Protein 9DAK (pdb70)

B-factor: mean 16.4, std 16.54, range [2.1, 114.96]

Foldseek 3Di:
DFLQVVLVVLQVVLLVVLLVLLLQLLVLVVCCQQFPDDVSVVSNVVSVVVNVVSLLVSLVVLVPRDLVRHDDLLSSVLSVVSPQCFLVLDDPVLSVVLVVLLVVLLVLLQAFWFAQLVHRVRIDGPVRLFVCLQADLDPFVLQSSLVRLQVRRQLVCLVSVVSNLVSQQVRCVSRVALWNLRVVLCLQADDDDDPLGDHSVVVLVFLVVLLVVLVLLLLLLQLLLQVQVCVSPPPQGDLFAFAAQSNQNGNGNQFNLSCLVRRQPDPVDDADWLLVVLVVVPHDQVNLLVVLQQQLVLQPFDHQDPQQVVVEARARDPPPGDHDAPWAWDDSGPSHTYIRHHADSTPVSSLVSNLRVQLVRLQVLQSVPRPSLSAAQGPLRSNLSSVLSSLQCPAPVNCVVVVSDPVPDDDDVSNVLSVLSSVCRGQSLNQLVLSLLSVLVSCVRSVVAPLQCSVVVSQVSCCVRNRYHYQADDGSSTRNSSSDPCNSNVHRRCSSNQNSQLSLLQQVQLQVQCVDDDASSNGHNGSHNRSSVLLSVLSNCRNSGNVLVSSCSRSVGSGGDCVSVCSNSVVNSVVSCVVSPPSGHHDSPDHSPPVQKWKKAADQCVQQPVPGDACDPVVLLVLLQLLQVLLQVLCCVPVVDGANRGSVQKGWDPQDNHGMTIIWGAGPSGPSRTPGNVSSVVSCVVCVVVSCVVNVHDPVRIDIPPD/DLAEEFAALQGKDKDQDAPVVVVPQWDFPDKDWDPDDVVVVRVSKMKIKGFDAPVVVVQVDPPHPAQSQWAGAAADPPDTKMKTKTKHQSVVVHHHADFWHKDWNFKAWWDDDPPPIGTDSVGTQTADHPDHGDPQSSVQRVCQSVVPDQKGKDKDFDPDADPVGDTTIMITIMGIGGYPDPNMTIMMMMMD

Secondary structure (DSSP, 8-state):
--HHHHHHHHHHHHHHHHHHHHHHHHHHHHHHHTS-SHHHHHHHHHHHHHHHHHHHHHHHHGGGS-GGG---HHHHHHHHHHT--GGGGS-HHHHHHHHHHHHHHHHHHHT-EEE-TT-TT-EEEHHHHHHHHTT---HHHHHHHHHHHHHHTHHHHHHHHHHHHHHHHHHHHHTT-SSHHHHHGGGG-B--STT--B-HHHHHHHHHHHHHHHHHHHHHHHHHHHHHHHHHSTTTS-TTSPEEGGGSSSSSS---GGGHHHH-S-TT------HHHHHHTT--HHHHHHHHHHHHHTTT-PPPPTTHHHH-B-S--SSS-----S-EEEEEETTEEEEE----SSHHHHHHHHHHHHHHHHHHHTTTS-GGG-S-SSTTHHHHHHHHHHHHHTSHHHHHHHTSS-TTPPP-HHHHHHHHHHHHHHHTTTHHHHHHHHHHHHHHHHTSS-GGGHHHHHHHHIIIII-EE-SS---TT--GGGGSHHHHTT---THHHHHHHHHHHHHHHHHHHTT--S-GGG---TT-HHHHHHHHHHHTTTTSS-HHHHHHHHHS-SS--SHHHHHHTHHHHHHHHHHHTT-----SS--TTTTT-EEEEE-SHHHHGGG-----HHHHHHHHHHHHHHHHHHIIIII-------GGGEEEES--SSSEEEEEEEETTEEEEEPPHHHHHHHHHHTHHHHHHHHT--TTTEEETT-/--SBSPPPGGG-EEE---HHHHTTSSEEEEEEEESS-HHHHH----EEEEE--GGGGGGGSTT--STIIIII-----SS-EEEEEEEE--GGGTB---SSEEEEEEEEEEES-TTS-EEEEEEE-PPPTTSPPPHHHHHHHHHHHTTT-SEEEEEE--S-B-TTSPBPPEEEEEEEE--SSTT-EEEEEEE-

Nearest PDB structures (foldseek):
  7wpo-assembly1_A  TM=9.918E-01  e=1.173E-88  Pipistrellus pipistrellus
  7wpz-assembly1_A  TM=9.953E-01  e=1.613E-77  Pipistrellus pipistrellus
  7wsh-assembly1_A  TM=9.882E-01  e=5.619E-73  Mammalia
  8wlr-assembly1_A  TM=9.919E-01  e=1.272E-69  Hippopotamus amphibius
  7wse-assembly1_A  TM=9.713E-01  e=5.576E-70  Mammalia

Structure (mmCIF, N/CA/C/O backbone):
data_9DAK
#
_entry.id   9DAK
#
_cell.length_a   1.00
_cell.length_b   1.00
_cell.length_c   1.00
_cell.angle_alpha   90.00
_cell.angle_beta   90.00
_cell.angle_gamma   90.00
#
_symmetry.space_group_name_H-M   'P 1'
#
loop_
_entity.id
_entity.type
_entity.pdbx_description
1 polymer ACE2
2 polymer 'Spike glycoprotein receptor binding domain'
3 branched 2-acetamido-2-deoxy-beta-D-glucopyranose-(1-4)-[alpha-L-fucopyranose-(1-6)]2-acetamido-2-deoxy-beta-D-glucopyranose
4 branched 2-acetamido-2-deoxy-beta-D-glucopyranose-(1-4)-2-acetamido-2-deoxy-beta-D-glucopyranose
5 branched beta-D-mannopyranose-(1-4)-2-acetamido-2-deoxy-beta-D-glucopyranose-(1-4)-2-acetamido-2-deoxy-beta-D-glucopyranose
6 non-polymer 2-acetamido-2-deoxy-beta-D-glucopyranose
7 non-polymer 'ZINC ION'
8 water water
#
loop_
_atom_site.group_PDB
_atom_site.id
_atom_site.type_symbol
_atom_site.label_atom_id
_atom_site.label_alt_id
_atom_site.label_comp_id
_atom_site.label_asym_id
_atom_site.label_entity_id
_atom_site.label_seq_id
_atom_site.pdbx_PDB_ins_code
_atom_site.Cartn_x
_atom_site.Cartn_y
_atom_site.Cartn_z
_atom_site.occupancy
_atom_site.B_iso_or_equiv
_atom_site.auth_seq_id
_atom_site.auth_comp_id
_atom_site.auth_asym_id
_atom_site.auth_atom_id
_atom_site.pdbx_PDB_model_num
ATOM 1 N N . LEU A 1 110 ? 163.195 226.801 167.186 1.00 13.86 20 LEU A N 1
ATOM 2 C CA . LEU A 1 110 ? 164.268 225.858 166.888 1.00 13.70 20 LEU A CA 1
ATOM 3 C C . LEU A 1 110 ? 164.397 225.635 165.385 1.00 13.57 20 LEU A C 1
ATOM 4 O O . LEU A 1 110 ? 163.425 225.790 164.638 1.00 13.74 20 LEU A O 1
ATOM 9 N N . THR A 1 111 ? 165.597 225.233 164.954 1.00 13.61 21 THR A N 1
ATOM 10 C CA . THR A 1 111 ? 165.877 224.879 163.563 1.00 13.28 21 THR A CA 1
ATOM 11 C C . THR A 1 111 ? 165.620 223.396 163.347 1.00 13.39 21 THR A C 1
ATOM 12 O O . THR A 1 111 ? 165.406 222.653 164.304 1.00 12.80 21 THR A O 1
ATOM 16 N N . THR A 1 112 ? 165.646 222.962 162.094 1.00 13.07 22 THR A N 1
ATOM 17 C CA . THR A 1 112 ? 165.390 221.562 161.782 1.00 12.75 22 THR A CA 1
ATOM 18 C C . THR A 1 112 ? 166.381 220.636 162.469 1.00 12.58 22 THR A C 1
ATOM 19 O O . THR A 1 112 ? 166.002 219.588 162.990 1.00 12.35 22 THR A O 1
ATOM 23 N N . GLU A 1 113 ? 167.653 221.013 162.460 1.00 12.72 23 GLU A N 1
ATOM 24 C CA . GLU A 1 113 ? 168.684 220.186 163.067 1.00 12.62 23 GLU A CA 1
ATOM 25 C C . GLU A 1 113 ? 168.464 220.021 164.565 1.00 12.65 23 GLU A C 1
ATOM 26 O O . GLU A 1 113 ? 168.640 218.930 165.109 1.00 12.28 23 GLU A O 1
ATOM 32 N N . GLU A 1 114 ? 168.072 221.102 165.229 1.00 12.55 24 GLU A N 1
ATOM 33 C CA . GLU A 1 114 ? 167.818 221.068 166.662 1.00 12.77 24 GLU A CA 1
ATOM 34 C C . GLU A 1 114 ? 166.617 220.189 166.990 1.00 12.34 24 GLU A C 1
ATOM 35 O O . GLU A 1 114 ? 166.643 219.426 167.956 1.00 12.19 24 GLU A O 1
ATOM 41 N N . LYS A 1 115 ? 165.580 220.270 166.163 1.00 12.37 25 LYS A N 1
ATOM 42 C CA . LYS A 1 115 ? 164.399 219.440 166.356 1.00 12.10 25 LYS A CA 1
ATOM 43 C C . LYS A 1 115 ? 164.730 217.973 166.118 1.00 11.95 25 LYS A C 1
ATOM 44 O O . LYS A 1 115 ? 164.255 217.095 166.840 1.00 11.60 25 LYS A O 1
ATOM 50 N N . ALA A 1 116 ? 165.558 217.710 165.110 1.00 11.81 26 ALA A N 1
ATOM 51 C CA . ALA A 1 116 ? 165.985 216.351 164.804 1.00 11.55 26 ALA A CA 1
ATOM 52 C C . ALA A 1 116 ? 166.794 215.824 165.976 1.00 11.55 26 ALA A C 1
ATOM 53 O O . ALA A 1 116 ? 166.720 214.642 166.310 1.00 11.19 26 ALA A O 1
ATOM 55 N N . ARG A 1 117 ? 167.555 216.710 166.609 1.00 11.75 27 ARG A N 1
ATOM 56 C CA . ARG A 1 117 ? 168.365 216.339 167.759 1.00 11.74 27 ARG A CA 1
ATOM 57 C C . ARG A 1 117 ? 167.486 215.818 168.888 1.00 11.53 27 ARG A C 1
ATOM 58 O O . ARG A 1 117 ? 167.719 214.729 169.411 1.00 11.29 27 ARG A O 1
ATOM 66 N N . GLU A 1 118 ? 166.442 216.574 169.228 1.00 11.58 28 GLU A N 1
ATOM 67 C CA . GLU A 1 118 ? 165.516 216.150 170.273 1.00 11.52 28 GLU A CA 1
ATOM 68 C C . GLU A 1 118 ? 164.782 214.858 169.937 1.00 11.17 28 GLU A C 1
ATOM 69 O O . GLU A 1 118 ? 164.589 213.999 170.799 1.00 11.05 28 GLU A O 1
ATOM 75 N N . PHE A 1 119 ? 164.403 214.716 168.673 1.00 11.08 29 PHE A N 1
ATOM 76 C CA . PHE A 1 119 ? 163.721 213.521 168.199 1.00 10.88 29 PHE A CA 1
ATOM 77 C C . PHE A 1 119 ? 164.565 212.277 168.425 1.00 10.88 29 PHE A C 1
ATOM 78 O O . PHE A 1 119 ? 164.086 211.284 168.974 1.00 10.52 29 PHE A O 1
ATOM 86 N N . LEU A 1 120 ? 165.826 212.330 168.006 1.00 10.76 30 LEU A N 1
ATOM 87 C CA . LEU A 1 120 ? 166.709 211.183 168.140 1.00 10.65 30 LEU A CA 1
ATOM 88 C C . LEU A 1 120 ? 167.013 210.854 169.595 1.00 10.62 30 LEU A C 1
ATOM 89 O O . LEU A 1 120 ? 167.091 209.684 169.959 1.00 10.21 30 LEU A O 1
ATOM 94 N N . ASP A 1 121 ? 167.171 211.873 170.436 1.00 10.67 31 ASP A N 1
ATOM 95 C CA . ASP A 1 121 ? 167.462 211.617 171.841 1.00 10.60 31 ASP A CA 1
ATOM 96 C C . ASP A 1 121 ? 166.333 210.839 172.504 1.00 10.61 31 ASP A C 1
ATOM 97 O O . ASP A 1 121 ? 166.577 209.885 173.246 1.00 10.36 31 ASP A O 1
ATOM 102 N N . LYS A 1 122 ? 165.095 211.224 172.211 1.00 10.64 32 LYS A N 1
ATOM 103 C CA . LYS A 1 122 ? 163.942 210.530 172.768 1.00 10.26 32 LYS A CA 1
ATOM 104 C C . LYS A 1 122 ? 163.829 209.119 172.206 1.00 10.57 32 LYS A C 1
ATOM 105 O O . LYS A 1 122 ? 163.582 208.166 172.946 1.00 10.32 32 LYS A O 1
ATOM 111 N N . PHE A 1 123 ? 164.030 208.983 170.898 1.00 10.20 33 PHE A N 1
ATOM 112 C CA . PHE A 1 123 ? 163.956 207.682 170.253 1.00 10.26 33 PHE A CA 1
ATOM 113 C C . PHE A 1 123 ? 164.962 206.707 170.839 1.00 10.17 33 PHE A C 1
ATOM 114 O O . PHE A 1 123 ? 164.615 205.573 171.155 1.00 9.46 33 PHE A O 1
ATOM 122 N N . ASN A 1 124 ? 166.213 207.138 170.958 1.00 9.63 34 ASN A N 1
ATOM 123 C CA . ASN A 1 124 ? 167.277 206.257 171.414 1.00 9.84 34 ASN A CA 1
ATOM 124 C C . ASN A 1 124 ? 167.032 205.759 172.832 1.00 9.83 34 ASN A C 1
ATOM 125 O O . ASN A 1 124 ? 167.328 204.607 173.149 1.00 9.65 34 ASN A O 1
ATOM 130 N N . SER A 1 125 ? 166.469 206.612 173.681 1.00 9.94 35 SER A N 1
ATOM 131 C CA . SER A 1 125 ? 166.176 206.206 175.049 1.00 9.94 35 SER A CA 1
ATOM 132 C C . SER A 1 125 ? 165.124 205.104 175.081 1.00 10.15 35 SER A C 1
ATOM 133 O O . SER A 1 125 ? 165.305 204.076 175.738 1.00 9.98 35 SER A O 1
ATOM 136 N N . GLU A 1 126 ? 164.032 205.310 174.352 1.00 9.86 36 GLU A N 1
ATOM 137 C CA . GLU A 1 126 ? 162.955 204.330 174.309 1.00 10.18 36 GLU A CA 1
ATOM 138 C C . GLU A 1 126 ? 163.378 203.066 173.574 1.00 10.26 36 GLU A C 1
ATOM 139 O O . GLU A 1 126 ? 163.003 201.959 173.960 1.00 9.59 36 GLU A O 1
ATOM 145 N N . ALA A 1 127 ? 164.164 203.230 172.517 1.00 9.79 37 ALA A N 1
ATOM 146 C CA . ALA A 1 127 ? 164.597 202.101 171.709 1.00 9.88 37 ALA A CA 1
ATOM 147 C C . ALA A 1 127 ? 165.411 201.121 172.536 1.00 9.79 37 ALA A C 1
ATOM 148 O O . ALA A 1 127 ? 165.287 199.909 172.368 1.00 9.63 37 ALA A O 1
ATOM 150 N N . GLU A 1 128 ? 166.222 201.641 173.454 1.00 9.71 38 GLU A N 1
ATOM 151 C CA . GLU A 1 128 ? 167.024 200.789 174.325 1.00 9.79 38 GLU A CA 1
ATOM 152 C C . GLU A 1 128 ? 166.128 199.958 175.233 1.00 9.94 38 GLU A C 1
ATOM 153 O O . GLU A 1 128 ? 166.351 198.762 175.421 1.00 9.83 38 GLU A O 1
ATOM 159 N N . ASN A 1 129 ? 165.092 200.588 175.784 1.00 9.67 39 ASN A N 1
ATOM 160 C CA . ASN A 1 129 ? 164.174 199.892 176.674 1.00 9.70 39 ASN A CA 1
ATOM 161 C C . ASN A 1 129 ? 163.445 198.757 175.963 1.00 10.04 39 ASN A C 1
ATOM 162 O O . ASN A 1 129 ? 163.358 197.641 176.482 1.00 10.01 39 ASN A O 1
ATOM 167 N N . TRP A 1 130 ? 162.909 199.047 174.783 1.00 9.80 40 TRP A N 1
ATOM 168 C CA . TRP A 1 130 ? 162.132 198.063 174.040 1.00 10.21 40 TRP A CA 1
ATOM 169 C C . TRP A 1 130 ? 163.005 196.937 173.507 1.00 10.30 40 TRP A C 1
ATOM 170 O O . TRP A 1 130 ? 162.617 195.769 173.540 1.00 10.13 40 TRP A O 1
ATOM 181 N N . SER A 1 131 ? 164.191 197.289 173.026 1.00 9.77 41 SER A N 1
ATOM 182 C CA . SER A 1 131 ? 165.119 196.308 172.486 1.00 10.00 41 SER A CA 1
ATOM 183 C C . SER A 1 131 ? 165.541 195.320 173.565 1.00 10.03 41 SER A C 1
ATOM 184 O O . SER A 1 131 ? 165.673 194.125 173.308 1.00 10.14 41 SER A O 1
ATOM 187 N N . HIS A 1 132 ? 165.745 195.824 174.778 1.00 9.86 42 HIS A N 1
ATOM 188 C CA . HIS A 1 132 ? 166.135 194.985 175.902 1.00 9.82 42 HIS A CA 1
ATOM 189 C C . HIS A 1 132 ? 165.088 193.915 176.191 1.00 10.29 42 HIS A C 1
ATOM 190 O O . HIS A 1 132 ? 165.423 192.745 176.373 1.00 10.04 42 HIS A O 1
ATOM 197 N N . GLU A 1 133 ? 163.814 194.309 176.223 1.00 10.03 43 GLU A N 1
ATOM 198 C CA . GLU A 1 133 ? 162.746 193.361 176.524 1.00 10.24 43 GLU A CA 1
ATOM 199 C C . GLU A 1 133 ? 162.651 192.271 175.463 1.00 10.52 43 GLU A C 1
ATOM 200 O O . GLU A 1 133 ? 162.447 191.097 175.782 1.00 10.76 43 GLU A O 1
ATOM 206 N N . SER A 1 134 ? 162.848 192.651 174.206 1.00 10.36 44 SER A N 1
ATOM 207 C CA . SER A 1 134 ? 162.872 191.685 173.115 1.00 10.81 44 SER A CA 1
ATOM 208 C C . SER A 1 134 ? 164.022 190.704 173.278 1.00 10.92 44 SER A C 1
ATOM 209 O O . SER A 1 134 ? 163.839 189.491 173.151 1.00 11.14 44 SER A O 1
ATOM 212 N N . ALA A 1 135 ? 165.207 191.228 173.582 1.00 10.81 45 ALA A N 1
ATOM 213 C CA . ALA A 1 135 ? 166.391 190.394 173.735 1.00 10.61 45 ALA A CA 1
ATOM 214 C C . ALA A 1 135 ? 166.229 189.394 174.870 1.00 10.76 45 ALA A C 1
ATOM 215 O O . ALA A 1 135 ? 166.638 188.238 174.742 1.00 10.80 45 ALA A O 1
ATOM 217 N N . LEU A 1 136 ? 165.618 189.820 175.973 1.00 10.60 46 LEU A N 1
ATOM 218 C CA . LEU A 1 136 ? 165.417 188.919 177.101 1.00 10.68 46 LEU A CA 1
ATOM 219 C C . LEU A 1 136 ? 164.484 187.779 176.741 1.00 11.21 46 LEU A C 1
ATOM 220 O O . LEU A 1 136 ? 164.756 186.624 177.068 1.00 11.15 46 LEU A O 1
ATOM 225 N N . ALA A 1 137 ? 163.391 188.093 176.055 1.00 11.10 47 ALA A N 1
ATOM 226 C CA . ALA A 1 137 ? 162.431 187.065 175.685 1.00 11.28 47 ALA A CA 1
ATOM 227 C C . ALA A 1 137 ? 163.059 186.052 174.742 1.00 11.47 47 ALA A C 1
ATOM 228 O O . ALA A 1 137 ? 162.844 184.846 174.881 1.00 11.79 47 ALA A O 1
ATOM 230 N N . SER A 1 138 ? 163.867 186.537 173.806 1.00 11.35 48 SER A N 1
ATOM 231 C CA . SER A 1 138 ? 164.538 185.662 172.859 1.00 11.38 48 SER A CA 1
ATOM 232 C C . SER A 1 138 ? 165.528 184.753 173.576 1.00 11.48 48 SER A C 1
ATOM 233 O O . SER A 1 138 ? 165.593 183.554 173.303 1.00 11.59 48 SER A O 1
ATOM 236 N N . TRP A 1 139 ? 166.287 185.320 174.509 1.00 11.06 49 TRP A N 1
ATOM 237 C CA . TRP A 1 139 ? 167.236 184.540 175.292 1.00 11.18 49 TRP A CA 1
ATOM 238 C C . TRP A 1 139 ? 166.540 183.401 176.017 1.00 12.86 49 TRP A C 1
ATOM 239 O O . TRP A 1 139 ? 166.966 182.249 175.928 1.00 11.36 49 TRP A O 1
ATOM 250 N N . ASP A 1 140 ? 165.463 183.721 176.734 1.00 11.45 50 ASP A N 1
ATOM 251 C CA . ASP A 1 140 ? 164.758 182.719 177.522 1.00 11.95 50 ASP A CA 1
ATOM 252 C C . ASP A 1 140 ? 164.293 181.560 176.658 1.00 12.46 50 ASP A C 1
ATOM 253 O O . ASP A 1 140 ? 164.376 180.405 177.069 1.00 12.46 50 ASP A O 1
ATOM 258 N N . TYR A 1 141 ? 163.827 181.861 175.453 1.00 12.16 51 TYR A N 1
ATOM 259 C CA . TYR A 1 141 ? 163.408 180.819 174.530 1.00 12.74 51 TYR A CA 1
ATOM 260 C C . TYR A 1 141 ? 164.569 179.926 174.109 1.00 12.87 51 TYR A C 1
ATOM 261 O O . TYR A 1 141 ? 164.471 178.702 174.161 1.00 12.74 51 TYR A O 1
ATOM 270 N N . ASN A 1 142 ? 165.674 180.534 173.694 1.00 12.21 52 ASN A N 1
ATOM 271 C CA . ASN A 1 142 ? 166.809 179.783 173.162 1.00 12.35 52 ASN A CA 1
ATOM 272 C C . ASN A 1 142 ? 167.478 178.889 174.202 1.00 12.39 52 ASN A C 1
ATOM 273 O O . ASN A 1 142 ? 168.080 177.869 173.856 1.00 12.69 52 ASN A O 1
ATOM 278 N N . THR A 1 143 ? 167.367 179.258 175.475 1.00 12.36 53 THR A N 1
ATOM 279 C CA . THR A 1 143 ? 167.955 178.466 176.548 1.00 12.68 53 THR A CA 1
ATOM 280 C C . THR A 1 143 ? 166.917 177.610 177.273 1.00 13.07 53 THR A C 1
ATOM 281 O O . THR A 1 143 ? 167.226 176.979 178.285 1.00 13.37 53 THR A O 1
ATOM 285 N N . ASN A 1 144 ? 165.685 177.610 176.772 1.00 12.96 54 ASN A N 1
ATOM 286 C CA . ASN A 1 144 ? 164.600 176.817 177.345 1.00 13.43 54 ASN A CA 1
ATOM 287 C C . ASN A 1 144 ? 163.438 176.736 176.359 1.00 13.34 54 ASN A C 1
ATOM 288 O O . ASN A 1 144 ? 162.485 177.512 176.441 1.00 13.49 54 ASN A O 1
ATOM 293 N N . ILE A 1 145 ? 163.534 175.826 175.398 1.00 13.61 55 ILE A N 1
ATOM 294 C CA . ILE A 1 145 ? 162.588 175.817 174.292 1.00 13.61 55 ILE A CA 1
ATOM 295 C C . ILE A 1 145 ? 161.268 175.139 174.638 1.00 13.91 55 ILE A C 1
ATOM 296 O O . ILE A 1 145 ? 161.219 173.938 174.905 1.00 13.94 55 ILE A O 1
ATOM 301 N N . ASN A 1 146 ? 160.192 175.920 174.590 1.00 14.01 56 ASN A N 1
ATOM 302 C CA . ASN A 1 146 ? 158.839 175.432 174.825 1.00 14.15 56 ASN A CA 1
ATOM 303 C C . ASN A 1 146 ? 157.821 176.410 174.236 1.00 14.34 56 ASN A C 1
ATOM 304 O O . ASN A 1 146 ? 158.195 177.449 173.689 1.00 14.10 56 ASN A O 1
ATOM 309 N N . ASP A 1 147 ? 156.537 176.081 174.352 1.00 14.51 57 ASP A N 1
ATOM 310 C CA . ASP A 1 147 ? 155.486 176.900 173.753 1.00 14.44 57 ASP A CA 1
ATOM 311 C C . ASP A 1 147 ? 155.276 178.222 174.477 1.00 14.29 57 ASP A C 1
ATOM 312 O O . ASP A 1 147 ? 154.957 179.235 173.852 1.00 14.27 57 ASP A O 1
ATOM 314 N N . LYS A 1 148 ? 155.428 178.216 175.795 1.00 14.29 58 LYS A N 1
ATOM 315 C CA . LYS A 1 148 ? 155.193 179.427 176.569 1.00 14.33 58 LYS A CA 1
ATOM 316 C C . LYS A 1 148 ? 156.222 180.496 176.238 1.00 14.03 58 LYS A C 1
ATOM 317 O O . LYS A 1 148 ? 155.884 181.671 176.084 1.00 14.39 58 LYS A O 1
ATOM 319 N N . ASN A 1 149 ? 157.477 180.085 176.108 1.00 14.25 59 ASN A N 1
ATOM 320 C CA . ASN A 1 149 ? 158.543 181.021 175.803 1.00 13.93 59 ASN A CA 1
ATOM 321 C C . ASN A 1 149 ? 158.466 181.496 174.362 1.00 13.90 59 ASN A C 1
ATOM 322 O O . ASN A 1 149 ? 158.781 182.650 174.071 1.00 13.21 59 ASN A O 1
ATOM 327 N N . ALA A 1 150 ? 158.022 180.624 173.462 1.00 14.60 60 ALA A N 1
ATOM 328 C CA . ALA A 1 150 ? 157.870 181.017 172.068 1.00 13.58 60 ALA A CA 1
ATOM 329 C C . ALA A 1 150 ? 156.838 182.128 171.948 1.00 13.75 60 ALA A C 1
ATOM 330 O O . ALA A 1 150 ? 157.015 183.075 171.180 1.00 13.68 60 ALA A O 1
ATOM 332 N N . GLN A 1 151 ? 155.771 182.028 172.737 1.00 13.98 61 GLN A N 1
ATOM 333 C CA . GLN A 1 151 ? 154.716 183.030 172.715 1.00 13.90 61 GLN A CA 1
ATOM 334 C C . GLN A 1 151 ? 155.208 184.370 173.241 1.00 14.72 61 GLN A C 1
ATOM 335 O O . GLN A 1 151 ? 154.941 185.411 172.641 1.00 13.43 61 GLN A O 1
ATOM 337 N N . LYS A 1 152 ? 155.957 184.346 174.340 1.00 13.57 62 LYS A N 1
ATOM 338 C CA . LYS A 1 152 ? 156.474 185.582 174.916 1.00 13.64 62 LYS A CA 1
ATOM 339 C C . LYS A 1 152 ? 157.430 186.271 173.956 1.00 13.45 62 LYS A C 1
ATOM 340 O O . LYS A 1 152 ? 157.415 187.496 173.819 1.00 13.16 62 LYS A O 1
ATOM 346 N N . MET A 1 153 ? 158.250 185.476 173.279 1.00 13.27 63 MET A N 1
ATOM 347 C CA . MET A 1 153 ? 159.200 185.993 172.307 1.00 12.99 63 MET A CA 1
ATOM 348 C C . MET A 1 153 ? 158.488 186.704 171.168 1.00 14.87 63 MET A C 1
ATOM 349 O O . MET A 1 153 ? 158.850 187.824 170.807 1.00 12.88 63 MET A O 1
ATOM 354 N N . ASN A 1 154 ? 157.458 186.068 170.620 1.00 13.00 64 ASN A N 1
ATOM 355 C CA . ASN A 1 154 ? 156.730 186.644 169.499 1.00 13.36 64 ASN A CA 1
ATOM 356 C C . ASN A 1 154 ? 156.031 187.944 169.884 1.00 13.14 64 ASN A C 1
ATOM 357 O O . ASN A 1 154 ? 155.991 188.891 169.097 1.00 13.10 64 ASN A O 1
ATOM 362 N N . GLU A 1 155 ? 155.500 188.001 171.102 1.00 13.19 65 GLU A N 1
ATOM 363 C CA . GLU A 1 155 ? 154.819 189.203 171.565 1.00 13.10 65 GLU A CA 1
ATOM 364 C C . GLU A 1 155 ? 155.789 190.362 171.747 1.00 12.81 65 GLU A C 1
ATOM 365 O O . GLU A 1 155 ? 155.490 191.498 171.374 1.00 12.82 65 GLU A O 1
ATOM 367 N N . ALA A 1 156 ? 156.959 190.076 172.312 1.00 12.91 66 ALA A N 1
ATOM 368 C CA . ALA A 1 156 ? 157.958 191.110 172.544 1.00 12.50 66 ALA A CA 1
ATOM 369 C C . ALA A 1 156 ? 158.458 191.693 171.228 1.00 12.36 66 ALA A C 1
ATOM 370 O O . ALA A 1 156 ? 158.678 192.901 171.120 1.00 12.14 66 ALA A O 1
ATOM 372 N N . ASP A 1 157 ? 158.607 190.839 170.220 1.00 12.62 67 ASP A N 1
ATOM 373 C CA . ASP A 1 157 ? 159.070 191.285 168.912 1.00 12.49 67 ASP A CA 1
ATOM 374 C C . ASP A 1 157 ? 158.024 192.137 168.215 1.00 12.40 67 ASP A C 1
ATOM 375 O O . ASP A 1 157 ? 158.358 193.095 167.517 1.00 12.16 67 ASP A O 1
ATOM 377 N N . SER A 1 158 ? 156.754 191.799 168.414 1.00 12.51 68 SER A N 1
ATOM 378 C CA . SER A 1 158 ? 155.673 192.569 167.817 1.00 12.39 68 SER A CA 1
ATOM 379 C C . SER A 1 158 ? 155.680 194.000 168.339 1.00 12.04 68 SER A C 1
ATOM 380 O O . SER A 1 158 ? 155.547 194.951 167.566 1.00 11.97 68 SER A O 1
ATOM 382 N N . LYS A 1 159 ? 155.864 194.152 169.649 1.00 12.07 69 LYS A N 1
ATOM 383 C CA . LYS A 1 159 ? 155.910 195.474 170.262 1.00 11.93 69 LYS A CA 1
ATOM 384 C C . LYS A 1 159 ? 157.080 196.294 169.728 1.00 11.72 69 LYS A C 1
ATOM 385 O O . LYS A 1 159 ? 156.929 197.476 169.420 1.00 11.66 69 LYS A O 1
ATOM 391 N N . TRP A 1 160 ? 158.238 195.653 169.585 1.00 11.58 70 TRP A N 1
ATOM 392 C CA . TRP A 1 160 ? 159.410 196.321 169.035 1.00 11.39 70 TRP A CA 1
ATOM 393 C C . TRP A 1 160 ? 159.160 196.824 167.622 1.00 11.49 70 TRP A C 1
ATOM 394 O O . TRP A 1 160 ? 159.488 197.963 167.290 1.00 10.80 70 TRP A O 1
ATOM 405 N N . SER A 1 161 ? 158.581 195.972 166.784 1.00 11.58 71 SER A N 1
ATOM 406 C CA . SER A 1 161 ? 158.332 196.329 165.398 1.00 11.46 71 SER A CA 1
ATOM 407 C C . SER A 1 161 ? 157.361 197.499 165.284 1.00 11.38 71 SER A C 1
ATOM 408 O O . SER A 1 161 ? 157.563 198.402 164.475 1.00 11.31 71 SER A O 1
ATOM 411 N N . ALA A 1 162 ? 156.315 197.490 166.107 1.00 11.35 72 ALA A N 1
ATOM 412 C CA . ALA A 1 162 ? 155.335 198.573 166.078 1.00 11.19 72 ALA A CA 1
ATOM 413 C C . ALA A 1 162 ? 155.986 199.894 166.464 1.00 11.13 72 ALA A C 1
ATOM 414 O O . ALA A 1 162 ? 155.739 200.924 165.830 1.00 11.29 72 ALA A O 1
ATOM 416 N N . PHE A 1 163 ? 156.841 199.858 167.480 1.00 11.04 73 PHE A N 1
ATOM 417 C CA . PHE A 1 163 ? 157.570 201.035 167.929 1.00 10.83 73 PHE A CA 1
ATOM 418 C C . PHE A 1 163 ? 158.448 201.600 166.827 1.00 10.76 73 PHE A C 1
ATOM 419 O O . PHE A 1 163 ? 158.395 202.788 166.513 1.00 10.63 73 PHE A O 1
ATOM 427 N N . TYR A 1 164 ? 159.277 200.740 166.248 1.00 10.78 74 TYR A N 1
ATOM 428 C CA . TYR A 1 164 ? 160.236 201.175 165.254 1.00 10.74 74 TYR A CA 1
ATOM 429 C C . TYR A 1 164 ? 159.539 201.800 164.052 1.00 10.81 74 TYR A C 1
ATOM 430 O O . TYR A 1 164 ? 159.969 202.838 163.550 1.00 10.46 74 TYR A O 1
ATOM 439 N N . LYS A 1 165 ? 158.466 201.167 163.583 1.00 10.77 75 LYS A N 1
ATOM 440 C CA . LYS A 1 165 ? 157.745 201.654 162.415 1.00 10.79 75 LYS A CA 1
ATOM 441 C C . LYS A 1 165 ? 157.135 203.035 162.639 1.00 10.64 75 LYS A C 1
ATOM 442 O O . LYS A 1 165 ? 157.157 203.878 161.740 1.00 10.61 75 LYS A O 1
ATOM 444 N N . GLU A 1 166 ? 156.599 203.281 163.830 1.00 10.58 76 GLU A N 1
ATOM 445 C CA . GLU A 1 166 ? 156.011 204.584 164.114 1.00 10.71 76 GLU A CA 1
ATOM 446 C C . GLU A 1 166 ? 157.049 205.688 163.997 1.00 10.69 76 GLU A C 1
ATOM 447 O O . GLU A 1 166 ? 156.805 206.718 163.363 1.00 10.50 76 GLU A O 1
ATOM 453 N N . HIS A 1 167 ? 158.216 205.465 164.591 1.00 10.40 77 HIS A N 1
ATOM 454 C CA . HIS A 1 167 ? 159.274 206.465 164.582 1.00 10.50 77 HIS A CA 1
ATOM 455 C C . HIS A 1 167 ? 159.944 206.584 163.224 1.00 10.48 77 HIS A C 1
ATOM 456 O O . HIS A 1 167 ? 160.416 207.657 162.856 1.00 10.22 77 HIS A O 1
ATOM 463 N N . SER A 1 168 ? 159.949 205.500 162.460 1.00 10.39 78 SER A N 1
ATOM 464 C CA . SER A 1 168 ? 160.469 205.553 161.103 1.00 10.30 78 SER A CA 1
ATOM 465 C C . SER A 1 168 ? 159.663 206.550 160.277 1.00 10.47 78 SER A C 1
ATOM 466 O O . SER A 1 168 ? 160.225 207.386 159.570 1.00 10.26 78 SER A O 1
ATOM 468 N N . LYS A 1 169 ? 158.341 206.493 160.409 1.00 10.42 79 LYS A N 1
ATOM 469 C CA . LYS A 1 169 ? 157.468 207.432 159.717 1.00 10.37 79 LYS A CA 1
ATOM 470 C C . LYS A 1 169 ? 157.701 208.870 160.179 1.00 10.32 79 LYS A C 1
ATOM 471 O O . LYS A 1 169 ? 157.745 209.790 159.365 1.00 10.41 79 LYS A O 1
ATOM 473 N N . LEU A 1 170 ? 157.871 209.063 161.482 1.00 10.23 80 LEU A N 1
ATOM 474 C CA . LEU A 1 170 ? 158.099 210.400 162.024 1.00 10.21 80 LEU A CA 1
ATOM 475 C C . LEU A 1 170 ? 159.406 210.997 161.511 1.00 10.31 80 LEU A C 1
ATOM 476 O O . LEU A 1 170 ? 159.499 212.203 161.277 1.00 10.25 80 LEU A O 1
ATOM 481 N N . ALA A 1 171 ? 160.406 210.144 161.311 1.00 10.14 81 ALA A N 1
ATOM 482 C CA . ALA A 1 171 ? 161.729 210.568 160.867 1.00 10.20 81 ALA A CA 1
ATOM 483 C C . ALA A 1 171 ? 161.685 211.217 159.487 1.00 10.32 81 ALA A C 1
ATOM 484 O O . ALA A 1 171 ? 162.629 211.895 159.081 1.00 10.40 81 ALA A O 1
ATOM 486 N N . GLN A 1 172 ? 160.593 211.011 158.758 1.00 10.15 82 GLN A N 1
ATOM 487 C CA . GLN A 1 172 ? 160.463 211.538 157.404 1.00 10.21 82 GLN A CA 1
ATOM 488 C C . GLN A 1 172 ? 160.257 213.047 157.426 1.00 10.32 82 GLN A C 1
ATOM 489 O O . GLN A 1 172 ? 160.311 213.705 156.388 1.00 10.71 82 GLN A O 1
ATOM 495 N N . GLY A 1 173 ? 160.011 213.592 158.613 1.00 10.47 83 GLY A N 1
ATOM 496 C CA . GLY A 1 173 ? 159.745 215.014 158.775 1.00 10.56 83 GLY A CA 1
ATOM 497 C C . GLY A 1 173 ? 161.019 215.829 158.967 1.00 10.79 83 GLY A C 1
ATOM 498 O O . GLY A 1 173 ? 160.955 217.028 159.242 1.00 11.13 83 GLY A O 1
ATOM 499 N N . PHE A 1 174 ? 162.175 215.184 158.820 1.00 10.81 84 PHE A N 1
ATOM 500 C CA . PHE A 1 174 ? 163.459 215.858 158.990 1.00 11.05 84 PHE A CA 1
ATOM 501 C C . PHE A 1 174 ? 164.355 215.694 157.761 1.00 11.20 84 PHE A C 1
ATOM 502 O O . PHE A 1 174 ? 165.144 214.751 157.699 1.00 11.08 84 PHE A O 1
ATOM 510 N N . PRO A 1 175 ? 164.235 216.581 156.766 1.00 11.41 85 PRO A N 1
ATOM 511 C CA . PRO A 1 175 ? 164.974 216.580 155.517 1.00 11.61 85 PRO A CA 1
ATOM 512 C C . PRO A 1 175 ? 166.467 216.542 155.786 1.00 11.89 85 PRO A C 1
ATOM 513 O O . PRO A 1 175 ? 166.972 217.288 156.621 1.00 11.80 85 PRO A O 1
ATOM 517 N N . LEU A 1 176 ? 167.176 215.688 155.062 1.00 11.85 86 LEU A N 1
ATOM 518 C CA . LEU A 1 176 ? 168.603 215.501 155.285 1.00 11.82 86 LEU A CA 1
ATOM 519 C C . LEU A 1 176 ? 169.404 216.656 154.715 1.00 12.10 86 LEU A C 1
ATOM 520 O O . LEU A 1 176 ? 170.550 216.883 155.100 1.00 12.01 86 LEU A O 1
ATOM 525 N N . GLN A 1 177 ? 168.783 217.401 153.815 1.00 12.32 87 GLN A N 1
ATOM 526 C CA . GLN A 1 177 ? 169.428 218.526 153.157 1.00 12.51 87 GLN A CA 1
ATOM 527 C C . GLN A 1 177 ? 169.635 219.681 154.124 1.00 12.49 87 GLN A C 1
ATOM 528 O O . GLN A 1 177 ? 170.413 220.595 153.856 1.00 12.46 87 GLN A O 1
ATOM 530 N N . GLU A 1 178 ? 168.906 219.655 155.234 1.00 12.36 88 GLU A N 1
ATOM 531 C CA . GLU A 1 178 ? 168.969 220.726 156.215 1.00 12.46 88 GLU A CA 1
ATOM 532 C C . GLU A 1 178 ? 169.791 220.329 157.437 1.00 12.19 88 GLU A C 1
ATOM 533 O O . GLU A 1 178 ? 169.843 221.067 158.420 1.00 12.45 88 GLU A O 1
ATOM 539 N N . ILE A 1 179 ? 170.433 219.165 157.373 1.00 12.23 89 ILE A N 1
ATOM 540 C CA . ILE A 1 179 ? 171.249 218.693 158.485 1.00 12.29 89 ILE A CA 1
ATOM 541 C C . ILE A 1 179 ? 172.731 218.823 158.149 1.00 12.42 89 ILE A C 1
ATOM 542 O O . ILE A 1 179 ? 173.184 218.364 157.102 1.00 12.27 89 ILE A O 1
ATOM 547 N N . GLN A 1 180 ? 173.484 219.468 159.034 1.00 12.40 90 GLN A N 1
ATOM 548 C CA . GLN A 1 180 ? 174.925 219.641 158.835 1.00 12.37 90 GLN A CA 1
ATOM 549 C C . GLN A 1 180 ? 175.754 218.714 159.729 1.00 12.14 90 GLN A C 1
ATOM 550 O O . GLN A 1 180 ? 176.887 218.361 159.393 1.00 12.37 90 GLN A O 1
ATOM 556 N N . ASN A 1 181 ? 175.179 218.319 160.868 1.00 12.31 91 ASN A N 1
ATOM 557 C CA . ASN A 1 181 ? 175.778 217.408 161.825 1.00 12.00 91 ASN A CA 1
ATOM 558 C C . ASN A 1 181 ? 175.728 215.978 161.311 1.00 11.65 91 ASN A C 1
ATOM 559 O O . ASN A 1 181 ? 174.641 215.407 161.139 1.00 11.18 91 ASN A O 1
ATOM 564 N N . SER A 1 182 ? 176.900 215.382 161.039 1.00 11.56 92 SER A N 1
ATOM 565 C CA . SER A 1 182 ? 176.996 214.066 160.410 1.00 11.26 92 SER A CA 1
ATOM 566 C C . SER A 1 182 ? 176.483 212.937 161.301 1.00 10.93 92 SER A C 1
ATOM 567 O O . SER A 1 182 ? 175.976 211.936 160.799 1.00 10.65 92 SER A O 1
ATOM 569 N N . THR A 1 183 ? 176.576 213.111 162.617 1.00 11.13 93 THR A N 1
ATOM 570 C CA . THR A 1 183 ? 176.058 212.098 163.532 1.00 11.01 93 THR A CA 1
ATOM 571 C C . THR A 1 183 ? 174.539 212.015 163.413 1.00 10.69 93 THR A C 1
ATOM 572 O O . THR A 1 183 ? 173.971 210.923 163.341 1.00 10.12 93 THR A O 1
ATOM 576 N N . ILE A 1 184 ? 173.889 213.176 163.387 1.00 10.77 94 ILE A N 1
ATOM 577 C CA . ILE A 1 184 ? 172.437 213.237 163.258 1.00 10.65 94 ILE A CA 1
ATOM 578 C C . ILE A 1 184 ? 171.980 212.769 161.888 1.00 10.58 94 ILE A C 1
ATOM 579 O O . ILE A 1 184 ? 171.020 212.007 161.773 1.00 10.08 94 ILE A O 1
ATOM 584 N N . LYS A 1 185 ? 172.660 213.236 160.850 1.00 10.47 95 LYS A N 1
ATOM 585 C CA . LYS A 1 185 ? 172.308 212.873 159.487 1.00 10.43 95 LYS A CA 1
ATOM 586 C C . LYS A 1 185 ? 172.353 211.369 159.296 1.00 10.29 95 LYS A C 1
ATOM 587 O O . LYS A 1 185 ? 171.448 210.782 158.707 1.00 9.83 95 LYS A O 1
ATOM 593 N N . LEU A 1 186 ? 173.391 210.733 159.826 1.00 9.97 96 LEU A N 1
ATOM 594 C CA . LEU A 1 186 ? 173.562 209.296 159.681 1.00 9.75 96 LEU A CA 1
ATOM 595 C C . LEU A 1 186 ? 172.436 208.515 160.356 1.00 9.75 96 LEU A C 1
ATOM 596 O O . LEU A 1 186 ? 171.906 207.566 159.783 1.00 9.49 96 LEU A O 1
ATOM 601 N N . GLN A 1 187 ? 172.045 208.930 161.561 1.00 9.51 97 GLN A N 1
ATOM 602 C CA . GLN A 1 187 ? 170.963 208.245 162.260 1.00 9.55 97 GLN A CA 1
ATOM 603 C C . GLN A 1 187 ? 169.625 208.405 161.541 1.00 9.71 97 GLN A C 1
ATOM 604 O O . GLN A 1 187 ? 168.839 207.458 161.466 1.00 9.46 97 GLN A O 1
ATOM 610 N N . LEU A 1 188 ? 169.377 209.587 160.986 1.00 9.68 98 LEU A N 1
ATOM 611 C CA . LEU A 1 188 ? 168.141 209.819 160.247 1.00 9.75 98 LEU A CA 1
ATOM 612 C C . LEU A 1 188 ? 168.089 208.983 158.978 1.00 9.82 98 LEU A C 1
ATOM 613 O O . LEU A 1 188 ? 167.031 208.467 158.614 1.00 9.50 98 LEU A O 1
ATOM 618 N N . GLN A 1 189 ? 169.229 208.820 158.317 1.00 9.62 99 GLN A N 1
ATOM 619 C CA . GLN A 1 189 ? 169.281 208.019 157.099 1.00 9.67 99 GLN A CA 1
ATOM 620 C C . GLN A 1 189 ? 168.887 206.578 157.383 1.00 9.50 99 GLN A C 1
ATOM 621 O O . GLN A 1 189 ? 168.239 205.930 156.565 1.00 9.48 99 GLN A O 1
ATOM 627 N N . ILE A 1 190 ? 169.269 206.088 158.555 1.00 9.49 100 ILE A N 1
ATOM 628 C CA . ILE A 1 190 ? 168.940 204.730 158.963 1.00 9.44 100 ILE A CA 1
ATOM 629 C C . ILE A 1 190 ? 167.436 204.563 159.166 1.00 9.51 100 ILE A C 1
ATOM 630 O O . ILE A 1 190 ? 166.850 203.579 158.713 1.00 9.50 100 ILE A O 1
ATOM 635 N N . LEU A 1 191 ? 166.823 205.523 159.854 1.00 9.48 101 LEU A N 1
ATOM 636 C CA . LEU A 1 191 ? 165.397 205.466 160.160 1.00 9.54 101 LEU A CA 1
ATOM 637 C C . LEU A 1 191 ? 164.493 205.739 158.961 1.00 9.76 101 LEU A C 1
ATOM 638 O O . LEU A 1 191 ? 163.376 205.231 158.904 1.00 9.82 101 LEU A O 1
ATOM 643 N N . GLN A 1 192 ? 164.953 206.549 158.016 1.00 9.50 102 GLN A N 1
ATOM 644 C CA . GLN A 1 192 ? 164.095 206.984 156.915 1.00 9.67 102 GLN A CA 1
ATOM 645 C C . GLN A 1 192 ? 163.942 205.967 155.784 1.00 9.42 102 GLN A C 1
ATOM 646 O O . GLN A 1 192 ? 163.163 206.195 154.860 1.00 9.84 102 GLN A O 1
ATOM 652 N N . GLN A 1 193 ? 164.648 204.847 155.853 1.00 9.27 103 GLN A N 1
ATOM 653 C CA . GLN A 1 193 ? 164.555 203.841 154.792 1.00 9.01 103 GLN A CA 1
ATOM 654 C C . GLN A 1 193 ? 163.130 203.294 154.670 1.00 8.76 103 GLN A C 1
ATOM 655 O O . GLN A 1 193 ? 162.527 202.919 155.680 1.00 8.95 103 GLN A O 1
ATOM 661 N N . ASN A 1 194 ? 162.597 203.218 153.443 1.00 8.39 104 ASN A N 1
ATOM 662 C CA . ASN A 1 194 ? 161.243 202.724 153.187 1.00 8.17 104 ASN A CA 1
ATOM 663 C C . ASN A 1 194 ? 161.205 201.214 152.974 1.00 7.53 104 ASN A C 1
ATOM 664 O O . ASN A 1 194 ? 160.372 200.516 153.561 1.00 7.36 104 ASN A O 1
ATOM 669 N N . GLY A 1 195 ? 162.116 200.696 152.141 1.00 7.22 105 GLY A N 1
ATOM 670 C CA . GLY A 1 195 ? 162.182 199.267 151.845 1.00 6.53 105 GLY A CA 1
ATOM 671 C C . GLY A 1 195 ? 160.961 198.761 151.083 1.00 6.43 105 GLY A C 1
ATOM 672 O O . GLY A 1 195 ? 160.555 199.346 150.081 1.00 6.32 105 GLY A O 1
ATOM 673 N N . SER A 1 196 ? 160.372 197.675 151.568 1.00 6.38 106 SER A N 1
ATOM 674 C CA . SER A 1 196 ? 159.263 197.011 150.892 1.00 6.22 106 SER A CA 1
ATOM 675 C C . SER A 1 196 ? 157.995 197.855 150.831 1.00 6.28 106 SER A C 1
ATOM 676 O O . SER A 1 196 ? 157.101 197.583 150.032 1.00 6.24 106 SER A O 1
ATOM 679 N N . SER A 1 197 ? 157.907 198.876 151.678 1.00 6.50 107 SER A N 1
ATOM 680 C CA . SER A 1 197 ? 156.697 199.688 151.766 1.00 6.60 107 SER A CA 1
ATOM 681 C C . SER A 1 197 ? 156.437 200.506 150.505 1.00 6.54 107 SER A C 1
ATOM 682 O O . SER A 1 197 ? 155.375 201.107 150.359 1.00 6.84 107 SER A O 1
ATOM 684 N N . VAL A 1 198 ? 157.407 200.532 149.595 1.00 6.40 108 VAL A N 1
ATOM 685 C CA . VAL A 1 198 ? 157.249 201.253 148.336 1.00 6.24 108 VAL A CA 1
ATOM 686 C C . VAL A 1 198 ? 156.354 200.486 147.364 1.00 6.08 108 VAL A C 1
ATOM 687 O O . VAL A 1 198 ? 155.903 201.036 146.360 1.00 6.10 108 VAL A O 1
ATOM 691 N N . LEU A 1 199 ? 156.131 199.206 147.647 1.00 6.02 109 LEU A N 1
ATOM 692 C CA . LEU A 1 199 ? 155.310 198.354 146.796 1.00 5.93 109 LEU A CA 1
ATOM 693 C C . LEU A 1 199 ? 153.845 198.452 147.188 1.00 5.94 109 LEU A C 1
ATOM 694 O O . LEU A 1 199 ? 153.519 198.788 148.326 1.00 6.04 109 LEU A O 1
ATOM 699 N N . THR A 1 200 ? 152.962 198.120 146.255 1.00 5.88 110 THR A N 1
ATOM 700 C CA . THR A 1 200 ? 151.539 198.076 146.553 1.00 5.84 110 THR A CA 1
ATOM 701 C C . THR A 1 200 ? 151.243 196.866 147.420 1.00 5.73 110 THR A C 1
ATOM 702 O O . THR A 1 200 ? 152.079 195.971 147.551 1.00 5.45 110 THR A O 1
ATOM 706 N N . ALA A 1 201 ? 150.064 196.835 148.025 1.00 5.74 111 ALA A N 1
ATOM 707 C CA . ALA A 1 201 ? 149.728 195.765 148.957 1.00 5.66 111 ALA A CA 1
ATOM 708 C C . ALA A 1 201 ? 149.818 194.392 148.307 1.00 5.51 111 ALA A C 1
ATOM 709 O O . ALA A 1 201 ? 150.267 193.431 148.933 1.00 5.39 111 ALA A O 1
ATOM 711 N N . GLU A 1 202 ? 149.406 194.298 147.050 1.00 5.55 112 GLU A N 1
ATOM 712 C CA . GLU A 1 202 ? 149.399 193.023 146.351 1.00 5.42 112 GLU A CA 1
ATOM 713 C C . GLU A 1 202 ? 150.809 192.516 146.085 1.00 5.29 112 GLU A C 1
ATOM 714 O O . GLU A 1 202 ? 151.090 191.329 146.258 1.00 5.11 112 GLU A O 1
ATOM 716 N N . LYS A 1 203 ? 151.691 193.411 145.663 1.00 5.25 113 LYS A N 1
ATOM 717 C CA . LYS A 1 203 ? 153.067 193.047 145.357 1.00 5.04 113 LYS A CA 1
ATOM 718 C C . LYS A 1 203 ? 153.874 192.775 146.613 1.00 5.25 113 LYS A C 1
ATOM 719 O O . LYS A 1 203 ? 154.743 191.907 146.627 1.00 4.61 113 LYS A O 1
ATOM 725 N N . SER A 1 204 ? 153.590 193.520 147.677 1.00 5.11 114 SER A N 1
ATOM 726 C CA . SER A 1 204 ? 154.288 193.317 148.934 1.00 5.12 114 SER A CA 1
ATOM 727 C C . SER A 1 204 ? 153.935 191.947 149.506 1.00 4.88 114 SER A C 1
ATOM 728 O O . SER A 1 204 ? 154.808 191.192 149.937 1.00 4.61 114 SER A O 1
ATOM 731 N N . LYS A 1 205 ? 152.644 191.614 149.465 1.00 4.93 115 LYS A N 1
ATOM 732 C CA . LYS A 1 205 ? 152.166 190.325 149.942 1.00 4.80 115 LYS A CA 1
ATOM 733 C C . LYS A 1 205 ? 152.711 189.182 149.099 1.00 4.52 115 LYS A C 1
ATOM 734 O O . LYS A 1 205 ? 153.086 188.132 149.629 1.00 4.37 115 LYS A O 1
ATOM 740 N N . ARG A 1 206 ? 152.761 189.382 147.786 1.00 4.55 116 ARG A N 1
ATOM 741 C CA . ARG A 1 206 ? 153.235 188.342 146.885 1.00 4.32 116 ARG A CA 1
ATOM 742 C C . ARG A 1 206 ? 154.716 188.065 147.091 1.00 4.26 116 ARG A C 1
ATOM 743 O O . ARG A 1 206 ? 155.135 186.907 147.092 1.00 3.92 116 ARG A O 1
ATOM 751 N N . LEU A 1 207 ? 155.506 189.111 147.292 1.00 4.04 117 LEU A N 1
ATOM 752 C CA . LEU A 1 207 ? 156.933 188.924 147.507 1.00 4.02 117 LEU A CA 1
ATOM 753 C C . LEU A 1 207 ? 157.192 188.138 148.783 1.00 4.13 117 LEU A C 1
ATOM 754 O O . LEU A 1 207 ? 158.036 187.241 148.806 1.00 3.66 117 LEU A O 1
ATOM 759 N N . SER A 1 208 ? 156.451 188.455 149.840 1.00 3.95 118 SER A N 1
ATOM 760 C CA . SER A 1 208 ? 156.595 187.748 151.105 1.00 3.88 118 SER A CA 1
ATOM 761 C C . SER A 1 208 ? 156.287 186.266 150.930 1.00 3.89 118 SER A C 1
ATOM 762 O O . SER A 1 208 ? 157.002 185.404 151.449 1.00 3.66 118 SER A O 1
ATOM 764 N N . THR A 1 209 ? 155.234 185.975 150.171 1.00 3.87 119 THR A N 1
ATOM 765 C CA . THR A 1 209 ? 154.825 184.603 149.904 1.00 3.81 119 THR A CA 1
ATOM 766 C C . THR A 1 209 ? 155.913 183.826 149.168 1.00 3.68 119 THR A C 1
ATOM 767 O O . THR A 1 209 ? 156.217 182.685 149.520 1.00 3.60 119 THR A O 1
ATOM 771 N N . ILE A 1 210 ? 156.508 184.451 148.157 1.00 3.62 120 ILE A N 1
ATOM 772 C CA . ILE A 1 210 ? 157.553 183.809 147.368 1.00 3.60 120 ILE A CA 1
ATOM 773 C C . ILE A 1 210 ? 158.767 183.476 148.218 1.00 3.55 120 ILE A C 1
ATOM 774 O O . ILE A 1 210 ? 159.331 182.388 148.102 1.00 3.35 120 ILE A O 1
ATOM 779 N N . LEU A 1 211 ? 159.177 184.411 149.064 1.00 3.56 121 LEU A N 1
ATOM 780 C CA . LEU A 1 211 ? 160.342 184.197 149.908 1.00 3.48 121 LEU A CA 1
ATOM 781 C C . LEU A 1 211 ? 160.121 183.036 150.868 1.00 3.48 121 LEU A C 1
ATOM 782 O O . LEU A 1 211 ? 161.010 182.206 151.066 1.00 3.29 121 LEU A O 1
ATOM 787 N N . THR A 1 212 ? 158.919 182.951 151.429 1.00 3.45 122 THR A N 1
ATOM 788 C CA . THR A 1 212 ? 158.578 181.852 152.321 1.00 3.44 122 THR A CA 1
ATOM 789 C C . THR A 1 212 ? 158.613 180.528 151.572 1.00 3.43 122 THR A C 1
ATOM 790 O O . THR A 1 212 ? 159.129 179.527 152.077 1.00 3.29 122 THR A O 1
ATOM 794 N N . THR A 1 213 ? 158.066 180.529 150.363 1.00 3.36 123 THR A N 1
ATOM 795 C CA . THR A 1 213 ? 157.991 179.325 149.554 1.00 3.35 123 THR A CA 1
ATOM 796 C C . THR A 1 213 ? 159.373 178.790 149.194 1.00 3.28 123 THR A C 1
ATOM 797 O O . THR A 1 213 ? 159.621 177.589 149.302 1.00 3.11 123 THR A O 1
ATOM 801 N N . MET A 1 214 ? 160.276 179.672 148.765 1.00 3.12 124 MET A N 1
ATOM 802 C CA . MET A 1 214 ? 161.607 179.228 148.374 1.00 3.13 124 MET A CA 1
ATOM 803 C C . MET A 1 214 ? 162.351 178.616 149.551 1.00 3.15 124 MET A C 1
ATOM 804 O O . MET A 1 214 ? 163.014 177.587 149.408 1.00 3.01 124 MET A O 1
ATOM 809 N N . SER A 1 215 ? 162.213 179.229 150.723 1.00 3.08 125 SER A N 1
ATOM 810 C CA . SER A 1 215 ? 162.860 178.722 151.925 1.00 3.11 125 SER A CA 1
ATOM 811 C C . SER A 1 215 ? 162.356 177.333 152.275 1.00 3.20 125 SER A C 1
ATOM 812 O O . SER A 1 215 ? 163.143 176.441 152.600 1.00 3.09 125 SER A O 1
ATOM 815 N N . THR A 1 216 ? 161.043 177.145 152.192 1.00 3.11 126 THR A N 1
ATOM 816 C CA . THR A 1 216 ? 160.433 175.862 152.509 1.00 3.18 126 THR A CA 1
ATOM 817 C C . THR A 1 216 ? 160.891 174.766 151.553 1.00 3.32 126 THR A C 1
ATOM 818 O O . THR A 1 216 ? 161.207 173.658 151.983 1.00 3.12 126 THR A O 1
ATOM 822 N N . ILE A 1 217 ? 160.936 175.071 150.258 1.00 3.08 127 ILE A N 1
ATOM 823 C CA . ILE A 1 217 ? 161.346 174.077 149.273 1.00 3.10 127 ILE A CA 1
ATOM 824 C C . ILE A 1 217 ? 162.769 173.613 149.536 1.00 3.19 127 ILE A C 1
ATOM 825 O O . ILE A 1 217 ? 163.061 172.420 149.475 1.00 3.16 127 ILE A O 1
ATOM 830 N N . TYR A 1 218 ? 163.654 174.559 149.822 1.00 3.10 128 TYR A N 1
ATOM 831 C CA . TYR A 1 218 ? 165.044 174.240 150.107 1.00 3.13 128 TYR A CA 1
ATOM 832 C C . TYR A 1 218 ? 165.169 173.295 151.301 1.00 3.18 128 TYR A C 1
ATOM 833 O O . TYR A 1 218 ? 165.830 172.259 151.218 1.00 3.15 128 TYR A O 1
ATOM 842 N N . SER A 1 219 ? 164.537 173.654 152.417 1.00 3.13 129 SER A N 1
ATOM 843 C CA . SER A 1 219 ? 164.729 172.926 153.669 1.00 3.18 129 SER A CA 1
ATOM 844 C C . SER A 1 219 ? 164.053 171.556 153.708 1.00 3.24 129 SER A C 1
ATOM 845 O O . SER A 1 219 ? 164.445 170.699 154.500 1.00 3.23 129 SER A O 1
ATOM 848 N N . THR A 1 220 ? 163.051 171.332 152.863 1.00 3.25 130 THR A N 1
ATOM 849 C CA . THR A 1 220 ? 162.337 170.061 152.881 1.00 3.33 130 THR A CA 1
ATOM 850 C C . THR A 1 220 ? 162.636 169.205 151.655 1.00 3.41 130 THR A C 1
ATOM 851 O O . THR A 1 220 ? 161.910 168.252 151.371 1.00 3.57 130 THR A O 1
ATOM 855 N N . GLY A 1 221 ? 163.676 169.558 150.909 1.00 3.38 131 GLY A N 1
ATOM 856 C CA . GLY A 1 221 ? 164.012 168.819 149.697 1.00 3.51 131 GLY A CA 1
ATOM 857 C C . GLY A 1 221 ? 164.619 167.455 149.992 1.00 3.73 131 GLY A C 1
ATOM 858 O O . GLY A 1 221 ? 165.411 167.307 150.926 1.00 3.82 131 GLY A O 1
ATOM 859 N N . LYS A 1 222 ? 164.284 166.470 149.164 1.00 3.83 132 LYS A N 1
ATOM 860 C CA . LYS A 1 222 ? 164.872 165.143 149.266 1.00 3.95 132 LYS A CA 1
ATOM 861 C C . LYS A 1 222 ? 165.394 164.650 147.933 1.00 3.95 132 LYS A C 1
ATOM 862 O O . LYS A 1 222 ? 164.873 165.003 146.875 1.00 3.86 132 LYS A O 1
ATOM 868 N N . VAL A 1 223 ? 166.401 163.797 148.005 1.00 4.03 133 VAL A N 1
ATOM 869 C CA . VAL A 1 223 ? 166.935 163.110 146.837 1.00 4.13 133 VAL A CA 1
ATOM 870 C C . VAL A 1 223 ? 166.938 161.606 147.105 1.00 4.38 133 VAL A C 1
ATOM 871 O O . VAL A 1 223 ? 167.424 161.164 148.154 1.00 4.37 133 VAL A O 1
ATOM 875 N N . CYS A 1 224 ? 166.365 160.830 146.188 1.00 4.45 134 CYS A N 1
ATOM 876 C CA . CYS A 1 224 ? 166.227 159.378 146.348 1.00 4.62 134 CYS A CA 1
ATOM 877 C C . CYS A 1 224 ? 167.200 158.633 145.479 1.00 4.70 134 CYS A C 1
ATOM 878 O O . CYS A 1 224 ? 167.323 158.933 144.267 1.00 4.72 134 CYS A O 1
ATOM 881 N N . ASN A 1 225 ? 167.870 157.639 146.035 1.00 4.71 135 ASN A N 1
ATOM 882 C CA . ASN A 1 225 ? 168.825 156.815 145.322 1.00 4.83 135 ASN A CA 1
ATOM 883 C C . ASN A 1 225 ? 168.159 156.195 144.096 1.00 5.10 135 ASN A C 1
ATOM 884 O O . ASN A 1 225 ? 167.177 155.467 144.234 1.00 5.02 135 ASN A O 1
ATOM 889 N N . PRO A 1 226 ? 168.664 156.470 142.885 1.00 5.00 136 PRO A N 1
ATOM 890 C CA . PRO A 1 226 ? 168.084 156.077 141.615 1.00 5.27 136 PRO A CA 1
ATOM 891 C C . PRO A 1 226 ? 168.029 154.565 141.443 1.00 5.53 136 PRO A C 1
ATOM 892 O O . PRO A 1 226 ? 167.310 154.062 140.582 1.00 5.70 136 PRO A O 1
ATOM 896 N N . ASN A 1 227 ? 168.794 153.840 142.251 1.00 5.47 137 ASN A N 1
ATOM 897 C CA . ASN A 1 227 ? 168.791 152.386 142.182 1.00 5.62 137 ASN A CA 1
ATOM 898 C C . ASN A 1 227 ? 168.264 151.755 143.466 1.00 5.56 137 ASN A C 1
ATOM 899 O O . ASN A 1 227 ? 168.427 150.556 143.694 1.00 5.61 137 ASN A O 1
ATOM 904 N N . ASN A 1 228 ? 167.613 152.569 144.288 1.00 5.27 138 ASN A N 1
ATOM 905 C CA . ASN A 1 228 ? 167.016 152.127 145.541 1.00 5.21 138 ASN A CA 1
ATOM 906 C C . ASN A 1 228 ? 165.986 153.149 146.010 1.00 6.06 138 ASN A C 1
ATOM 907 O O . ASN A 1 228 ? 166.287 153.976 146.868 1.00 4.83 138 ASN A O 1
ATOM 912 N N . PRO A 1 229 ? 164.771 153.107 145.455 1.00 5.10 139 PRO A N 1
ATOM 913 C CA . PRO A 1 229 ? 163.696 154.075 145.603 1.00 5.14 139 PRO A CA 1
ATOM 914 C C . PRO A 1 229 ? 163.269 154.281 147.053 1.00 5.16 139 PRO A C 1
ATOM 915 O O . PRO A 1 229 ? 162.608 155.266 147.374 1.00 5.21 139 PRO A O 1
ATOM 919 N N . GLN A 1 230 ? 163.616 153.339 147.923 1.00 5.16 140 GLN A N 1
ATOM 920 C CA . GLN A 1 230 ? 163.237 153.428 149.326 1.00 5.19 140 GLN A CA 1
ATOM 921 C C . GLN A 1 230 ? 164.313 154.089 150.181 1.00 5.13 140 GLN A C 1
ATOM 922 O O . GLN A 1 230 ? 164.146 154.231 151.393 1.00 5.30 140 GLN A O 1
ATOM 928 N N . GLN A 1 231 ? 165.416 154.488 149.558 1.00 5.09 141 GLN A N 1
ATOM 929 C CA . GLN A 1 231 ? 166.504 155.139 150.277 1.00 4.98 141 GLN A CA 1
ATOM 930 C C . GLN A 1 231 ? 166.596 156.617 149.903 1.00 4.95 141 GLN A C 1
ATOM 931 O O . GLN A 1 231 ? 167.230 156.971 148.906 1.00 4.76 141 GLN A O 1
ATOM 937 N N . CYS A 1 232 ? 165.956 157.472 150.706 1.00 4.68 142 CYS A N 1
ATOM 938 C CA . CYS A 1 232 ? 165.865 158.907 150.444 1.00 4.57 142 CYS A CA 1
ATOM 939 C C . CYS A 1 232 ? 166.537 159.683 151.561 1.00 4.47 142 CYS A C 1
ATOM 940 O O . CYS A 1 232 ? 166.422 159.326 152.736 1.00 4.47 142 CYS A O 1
ATOM 943 N N . PHE A 1 233 ? 167.229 160.754 151.198 1.00 4.43 143 PHE A N 1
ATOM 944 C CA . PHE A 1 233 ? 167.914 161.568 152.188 1.00 4.37 143 PHE A CA 1
ATOM 945 C C . PHE A 1 233 ? 167.469 163.017 152.131 1.00 4.35 143 PHE A C 1
ATOM 946 O O . PHE A 1 233 ? 167.211 163.563 151.057 1.00 4.19 143 PHE A O 1
ATOM 954 N N . THR A 1 234 ? 167.453 163.652 153.292 1.00 4.29 144 THR A N 1
ATOM 955 C CA . THR A 1 234 ? 167.233 165.085 153.403 1.00 4.26 144 THR A CA 1
ATOM 956 C C . THR A 1 234 ? 168.547 165.804 153.177 1.00 4.29 144 THR A C 1
ATOM 957 O O . THR A 1 234 ? 169.600 165.168 153.139 1.00 4.18 144 THR A O 1
ATOM 961 N N . LEU A 1 235 ? 168.510 167.122 153.047 1.00 4.12 145 LEU A N 1
ATOM 962 C CA . LEU A 1 235 ? 169.741 167.851 152.770 1.00 4.05 145 LEU A CA 1
ATOM 963 C C . LEU A 1 235 ? 170.830 167.559 153.793 1.00 4.44 145 LEU A C 1
ATOM 964 O O . LEU A 1 235 ? 171.998 167.432 153.434 1.00 3.86 145 LEU A O 1
ATOM 969 N N . SER A 1 236 ? 170.459 167.435 155.062 1.00 4.24 146 SER A N 1
ATOM 970 C CA . SER A 1 236 ? 171.447 167.167 156.102 1.00 4.24 146 SER A CA 1
ATOM 971 C C . SER A 1 236 ? 172.149 165.832 155.864 1.00 4.22 146 SER A C 1
ATOM 972 O O . SER A 1 236 ? 173.351 165.701 156.101 1.00 4.28 146 SER A O 1
ATOM 974 N N . GLY A 1 237 ? 171.391 164.841 155.402 1.00 4.29 147 GLY A N 1
ATOM 975 C CA . GLY A 1 237 ? 171.940 163.524 155.111 1.00 4.23 147 GLY A CA 1
ATOM 976 C C . GLY A 1 237 ? 172.836 163.579 153.883 1.00 4.36 147 GLY A C 1
ATOM 977 O O . GLY A 1 237 ? 173.905 162.969 153.849 1.00 4.31 147 GLY A O 1
ATOM 978 N N . LEU A 1 238 ? 172.392 164.316 152.872 1.00 4.16 148 LEU A N 1
ATOM 979 C CA . LEU A 1 238 ? 173.132 164.418 151.624 1.00 4.21 148 LEU A CA 1
ATOM 980 C C . LEU A 1 238 ? 174.454 165.137 151.845 1.00 4.25 148 LEU A C 1
ATOM 981 O O . LEU A 1 238 ? 175.481 164.744 151.290 1.00 4.06 148 LEU A O 1
ATOM 986 N N . GLU A 1 239 ? 174.439 166.170 152.683 1.00 4.16 149 GLU A N 1
ATOM 987 C CA . GLU A 1 239 ? 175.657 166.903 153.005 1.00 4.15 149 GLU A CA 1
ATOM 988 C C . GLU A 1 239 ? 176.641 166.009 153.739 1.00 4.68 149 GLU A C 1
ATOM 989 O O . GLU A 1 239 ? 177.835 166.019 153.447 1.00 4.23 149 GLU A O 1
ATOM 995 N N . ASP A 1 240 ? 176.132 165.202 154.665 1.00 4.23 150 ASP A N 1
ATOM 996 C CA . ASP A 1 240 ? 176.983 164.308 155.432 1.00 4.42 150 ASP A CA 1
ATOM 997 C C . ASP A 1 240 ? 177.716 163.330 154.522 1.00 4.43 150 ASP A C 1
ATOM 998 O O . ASP A 1 240 ? 178.889 163.029 154.741 1.00 4.42 150 ASP A O 1
ATOM 1000 N N . ILE A 1 241 ? 177.032 162.864 153.479 1.00 4.27 151 ILE A N 1
ATOM 1001 C CA . ILE A 1 241 ? 177.640 161.947 152.522 1.00 4.24 151 ILE A CA 1
ATOM 1002 C C . ILE A 1 241 ? 178.671 162.660 151.652 1.00 4.27 151 ILE A C 1
ATOM 1003 O O . ILE A 1 241 ? 179.768 162.150 151.438 1.00 4.16 151 ILE A O 1
ATOM 1008 N N . MET A 1 242 ? 178.320 163.837 151.141 1.00 4.14 152 MET A N 1
ATOM 1009 C CA . MET A 1 242 ? 179.215 164.573 150.250 1.00 4.01 152 MET A CA 1
ATOM 1010 C C . MET A 1 242 ? 180.524 164.944 150.937 1.00 4.11 152 MET A C 1
ATOM 1011 O O . MET A 1 242 ? 181.576 164.991 150.303 1.00 3.95 152 MET A O 1
ATOM 1016 N N . GLU A 1 243 ? 180.472 165.182 152.236 1.00 4.04 153 GLU A N 1
ATOM 1017 C CA . GLU A 1 243 ? 181.665 165.554 152.982 1.00 4.41 153 GLU A CA 1
ATOM 1018 C C . GLU A 1 243 ? 182.654 164.402 153.179 1.00 4.38 153 GLU A C 1
ATOM 1019 O O . GLU A 1 243 ? 183.811 164.644 153.524 1.00 4.56 153 GLU A O 1
ATOM 1025 N N . LYS A 1 244 ? 182.204 163.157 153.019 1.00 4.44 154 LYS A N 1
ATOM 1026 C CA . LYS A 1 244 ? 183.061 162.010 153.315 1.00 4.57 154 LYS A CA 1
ATOM 1027 C C . LYS A 1 244 ? 183.256 161.025 152.158 1.00 4.32 154 LYS A C 1
ATOM 1028 O O . LYS A 1 244 ? 184.283 160.352 152.084 1.00 4.53 154 LYS A O 1
ATOM 1034 N N . SER A 1 245 ? 182.257 160.888 151.292 1.00 4.24 155 SER A N 1
ATOM 1035 C CA . SER A 1 245 ? 182.288 159.863 150.250 1.00 4.12 155 SER A CA 1
ATOM 1036 C C . SER A 1 245 ? 183.423 160.070 149.260 1.00 4.02 155 SER A C 1
ATOM 1037 O O . SER A 1 245 ? 183.679 161.189 148.817 1.00 3.93 155 SER A O 1
ATOM 1040 N N . LYS A 1 246 ? 184.069 158.974 148.877 1.00 4.01 156 LYS A N 1
ATOM 1041 C CA . LYS A 1 246 ? 185.107 158.995 147.853 1.00 3.94 156 LYS A CA 1
ATOM 1042 C C . LYS A 1 246 ? 184.684 158.193 146.627 1.00 3.87 156 LYS A C 1
ATOM 1043 O O . LYS A 1 246 ? 185.515 157.824 145.799 1.00 3.75 156 LYS A O 1
ATOM 1049 N N . ASP A 1 247 ? 183.392 157.888 146.539 1.00 3.90 157 ASP A N 1
ATOM 1050 C CA . ASP A 1 247 ? 182.854 157.110 145.431 1.00 4.05 157 ASP A CA 1
ATOM 1051 C C . ASP A 1 247 ? 182.344 158.022 144.319 1.00 4.10 157 ASP A C 1
ATOM 1052 O O . ASP A 1 247 ? 181.420 158.807 144.528 1.00 3.92 157 ASP A O 1
ATOM 1057 N N . TYR A 1 248 ? 182.958 157.931 143.147 1.00 4.09 158 TYR A N 1
ATOM 1058 C CA . TYR A 1 248 ? 182.628 158.819 142.037 1.00 4.09 158 TYR A CA 1
ATOM 1059 C C . TYR A 1 248 ? 181.139 158.777 141.698 1.00 4.28 158 TYR A C 1
ATOM 1060 O O . TYR A 1 248 ? 180.505 159.815 141.509 1.00 4.10 158 TYR A O 1
ATOM 1069 N N . HIS A 1 249 ? 180.588 157.570 141.596 1.00 4.57 159 HIS A N 1
ATOM 1070 C CA . HIS A 1 249 ? 179.191 157.402 141.214 1.00 5.12 159 HIS A CA 1
ATOM 1071 C C . HIS A 1 249 ? 178.242 157.964 142.261 1.00 4.79 159 HIS A C 1
ATOM 1072 O O . HIS A 1 249 ? 177.305 158.692 141.927 1.00 4.54 159 HIS A O 1
ATOM 1079 N N . GLN A 1 250 ? 178.464 157.611 143.524 1.00 4.44 160 GLN A N 1
ATOM 1080 C CA . GLN A 1 250 ? 177.569 158.056 144.582 1.00 4.23 160 GLN A CA 1
ATOM 1081 C C . GLN A 1 250 ? 177.521 159.568 144.649 1.00 4.06 160 GLN A C 1
ATOM 1082 O O . GLN A 1 250 ? 176.453 160.163 144.788 1.00 3.90 160 GLN A O 1
ATOM 1088 N N . ARG A 1 251 ? 178.682 160.192 144.533 1.00 3.88 161 ARG A N 1
ATOM 1089 C CA . ARG A 1 251 ? 178.767 161.635 144.607 1.00 3.78 161 ARG A CA 1
ATOM 1090 C C . ARG A 1 251 ? 178.024 162.284 143.448 1.00 3.75 161 ARG A C 1
ATOM 1091 O O . ARG A 1 251 ? 177.446 163.361 143.597 1.00 3.56 161 ARG A O 1
ATOM 1099 N N . LEU A 1 252 ? 178.050 161.636 142.285 1.00 3.76 162 LEU A N 1
ATOM 1100 C CA . LEU A 1 252 ? 177.429 162.208 141.104 1.00 3.79 162 LEU A CA 1
ATOM 1101 C C . LEU A 1 252 ? 175.905 162.196 141.158 1.00 3.86 162 LEU A C 1
ATOM 1102 O O . LEU A 1 252 ? 175.278 163.194 140.806 1.00 3.55 162 LEU A O 1
ATOM 1107 N N . TRP A 1 253 ? 175.287 161.088 141.589 1.00 3.88 163 TRP A N 1
ATOM 1108 C CA . TRP A 1 253 ? 173.824 161.095 141.602 1.00 3.90 163 TRP A CA 1
ATOM 1109 C C . TRP A 1 253 ? 173.279 161.989 142.705 1.00 3.75 163 TRP A C 1
ATOM 1110 O O . TRP A 1 253 ? 172.185 162.535 142.576 1.00 3.47 163 TRP A O 1
ATOM 1121 N N . ILE A 1 254 ? 174.064 162.207 143.753 1.00 3.72 164 ILE A N 1
ATOM 1122 C CA . ILE A 1 254 ? 173.677 163.163 144.779 1.00 3.60 164 ILE A CA 1
ATOM 1123 C C . ILE A 1 254 ? 173.771 164.594 144.265 1.00 3.40 164 ILE A C 1
ATOM 1124 O O . ILE A 1 254 ? 172.856 165.394 144.465 1.00 3.30 164 ILE A O 1
ATOM 1129 N N . TRP A 1 255 ? 174.872 164.912 143.591 1.00 3.25 165 TRP A N 1
ATOM 1130 C CA . TRP A 1 255 ? 175.081 166.248 143.051 1.00 3.25 165 TRP A CA 1
ATOM 1131 C C . TRP A 1 255 ? 173.992 166.606 142.043 1.00 3.17 165 TRP A C 1
ATOM 1132 O O . TRP A 1 255 ? 173.367 167.664 142.140 1.00 3.03 165 TRP A O 1
ATOM 1143 N N . GLU A 1 256 ? 173.758 165.708 141.088 1.00 3.25 166 GLU A N 1
ATOM 1144 C CA . GLU A 1 256 ? 172.759 165.920 140.047 1.00 3.28 166 GLU A CA 1
ATOM 1145 C C . GLU A 1 256 ? 171.349 165.881 140.613 1.00 3.22 166 GLU A C 1
ATOM 1146 O O . GLU A 1 256 ? 170.493 166.668 140.212 1.00 3.07 166 GLU A O 1
ATOM 1152 N N . GLY A 1 257 ? 171.111 164.972 141.551 1.00 3.18 167 GLY A N 1
ATOM 1153 C CA . GLY A 1 257 ? 169.794 164.815 142.143 1.00 3.21 167 GLY A CA 1
ATOM 1154 C C . GLY A 1 257 ? 169.331 166.099 142.806 1.00 3.21 167 GLY A C 1
ATOM 1155 O O . GLY A 1 257 ? 168.210 166.547 142.587 1.00 3.04 167 GLY A O 1
ATOM 1156 N N . TRP A 1 258 ? 170.190 166.702 143.617 1.00 3.04 168 TRP A N 1
ATOM 1157 C CA . TRP A 1 258 ? 169.822 167.931 144.305 1.00 3.05 168 TRP A CA 1
ATOM 1158 C C . TRP A 1 258 ? 169.457 169.032 143.306 1.00 3.05 168 TRP A C 1
ATOM 1159 O O . TRP A 1 258 ? 168.447 169.721 143.469 1.00 2.90 168 TRP A O 1
ATOM 1170 N N . ARG A 1 259 ? 170.265 169.177 142.256 1.00 2.88 169 ARG A N 1
ATOM 1171 C CA . ARG A 1 259 ? 170.028 170.209 141.252 1.00 2.97 169 ARG A CA 1
ATOM 1172 C C . ARG A 1 259 ? 168.725 169.997 140.487 1.00 3.01 169 ARG A C 1
ATOM 1173 O O . ARG A 1 259 ? 168.059 170.966 140.121 1.00 2.85 169 ARG A O 1
ATOM 1181 N N . SER A 1 260 ? 168.367 168.742 140.235 1.00 2.93 170 SER A N 1
ATOM 1182 C CA . SER A 1 260 ? 167.150 168.438 139.490 1.00 2.97 170 SER A CA 1
ATOM 1183 C C . SER A 1 260 ? 165.896 168.466 140.357 1.00 2.99 170 SER A C 1
ATOM 1184 O O . SER A 1 260 ? 164.844 168.931 139.920 1.00 2.89 170 SER A O 1
ATOM 1186 N N . GLU A 1 261 ? 165.996 167.943 141.574 1.00 2.97 171 GLU A N 1
ATOM 1187 C CA . GLU A 1 261 ? 164.832 167.812 142.440 1.00 3.01 171 GLU A CA 1
ATOM 1188 C C . GLU A 1 261 ? 164.423 169.126 143.083 1.00 3.02 171 GLU A C 1
ATOM 1189 O O . GLU A 1 261 ? 163.234 169.392 143.248 1.00 2.97 171 GLU A O 1
ATOM 1191 N N . VAL A 1 262 ? 165.400 169.942 143.457 1.00 2.94 172 VAL A N 1
ATOM 1192 C CA . VAL A 1 262 ? 165.120 171.201 144.132 1.00 2.89 172 VAL A CA 1
ATOM 1193 C C . VAL A 1 262 ? 165.311 172.391 143.204 1.00 2.92 172 VAL A C 1
ATOM 1194 O O . VAL A 1 262 ? 164.481 173.299 143.160 1.00 2.75 172 VAL A O 1
ATOM 1198 N N . GLY A 1 263 ? 166.409 172.387 142.464 1.00 2.83 173 GLY A N 1
ATOM 1199 C CA . GLY A 1 263 ? 166.744 173.511 141.596 1.00 2.72 173 GLY A CA 1
ATOM 1200 C C . GLY A 1 263 ? 165.645 173.819 140.580 1.00 2.77 173 GLY A C 1
ATOM 1201 O O . GLY A 1 263 ? 165.409 174.984 140.254 1.00 2.67 173 GLY A O 1
ATOM 1202 N N . LYS A 1 264 ? 164.959 172.786 140.096 1.00 2.76 174 LYS A N 1
ATOM 1203 C CA . LYS A 1 264 ? 163.923 172.972 139.085 1.00 2.78 174 LYS A CA 1
ATOM 1204 C C . LYS A 1 264 ? 162.605 173.465 139.670 1.00 2.76 174 LYS A C 1
ATOM 1205 O O . LYS A 1 264 ? 161.710 173.871 138.932 1.00 2.75 174 LYS A O 1
ATOM 1211 N N . GLN A 1 265 ? 162.479 173.438 140.993 1.00 2.73 175 GLN A N 1
ATOM 1212 C CA . GLN A 1 265 ? 161.277 173.953 141.632 1.00 2.78 175 GLN A CA 1
ATOM 1213 C C . GLN A 1 265 ? 161.442 175.432 141.917 1.00 2.77 175 GLN A C 1
ATOM 1214 O O . GLN A 1 265 ? 160.474 176.190 141.925 1.00 2.75 175 GLN A O 1
ATOM 1220 N N . LEU A 1 266 ? 162.684 175.836 142.149 1.00 2.74 176 LEU A N 1
ATOM 1221 C CA . LEU A 1 266 ? 162.991 177.209 142.501 1.00 2.74 176 LEU A CA 1
ATOM 1222 C C . LEU A 1 266 ? 163.120 178.103 141.274 1.00 2.81 176 LEU A C 1
ATOM 1223 O O . LEU A 1 266 ? 162.890 179.307 141.356 1.00 2.55 176 LEU A O 1
ATOM 1228 N N . ARG A 1 267 ? 163.474 177.522 140.132 1.00 2.64 177 ARG A N 1
ATOM 1229 C CA . ARG A 1 267 ? 163.653 178.311 138.918 1.00 2.63 177 ARG A CA 1
ATOM 1230 C C . ARG A 1 267 ? 162.568 179.388 138.694 1.00 2.63 177 ARG A C 1
ATOM 1231 O O . ARG A 1 267 ? 162.914 180.568 138.638 1.00 2.54 177 ARG A O 1
ATOM 1239 N N . PRO A 1 268 ? 161.269 179.040 138.560 1.00 2.56 178 PRO A N 1
ATOM 1240 C CA . PRO A 1 268 ? 160.182 179.968 138.283 1.00 2.59 178 PRO A CA 1
ATOM 1241 C C . PRO A 1 268 ? 159.926 180.953 139.418 1.00 2.65 178 PRO A C 1
ATOM 1242 O O . PRO A 1 268 ? 159.430 182.058 139.187 1.00 2.69 178 PRO A O 1
ATOM 1246 N N . LEU A 1 269 ? 160.289 180.572 140.639 1.00 2.60 179 LEU A N 1
ATOM 1247 C CA . LEU A 1 269 ? 160.103 181.452 141.782 1.00 2.74 179 LEU A CA 1
ATOM 1248 C C . LEU A 1 269 ? 161.194 182.497 141.816 1.00 2.89 179 LEU A C 1
ATOM 1249 O O . LEU A 1 269 ? 160.965 183.636 142.224 1.00 2.72 179 LEU A O 1
ATOM 1254 N N . TYR A 1 270 ? 162.386 182.108 141.378 1.00 2.60 180 TYR A N 1
ATOM 1255 C CA . TYR A 1 270 ? 163.512 183.019 141.376 1.00 2.66 180 TYR A CA 1
ATOM 1256 C C . TYR A 1 270 ? 163.301 184.090 140.316 1.00 2.98 180 TYR A C 1
ATOM 1257 O O . TYR A 1 270 ? 163.658 185.249 140.519 1.00 2.62 180 TYR A O 1
ATOM 1266 N N . GLU A 1 271 ? 162.700 183.711 139.192 1.00 2.60 181 GLU A N 1
ATOM 1267 C CA . GLU A 1 271 ? 162.432 184.671 138.127 1.00 2.68 181 GLU A CA 1
ATOM 1268 C C . GLU A 1 271 ? 161.470 185.769 138.577 1.00 2.73 181 GLU A C 1
ATOM 1269 O O . GLU A 1 271 ? 161.697 186.948 138.299 1.00 2.72 181 GLU A O 1
ATOM 1275 N N . GLU A 1 272 ? 160.412 185.388 139.294 1.00 2.75 182 GLU A N 1
ATOM 1276 C CA . GLU A 1 272 ? 159.457 186.367 139.800 1.00 2.87 182 GLU A CA 1
ATOM 1277 C C . GLU A 1 272 ? 160.068 187.186 140.931 1.00 3.01 182 GLU A C 1
ATOM 1278 O O . GLU A 1 272 ? 159.835 188.390 141.039 1.00 3.01 182 GLU A O 1
ATOM 1284 N N . TYR A 1 273 ? 160.865 186.523 141.757 1.00 2.85 183 TYR A N 1
ATOM 1285 C CA . TYR A 1 273 ? 161.592 187.159 142.847 1.00 3.01 183 TYR A CA 1
ATOM 1286 C C . TYR A 1 273 ? 162.451 188.313 142.347 1.00 3.06 183 TYR A C 1
ATOM 1287 O O . TYR A 1 273 ? 162.379 189.418 142.881 1.00 3.04 183 TYR A O 1
ATOM 1296 N N . VAL A 1 274 ? 163.238 188.070 141.304 1.00 2.84 184 VAL A N 1
ATOM 1297 C CA . VAL A 1 274 ? 164.116 189.101 140.765 1.00 3.00 184 VAL A CA 1
ATOM 1298 C C . VAL A 1 274 ? 163.328 190.318 140.300 1.00 3.15 184 VAL A C 1
ATOM 1299 O O . VAL A 1 274 ? 163.717 191.455 140.573 1.00 3.13 184 VAL A O 1
ATOM 1303 N N . ALA A 1 275 ? 162.225 190.090 139.595 1.00 3.00 185 ALA A N 1
ATOM 1304 C CA . ALA A 1 275 ? 161.420 191.197 139.094 1.00 3.15 185 ALA A CA 1
ATOM 1305 C C . ALA A 1 275 ? 160.867 192.060 140.228 1.00 3.31 185 ALA A C 1
ATOM 1306 O O . ALA A 1 275 ? 160.880 193.289 140.140 1.00 3.41 185 ALA A O 1
ATOM 1308 N N . LEU A 1 276 ? 160.388 191.418 141.292 1.00 3.20 186 LEU A N 1
ATOM 1309 C CA . LEU A 1 276 ? 159.809 192.140 142.422 1.00 3.34 186 LEU A CA 1
ATOM 1310 C C . LEU A 1 276 ? 160.845 192.899 143.241 1.00 3.54 186 LEU A C 1
ATOM 1311 O O . LEU A 1 276 ? 160.590 194.020 143.682 1.00 3.65 186 LEU A O 1
ATOM 1316 N N . LYS A 1 277 ? 162.017 192.303 143.440 1.00 3.31 187 LYS A N 1
ATOM 1317 C CA . LYS A 1 277 ? 163.050 192.956 144.233 1.00 3.46 187 LYS A CA 1
ATOM 1318 C C . LYS A 1 277 ? 163.597 194.175 143.503 1.00 3.79 187 LYS A C 1
ATOM 1319 O O . LYS A 1 277 ? 163.913 195.186 144.130 1.00 3.68 187 LYS A O 1
ATOM 1325 N N . ASN A 1 278 ? 163.686 194.097 142.177 1.00 3.45 188 ASN A N 1
ATOM 1326 C CA . ASN A 1 278 ? 164.149 195.243 141.405 1.00 3.56 188 ASN A CA 1
ATOM 1327 C C . ASN A 1 278 ? 163.167 196.402 141.470 1.00 4.09 188 ASN A C 1
ATOM 1328 O O . ASN A 1 278 ? 163.581 197.556 141.574 1.00 3.89 188 ASN A O 1
ATOM 1333 N N . GLU A 1 279 ? 161.869 196.109 141.433 1.00 3.80 189 GLU A N 1
ATOM 1334 C CA . GLU A 1 279 ? 160.881 197.174 141.539 1.00 4.08 189 GLU A CA 1
ATOM 1335 C C . GLU A 1 279 ? 160.971 197.861 142.892 1.00 4.13 189 GLU A C 1
ATOM 1336 O O . GLU A 1 279 ? 160.891 199.086 142.983 1.00 4.30 189 GLU A O 1
ATOM 1342 N N . MET A 1 280 ? 161.166 197.070 143.941 1.00 4.14 190 MET A N 1
ATOM 1343 C CA . MET A 1 280 ? 161.338 197.618 145.277 1.00 4.34 190 MET A CA 1
ATOM 1344 C C . MET A 1 280 ? 162.539 198.556 145.305 1.00 4.48 190 MET A C 1
ATOM 1345 O O . MET A 1 280 ? 162.436 199.700 145.752 1.00 4.64 190 MET A O 1
ATOM 1350 N N . ALA A 1 281 ? 163.671 198.085 144.793 1.00 4.20 191 ALA A N 1
ATOM 1351 C CA . ALA A 1 281 ? 164.896 198.871 144.809 1.00 4.28 191 ALA A CA 1
ATOM 1352 C C . ALA A 1 281 ? 164.715 200.196 144.084 1.00 4.50 191 ALA A C 1
ATOM 1353 O O . ALA A 1 281 ? 165.173 201.233 144.566 1.00 4.43 191 ALA A O 1
ATOM 1355 N N . ARG A 1 282 ? 164.006 200.177 142.960 1.00 4.29 192 ARG A N 1
ATOM 1356 C CA . ARG A 1 282 ? 163.751 201.403 142.211 1.00 4.43 192 ARG A CA 1
ATOM 1357 C C . ARG A 1 282 ? 162.887 202.369 143.015 1.00 4.51 192 ARG A C 1
ATOM 1358 O O . ARG A 1 282 ? 163.076 203.585 142.955 1.00 4.63 192 ARG A O 1
ATOM 1366 N N . GLY A 1 283 ? 161.952 201.827 143.793 1.00 4.55 193 GLY A N 1
ATOM 1367 C CA . GLY A 1 283 ? 161.082 202.641 144.635 1.00 4.80 193 GLY A CA 1
ATOM 1368 C C . GLY A 1 283 ? 161.878 203.341 145.733 1.00 4.91 193 GLY A C 1
ATOM 1369 O O . GLY A 1 283 ? 161.448 204.359 146.275 1.00 5.08 193 GLY A O 1
ATOM 1370 N N . ASN A 1 284 ? 163.056 202.802 146.033 1.00 4.79 194 ASN A N 1
ATOM 1371 C CA . ASN A 1 284 ? 163.961 203.370 147.025 1.00 4.86 194 ASN A CA 1
ATOM 1372 C C . ASN A 1 284 ? 165.099 204.148 146.365 1.00 4.81 194 ASN A C 1
ATOM 1373 O O . ASN A 1 284 ? 166.120 204.421 146.995 1.00 4.69 194 ASN A O 1
ATOM 1378 N N . ASN A 1 285 ? 164.900 204.524 145.103 1.00 4.63 195 ASN A N 1
ATOM 1379 C CA . ASN A 1 285 ? 165.859 205.309 144.329 1.00 4.60 195 ASN A CA 1
ATOM 1380 C C . ASN A 1 285 ? 167.200 204.618 144.089 1.00 4.48 195 ASN A C 1
ATOM 1381 O O . ASN A 1 285 ? 168.244 205.269 144.064 1.00 4.49 195 ASN A O 1
ATOM 1386 N N . TYR A 1 286 ? 167.160 203.314 143.840 1.00 4.35 196 TYR A N 1
ATOM 1387 C CA . TYR A 1 286 ? 168.342 202.567 143.423 1.00 4.16 196 TYR A CA 1
ATOM 1388 C C . TYR A 1 286 ? 168.175 202.105 141.983 1.00 4.03 196 TYR A C 1
ATOM 1389 O O . TYR A 1 286 ? 167.056 202.012 141.482 1.00 4.06 196 TYR A O 1
ATOM 1398 N N . LYS A 1 287 ? 169.282 201.839 141.300 1.00 3.88 197 LYS A N 1
ATOM 1399 C CA . LYS A 1 287 ? 169.200 201.366 139.921 1.00 3.81 197 LYS A CA 1
ATOM 1400 C C . LYS A 1 287 ? 168.535 199.997 139.850 1.00 3.77 197 LYS A C 1
ATOM 1401 O O . LYS A 1 287 ? 167.705 199.736 138.980 1.00 3.75 197 LYS A O 1
ATOM 1407 N N . ASP A 1 288 ? 168.918 199.127 140.774 1.00 3.67 198 ASP A N 1
ATOM 1408 C CA . ASP A 1 288 ? 168.404 197.767 140.846 1.00 3.62 198 ASP A CA 1
ATOM 1409 C C . ASP A 1 288 ? 168.700 197.180 142.222 1.00 3.64 198 ASP A C 1
ATOM 1410 O O . ASP A 1 288 ? 169.258 197.861 143.082 1.00 3.59 198 ASP A O 1
ATOM 1415 N N . TYR A 1 289 ? 168.313 195.930 142.439 1.00 3.41 199 TYR A N 1
ATOM 1416 C CA . TYR A 1 289 ? 168.519 195.294 143.734 1.00 3.42 199 TYR A CA 1
ATOM 1417 C C . TYR A 1 289 ? 169.994 195.028 144.042 1.00 3.45 199 TYR A C 1
ATOM 1418 O O . TYR A 1 289 ? 170.381 194.941 145.207 1.00 3.42 199 TYR A O 1
ATOM 1427 N N . GLY A 1 290 ? 170.818 194.886 143.009 1.00 3.37 200 GLY A N 1
ATOM 1428 C CA . GLY A 1 290 ? 172.248 194.691 143.218 1.00 3.35 200 GLY A CA 1
ATOM 1429 C C . GLY A 1 290 ? 172.849 195.978 143.762 1.00 3.67 200 GLY A C 1
ATOM 1430 O O . GLY A 1 290 ? 173.639 195.965 144.706 1.00 3.50 200 GLY A O 1
ATOM 1431 N N . ASP A 1 291 ? 172.416 197.091 143.178 1.00 3.51 201 ASP A N 1
ATOM 1432 C CA . ASP A 1 291 ? 172.817 198.431 143.590 1.00 3.71 201 ASP A CA 1
ATOM 1433 C C . ASP A 1 291 ? 172.355 198.702 145.017 1.00 3.92 201 ASP A C 1
ATOM 1434 O O . ASP A 1 291 ? 173.051 199.350 145.797 1.00 3.80 201 ASP A O 1
ATOM 1439 N N . TYR A 1 292 ? 171.188 198.168 145.361 1.00 3.53 202 TYR A N 1
ATOM 1440 C CA . TYR A 1 292 ? 170.636 198.278 146.704 1.00 3.91 202 TYR A CA 1
ATOM 1441 C C . TYR A 1 292 ? 171.567 197.628 147.727 1.00 3.75 202 TYR A C 1
ATOM 1442 O O . TYR A 1 292 ? 171.955 198.250 148.713 1.00 3.79 202 TYR A O 1
ATOM 1451 N N . TRP A 1 293 ? 171.953 196.380 147.470 1.00 3.59 203 TRP A N 1
ATOM 1452 C CA . TRP A 1 293 ? 172.843 195.648 148.369 1.00 3.68 203 TRP A CA 1
ATOM 1453 C C . TRP A 1 293 ? 174.216 196.294 148.510 1.00 3.85 203 TRP A C 1
ATOM 1454 O O . TRP A 1 293 ? 174.793 196.309 149.597 1.00 3.92 203 TRP A O 1
ATOM 1465 N N . ARG A 1 294 ? 174.740 196.835 147.420 1.00 3.72 204 ARG A N 1
ATOM 1466 C CA . ARG A 1 294 ? 176.071 197.432 147.434 1.00 3.90 204 ARG A CA 1
ATOM 1467 C C . ARG A 1 294 ? 176.110 198.717 148.258 1.00 4.07 204 ARG A C 1
ATOM 1468 O O . ARG A 1 294 ? 177.181 199.270 148.509 1.00 4.30 204 ARG A O 1
ATOM 1476 N N . GLY A 1 295 ? 174.942 199.192 148.681 1.00 4.00 205 GLY A N 1
ATOM 1477 C CA . GLY A 1 295 ? 174.845 200.409 149.473 1.00 4.27 205 GLY A CA 1
ATOM 1478 C C . GLY A 1 295 ? 175.370 200.194 150.884 1.00 4.37 205 GLY A C 1
ATOM 1479 O O . GLY A 1 295 ? 175.621 201.151 151.613 1.00 4.55 205 GLY A O 1
ATOM 1480 N N . ASP A 1 296 ? 175.567 198.937 151.260 1.00 4.29 206 ASP A N 1
ATOM 1481 C CA . ASP A 1 296 ? 176.042 198.604 152.596 1.00 4.41 206 ASP A CA 1
ATOM 1482 C C . ASP A 1 296 ? 177.499 198.994 152.804 1.00 4.56 206 ASP A C 1
ATOM 1483 O O . ASP A 1 296 ? 177.989 199.005 153.934 1.00 4.72 206 ASP A O 1
ATOM 1485 N N . TYR A 1 297 ? 178.197 199.312 151.718 1.00 4.62 207 TYR A N 1
ATOM 1486 C CA . TYR A 1 297 ? 179.587 199.739 151.797 1.00 4.80 207 TYR A CA 1
ATOM 1487 C C . TYR A 1 297 ? 179.745 201.216 151.468 1.00 5.00 207 TYR A C 1
ATOM 1488 O O . TYR A 1 297 ? 180.862 201.723 151.386 1.00 5.23 207 TYR A O 1
ATOM 1497 N N . GLU A 1 298 ? 178.624 201.901 151.265 1.00 4.95 208 GLU A N 1
ATOM 1498 C CA . GLU A 1 298 ? 178.660 203.293 150.853 1.00 5.20 208 GLU A CA 1
ATOM 1499 C C . GLU A 1 298 ? 178.865 204.235 152.024 1.00 5.53 208 GLU A C 1
ATOM 1500 O O . GLU A 1 298 ? 178.185 204.125 153.047 1.00 5.65 208 GLU A O 1
ATOM 1506 N N . THR A 1 299 ? 179.790 205.169 151.863 1.00 5.77 209 THR A N 1
ATOM 1507 C CA . THR A 1 299 ? 180.027 206.196 152.869 1.00 6.08 209 THR A CA 1
ATOM 1508 C C . THR A 1 299 ? 180.271 207.548 152.220 1.00 6.43 209 THR A C 1
ATOM 1509 O O . THR A 1 299 ? 180.610 207.633 151.038 1.00 6.46 209 THR A O 1
ATOM 1513 N N . GLU A 1 300 ? 180.148 208.611 153.006 1.00 6.92 210 GLU A N 1
ATOM 1514 C CA . GLU A 1 300 ? 180.436 209.951 152.516 1.00 7.25 210 GLU A CA 1
ATOM 1515 C C . GLU A 1 300 ? 181.279 210.720 153.519 1.00 7.31 210 GLU A C 1
ATOM 1516 O O . GLU A 1 300 ? 181.221 210.460 154.721 1.00 7.31 210 GLU A O 1
ATOM 1522 N N . GLY A 1 301 ? 182.052 211.680 153.023 1.00 7.41 211 GLY A N 1
ATOM 1523 C CA . GLY A 1 301 ? 182.881 212.516 153.881 1.00 7.58 211 GLY A CA 1
ATOM 1524 C C . GLY A 1 301 ? 183.954 213.228 153.073 1.00 7.66 211 GLY A C 1
ATOM 1525 O O . GLY A 1 301 ? 183.946 213.187 151.840 1.00 7.71 211 GLY A O 1
ATOM 1526 N N . GLY A 1 302 ? 184.860 213.910 153.771 1.00 7.68 212 GLY A N 1
ATOM 1527 C CA . GLY A 1 302 ? 185.909 214.679 153.112 1.00 7.75 212 GLY A CA 1
ATOM 1528 C C . GLY A 1 302 ? 187.110 213.807 152.782 1.00 7.54 212 GLY A C 1
ATOM 1529 O O . GLY A 1 302 ? 187.069 212.586 152.954 1.00 7.78 212 GLY A O 1
ATOM 1530 N N . ASP A 1 303 ? 188.179 214.442 152.316 1.00 7.82 213 ASP A N 1
ATOM 1531 C CA . ASP A 1 303 ? 189.403 213.733 151.973 1.00 7.79 213 ASP A CA 1
ATOM 1532 C C . ASP A 1 303 ? 189.109 212.545 151.058 1.00 7.68 213 ASP A C 1
ATOM 1533 O O . ASP A 1 303 ? 188.362 212.669 150.088 1.00 7.78 213 ASP A O 1
ATOM 1535 N N . GLY A 1 304 ? 189.679 211.391 151.389 1.00 7.62 214 GLY A N 1
ATOM 1536 C CA . GLY A 1 304 ? 189.446 210.165 150.640 1.00 7.52 214 GLY A CA 1
ATOM 1537 C C . GLY A 1 304 ? 188.533 209.221 151.408 1.00 7.25 214 GLY A C 1
ATOM 1538 O O . GLY A 1 304 ? 188.560 208.009 151.186 1.00 7.11 214 GLY A O 1
ATOM 1539 N N . TYR A 1 305 ? 187.743 209.764 152.333 1.00 7.44 215 TYR A N 1
ATOM 1540 C CA . TYR A 1 305 ? 186.900 208.933 153.187 1.00 7.05 215 TYR A CA 1
ATOM 1541 C C . TYR A 1 305 ? 185.534 208.575 152.563 1.00 7.17 215 TYR A C 1
ATOM 1542 O O . TYR A 1 305 ? 184.737 207.887 153.192 1.00 6.91 215 TYR A O 1
ATOM 1551 N N . ASN A 1 306 ? 185.272 209.061 151.350 1.00 7.18 216 ASN A N 1
ATOM 1552 C CA . ASN A 1 306 ? 184.044 208.743 150.612 1.00 6.99 216 ASN A CA 1
ATOM 1553 C C . ASN A 1 306 ? 184.218 207.487 149.799 1.00 6.91 216 ASN A C 1
ATOM 1554 O O . ASN A 1 306 ? 185.317 207.251 149.233 1.00 7.04 216 ASN A O 1
ATOM 1559 N N . TYR A 1 307 ? 183.166 206.694 149.663 1.00 6.36 217 TYR A N 1
ATOM 1560 C CA . TYR A 1 307 ? 183.176 205.439 148.925 1.00 6.07 217 TYR A CA 1
ATOM 1561 C C . TYR A 1 307 ? 181.863 205.226 148.195 1.00 5.76 217 TYR A C 1
ATOM 1562 O O . TYR A 1 307 ? 180.831 204.995 148.832 1.00 5.50 217 TYR A O 1
ATOM 1571 N N . SER A 1 308 ? 181.889 205.311 146.867 1.00 5.61 218 SER A N 1
ATOM 1572 C CA . SER A 1 308 ? 180.671 205.144 146.085 1.00 5.36 218 SER A CA 1
ATOM 1573 C C . SER A 1 308 ? 180.326 203.674 145.928 1.00 5.09 218 SER A C 1
ATOM 1574 O O . SER A 1 308 ? 181.178 202.804 146.109 1.00 4.97 218 SER A O 1
ATOM 1577 N N . ARG A 1 309 ? 179.083 203.399 145.558 1.00 4.90 219 ARG A N 1
ATOM 1578 C CA . ARG A 1 309 ? 178.629 202.025 145.382 1.00 4.76 219 ARG A CA 1
ATOM 1579 C C . ARG A 1 309 ? 179.344 201.343 144.218 1.00 4.66 219 ARG A C 1
ATOM 1580 O O . ARG A 1 309 ? 179.685 200.165 144.289 1.00 4.48 219 ARG A O 1
ATOM 1588 N N . ASN A 1 310 ? 179.620 202.107 143.167 1.00 4.75 220 ASN A N 1
ATOM 1589 C CA . ASN A 1 310 ? 180.279 201.584 141.974 1.00 4.68 220 ASN A CA 1
ATOM 1590 C C . ASN A 1 310 ? 181.718 201.166 142.255 1.00 4.69 220 ASN A C 1
ATOM 1591 O O . ASN A 1 310 ? 182.293 200.352 141.531 1.00 4.54 220 ASN A O 1
ATOM 1596 N N . HIS A 1 311 ? 182.307 201.761 143.282 1.00 4.73 221 HIS A N 1
ATOM 1597 C CA . HIS A 1 311 ? 183.705 201.521 143.597 1.00 4.79 221 HIS A CA 1
ATOM 1598 C C . HIS A 1 311 ? 183.898 200.123 144.149 1.00 5.31 221 HIS A C 1
ATOM 1599 O O . HIS A 1 311 ? 184.985 199.557 144.065 1.00 4.45 221 HIS A O 1
ATOM 1606 N N . LEU A 1 312 ? 182.839 199.560 144.727 1.00 4.60 222 LEU A N 1
ATOM 1607 C CA . LEU A 1 312 ? 182.933 198.237 145.319 1.00 4.55 222 LEU A CA 1
ATOM 1608 C C . LEU A 1 312 ? 183.232 197.212 144.242 1.00 4.50 222 LEU A C 1
ATOM 1609 O O . LEU A 1 312 ? 183.975 196.259 144.470 1.00 4.38 222 LEU A O 1
ATOM 1614 N N . ILE A 1 313 ? 182.647 197.411 143.066 1.00 4.39 223 ILE A N 1
ATOM 1615 C CA . ILE A 1 313 ? 182.852 196.494 141.958 1.00 4.28 223 ILE A CA 1
ATOM 1616 C C . ILE A 1 313 ? 184.300 196.545 141.501 1.00 4.41 223 ILE A C 1
ATOM 1617 O O . ILE A 1 313 ? 184.930 195.509 141.288 1.00 4.22 223 ILE A O 1
ATOM 1622 N N . GLU A 1 314 ? 184.832 197.753 141.367 1.00 4.37 224 GLU A N 1
ATOM 1623 C CA . GLU A 1 314 ? 186.214 197.908 140.935 1.00 4.45 224 GLU A CA 1
ATOM 1624 C C . GLU A 1 314 ? 187.186 197.285 141.928 1.00 4.39 224 GLU A C 1
ATOM 1625 O O . GLU A 1 314 ? 188.167 196.649 141.525 1.00 4.33 224 GLU A O 1
ATOM 1627 N N . ASP A 1 315 ? 186.918 197.437 143.227 1.00 4.42 225 ASP A N 1
ATOM 1628 C CA . ASP A 1 315 ? 187.801 196.883 144.242 1.00 4.55 225 ASP A CA 1
ATOM 1629 C C . ASP A 1 315 ? 187.778 195.361 144.322 1.00 4.57 225 ASP A C 1
ATOM 1630 O O . ASP A 1 315 ? 188.825 194.745 144.497 1.00 4.20 225 ASP A O 1
ATOM 1632 N N . VAL A 1 316 ? 186.608 194.740 144.175 1.00 4.26 226 VAL A N 1
ATOM 1633 C CA . VAL A 1 316 ? 186.593 193.277 144.246 1.00 4.19 226 VAL A CA 1
ATOM 1634 C C . VAL A 1 316 ? 187.261 192.658 143.026 1.00 4.25 226 VAL A C 1
ATOM 1635 O O . VAL A 1 316 ? 187.889 191.607 143.135 1.00 3.83 226 VAL A O 1
ATOM 1639 N N . ASP A 1 317 ? 187.163 193.323 141.879 1.00 3.97 227 ASP A N 1
ATOM 1640 C CA . ASP A 1 317 ? 187.815 192.819 140.680 1.00 3.99 227 ASP A CA 1
ATOM 1641 C C . ASP A 1 317 ? 189.327 192.952 140.801 1.00 4.14 227 ASP A C 1
ATOM 1642 O O . ASP A 1 317 ? 190.071 192.027 140.466 1.00 3.91 227 ASP A O 1
ATOM 1647 N N . ARG A 1 318 ? 189.775 194.086 141.326 1.00 4.12 228 ARG A N 1
ATOM 1648 C CA . ARG A 1 318 ? 191.192 194.337 141.532 1.00 4.15 228 ARG A CA 1
ATOM 1649 C C . ARG A 1 318 ? 191.792 193.333 142.509 1.00 4.28 228 ARG A C 1
ATOM 1650 O O . ARG A 1 318 ? 192.842 192.748 142.245 1.00 4.09 228 ARG A O 1
ATOM 1658 N N . ILE A 1 319 ? 191.101 193.112 143.622 1.00 4.04 229 ILE A N 1
ATOM 1659 C CA . ILE A 1 319 ? 191.561 192.174 144.632 1.00 4.17 229 ILE A CA 1
ATOM 1660 C C . ILE A 1 319 ? 191.592 190.754 144.095 1.00 4.14 229 ILE A C 1
ATOM 1661 O O . ILE A 1 319 ? 192.542 190.016 144.345 1.00 3.96 229 ILE A O 1
ATOM 1666 N N . PHE A 1 320 ? 190.554 190.361 143.365 1.00 3.84 230 PHE A N 1
ATOM 1667 C CA . PHE A 1 320 ? 190.506 189.015 142.818 1.00 3.78 230 PHE A CA 1
ATOM 1668 C C . PHE A 1 320 ? 191.736 188.719 141.972 1.00 3.91 230 PHE A C 1
ATOM 1669 O O . PHE A 1 320 ? 192.354 187.664 142.118 1.00 3.61 230 PHE A O 1
ATOM 1677 N N . LEU A 1 321 ? 192.096 189.644 141.089 1.00 3.79 231 LEU A N 1
ATOM 1678 C CA . LEU A 1 321 ? 193.239 189.438 140.209 1.00 3.85 231 LEU A CA 1
ATOM 1679 C C . LEU A 1 321 ? 194.554 189.311 140.976 1.00 3.82 231 LEU A C 1
ATOM 1680 O O . LEU A 1 321 ? 195.455 188.594 140.545 1.00 3.70 231 LEU A O 1
ATOM 1685 N N . GLU A 1 322 ? 194.668 190.002 142.109 1.00 3.84 232 GLU A N 1
ATOM 1686 C CA . GLU A 1 322 ? 195.863 189.898 142.947 1.00 3.92 232 GLU A CA 1
ATOM 1687 C C . GLU A 1 322 ? 195.960 188.524 143.614 1.00 3.85 232 GLU A C 1
ATOM 1688 O O . GLU A 1 322 ? 197.052 187.988 143.787 1.00 3.85 232 GLU A O 1
ATOM 1694 N N . ILE A 1 323 ? 194.809 187.973 143.989 1.00 3.75 233 ILE A N 1
ATOM 1695 C CA . ILE A 1 323 ? 194.731 186.668 144.638 1.00 3.75 233 ILE A CA 1
ATOM 1696 C C . ILE A 1 323 ? 194.960 185.523 143.654 1.00 3.84 233 ILE A C 1
ATOM 1697 O O . ILE A 1 323 ? 195.560 184.506 143.997 1.00 3.54 233 ILE A O 1
ATOM 1702 N N . LYS A 1 324 ? 194.420 185.677 142.447 1.00 3.54 234 LYS A N 1
ATOM 1703 C CA . LYS A 1 324 ? 194.388 184.609 141.450 1.00 3.49 234 LYS A CA 1
ATOM 1704 C C . LYS A 1 324 ? 195.670 183.760 141.329 1.00 3.40 234 LYS A C 1
ATOM 1705 O O . LYS A 1 324 ? 195.560 182.534 141.331 1.00 3.27 234 LYS A O 1
ATOM 1711 N N . PRO A 1 325 ? 196.885 184.333 141.221 1.00 3.41 235 PRO A N 1
ATOM 1712 C CA . PRO A 1 325 ? 198.140 183.610 141.073 1.00 3.43 235 PRO A CA 1
ATOM 1713 C C . PRO A 1 325 ? 198.373 182.589 142.191 1.00 3.51 235 PRO A C 1
ATOM 1714 O O . PRO A 1 325 ? 199.051 181.585 141.987 1.00 3.54 235 PRO A O 1
ATOM 1718 N N . LEU A 1 326 ? 197.805 182.844 143.370 1.00 3.46 236 LEU A N 1
ATOM 1719 C CA . LEU A 1 326 ? 197.926 181.920 144.490 1.00 3.60 236 LEU A CA 1
ATOM 1720 C C . LEU A 1 326 ? 196.938 180.783 144.324 1.00 3.46 236 LEU A C 1
ATOM 1721 O O . LEU A 1 326 ? 197.258 179.618 144.562 1.00 3.34 236 LEU A O 1
ATOM 1726 N N . TYR A 1 327 ? 195.730 181.136 143.905 1.00 3.27 237 TYR A N 1
ATOM 1727 C CA . TYR A 1 327 ? 194.676 180.158 143.692 1.00 3.25 237 TYR A CA 1
ATOM 1728 C C . TYR A 1 327 ? 195.067 179.146 142.626 1.00 3.27 237 TYR A C 1
ATOM 1729 O O . TYR A 1 327 ? 194.785 177.959 142.761 1.00 3.03 237 TYR A O 1
ATOM 1738 N N . GLU A 1 328 ? 195.702 179.619 141.556 1.00 3.19 238 GLU A N 1
ATOM 1739 C CA . GLU A 1 328 ? 196.115 178.737 140.470 1.00 3.19 238 GLU A CA 1
ATOM 1740 C C . GLU A 1 328 ? 197.118 177.682 140.935 1.00 3.26 238 GLU A C 1
ATOM 1741 O O . GLU A 1 328 ? 197.122 176.559 140.428 1.00 3.13 238 GLU A O 1
ATOM 1747 N N . GLN A 1 329 ? 197.979 178.039 141.885 1.00 3.22 239 GLN A N 1
ATOM 1748 C CA . GLN A 1 329 ? 198.953 177.087 142.404 1.00 3.47 239 GLN A CA 1
ATOM 1749 C C . GLN A 1 329 ? 198.268 176.035 143.266 1.00 3.53 239 GLN A C 1
ATOM 1750 O O . GLN A 1 329 ? 198.604 174.851 143.203 1.00 3.43 239 GLN A O 1
ATOM 1756 N N . LEU A 1 330 ? 197.288 176.468 144.053 1.00 3.29 240 LEU A N 1
ATOM 1757 C CA . LEU A 1 330 ? 196.525 175.557 144.896 1.00 3.31 240 LEU A CA 1
ATOM 1758 C C . LEU A 1 330 ? 195.668 174.642 144.033 1.00 3.19 240 LEU A C 1
ATOM 1759 O O . LEU A 1 330 ? 195.545 173.449 144.304 1.00 3.07 240 LEU A O 1
ATOM 1764 N N . HIS A 1 331 ? 195.086 175.214 142.986 1.00 2.93 241 HIS A N 1
ATOM 1765 C CA . HIS A 1 331 ? 194.226 174.486 142.065 1.00 3.03 241 HIS A CA 1
ATOM 1766 C C . HIS A 1 331 ? 194.995 173.369 141.371 1.00 3.03 241 HIS A C 1
ATOM 1767 O O . HIS A 1 331 ? 194.539 172.226 141.332 1.00 2.87 241 HIS A O 1
ATOM 1774 N N . ALA A 1 332 ? 196.176 173.691 140.846 1.00 2.98 242 ALA A N 1
ATOM 1775 C CA . ALA A 1 332 ? 196.998 172.704 140.155 1.00 3.14 242 ALA A CA 1
ATOM 1776 C C . ALA A 1 332 ? 197.416 171.576 141.088 1.00 3.14 242 ALA A C 1
ATOM 1777 O O . ALA A 1 332 ? 197.420 170.408 140.698 1.00 2.91 242 ALA A O 1
ATOM 1779 N N . TYR A 1 333 ? 197.748 171.924 142.327 1.00 3.07 243 TYR A N 1
ATOM 1780 C CA . TYR A 1 333 ? 198.153 170.940 143.321 1.00 3.29 243 TYR A CA 1
ATOM 1781 C C . TYR A 1 333 ? 197.026 169.967 143.635 1.00 3.21 243 TYR A C 1
ATOM 1782 O O . TYR A 1 333 ? 197.223 168.751 143.644 1.00 3.16 243 TYR A O 1
ATOM 1791 N N . VAL A 1 334 ? 195.839 170.507 143.882 1.00 3.03 244 VAL A N 1
ATOM 1792 C CA . VAL A 1 334 ? 194.680 169.683 144.183 1.00 3.09 244 VAL A CA 1
ATOM 1793 C C . VAL A 1 334 ? 194.332 168.786 143.004 1.00 3.07 244 VAL A C 1
ATOM 1794 O O . VAL A 1 334 ? 194.008 167.615 143.189 1.00 2.92 244 VAL A O 1
ATOM 1798 N N . ARG A 1 335 ? 194.404 169.331 141.794 1.00 2.88 245 ARG A N 1
ATOM 1799 C CA . ARG A 1 335 ? 194.118 168.554 140.595 1.00 2.91 245 ARG A CA 1
ATOM 1800 C C . ARG A 1 335 ? 195.024 167.337 140.494 1.00 2.96 245 ARG A C 1
ATOM 1801 O O . ARG A 1 335 ? 194.559 166.232 140.218 1.00 2.89 245 ARG A O 1
ATOM 1809 N N . ALA A 1 336 ? 196.314 167.535 140.742 1.00 2.85 246 ALA A N 1
ATOM 1810 C CA . ALA A 1 336 ? 197.281 166.448 140.669 1.00 2.95 246 ALA A CA 1
ATOM 1811 C C . ALA A 1 336 ? 196.957 165.339 141.663 1.00 3.02 246 ALA A C 1
ATOM 1812 O O . ALA A 1 336 ? 197.174 164.161 141.377 1.00 2.99 246 ALA A O 1
ATOM 1814 N N . LYS A 1 337 ? 196.451 165.713 142.835 1.00 2.94 247 LYS A N 1
ATOM 1815 C CA . LYS A 1 337 ? 196.114 164.739 143.868 1.00 3.14 247 LYS A CA 1
ATOM 1816 C C . LYS A 1 337 ? 194.813 164.002 143.557 1.00 3.07 247 LYS A C 1
ATOM 1817 O O . LYS A 1 337 ? 194.711 162.791 143.761 1.00 3.02 247 LYS A O 1
ATOM 1823 N N . LEU A 1 338 ? 193.825 164.724 143.041 1.00 2.91 248 LEU A N 1
ATOM 1824 C CA . LEU A 1 338 ? 192.546 164.111 142.716 1.00 3.02 248 LEU A CA 1
ATOM 1825 C C . LEU A 1 338 ? 192.683 163.116 141.575 1.00 3.14 248 LEU A C 1
ATOM 1826 O O . LEU A 1 338 ? 191.951 162.131 141.520 1.00 2.97 248 LEU A O 1
ATOM 1831 N N . MET A 1 339 ? 193.650 163.339 140.690 1.00 2.92 249 MET A N 1
ATOM 1832 C CA . MET A 1 339 ? 193.895 162.410 139.593 1.00 3.03 249 MET A CA 1
ATOM 1833 C C . MET A 1 339 ? 194.295 161.025 140.086 1.00 3.13 249 MET A C 1
ATOM 1834 O O . MET A 1 339 ? 194.168 160.045 139.354 1.00 3.12 249 MET A O 1
ATOM 1839 N N . ASN A 1 340 ? 194.808 160.942 141.309 1.00 2.98 250 ASN A N 1
ATOM 1840 C CA . ASN A 1 340 ? 195.182 159.654 141.875 1.00 3.07 250 ASN A CA 1
ATOM 1841 C C . ASN A 1 340 ? 193.990 159.036 142.587 1.00 3.15 250 ASN A C 1
ATOM 1842 O O . ASN A 1 340 ? 193.808 157.819 142.578 1.00 3.12 250 ASN A O 1
ATOM 1847 N N . ALA A 1 341 ? 193.174 159.890 143.200 1.00 3.08 251 ALA A N 1
ATOM 1848 C CA . ALA A 1 341 ? 191.969 159.453 143.894 1.00 3.12 251 ALA A CA 1
ATOM 1849 C C . ALA A 1 341 ? 190.922 158.946 142.907 1.00 3.15 251 ALA A C 1
ATOM 1850 O O . ALA A 1 341 ? 190.184 158.006 143.201 1.00 3.23 251 ALA A O 1
ATOM 1852 N N . TYR A 1 342 ? 190.862 159.572 141.733 1.00 3.06 252 TYR A N 1
ATOM 1853 C CA . TYR A 1 342 ? 189.887 159.214 140.707 1.00 3.24 252 TYR A CA 1
ATOM 1854 C C . TYR A 1 342 ? 190.539 159.027 139.335 1.00 3.32 252 TYR A C 1
ATOM 1855 O O . TYR A 1 342 ? 190.408 159.894 138.469 1.00 3.24 252 TYR A O 1
ATOM 1864 N N . PRO A 1 343 ? 191.239 157.912 139.112 1.00 3.26 253 PRO A N 1
ATOM 1865 C CA . PRO A 1 343 ? 192.025 157.617 137.931 1.00 3.31 253 PRO A CA 1
ATOM 1866 C C . PRO A 1 343 ? 191.182 157.699 136.666 1.00 3.40 253 PRO A C 1
ATOM 1867 O O . PRO A 1 343 ? 190.069 157.179 136.619 1.00 3.48 253 PRO A O 1
ATOM 1871 N N . SER A 1 344 ? 191.735 158.337 135.640 1.00 3.41 254 SER A N 1
ATOM 1872 C CA . SER A 1 344 ? 191.110 158.459 134.322 1.00 3.50 254 SER A CA 1
ATOM 1873 C C . SER A 1 344 ? 189.834 159.301 134.311 1.00 3.56 254 SER A C 1
ATOM 1874 O O . SER A 1 344 ? 189.147 159.366 133.292 1.00 3.72 254 SER A O 1
ATOM 1876 N N . ARG A 1 345 ? 189.534 159.979 135.415 1.00 3.52 255 ARG A N 1
ATOM 1877 C CA . ARG A 1 345 ? 188.356 160.841 135.462 1.00 3.54 255 ARG A CA 1
ATOM 1878 C C . ARG A 1 345 ? 188.703 162.307 135.272 1.00 3.54 255 ARG A C 1
ATOM 1879 O O . ARG A 1 345 ? 187.856 163.106 134.876 1.00 3.56 255 ARG A O 1
ATOM 1887 N N . ILE A 1 346 ? 189.932 162.671 135.604 1.00 3.41 256 ILE A N 1
ATOM 1888 C CA . ILE A 1 346 ? 190.336 164.066 135.587 1.00 3.43 256 ILE A CA 1
ATOM 1889 C C . ILE A 1 346 ? 191.470 164.311 134.606 1.00 3.40 256 ILE A C 1
ATOM 1890 O O . ILE A 1 346 ? 192.474 163.600 134.610 1.00 3.22 256 ILE A O 1
ATOM 1895 N N . SER A 1 347 ? 191.293 165.320 133.763 1.00 3.52 257 SER A N 1
ATOM 1896 C CA . SER A 1 347 ? 192.301 165.713 132.789 1.00 3.37 257 SER A CA 1
ATOM 1897 C C . SER A 1 347 ? 193.319 166.662 133.424 1.00 3.02 257 SER A C 1
ATOM 1898 O O . SER A 1 347 ? 192.929 167.634 134.066 1.00 2.94 257 SER A O 1
ATOM 1901 N N . PRO A 1 348 ? 194.620 166.418 133.223 1.00 2.98 258 PRO A N 1
ATOM 1902 C CA . PRO A 1 348 ? 195.748 167.100 133.838 1.00 2.86 258 PRO A CA 1
ATOM 1903 C C . PRO A 1 348 ? 195.842 168.582 133.496 1.00 2.84 258 PRO A C 1
ATOM 1904 O O . PRO A 1 348 ? 196.541 169.329 134.178 1.00 2.79 258 PRO A O 1
ATOM 1908 N N . THR A 1 349 ? 195.170 169.004 132.433 1.00 2.83 259 THR A N 1
ATOM 1909 C CA . THR A 1 349 ? 195.222 170.400 132.018 1.00 2.80 259 THR A CA 1
ATOM 1910 C C . THR A 1 349 ? 193.845 171.055 132.027 1.00 2.84 259 THR A C 1
ATOM 1911 O O . THR A 1 349 ? 193.663 172.128 131.447 1.00 2.79 259 THR A O 1
ATOM 1915 N N . GLY A 1 350 ? 192.860 170.390 132.623 1.00 2.83 260 GLY A N 1
ATOM 1916 C CA . GLY A 1 350 ? 191.491 170.890 132.570 1.00 2.95 260 GLY A CA 1
ATOM 1917 C C . GLY A 1 350 ? 190.947 171.316 133.927 1.00 2.80 260 GLY A C 1
ATOM 1918 O O . GLY A 1 350 ? 191.677 171.392 134.916 1.00 2.60 260 GLY A O 1
ATOM 1919 N N . CYS A 1 351 ? 189.646 171.585 133.955 1.00 2.81 261 CYS A N 1
ATOM 1920 C CA . CYS A 1 351 ? 188.935 172.003 135.156 1.00 2.67 261 CYS A CA 1
ATOM 1921 C C . CYS A 1 351 ? 188.604 170.814 136.045 1.00 2.79 261 CYS A C 1
ATOM 1922 O O . CYS A 1 351 ? 188.582 169.673 135.587 1.00 2.78 261 CYS A O 1
ATOM 1925 N N . LEU A 1 352 ? 188.332 171.086 137.315 1.00 2.60 262 LEU A N 1
ATOM 1926 C CA . LEU A 1 352 ? 187.923 170.041 138.242 1.00 2.66 262 LEU A CA 1
ATOM 1927 C C . LEU A 1 352 ? 186.420 169.812 138.129 1.00 2.79 262 LEU A C 1
ATOM 1928 O O . LEU A 1 352 ? 185.667 170.778 138.038 1.00 2.65 262 LEU A O 1
ATOM 1933 N N . PRO A 1 353 ? 185.961 168.557 138.112 1.00 2.72 263 PRO A N 1
ATOM 1934 C CA . PRO A 1 353 ? 184.568 168.159 138.189 1.00 2.79 263 PRO A CA 1
ATOM 1935 C C . PRO A 1 353 ? 183.902 168.732 139.433 1.00 2.91 263 PRO A C 1
ATOM 1936 O O . PRO A 1 353 ? 184.421 168.614 140.542 1.00 2.83 263 PRO A O 1
ATOM 1940 N N . ALA A 1 354 ? 182.735 169.331 139.244 1.00 2.84 264 ALA A N 1
ATOM 1941 C CA . ALA A 1 354 ? 182.024 170.025 140.314 1.00 2.88 264 ALA A CA 1
ATOM 1942 C C . ALA A 1 354 ? 181.661 169.128 141.493 1.00 2.91 264 ALA A C 1
ATOM 1943 O O . ALA A 1 354 ? 181.589 169.601 142.626 1.00 2.89 264 ALA A O 1
ATOM 1945 N N . HIS A 1 355 ? 181.393 167.853 141.241 1.00 2.93 265 HIS A N 1
ATOM 1946 C CA . HIS A 1 355 ? 180.897 166.979 142.299 1.00 3.00 265 HIS A CA 1
ATOM 1947 C C . HIS A 1 355 ? 181.994 166.378 143.174 1.00 3.11 265 HIS A C 1
ATOM 1948 O O . HIS A 1 355 ? 181.692 165.669 144.131 1.00 3.08 265 HIS A O 1
ATOM 1955 N N . LEU A 1 356 ? 183.258 166.640 142.850 1.00 2.98 266 LEU A N 1
ATOM 1956 C CA . LEU A 1 356 ? 184.374 166.034 143.578 1.00 3.06 266 LEU A CA 1
ATOM 1957 C C . LEU A 1 356 ? 185.127 167.018 144.477 1.00 3.13 266 LEU A C 1
ATOM 1958 O O . LEU A 1 356 ? 186.289 166.787 144.807 1.00 3.11 266 LEU A O 1
ATOM 1963 N N . LEU A 1 357 ? 184.494 168.129 144.841 1.00 3.05 267 LEU A N 1
ATOM 1964 C CA . LEU A 1 357 ? 185.198 169.207 145.536 1.00 3.17 267 LEU A CA 1
ATOM 1965 C C . LEU A 1 357 ? 185.075 169.214 147.065 1.00 3.28 267 LEU A C 1
ATOM 1966 O O . LEU A 1 357 ? 185.546 170.145 147.711 1.00 3.27 267 LEU A O 1
ATOM 1971 N N . GLY A 1 358 ? 184.478 168.182 147.648 1.00 3.30 268 GLY A N 1
ATOM 1972 C CA . GLY A 1 358 ? 184.437 168.078 149.109 1.00 3.45 268 GLY A CA 1
ATOM 1973 C C . GLY A 1 358 ? 183.086 168.409 149.750 1.00 3.59 268 GLY A C 1
ATOM 1974 O O . GLY A 1 358 ? 182.879 168.132 150.930 1.00 3.77 268 GLY A O 1
ATOM 1975 N N . ASP A 1 359 ? 182.176 169.017 148.999 1.00 3.39 269 ASP A N 1
ATOM 1976 C CA . ASP A 1 359 ? 180.845 169.300 149.532 1.00 3.43 269 ASP A CA 1
ATOM 1977 C C . ASP A 1 359 ? 179.832 169.477 148.406 1.00 3.34 269 ASP A C 1
ATOM 1978 O O . ASP A 1 359 ? 180.149 169.265 147.236 1.00 3.24 269 ASP A O 1
ATOM 1983 N N . MET A 1 360 ? 178.600 169.819 148.768 1.00 3.23 270 MET A N 1
ATOM 1984 C CA . MET A 1 360 ? 177.499 169.894 147.811 1.00 3.22 270 MET A CA 1
ATOM 1985 C C . MET A 1 360 ? 177.660 171.002 146.767 1.00 3.16 270 MET A C 1
ATOM 1986 O O . MET A 1 360 ? 177.075 170.919 145.688 1.00 2.98 270 MET A O 1
ATOM 1991 N N . TRP A 1 361 ? 178.398 172.063 147.094 1.00 3.07 271 TRP A N 1
ATOM 1992 C CA . TRP A 1 361 ? 178.480 173.210 146.189 1.00 3.09 271 TRP A CA 1
ATOM 1993 C C . TRP A 1 361 ? 179.902 173.542 145.751 1.00 3.13 271 TRP A C 1
ATOM 1994 O O . TRP A 1 361 ? 180.099 174.316 144.816 1.00 3.11 271 TRP A O 1
ATOM 2005 N N . GLY A 1 362 ? 180.890 172.979 146.434 1.00 3.18 272 GLY A N 1
ATOM 2006 C CA . GLY A 1 362 ? 182.283 173.297 146.156 1.00 3.19 272 GLY A CA 1
ATOM 2007 C C . GLY A 1 362 ? 182.664 174.618 146.803 1.00 3.24 272 GLY A C 1
ATOM 2008 O O . GLY A 1 362 ? 183.516 175.347 146.294 1.00 3.14 272 GLY A O 1
ATOM 2009 N N . ARG A 1 363 ? 182.008 174.931 147.914 1.00 3.18 273 ARG A N 1
ATOM 2010 C CA . ARG A 1 363 ? 182.247 176.190 148.606 1.00 3.28 273 ARG A CA 1
ATOM 2011 C C . ARG A 1 363 ? 183.570 176.171 149.364 1.00 3.34 273 ARG A C 1
ATOM 2012 O O . ARG A 1 363 ? 184.284 177.174 149.406 1.00 3.29 273 ARG A O 1
ATOM 2020 N N . PHE A 1 364 ? 183.897 175.031 149.972 1.00 3.31 274 PHE A N 1
ATOM 2021 C CA . PHE A 1 364 ? 185.160 174.891 150.692 1.00 3.41 274 PHE A CA 1
ATOM 2022 C C . PHE A 1 364 ? 185.888 173.636 150.237 1.00 3.48 274 PHE A C 1
ATOM 2023 O O . PHE A 1 364 ? 185.255 172.648 149.883 1.00 3.37 274 PHE A O 1
ATOM 2031 N N . TRP A 1 365 ? 187.218 173.656 150.278 1.00 3.53 275 TRP A N 1
ATOM 2032 C CA . TRP A 1 365 ? 187.996 172.482 149.895 1.00 3.68 275 TRP A CA 1
ATOM 2033 C C . TRP A 1 365 ? 188.563 171.772 151.119 1.00 4.04 275 TRP A C 1
ATOM 2034 O O . TRP A 1 365 ? 189.455 170.935 151.010 1.00 3.91 275 TRP A O 1
ATOM 2045 N N . THR A 1 366 ? 188.035 172.113 152.287 1.00 3.87 276 THR A N 1
ATOM 2046 C CA . THR A 1 366 ? 188.529 171.594 153.556 1.00 3.98 276 THR A CA 1
ATOM 2047 C C . THR A 1 366 ? 188.551 170.072 153.610 1.00 4.20 276 THR A C 1
ATOM 2048 O O . THR A 1 366 ? 189.482 169.476 154.156 1.00 4.28 276 THR A O 1
ATOM 2052 N N . ASN A 1 367 ? 187.525 169.436 153.067 1.00 4.16 277 ASN A N 1
ATOM 2053 C CA . ASN A 1 367 ? 187.373 167.994 153.194 1.00 4.35 277 ASN A CA 1
ATOM 2054 C C . ASN A 1 367 ? 188.273 167.226 152.240 1.00 4.45 277 ASN A C 1
ATOM 2055 O O . ASN A 1 367 ? 188.264 165.994 152.225 1.00 4.71 277 ASN A O 1
ATOM 2060 N N . LEU A 1 368 ? 189.066 167.940 151.453 1.00 4.33 278 LEU A N 1
ATOM 2061 C CA . LEU A 1 368 ? 190.007 167.288 150.558 1.00 4.45 278 LEU A CA 1
ATOM 2062 C C . LEU A 1 368 ? 191.350 167.086 151.244 1.00 4.92 278 LEU A C 1
ATOM 2063 O O . LEU A 1 368 ? 192.227 166.411 150.712 1.00 4.77 278 LEU A O 1
ATOM 2068 N N . TYR A 1 369 ? 191.498 167.643 152.445 1.00 4.79 279 TYR A N 1
ATOM 2069 C CA . TYR A 1 369 ? 192.771 167.589 153.164 1.00 5.05 279 TYR A CA 1
ATOM 2070 C C . TYR A 1 369 ? 193.363 166.182 153.254 1.00 5.48 279 TYR A C 1
ATOM 2071 O O . TYR A 1 369 ? 194.576 166.015 153.092 1.00 5.41 279 TYR A O 1
ATOM 2080 N N . ASN A 1 370 ? 192.539 165.164 153.512 1.00 5.40 280 ASN A N 1
ATOM 2081 C CA . ASN A 1 370 ? 192.981 163.786 153.658 1.00 5.75 280 ASN A CA 1
ATOM 2082 C C . ASN A 1 370 ? 193.602 163.227 152.367 1.00 5.47 280 ASN A C 1
ATOM 2083 O O . ASN A 1 370 ? 194.323 162.234 152.397 1.00 5.57 280 ASN A O 1
ATOM 2088 N N . LEU A 1 371 ? 193.276 163.850 151.224 1.00 5.15 281 LEU A N 1
ATOM 2089 C CA . LEU A 1 371 ? 193.807 163.460 149.920 1.00 5.05 281 LEU A CA 1
ATOM 2090 C C . LEU A 1 371 ? 194.995 164.339 149.530 1.00 4.92 281 LEU A C 1
ATOM 2091 O O . LEU A 1 371 ? 195.861 163.917 148.764 1.00 4.74 281 LEU A O 1
ATOM 2096 N N . THR A 1 372 ? 195.013 165.574 150.035 1.00 5.03 282 THR A N 1
ATOM 2097 C CA . THR A 1 372 ? 195.999 166.562 149.608 1.00 4.97 282 THR A CA 1
ATOM 2098 C C . THR A 1 372 ? 197.129 166.813 150.608 1.00 5.46 282 THR A C 1
ATOM 2099 O O . THR A 1 372 ? 198.118 167.457 150.267 1.00 5.25 282 THR A O 1
ATOM 2103 N N . VAL A 1 373 ? 196.998 166.321 151.836 1.00 5.60 283 VAL A N 1
ATOM 2104 C CA . VAL A 1 373 ? 198.014 166.582 152.857 1.00 6.08 283 VAL A CA 1
ATOM 2105 C C . VAL A 1 373 ? 199.435 166.359 152.312 1.00 6.74 283 VAL A C 1
ATOM 2106 O O . VAL A 1 373 ? 199.760 165.262 151.862 1.00 6.78 283 VAL A O 1
ATOM 2110 N N . PRO A 1 374 ? 200.281 167.404 152.311 1.00 6.83 284 PRO A N 1
ATOM 2111 C CA . PRO A 1 374 ? 201.673 167.412 151.883 1.00 7.25 284 PRO A CA 1
ATOM 2112 C C . PRO A 1 374 ? 202.506 166.293 152.497 1.00 8.22 284 PRO A C 1
ATOM 2113 O O . PRO A 1 374 ? 203.096 165.489 151.776 1.00 8.45 284 PRO A O 1
ATOM 2117 N N . PHE A 1 375 ? 202.568 166.250 153.826 1.00 8.34 285 PHE A N 1
ATOM 2118 C CA . PHE A 1 375 ? 203.384 165.259 154.515 1.00 8.83 285 PHE A CA 1
ATOM 2119 C C . PHE A 1 375 ? 202.534 164.401 155.442 1.00 9.59 285 PHE A C 1
ATOM 2120 O O . PHE A 1 375 ? 202.192 164.817 156.549 1.00 9.53 285 PHE A O 1
ATOM 2128 N N . GLU A 1 376 ? 202.169 163.209 154.977 1.00 9.33 286 GLU A N 1
ATOM 2129 C CA . GLU A 1 376 ? 201.189 162.372 155.668 1.00 9.65 286 GLU A CA 1
ATOM 2130 C C . GLU A 1 376 ? 201.747 161.692 156.918 1.00 10.39 286 GLU A C 1
ATOM 2131 O O . GLU A 1 376 ? 200.989 161.136 157.714 1.00 10.57 286 GLU A O 1
ATOM 2137 N N . LYS A 1 377 ? 203.062 161.737 157.092 1.00 10.81 287 LYS A N 1
ATOM 2138 C CA . LYS A 1 377 ? 203.691 161.105 158.250 1.00 11.03 287 LYS A CA 1
ATOM 2139 C C . LYS A 1 377 ? 203.736 162.044 159.448 1.00 11.56 287 LYS A C 1
ATOM 2140 O O . LYS A 1 377 ? 204.159 161.652 160.534 1.00 11.93 287 LYS A O 1
ATOM 2146 N N . LYS A 1 378 ? 203.328 163.292 159.243 1.00 11.25 288 LYS A N 1
ATOM 2147 C CA . LYS A 1 378 ? 203.367 164.282 160.306 1.00 10.87 288 LYS A CA 1
ATOM 2148 C C . LYS A 1 378 ? 201.958 164.712 160.682 1.00 10.80 288 LYS A C 1
ATOM 2149 O O . LYS A 1 378 ? 201.093 164.861 159.820 1.00 10.98 288 LYS A O 1
ATOM 2155 N N . GLN A 1 379 ? 201.726 164.901 161.974 1.00 11.24 289 GLN A N 1
ATOM 2156 C CA . GLN A 1 379 ? 200.414 165.307 162.456 1.00 10.98 289 GLN A CA 1
ATOM 2157 C C . GLN A 1 379 ? 200.404 166.758 162.900 1.00 10.48 289 GLN A C 1
ATOM 2158 O O . GLN A 1 379 ? 201.445 167.326 163.226 1.00 10.70 289 GLN A O 1
ATOM 2164 N N . ASN A 1 380 ? 199.218 167.346 162.935 1.00 10.54 290 ASN A N 1
ATOM 2165 C CA . ASN A 1 380 ? 199.055 168.707 163.418 1.00 10.42 290 ASN A CA 1
ATOM 2166 C C . ASN A 1 380 ? 198.929 168.709 164.929 1.00 10.45 290 ASN A C 1
ATOM 2167 O O . ASN A 1 380 ? 198.605 167.687 165.533 1.00 10.74 290 ASN A O 1
ATOM 2169 N N . ILE A 1 381 ? 199.196 169.853 165.542 1.00 10.75 291 ILE A N 1
ATOM 2170 C CA . ILE A 1 381 ? 199.127 169.957 166.990 1.00 11.05 291 ILE A CA 1
ATOM 2171 C C . ILE A 1 381 ? 197.695 169.891 167.490 1.00 11.10 291 ILE A C 1
ATOM 2172 O O . ILE A 1 381 ? 196.824 170.622 167.021 1.00 11.14 291 ILE A O 1
ATOM 2177 N N . ASP A 1 382 ? 197.472 169.014 168.459 1.00 11.28 292 ASP A N 1
ATOM 2178 C CA . ASP A 1 382 ? 196.171 168.838 169.083 1.00 11.24 292 ASP A CA 1
ATOM 2179 C C . ASP A 1 382 ? 196.353 168.613 170.575 1.00 11.30 292 ASP A C 1
ATOM 2180 O O . ASP A 1 382 ? 196.961 167.629 170.996 1.00 11.60 292 ASP A O 1
ATOM 2185 N N . VAL A 1 383 ? 195.884 169.562 171.372 1.00 11.29 293 VAL A N 1
ATOM 2186 C CA . VAL A 1 383 ? 196.139 169.549 172.804 1.00 11.53 293 VAL A CA 1
ATOM 2187 C C . VAL A 1 383 ? 194.938 169.042 173.591 1.00 11.50 293 VAL A C 1
ATOM 2188 O O . VAL A 1 383 ? 194.897 169.174 174.813 1.00 11.34 293 VAL A O 1
ATOM 2192 N N . THR A 1 384 ? 193.969 168.456 172.892 1.00 11.31 294 THR A N 1
ATOM 2193 C CA . THR A 1 384 ? 192.762 167.950 173.537 1.00 11.33 294 THR A CA 1
ATOM 2194 C C . THR A 1 384 ? 193.085 166.962 174.657 1.00 11.51 294 THR A C 1
ATOM 2195 O O . THR A 1 384 ? 192.518 167.039 175.748 1.00 11.35 294 THR A O 1
ATOM 2199 N N . ASP A 1 385 ? 194.002 166.039 174.390 1.00 11.64 295 ASP A N 1
ATOM 2200 C CA . ASP A 1 385 ? 194.359 165.025 175.375 1.00 11.60 295 ASP A CA 1
ATOM 2201 C C . ASP A 1 385 ? 195.006 165.643 176.605 1.00 11.69 295 ASP A C 1
ATOM 2202 O O . ASP A 1 385 ? 194.828 165.152 177.721 1.00 11.67 295 ASP A O 1
ATOM 2204 N N . THR A 1 386 ? 195.773 166.708 176.401 1.00 11.55 296 THR A N 1
ATOM 2205 C CA . THR A 1 386 ? 196.438 167.382 177.505 1.00 11.42 296 THR A CA 1
ATOM 2206 C C . THR A 1 386 ? 195.424 168.114 178.371 1.00 11.59 296 THR A C 1
ATOM 2207 O O . THR A 1 386 ? 195.511 168.086 179.598 1.00 11.44 296 THR A O 1
ATOM 2211 N N . MET A 1 387 ? 194.455 168.761 177.730 1.00 11.34 297 MET A N 1
ATOM 2212 C CA . MET A 1 387 ? 193.419 169.483 178.455 1.00 11.39 297 MET A CA 1
ATOM 2213 C C . MET A 1 387 ? 192.648 168.549 179.370 1.00 11.95 297 MET A C 1
ATOM 2214 O O . MET A 1 387 ? 192.331 168.897 180.508 1.00 11.15 297 MET A O 1
ATOM 2219 N N . LYS A 1 388 ? 192.357 167.349 178.880 1.00 11.37 298 LYS A N 1
ATOM 2220 C CA . LYS A 1 388 ? 191.641 166.368 179.678 1.00 11.62 298 LYS A CA 1
ATOM 2221 C C . LYS A 1 388 ? 192.514 165.857 180.816 1.00 11.66 298 LYS A C 1
ATOM 2222 O O . LYS A 1 388 ? 192.062 165.733 181.952 1.00 11.80 298 LYS A O 1
ATOM 2228 N N . LYS A 1 389 ? 193.783 165.599 180.516 1.00 11.67 299 LYS A N 1
ATOM 2229 C CA . LYS A 1 389 ? 194.723 165.102 181.513 1.00 11.56 299 LYS A CA 1
ATOM 2230 C C . LYS A 1 389 ? 194.909 166.095 182.656 1.00 11.66 299 LYS A C 1
ATOM 2231 O O . LYS A 1 389 ? 195.066 165.704 183.813 1.00 11.87 299 LYS A O 1
ATOM 2233 N N . GLN A 1 390 ? 194.883 167.383 182.327 1.00 11.61 300 GLN A N 1
ATOM 2234 C CA . GLN A 1 390 ? 195.075 168.444 183.309 1.00 11.56 300 GLN A CA 1
ATOM 2235 C C . GLN A 1 390 ? 193.761 168.879 183.956 1.00 11.50 300 GLN A C 1
ATOM 2236 O O . GLN A 1 390 ? 193.727 169.858 184.702 1.00 11.53 300 GLN A O 1
ATOM 2242 N N . SER A 1 391 ? 192.689 168.143 183.674 1.00 11.58 301 SER A N 1
ATOM 2243 C CA . SER A 1 391 ? 191.369 168.399 184.245 1.00 11.49 301 SER A CA 1
ATOM 2244 C C . SER A 1 391 ? 190.823 169.792 183.952 1.00 11.41 301 SER A C 1
ATOM 2245 O O . SER A 1 391 ? 190.344 170.480 184.854 1.00 11.57 301 SER A O 1
ATOM 2247 N N . TRP A 1 392 ? 190.847 170.187 182.684 1.00 11.25 302 TRP A N 1
ATOM 2248 C CA . TRP A 1 392 ? 190.223 171.437 182.267 1.00 10.97 302 TRP A CA 1
ATOM 2249 C C . TRP A 1 392 ? 188.715 171.269 182.155 1.00 10.85 302 TRP A C 1
ATOM 2250 O O . TRP A 1 392 ? 188.224 170.174 181.882 1.00 11.15 302 TRP A O 1
ATOM 2261 N N . ASP A 1 393 ? 187.988 172.363 182.332 1.00 10.93 303 ASP A N 1
ATOM 2262 C CA . ASP A 1 393 ? 186.544 172.373 182.142 1.00 10.41 303 ASP A CA 1
ATOM 2263 C C . ASP A 1 393 ? 186.104 173.648 181.429 1.00 10.20 303 ASP A C 1
ATOM 2264 O O . ASP A 1 393 ? 186.937 174.469 181.040 1.00 10.03 303 ASP A O 1
ATOM 2269 N N . ALA A 1 394 ? 184.798 173.801 181.223 1.00 10.10 304 ALA A N 1
ATOM 2270 C CA . ALA A 1 394 ? 184.285 174.931 180.456 1.00 9.99 304 ALA A CA 1
ATOM 2271 C C . ALA A 1 394 ? 184.620 176.265 181.106 1.00 9.92 304 ALA A C 1
ATOM 2272 O O . ALA A 1 394 ? 184.918 177.240 180.416 1.00 9.77 304 ALA A O 1
ATOM 2274 N N . GLU A 1 395 ? 184.566 176.319 182.430 1.00 9.86 305 GLU A N 1
ATOM 2275 C CA . GLU A 1 395 ? 184.824 177.572 183.121 1.00 9.73 305 GLU A CA 1
ATOM 2276 C C . GLU A 1 395 ? 186.273 177.995 182.953 1.00 9.81 305 GLU A C 1
ATOM 2277 O O . GLU A 1 395 ? 186.554 179.160 182.675 1.00 9.40 305 GLU A O 1
ATOM 2283 N N . LYS A 1 396 ? 187.192 177.044 183.103 1.00 9.74 306 LYS A N 1
ATOM 2284 C CA . LYS A 1 396 ? 188.610 177.343 182.958 1.00 9.53 306 LYS A CA 1
ATOM 2285 C C . LYS A 1 396 ? 188.930 177.845 181.558 1.00 9.75 306 LYS A C 1
ATOM 2286 O O . LYS A 1 396 ? 189.735 178.759 181.393 1.00 9.19 306 LYS A O 1
ATOM 2292 N N . ILE A 1 397 ? 188.287 177.262 180.553 1.00 9.51 307 ILE A N 1
ATOM 2293 C CA . ILE A 1 397 ? 188.524 177.664 179.173 1.00 9.44 307 ILE A CA 1
ATOM 2294 C C . ILE A 1 397 ? 188.170 179.128 178.952 1.00 9.19 307 ILE A C 1
ATOM 2295 O O . ILE A 1 397 ? 188.945 179.876 178.353 1.00 9.00 307 ILE A O 1
ATOM 2300 N N . PHE A 1 398 ? 187.015 179.546 179.453 1.00 9.07 308 PHE A N 1
ATOM 2301 C CA . PHE A 1 398 ? 186.603 180.935 179.310 1.00 9.00 308 PHE A CA 1
ATOM 2302 C C . PHE A 1 398 ? 187.433 181.873 180.178 1.00 9.14 308 PHE A C 1
ATOM 2303 O O . PHE A 1 398 ? 187.680 183.018 179.796 1.00 8.68 308 PHE A O 1
ATOM 2311 N N . LYS A 1 399 ? 187.890 181.389 181.327 1.00 8.82 309 LYS A N 1
ATOM 2312 C CA . LYS A 1 399 ? 188.747 182.191 182.193 1.00 8.90 309 LYS A CA 1
ATOM 2313 C C . LYS A 1 399 ? 190.097 182.463 181.535 1.00 9.02 309 LYS A C 1
ATOM 2314 O O . LYS A 1 399 ? 190.659 183.547 181.689 1.00 8.78 309 LYS A O 1
ATOM 2320 N N . GLU A 1 400 ? 190.613 181.486 180.793 1.00 8.77 310 GLU A N 1
ATOM 2321 C CA . GLU A 1 400 ? 191.875 181.668 180.086 1.00 8.89 310 GLU A CA 1
ATOM 2322 C C . GLU A 1 400 ? 191.713 182.628 178.917 1.00 8.67 310 GLU A C 1
ATOM 2323 O O . GLU A 1 400 ? 192.612 183.419 178.622 1.00 8.54 310 GLU A O 1
ATOM 2329 N N . ALA A 1 401 ? 190.558 182.578 178.257 1.00 8.51 311 ALA A N 1
ATOM 2330 C CA . ALA A 1 401 ? 190.274 183.518 177.181 1.00 8.34 311 ALA A CA 1
ATOM 2331 C C . ALA A 1 401 ? 190.242 184.938 177.730 1.00 8.46 311 ALA A C 1
ATOM 2332 O O . ALA A 1 401 ? 190.747 185.869 177.102 1.00 8.23 311 ALA A O 1
ATOM 2334 N N . GLU A 1 402 ? 189.682 185.091 178.927 1.00 8.44 312 GLU A N 1
ATOM 2335 C CA . GLU A 1 402 ? 189.619 186.394 179.575 1.00 8.47 312 GLU A CA 1
ATOM 2336 C C . GLU A 1 402 ? 191.021 186.933 179.854 1.00 8.75 312 GLU A C 1
ATOM 2337 O O . GLU A 1 402 ? 191.297 188.104 179.606 1.00 8.45 312 GLU A O 1
ATOM 2343 N N . LYS A 1 403 ? 191.914 186.066 180.332 1.00 8.48 313 LYS A N 1
ATOM 2344 C CA . LYS A 1 403 ? 193.295 186.464 180.607 1.00 8.56 313 LYS A CA 1
ATOM 2345 C C . LYS A 1 403 ? 193.998 186.968 179.355 1.00 8.67 313 LYS A C 1
ATOM 2346 O O . LYS A 1 403 ? 194.753 187.938 179.404 1.00 8.57 313 LYS A O 1
ATOM 2352 N N . PHE A 1 404 ? 193.748 186.303 178.232 1.00 8.36 314 PHE A N 1
ATOM 2353 C CA . PHE A 1 404 ? 194.344 186.697 176.966 1.00 8.36 314 PHE A CA 1
ATOM 2354 C C . PHE A 1 404 ? 194.006 188.138 176.623 1.00 8.81 314 PHE A C 1
ATOM 2355 O O . PHE A 1 404 ? 194.893 188.934 176.317 1.00 8.48 314 PHE A O 1
ATOM 2363 N N . TYR A 1 405 ? 192.731 188.482 176.703 1.00 8.11 315 TYR A N 1
ATOM 2364 C CA . TYR A 1 405 ? 192.302 189.833 176.366 1.00 8.32 315 TYR A CA 1
ATOM 2365 C C . TYR A 1 405 ? 192.823 190.853 177.374 1.00 8.96 315 TYR A C 1
ATOM 2366 O O . TYR A 1 405 ? 193.197 191.968 177.002 1.00 8.41 315 TYR A O 1
ATOM 2375 N N . LEU A 1 406 ? 192.906 190.461 178.635 1.00 8.57 316 LEU A N 1
ATOM 2376 C CA . LEU A 1 406 ? 193.420 191.365 179.653 1.00 8.79 316 LEU A CA 1
ATOM 2377 C C . LEU A 1 406 ? 194.888 191.697 179.419 1.00 8.81 316 LEU A C 1
ATOM 2378 O O . LEU A 1 406 ? 195.320 192.818 179.684 1.00 8.86 316 LEU A O 1
ATOM 2383 N N . SER A 1 407 ? 195.650 190.735 178.897 1.00 8.79 317 SER A N 1
ATOM 2384 C CA . SER A 1 407 ? 197.083 190.923 178.704 1.00 8.94 317 SER A CA 1
ATOM 2385 C C . SER A 1 407 ? 197.378 192.010 177.679 1.00 9.02 317 SER A C 1
ATOM 2386 O O . SER A 1 407 ? 198.502 192.502 177.595 1.00 9.18 317 SER A O 1
ATOM 2389 N N . VAL A 1 408 ? 196.368 192.376 176.889 1.00 8.84 318 VAL A N 1
ATOM 2390 C CA . VAL A 1 408 ? 196.568 193.378 175.854 1.00 8.89 318 VAL A CA 1
ATOM 2391 C C . VAL A 1 408 ? 195.800 194.662 176.153 1.00 8.76 318 VAL A C 1
ATOM 2392 O O . VAL A 1 408 ? 195.675 195.529 175.294 1.00 8.78 318 VAL A O 1
ATOM 2396 N N . GLY A 1 409 ? 195.306 194.795 177.382 1.00 8.81 319 GLY A N 1
ATOM 2397 C CA . GLY A 1 409 ? 194.679 196.036 177.823 1.00 8.70 319 GLY A CA 1
ATOM 2398 C C . GLY A 1 409 ? 193.187 196.170 177.525 1.00 8.67 319 GLY A C 1
ATOM 2399 O O . GLY A 1 409 ? 192.661 197.284 177.511 1.00 8.84 319 GLY A O 1
ATOM 2400 N N . LEU A 1 410 ? 192.494 195.057 177.297 1.00 8.61 320 LEU A N 1
ATOM 2401 C CA . LEU A 1 410 ? 191.039 195.113 177.097 1.00 8.62 320 LEU A CA 1
ATOM 2402 C C . LEU A 1 410 ? 190.307 194.679 178.374 1.00 8.75 320 LEU A C 1
ATOM 2403 O O . LEU A 1 410 ? 190.952 194.334 179.357 1.00 9.07 320 LEU A O 1
ATOM 2408 N N . HIS A 1 411 ? 188.973 194.800 178.357 1.00 8.85 321 HIS A N 1
ATOM 2409 C CA . HIS A 1 411 ? 188.110 194.667 179.534 1.00 9.11 321 HIS A CA 1
ATOM 2410 C C . HIS A 1 411 ? 188.073 193.251 180.080 1.00 9.19 321 HIS A C 1
ATOM 2411 O O . HIS A 1 411 ? 188.153 192.271 179.303 1.00 9.01 321 HIS A O 1
ATOM 2418 N N . ASN A 1 412 ? 187.741 193.103 181.372 1.00 9.65 322 ASN A N 1
ATOM 2419 C CA . ASN A 1 412 ? 187.295 191.826 181.888 1.00 9.55 322 ASN A CA 1
ATOM 2420 C C . ASN A 1 412 ? 185.798 191.688 181.644 1.00 9.32 322 ASN A C 1
ATOM 2421 O O . ASN A 1 412 ? 185.121 192.694 181.377 1.00 9.31 322 ASN A O 1
ATOM 2426 N N . MET A 1 413 ? 185.286 190.469 181.778 1.00 9.42 323 MET A N 1
ATOM 2427 C CA . MET A 1 413 ? 183.850 190.213 181.666 1.00 9.39 323 MET A CA 1
ATOM 2428 C C . MET A 1 413 ? 183.183 190.670 182.947 1.00 9.43 323 MET A C 1
ATOM 2429 O O . MET A 1 413 ? 183.781 190.654 184.021 1.00 9.47 323 MET A O 1
ATOM 2434 N N . THR A 1 414 ? 181.948 191.120 182.835 1.00 9.46 324 THR A N 1
ATOM 2435 C CA . THR A 1 414 ? 181.233 191.630 183.980 1.00 9.52 324 THR A CA 1
ATOM 2436 C C . THR A 1 414 ? 180.880 190.481 184.938 1.00 9.73 324 THR A C 1
ATOM 2437 O O . THR A 1 414 ? 180.807 189.330 184.513 1.00 9.26 324 THR A O 1
ATOM 2441 N N . PRO A 1 415 ? 180.652 190.774 186.229 1.00 9.61 325 PRO A N 1
ATOM 2442 C CA . PRO A 1 415 ? 180.117 189.872 187.236 1.00 9.67 325 PRO A CA 1
ATOM 2443 C C . PRO A 1 415 ? 178.831 189.202 186.774 1.00 9.87 325 PRO A C 1
ATOM 2444 O O . PRO A 1 415 ? 178.590 188.032 187.067 1.00 9.73 325 PRO A O 1
ATOM 2448 N N . GLU A 1 416 ? 178.018 189.941 186.025 1.00 9.74 326 GLU A N 1
ATOM 2449 C CA . GLU A 1 416 ? 176.776 189.408 185.490 1.00 9.66 326 GLU A CA 1
ATOM 2450 C C . GLU A 1 416 ? 177.040 188.380 184.402 1.00 10.14 326 GLU A C 1
ATOM 2451 O O . GLU A 1 416 ? 176.388 187.343 184.350 1.00 10.01 326 GLU A O 1
ATOM 2457 N N . PHE A 1 417 ? 178.022 188.650 183.550 1.00 9.61 327 PHE A N 1
ATOM 2458 C CA . PHE A 1 417 ? 178.344 187.738 182.455 1.00 9.48 327 PHE A CA 1
ATOM 2459 C C . PHE A 1 417 ? 178.562 186.331 182.974 1.00 9.81 327 PHE A C 1
ATOM 2460 O O . PHE A 1 417 ? 177.990 185.367 182.456 1.00 9.63 327 PHE A O 1
ATOM 2468 N N . TRP A 1 418 ? 179.379 186.213 184.009 1.00 9.24 328 TRP A N 1
ATOM 2469 C CA . TRP A 1 418 ? 179.727 184.912 184.568 1.00 9.71 328 TRP A CA 1
ATOM 2470 C C . TRP A 1 418 ? 178.548 184.172 185.212 1.00 10.01 328 TRP A C 1
ATOM 2471 O O . TRP A 1 418 ? 178.635 182.964 185.436 1.00 10.47 328 TRP A O 1
ATOM 2482 N N . ASN A 1 419 ? 177.468 184.897 185.537 1.00 10.43 329 ASN A N 1
ATOM 2483 C CA . ASN A 1 419 ? 176.290 184.335 186.187 1.00 10.73 329 ASN A CA 1
ATOM 2484 C C . ASN A 1 419 ? 175.185 184.008 185.185 1.00 10.73 329 ASN A C 1
ATOM 2485 O O . ASN A 1 419 ? 174.514 182.984 185.292 1.00 10.90 329 ASN A O 1
ATOM 2490 N N . ASN A 1 420 ? 174.976 184.913 184.210 1.00 10.39 330 ASN A N 1
ATOM 2491 C CA . ASN A 1 420 ? 173.873 184.830 183.259 1.00 10.10 330 ASN A CA 1
ATOM 2492 C C . ASN A 1 420 ? 174.169 183.965 182.039 1.00 9.85 330 ASN A C 1
ATOM 2493 O O . ASN A 1 420 ? 173.253 183.411 181.429 1.00 9.98 330 ASN A O 1
ATOM 2498 N N . SER A 1 421 ? 175.440 183.859 181.664 1.00 9.96 331 SER A N 1
ATOM 2499 C CA . SER A 1 421 ? 175.818 183.107 180.472 1.00 9.85 331 SER A CA 1
ATOM 2500 C C . SER A 1 421 ? 175.580 181.613 180.626 1.00 10.04 331 SER A C 1
ATOM 2501 O O . SER A 1 421 ? 175.558 181.081 181.734 1.00 10.18 331 SER A O 1
ATOM 2504 N N . MET A 1 422 ? 175.417 180.937 179.494 1.00 10.14 332 MET A N 1
ATOM 2505 C CA . MET A 1 422 ? 175.279 179.486 179.467 1.00 10.41 332 MET A CA 1
ATOM 2506 C C . MET A 1 422 ? 176.501 178.897 178.783 1.00 10.54 332 MET A C 1
ATOM 2507 O O . MET A 1 422 ? 176.604 178.941 177.559 1.00 10.44 332 MET A O 1
ATOM 2512 N N . LEU A 1 423 ? 177.447 178.386 179.565 1.00 10.65 333 LEU A N 1
ATOM 2513 C CA . LEU A 1 423 ? 178.713 177.943 178.993 1.00 10.64 333 LEU A CA 1
ATOM 2514 C C . LEU A 1 423 ? 178.725 176.442 178.712 1.00 11.10 333 LEU A C 1
ATOM 2515 O O . LEU A 1 423 ? 179.549 175.961 177.934 1.00 10.82 333 LEU A O 1
ATOM 2520 N N . THR A 1 424 ? 177.812 175.707 179.341 1.00 11.35 334 THR A N 1
ATOM 2521 C CA . THR A 1 424 ? 177.703 174.267 179.128 1.00 11.71 334 THR A CA 1
ATOM 2522 C C . THR A 1 424 ? 176.266 173.878 178.822 1.00 12.20 334 THR A C 1
ATOM 2523 O O . THR A 1 424 ? 175.337 174.621 179.135 1.00 12.14 334 THR A O 1
ATOM 2527 N N . GLU A 1 425 ? 176.075 172.698 178.241 1.00 12.63 335 GLU A N 1
ATOM 2528 C CA . GLU A 1 425 ? 174.731 172.201 177.963 1.00 12.96 335 GLU A CA 1
ATOM 2529 C C . GLU A 1 425 ? 174.026 171.825 179.269 1.00 13.48 335 GLU A C 1
ATOM 2530 O O . GLU A 1 425 ? 174.613 171.127 180.095 1.00 13.66 335 GLU A O 1
ATOM 2536 N N . PRO A 1 426 ? 172.781 172.274 179.486 1.00 13.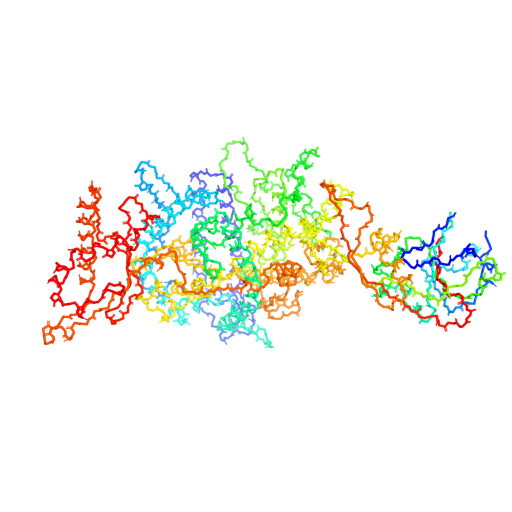91 336 PRO A N 1
ATOM 2537 C CA . PRO A 1 426 ? 171.937 171.960 180.625 1.00 14.35 336 PRO A CA 1
ATOM 2538 C C . PRO A 1 426 ? 171.749 170.458 180.793 1.00 14.90 336 PRO A C 1
ATOM 2539 O O . PRO A 1 426 ? 171.574 169.732 179.817 1.00 14.77 336 PRO A O 1
ATOM 2543 N N . SER A 1 427 ? 171.758 170.008 182.044 1.00 15.19 337 SER A N 1
ATOM 2544 C CA . SER A 1 427 ? 171.558 168.604 182.379 1.00 15.61 337 SER A CA 1
ATOM 2545 C C . SER A 1 427 ? 170.220 168.396 183.074 1.00 16.11 337 SER A C 1
ATOM 2546 O O . SER A 1 427 ? 169.938 167.326 183.606 1.00 16.35 337 SER A O 1
ATOM 2548 N N . ASP A 1 428 ? 169.419 169.459 183.116 1.00 16.08 338 ASP A N 1
ATOM 2549 C CA . ASP A 1 428 ? 168.179 169.479 183.879 1.00 16.10 338 ASP A CA 1
ATOM 2550 C C . ASP A 1 428 ? 166.930 169.177 183.043 1.00 16.19 338 ASP A C 1
ATOM 2551 O O . ASP A 1 428 ? 165.811 169.290 183.532 1.00 16.40 338 ASP A O 1
ATOM 2553 N N . GLY A 1 429 ? 167.133 168.766 181.794 1.00 15.84 339 GLY A N 1
ATOM 2554 C CA . GLY A 1 429 ? 166.020 168.415 180.917 1.00 15.93 339 GLY A CA 1
ATOM 2555 C C . GLY A 1 429 ? 165.695 169.501 179.891 1.00 15.76 339 GLY A C 1
ATOM 2556 O O . GLY A 1 429 ? 164.981 169.243 178.918 1.00 15.55 339 GLY A O 1
ATOM 2557 N N . ARG A 1 430 ? 166.230 170.701 180.086 1.00 15.74 340 ARG A N 1
ATOM 2558 C CA . ARG A 1 430 ? 165.949 171.791 179.154 1.00 14.98 340 ARG A CA 1
ATOM 2559 C C . ARG A 1 430 ? 166.496 171.518 177.765 1.00 14.81 340 ARG A C 1
ATOM 2560 O O . ARG A 1 430 ? 167.605 171.025 177.597 1.00 15.13 340 ARG A O 1
ATOM 2568 N N . GLN A 1 431 ? 165.700 171.887 176.752 1.00 14.64 341 GLN A N 1
ATOM 2569 C CA . GLN A 1 431 ? 166.125 171.796 175.367 1.00 14.53 341 GLN A CA 1
ATOM 2570 C C . GLN A 1 431 ? 166.688 173.127 174.903 1.00 14.00 341 GLN A C 1
ATOM 2571 O O . GLN A 1 431 ? 166.052 174.168 175.078 1.00 13.63 341 GLN A O 1
ATOM 2573 N N . VAL A 1 432 ? 167.886 173.099 174.343 1.00 13.90 342 VAL A N 1
ATOM 2574 C CA . VAL A 1 432 ? 168.527 174.318 173.891 1.00 13.13 342 VAL A CA 1
ATOM 2575 C C . VAL A 1 432 ? 169.096 174.170 172.501 1.00 12.95 342 VAL A C 1
ATOM 2576 O O . VAL A 1 432 ? 169.294 173.057 172.015 1.00 12.80 342 VAL A O 1
ATOM 2580 N N . VAL A 1 433 ? 169.437 175.294 171.903 1.00 12.94 343 VAL A N 1
ATOM 2581 C CA . VAL A 1 433 ? 170.209 175.292 170.665 1.00 12.86 343 VAL A CA 1
ATOM 2582 C C . VAL A 1 433 ? 171.655 175.682 170.990 1.00 12.20 343 VAL A C 1
ATOM 2583 O O . VAL A 1 433 ? 171.928 176.788 171.478 1.00 12.10 343 VAL A O 1
ATOM 2585 N N . CYS A 1 434 ? 172.588 174.721 170.804 1.00 12.00 344 CYS A N 1
ATOM 2586 C CA . CYS A 1 434 ? 173.962 174.847 171.265 1.00 12.21 344 CYS A CA 1
ATOM 2587 C C . CYS A 1 434 ? 174.799 175.768 170.367 1.00 11.79 344 CYS A C 1
ATOM 2588 O O . CYS A 1 434 ? 175.786 176.336 170.789 1.00 11.30 344 CYS A O 1
ATOM 2591 N N . HIS A 1 435 ? 174.385 175.907 169.116 1.00 11.58 345 HIS A N 1
ATOM 2592 C CA . HIS A 1 435 ? 175.143 176.741 168.201 1.00 11.00 345 HIS A CA 1
ATOM 2593 C C . HIS A 1 435 ? 175.640 177.994 168.925 1.00 10.85 345 HIS A C 1
ATOM 2594 O O . HIS A 1 435 ? 174.828 178.769 169.436 1.00 10.74 345 HIS A O 1
ATOM 2601 N N . PRO A 1 436 ? 176.956 178.189 169.008 1.00 10.64 346 PRO A N 1
ATOM 2602 C CA . PRO A 1 436 ? 177.619 179.214 169.790 1.00 10.22 346 PRO A CA 1
ATOM 2603 C C . PRO A 1 436 ? 177.342 180.610 169.261 1.00 9.95 346 PRO A C 1
ATOM 2604 O O . PRO A 1 436 ? 177.603 180.895 168.091 1.00 9.97 346 PRO A O 1
ATOM 2608 N N . THR A 1 437 ? 176.853 181.487 170.136 1.00 9.73 347 THR A N 1
ATOM 2609 C CA . THR A 1 437 ? 176.599 182.876 169.768 1.00 9.74 347 THR A CA 1
ATOM 2610 C C . THR A 1 437 ? 176.958 183.844 170.891 1.00 9.45 347 THR A C 1
ATOM 2611 O O . THR A 1 437 ? 176.829 183.528 172.075 1.00 9.48 347 THR A O 1
ATOM 2615 N N . ALA A 1 438 ? 177.332 185.058 170.510 1.00 9.30 348 ALA A N 1
ATOM 2616 C CA . ALA A 1 438 ? 177.585 186.128 171.468 1.00 9.02 348 ALA A CA 1
ATOM 2617 C C . ALA A 1 438 ? 176.413 187.099 171.477 1.00 8.99 348 ALA A C 1
ATOM 2618 O O . ALA A 1 438 ? 175.941 187.522 170.423 1.00 9.08 348 ALA A O 1
ATOM 2620 N N . TRP A 1 439 ? 175.920 187.423 172.668 1.00 8.87 349 TRP A N 1
ATOM 2621 C CA . TRP A 1 439 ? 174.752 188.283 172.801 1.00 8.85 349 TRP A CA 1
ATOM 2622 C C . TRP A 1 439 ? 175.061 189.627 173.447 1.00 8.70 349 TRP A C 1
ATOM 2623 O O . TRP A 1 439 ? 175.716 189.698 174.488 1.00 8.53 349 TRP A O 1
ATOM 2634 N N . ASP A 1 440 ? 174.447 190.672 172.904 1.00 8.55 350 ASP A N 1
ATOM 2635 C CA . ASP A 1 440 ? 174.394 191.982 173.545 1.00 8.50 350 ASP A CA 1
ATOM 2636 C C . ASP A 1 440 ? 172.936 192.355 173.751 1.00 8.64 350 ASP A C 1
ATOM 2637 O O . ASP A 1 440 ? 172.214 192.609 172.787 1.00 8.68 350 ASP A O 1
ATOM 2642 N N . LEU A 1 441 ? 172.481 192.307 174.994 1.00 8.66 351 LEU A N 1
ATOM 2643 C CA . LEU A 1 441 ? 171.062 192.454 175.272 1.00 8.81 351 LEU A CA 1
ATOM 2644 C C . LEU A 1 441 ? 170.699 193.906 175.548 1.00 8.91 351 LEU A C 1
ATOM 2645 O O . LEU A 1 441 ? 169.524 194.245 175.678 1.00 9.16 351 LEU A O 1
ATOM 2650 N N . GLY A 1 442 ? 171.709 194.763 175.641 1.00 8.64 352 GLY A N 1
ATOM 2651 C CA . GLY A 1 442 ? 171.493 196.162 175.988 1.00 8.66 352 GLY A CA 1
ATOM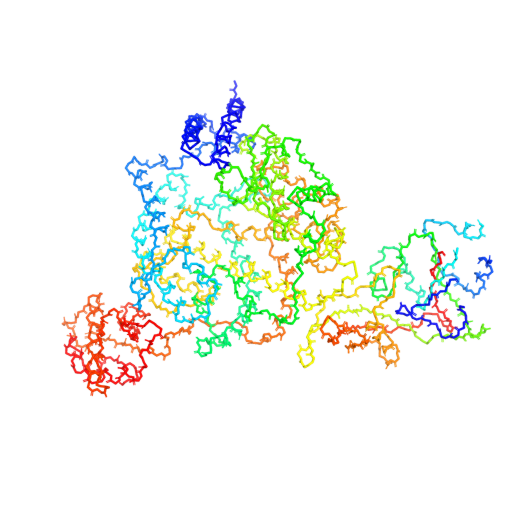 2652 C C . GLY A 1 442 ? 171.587 196.365 177.494 1.00 8.77 352 GLY A C 1
ATOM 2653 O O . GLY A 1 442 ? 171.650 195.402 178.255 1.00 8.67 352 GLY A O 1
ATOM 2654 N N . LYS A 1 443 ? 171.612 197.621 177.923 1.00 8.69 353 LYS A N 1
ATOM 2655 C CA . LYS A 1 443 ? 171.716 197.949 179.343 1.00 8.57 353 LYS A CA 1
ATOM 2656 C C . LYS A 1 443 ? 172.900 197.261 180.020 1.00 8.44 353 LYS A C 1
ATOM 2657 O O . LYS A 1 443 ? 172.782 196.783 181.147 1.00 8.44 353 LYS A O 1
ATOM 2663 N N . ASN A 1 444 ? 174.045 197.236 179.344 1.00 8.33 354 ASN A N 1
ATOM 2664 C CA . ASN A 1 444 ? 175.261 196.643 179.897 1.00 8.15 354 ASN A CA 1
ATOM 2665 C C . ASN A 1 444 ? 175.076 195.173 180.265 1.00 8.22 354 ASN A C 1
ATOM 2666 O O . ASN A 1 444 ? 175.614 194.707 181.269 1.00 8.10 354 ASN A O 1
ATOM 2671 N N . ASP A 1 445 ? 174.337 194.439 179.441 1.00 8.33 355 ASP A N 1
ATOM 2672 C CA . ASP A 1 445 ? 174.090 193.024 179.688 1.00 8.51 355 ASP A CA 1
ATOM 2673 C C . ASP A 1 445 ? 174.656 192.164 178.560 1.00 8.63 355 ASP A C 1
ATOM 2674 O O . ASP A 1 445 ? 174.109 192.120 177.457 1.00 8.45 355 ASP A O 1
ATOM 2679 N N . PHE A 1 446 ? 175.783 191.514 178.831 1.00 8.39 356 PHE A N 1
ATOM 2680 C CA . PHE A 1 446 ? 176.482 190.729 177.819 1.00 8.46 356 PHE A CA 1
ATOM 2681 C C . PHE A 1 446 ? 176.493 189.257 178.207 1.00 8.77 356 PHE A C 1
ATOM 2682 O O . PHE A 1 446 ? 176.693 188.923 179.375 1.00 8.88 356 PHE A O 1
ATOM 2690 N N . ARG A 1 447 ? 176.254 188.378 177.237 1.00 8.83 357 ARG A N 1
ATOM 2691 C CA . ARG A 1 447 ? 176.207 186.946 177.519 1.00 8.94 357 ARG A CA 1
ATOM 2692 C C . ARG A 1 447 ? 176.745 186.108 176.368 1.00 9.10 357 ARG A C 1
ATOM 2693 O O . ARG A 1 447 ? 176.661 186.505 175.208 1.00 8.90 357 ARG A O 1
ATOM 2701 N N . ILE A 1 448 ? 177.223 184.912 176.686 1.00 9.08 358 ILE A N 1
ATOM 2702 C CA . ILE A 1 448 ? 177.538 183.920 175.662 1.00 9.19 358 ILE A CA 1
ATOM 2703 C C . ILE A 1 448 ? 176.723 182.651 175.855 1.00 9.50 358 ILE A C 1
ATOM 2704 O O . ILE A 1 448 ? 176.588 182.150 176.970 1.00 9.70 358 ILE A O 1
ATOM 2709 N N . LYS A 1 449 ? 176.169 182.149 174.757 1.00 9.73 359 LYS A N 1
ATOM 2710 C CA . LYS A 1 449 ? 175.434 180.893 174.760 1.00 10.08 359 LYS A CA 1
ATOM 2711 C C . LYS A 1 449 ? 176.202 179.841 173.976 1.00 10.27 359 LYS A C 1
ATOM 2712 O O . LYS A 1 449 ? 176.264 179.896 172.748 1.00 10.23 359 LYS A O 1
ATOM 2718 N N . MET A 1 450 ? 176.807 178.900 174.690 1.00 10.35 360 MET A N 1
ATOM 2719 C CA . MET A 1 450 ? 177.641 177.877 174.072 1.00 10.57 360 MET A CA 1
ATOM 2720 C C . MET A 1 450 ? 177.570 176.574 174.870 1.00 10.99 360 MET A C 1
ATOM 2721 O O . MET A 1 450 ? 177.435 176.605 176.090 1.00 10.84 360 MET A O 1
ATOM 2726 N N . CYS A 1 451 ? 177.690 175.429 174.186 1.00 11.15 361 CYS A N 1
ATOM 2727 C CA . CYS A 1 451 ? 177.767 174.118 174.846 1.00 11.43 361 CYS A CA 1
ATOM 2728 C C . CYS A 1 451 ? 179.206 173.606 174.788 1.00 11.11 361 CYS A C 1
ATOM 2729 O O . CYS A 1 451 ? 179.588 172.881 173.868 1.00 11.09 361 CYS A O 1
ATOM 2732 N N . THR A 1 452 ? 180.017 174.045 175.745 1.00 11.00 362 THR A N 1
ATOM 2733 C CA . THR A 1 452 ? 181.458 173.859 175.671 1.00 10.80 362 THR A CA 1
ATOM 2734 C C . THR A 1 452 ? 181.909 172.462 176.072 1.00 10.75 362 THR A C 1
ATOM 2735 O O . THR A 1 452 ? 181.543 171.956 177.134 1.00 11.08 362 THR A O 1
ATOM 2739 N N . LYS A 1 453 ? 182.758 171.873 175.235 1.00 10.92 363 LYS A N 1
ATOM 2740 C CA . LYS A 1 453 ? 183.418 170.607 175.526 1.00 10.89 363 LYS A CA 1
ATOM 2741 C C . LYS A 1 453 ? 184.891 170.867 175.808 1.00 10.87 363 LYS A C 1
ATOM 2742 O O . LYS A 1 453 ? 185.433 171.894 175.402 1.00 10.82 363 LYS A O 1
ATOM 2748 N N . VAL A 1 454 ? 185.553 169.939 176.486 1.00 10.93 364 VAL A N 1
ATOM 2749 C CA . VAL A 1 454 ? 186.971 170.132 176.752 1.00 10.88 364 VAL A CA 1
ATOM 2750 C C . VAL A 1 454 ? 187.800 169.657 175.572 1.00 10.83 364 VAL A C 1
ATOM 2751 O O . VAL A 1 454 ? 188.389 168.578 175.601 1.00 11.09 364 VAL A O 1
ATOM 2755 N N . THR A 1 455 ? 187.820 170.476 174.528 1.00 10.78 365 THR A N 1
ATOM 2756 C CA . THR A 1 455 ? 188.554 170.182 173.307 1.00 10.55 365 THR A CA 1
ATOM 2757 C C . THR A 1 455 ? 189.295 171.410 172.814 1.00 10.50 365 THR A C 1
ATOM 2758 O O . THR A 1 455 ? 189.000 172.531 173.228 1.00 10.24 365 THR A O 1
ATOM 2762 N N . MET A 1 456 ? 190.236 171.205 171.901 1.00 10.48 366 MET A N 1
ATOM 2763 C CA . MET A 1 456 ? 190.965 172.325 171.322 1.00 10.34 366 MET A CA 1
ATOM 2764 C C . MET A 1 456 ? 190.059 173.193 170.458 1.00 10.09 366 MET A C 1
ATOM 2765 O O . MET A 1 456 ? 190.229 174.410 170.394 1.00 9.74 366 MET A O 1
ATOM 2770 N N . ASP A 1 457 ? 189.087 172.573 169.800 1.00 10.16 367 ASP A N 1
ATOM 2771 C CA . ASP A 1 457 ? 188.193 173.310 168.920 1.00 9.90 367 ASP A CA 1
ATOM 2772 C C . ASP A 1 457 ? 187.307 174.270 169.698 1.00 9.91 367 ASP A C 1
ATOM 2773 O O . ASP A 1 457 ? 187.104 175.412 169.283 1.00 9.65 367 ASP A O 1
ATOM 2775 N N . ASP A 1 458 ? 186.801 173.822 170.843 1.00 9.86 368 ASP A N 1
ATOM 2776 C CA . ASP A 1 458 ? 185.972 174.688 171.671 1.00 9.79 368 ASP A CA 1
ATOM 2777 C C . ASP A 1 458 ? 186.813 175.723 172.403 1.00 9.67 368 ASP A C 1
ATOM 2778 O O . ASP A 1 458 ? 186.350 176.832 172.672 1.00 9.28 368 ASP A O 1
ATOM 2783 N N . PHE A 1 459 ? 188.063 175.380 172.682 1.00 9.48 369 PHE A N 1
ATOM 2784 C CA . PHE A 1 459 ? 188.999 176.323 173.272 1.00 9.33 369 PHE A CA 1
ATOM 2785 C C . PHE A 1 459 ? 189.138 177.549 172.379 1.00 9.18 369 PHE A C 1
ATOM 2786 O O . PHE A 1 459 ? 188.983 178.684 172.831 1.00 8.80 369 PHE A O 1
ATOM 2794 N N . LEU A 1 460 ? 189.398 177.312 171.097 1.00 9.01 370 LEU A N 1
ATOM 2795 C CA . LEU A 1 460 ? 189.566 178.400 170.145 1.00 8.88 370 LEU A CA 1
ATOM 2796 C C . LEU A 1 460 ? 188.251 179.126 169.882 1.00 9.01 370 LEU A C 1
ATOM 2797 O O . LEU A 1 460 ? 188.237 180.344 169.696 1.00 8.47 370 LEU A O 1
ATOM 2802 N N . THR A 1 461 ? 187.145 178.389 169.900 1.00 8.85 371 THR A N 1
ATOM 2803 C CA . THR A 1 461 ? 185.834 178.997 169.718 1.00 8.77 371 THR A CA 1
ATOM 2804 C C . THR A 1 461 ? 185.544 179.993 170.836 1.00 8.84 371 THR A C 1
ATOM 2805 O O . THR A 1 461 ? 185.011 181.074 170.589 1.00 8.26 371 THR A O 1
ATOM 2809 N N . ALA A 1 462 ? 185.914 179.641 172.065 1.00 8.69 372 ALA A N 1
ATOM 2810 C CA . ALA A 1 462 ? 185.695 180.528 173.202 1.00 8.69 372 ALA A CA 1
ATOM 2811 C C . ALA A 1 462 ? 186.376 181.874 172.987 1.00 8.27 372 ALA A C 1
ATOM 2812 O O . ALA A 1 462 ? 185.809 182.918 173.313 1.00 8.13 372 ALA A O 1
ATOM 2814 N N . HIS A 1 463 ? 187.572 181.862 172.402 1.00 8.29 373 HIS A N 1
ATOM 2815 C CA . HIS A 1 463 ? 188.277 183.107 172.113 1.00 8.14 373 HIS A CA 1
ATOM 2816 C C . HIS A 1 463 ? 187.536 183.902 171.053 1.00 8.04 373 HIS A C 1
ATOM 2817 O O . HIS A 1 463 ? 187.422 185.123 171.143 1.00 7.77 373 HIS A O 1
ATOM 2824 N N . HIS A 1 464 ? 187.009 183.199 170.062 1.00 7.90 374 HIS A N 1
ATOM 2825 C CA . HIS A 1 464 ? 186.270 183.829 168.980 1.00 7.79 374 HIS A CA 1
ATOM 2826 C C . HIS A 1 464 ? 185.042 184.565 169.513 1.00 7.89 374 HIS A C 1
ATOM 2827 O O . HIS A 1 464 ? 184.822 185.737 169.204 1.00 7.66 374 HIS A O 1
ATOM 2834 N N . GLU A 1 465 ? 184.245 183.871 170.324 1.00 7.96 375 GLU A N 1
ATOM 2835 C CA . GLU A 1 465 ? 183.002 184.433 170.836 1.00 7.99 375 GLU A CA 1
ATOM 2836 C C . GLU A 1 465 ? 183.249 185.572 171.811 1.00 8.28 375 GLU A C 1
ATOM 2837 O O . GLU A 1 465 ? 182.512 186.558 171.822 1.00 7.84 375 GLU A O 1
ATOM 2843 N N . MET A 1 466 ? 184.299 185.459 172.615 1.00 7.89 376 MET A N 1
ATOM 2844 C CA . MET A 1 466 ? 184.613 186.523 173.552 1.00 7.88 376 MET A CA 1
ATOM 2845 C C . MET A 1 466 ? 185.098 187.766 172.816 1.00 7.66 376 MET A C 1
ATOM 2846 O O . MET A 1 466 ? 184.907 188.884 173.294 1.00 7.56 376 MET A O 1
ATOM 2851 N N . GLY A 1 467 ? 185.701 187.576 171.642 1.00 7.60 377 GLY A N 1
ATOM 2852 C CA . GLY A 1 467 ? 186.129 188.696 170.810 1.00 7.53 377 GLY A CA 1
ATOM 2853 C C . GLY A 1 467 ? 184.937 189.541 170.374 1.00 7.47 377 GLY A C 1
ATOM 2854 O O . GLY A 1 467 ? 185.031 190.767 170.292 1.00 7.32 377 GLY A O 1
ATOM 2855 N N . HIS A 1 468 ? 183.805 188.886 170.129 1.00 7.41 378 HIS A N 1
ATOM 2856 C CA . HIS A 1 468 ? 182.589 189.600 169.759 1.00 7.38 378 HIS A CA 1
ATOM 2857 C C . HIS A 1 468 ? 182.075 190.419 170.931 1.00 7.66 378 HIS A C 1
ATOM 2858 O O . HIS A 1 468 ? 181.649 191.559 170.760 1.00 7.13 378 HIS A O 1
ATOM 2865 N N . ILE A 1 469 ? 182.162 189.854 172.130 1.00 7.48 379 ILE A N 1
ATOM 2866 C CA . ILE A 1 469 ? 181.738 190.565 173.328 1.00 7.50 379 ILE A CA 1
ATOM 2867 C C . ILE A 1 469 ? 182.609 191.795 173.557 1.00 7.40 379 ILE A C 1
ATOM 2868 O O . ILE A 1 469 ? 182.108 192.854 173.933 1.00 7.24 379 ILE A O 1
ATOM 2873 N N . GLN A 1 470 ? 183.914 191.657 173.328 1.00 7.39 380 GLN A N 1
ATOM 2874 C CA . GLN A 1 470 ? 184.841 192.771 173.504 1.00 7.39 380 GLN A CA 1
ATOM 2875 C C . GLN A 1 470 ? 184.491 193.939 172.586 1.00 7.24 380 GLN A C 1
ATOM 2876 O O . GLN A 1 470 ? 184.583 195.101 172.980 1.00 7.17 380 GLN A O 1
ATOM 2882 N N . TYR A 1 471 ? 184.082 193.621 171.366 1.00 7.03 381 TYR A N 1
ATOM 2883 C CA . TYR A 1 471 ? 183.718 194.634 170.385 1.00 6.92 381 TYR A CA 1
ATOM 2884 C C . TYR A 1 471 ? 182.410 195.312 170.798 1.00 6.93 381 TYR A C 1
ATOM 2885 O O . TYR A 1 471 ? 182.287 196.537 170.745 1.00 6.86 381 TYR A O 1
ATOM 2894 N N . ASP A 1 472 ? 181.446 194.513 171.254 1.00 6.94 382 ASP A N 1
ATOM 2895 C CA . ASP A 1 472 ? 180.159 195.033 171.695 1.00 7.11 382 ASP A CA 1
ATOM 2896 C C . ASP A 1 472 ? 180.319 195.990 172.870 1.00 7.16 382 ASP A C 1
ATOM 2897 O O . ASP A 1 472 ? 179.651 197.020 172.942 1.00 6.99 382 ASP A O 1
ATOM 2902 N N . MET A 1 473 ? 181.220 195.653 173.788 1.00 7.16 383 MET A N 1
ATOM 2903 C CA . MET A 1 473 ? 181.487 196.505 174.940 1.00 7.22 383 MET A CA 1
ATOM 2904 C C . MET A 1 473 ? 182.170 197.802 174.523 1.00 7.16 383 MET A C 1
ATOM 2905 O O . MET A 1 473 ? 181.865 198.872 175.050 1.00 7.19 383 MET A O 1
ATOM 2910 N N . ALA A 1 474 ? 183.084 197.708 173.563 1.00 7.05 384 ALA A N 1
ATOM 2911 C CA . ALA A 1 474 ? 183.879 198.855 173.141 1.00 7.03 384 ALA A CA 1
ATOM 2912 C C . ALA A 1 474 ? 183.025 200.014 172.639 1.00 6.91 384 ALA A C 1
ATOM 2913 O O . ALA A 1 474 ? 183.326 201.171 172.931 1.00 6.99 384 ALA A O 1
ATOM 2915 N N . TYR A 1 475 ? 181.955 199.722 171.903 1.00 6.87 385 TYR A N 1
ATOM 2916 C CA . TYR A 1 475 ? 181.132 200.800 171.358 1.00 6.88 385 TYR A CA 1
ATOM 2917 C C . TYR A 1 475 ? 179.817 200.970 172.104 1.00 7.00 385 TYR A C 1
ATOM 2918 O O . TYR A 1 475 ? 178.872 201.561 171.585 1.00 6.94 385 TYR A O 1
ATOM 2927 N N . ALA A 1 476 ? 179.758 200.482 173.336 1.00 7.01 386 ALA A N 1
ATOM 2928 C CA . ALA A 1 476 ? 178.544 200.583 174.139 1.00 7.10 386 ALA A CA 1
ATOM 2929 C C . ALA A 1 476 ? 178.189 202.037 174.441 1.00 7.19 386 ALA A C 1
ATOM 2930 O O . ALA A 1 476 ? 177.066 202.337 174.843 1.00 7.23 386 ALA A O 1
ATOM 2932 N N . LYS A 1 477 ? 179.156 202.933 174.273 1.00 7.15 387 LYS A N 1
ATOM 2933 C CA . LYS A 1 477 ? 178.966 204.353 174.549 1.00 7.16 387 LYS A CA 1
ATOM 2934 C C . LYS A 1 477 ? 178.309 205.101 173.387 1.00 7.18 387 LYS A C 1
ATOM 2935 O O . LYS A 1 477 ? 177.950 206.270 173.523 1.00 7.22 387 LYS A O 1
ATOM 2941 N N . GLN A 1 478 ? 178.178 204.441 172.241 1.00 7.12 388 GLN A N 1
ATOM 2942 C CA . GLN A 1 478 ? 177.588 205.064 171.062 1.00 7.17 388 GLN A CA 1
ATOM 2943 C C . GLN A 1 478 ? 176.064 205.126 171.202 1.00 7.26 388 GLN A C 1
ATOM 2944 O O . GLN A 1 478 ? 175.489 204.356 171.970 1.00 7.30 388 GLN A O 1
ATOM 2950 N N . PRO A 1 479 ? 175.395 206.032 170.479 1.00 7.28 389 PRO A N 1
ATOM 2951 C CA . PRO A 1 479 ? 173.955 206.097 170.301 1.00 7.56 389 PRO A CA 1
ATOM 2952 C C . PRO A 1 479 ? 173.437 204.758 169.804 1.00 7.64 389 PRO A C 1
ATOM 2953 O O . PRO A 1 479 ? 174.119 204.076 169.045 1.00 7.37 389 PRO A O 1
ATOM 2957 N N . TYR A 1 480 ? 172.241 204.385 170.238 1.00 7.89 390 TYR A N 1
ATOM 2958 C CA . TYR A 1 480 ? 171.684 203.067 169.946 1.00 7.92 390 TYR A CA 1
ATOM 2959 C C . TYR A 1 480 ? 171.841 202.649 168.486 1.00 7.89 390 TYR A C 1
ATOM 2960 O O . TYR A 1 480 ? 172.269 201.531 168.198 1.00 7.75 390 TYR A O 1
ATOM 2969 N N . LEU A 1 481 ? 171.493 203.535 167.564 1.00 7.97 391 LEU A N 1
ATOM 2970 C CA . LEU A 1 481 ? 171.498 203.197 166.143 1.00 7.97 391 L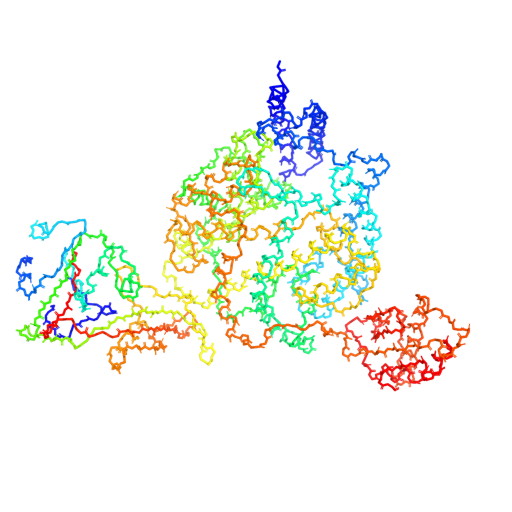EU A CA 1
ATOM 2971 C C . LEU A 1 481 ? 172.903 202.996 165.586 1.00 7.71 391 LEU A C 1
ATOM 2972 O O . LEU A 1 481 ? 173.073 202.429 164.505 1.00 7.69 391 LEU A O 1
ATOM 2977 N N . LEU A 1 482 ? 173.908 203.482 166.301 1.00 7.41 392 LEU A N 1
ATOM 2978 C CA . LEU A 1 482 ? 175.279 203.411 165.822 1.00 7.24 392 LEU A CA 1
ATOM 2979 C C . LEU A 1 482 ? 176.086 202.339 166.553 1.00 7.13 392 LEU A C 1
ATOM 2980 O O . LEU A 1 482 ? 177.308 202.255 166.404 1.00 6.81 392 LEU A O 1
ATOM 2985 N N . ARG A 1 483 ? 175.404 201.507 167.335 1.00 7.11 393 ARG A N 1
ATOM 2986 C CA . ARG A 1 483 ? 176.073 200.435 168.065 1.00 6.90 393 ARG A CA 1
ATOM 2987 C C . ARG A 1 483 ? 176.240 199.189 167.210 1.00 6.76 393 ARG A C 1
ATOM 2988 O O . ARG A 1 483 ? 175.574 198.178 167.428 1.00 6.70 393 ARG A O 1
ATOM 2996 N N . ASN A 1 484 ? 177.124 199.259 166.226 1.00 6.61 394 ASN A N 1
ATOM 2997 C CA . ASN A 1 484 ? 177.394 198.175 165.290 1.00 6.62 394 ASN A CA 1
ATOM 2998 C C . ASN A 1 484 ? 178.824 198.248 164.818 1.00 6.58 394 ASN A C 1
ATOM 2999 O O . ASN A 1 484 ? 179.547 199.132 165.199 1.00 6.41 394 ASN A O 1
ATOM 3001 N N . GLY A 1 485 ? 179.226 197.324 163.959 1.00 6.35 395 GLY A N 1
ATOM 3002 C CA . GLY A 1 485 ? 180.553 197.369 163.355 1.00 6.21 395 GLY A CA 1
ATOM 3003 C C . GLY A 1 485 ? 180.564 198.346 162.190 1.00 6.04 395 GLY A C 1
ATOM 3004 O O . GLY A 1 485 ? 179.518 198.664 161.627 1.00 6.07 395 GLY A O 1
ATOM 3005 N N . ALA A 1 486 ? 181.752 198.803 161.799 1.00 5.93 396 ALA A N 1
ATOM 3006 C CA . ALA A 1 486 ? 181.870 199.759 160.701 1.00 5.84 396 ALA A CA 1
ATOM 3007 C C . ALA A 1 486 ? 181.263 199.204 159.420 1.00 5.67 396 ALA A C 1
ATOM 3008 O O . ALA A 1 486 ? 180.619 199.929 158.663 1.00 5.63 396 ALA A O 1
ATOM 3010 N N . ASN A 1 487 ? 181.446 197.906 159.200 1.00 5.66 397 ASN A N 1
ATOM 3011 C CA . ASN A 1 487 ? 180.830 197.203 158.080 1.00 5.61 397 ASN A CA 1
ATOM 3012 C C . ASN A 1 487 ? 180.315 195.853 158.528 1.00 5.58 397 ASN A C 1
ATOM 3013 O O . ASN A 1 487 ? 180.563 195.418 159.654 1.00 5.63 397 ASN A O 1
ATOM 3018 N N . GLU A 1 488 ? 179.681 195.148 157.606 1.00 5.34 398 GLU A N 1
ATOM 3019 C CA . GLU A 1 488 ? 179.148 193.822 157.861 1.00 5.24 398 GLU A CA 1
ATOM 3020 C C . GLU A 1 488 ? 180.236 192.780 158.106 1.00 5.41 398 GLU A C 1
ATOM 3021 O O . GLU A 1 488 ? 179.969 191.711 158.650 1.00 5.53 398 GLU A O 1
ATOM 3027 N N . GLY A 1 489 ? 181.467 193.079 157.682 1.00 5.50 399 GLY A N 1
ATOM 3028 C CA . GLY A 1 489 ? 182.562 192.128 157.825 1.00 5.51 399 GLY A CA 1
ATOM 3029 C C . GLY A 1 489 ? 183.500 192.421 158.998 1.00 5.79 399 GLY A C 1
ATOM 3030 O O . GLY A 1 489 ? 184.457 191.681 159.226 1.00 5.84 399 GLY A O 1
ATOM 3031 N N . PHE A 1 490 ? 183.247 193.500 159.741 1.00 5.77 400 PHE A N 1
ATOM 3032 C CA . PHE A 1 490 ? 184.165 193.892 160.810 1.00 5.92 400 PHE A CA 1
ATOM 3033 C C . PHE A 1 490 ? 184.097 192.991 162.036 1.00 6.16 400 PHE A C 1
ATOM 3034 O O . PHE A 1 490 ? 185.124 192.691 162.640 1.00 6.12 400 PHE A O 1
ATOM 3042 N N . HIS A 1 491 ? 182.900 192.567 162.424 1.00 6.00 401 HIS A N 1
ATOM 3043 C CA . HIS A 1 491 ? 182.771 191.744 163.621 1.00 6.19 401 HIS A CA 1
ATOM 3044 C C . HIS A 1 491 ? 183.461 190.405 163.457 1.00 6.71 401 HIS A C 1
ATOM 3045 O O . HIS A 1 491 ? 184.110 189.910 164.382 1.00 6.73 401 HIS A O 1
ATOM 3052 N N . GLU A 1 492 ? 183.315 189.810 162.285 1.00 6.70 402 GLU A N 1
ATOM 3053 C CA . GLU A 1 492 ? 183.879 188.497 162.047 1.00 6.84 402 GLU A CA 1
ATOM 3054 C C . GLU A 1 492 ? 185.387 188.583 161.891 1.00 6.68 402 GLU A C 1
ATOM 3055 O O . GLU A 1 492 ? 186.113 187.707 162.359 1.00 6.79 402 GLU A O 1
ATOM 3061 N N . ALA A 1 493 ? 185.865 189.650 161.257 1.00 6.32 403 ALA A N 1
ATOM 3062 C CA . ALA A 1 493 ? 187.297 189.836 161.073 1.00 6.38 403 ALA A CA 1
ATOM 3063 C C . ALA A 1 493 ? 187.998 189.980 162.421 1.00 6.59 403 ALA A C 1
ATOM 3064 O O . ALA A 1 493 ? 189.080 189.430 162.626 1.00 6.57 403 ALA A O 1
ATOM 3066 N N . VAL A 1 494 ? 187.366 190.694 163.350 1.00 6.49 404 VAL A N 1
ATOM 3067 C CA . VAL A 1 494 ? 187.934 190.874 164.681 1.00 6.65 404 VAL A CA 1
ATOM 3068 C C . VAL A 1 494 ? 187.976 189.560 165.453 1.00 6.75 404 VAL A C 1
ATOM 3069 O O . VAL A 1 494 ? 188.966 189.255 166.114 1.00 6.88 404 VAL A O 1
ATOM 3073 N N . GLY A 1 495 ? 186.908 188.777 165.369 1.00 6.65 405 GLY A N 1
ATOM 3074 C CA . GLY A 1 495 ? 186.874 187.486 166.045 1.00 6.99 405 GLY A CA 1
ATOM 3075 C C . GLY A 1 495 ? 187.947 186.534 165.509 1.00 7.33 405 GLY A C 1
ATOM 3076 O O . GLY A 1 495 ? 188.640 185.867 166.281 1.00 7.04 405 GLY A O 1
ATOM 3077 N N . GLU A 1 496 ? 188.094 186.481 164.186 1.00 6.73 406 GLU A N 1
ATOM 3078 C CA . GLU A 1 496 ? 189.015 185.533 163.566 1.00 6.90 406 GLU A CA 1
ATOM 3079 C C . GLU A 1 496 ? 190.474 185.783 163.934 1.00 7.64 406 GLU A C 1
ATOM 3080 O O . GLU A 1 496 ? 191.222 184.833 164.169 1.00 7.04 406 GLU A O 1
ATOM 3086 N N . ILE A 1 497 ? 190.885 187.046 164.016 1.00 6.87 407 ILE A N 1
ATOM 3087 C CA . ILE A 1 497 ? 192.285 187.327 164.328 1.00 7.01 407 ILE A CA 1
ATOM 3088 C C . ILE A 1 497 ? 192.657 186.888 165.740 1.00 7.50 407 ILE A C 1
ATOM 3089 O O . ILE A 1 497 ? 193.806 186.525 166.001 1.00 7.35 407 ILE A O 1
ATOM 3094 N N . MET A 1 498 ? 191.686 186.885 166.645 1.00 7.14 408 MET A N 1
ATOM 3095 C CA . MET A 1 498 ? 191.944 186.454 168.010 1.00 7.37 408 MET A CA 1
ATOM 3096 C C . MET A 1 498 ? 192.148 184.948 168.074 1.00 7.62 408 MET A C 1
ATOM 3097 O O . MET A 1 498 ? 192.931 184.451 168.887 1.00 7.82 408 MET A O 1
ATOM 3102 N N . SER A 1 499 ? 191.466 184.225 167.192 1.00 7.42 409 SER A N 1
ATOM 3103 C CA . SER A 1 499 ? 191.617 182.779 167.121 1.00 7.70 409 SER A CA 1
ATOM 3104 C C . SER A 1 499 ? 192.971 182.400 166.531 1.00 7.82 409 SER A C 1
ATOM 3105 O O . SER A 1 499 ? 193.588 181.419 166.951 1.00 8.10 409 SER A O 1
ATOM 3107 N N . LEU A 1 500 ? 193.441 183.185 165.562 1.00 7.59 410 LEU A N 1
ATOM 3108 C CA . LEU A 1 500 ? 194.725 182.895 164.933 1.00 7.70 410 LEU A CA 1
ATOM 3109 C C . LEU A 1 500 ? 195.860 182.996 165.938 1.00 8.06 410 LEU A C 1
ATOM 3110 O O . LEU A 1 500 ? 196.757 182.156 165.960 1.00 8.30 410 LEU A O 1
ATOM 3115 N N . SER A 1 501 ? 195.805 184.020 166.783 1.00 7.98 411 SER A N 1
ATOM 3116 C CA . SER A 1 501 ? 196.841 184.246 167.781 1.00 8.27 411 SER A CA 1
ATOM 3117 C C . SER A 1 501 ? 196.834 183.147 168.838 1.00 8.54 411 SER A C 1
ATOM 3118 O O . SER A 1 501 ? 197.876 182.595 169.186 1.00 8.97 411 SER A O 1
ATOM 3120 N N . ALA A 1 502 ? 195.648 182.813 169.335 1.00 8.40 412 ALA A N 1
ATOM 3121 C CA . ALA A 1 502 ? 195.505 181.828 170.403 1.00 8.74 412 ALA A CA 1
ATOM 3122 C C . ALA A 1 502 ? 195.979 180.436 169.984 1.00 8.92 412 ALA A C 1
ATOM 3123 O O . ALA A 1 502 ? 196.376 179.634 170.829 1.00 9.34 412 ALA A O 1
ATOM 3125 N N . ALA A 1 503 ? 195.892 180.131 168.697 1.00 8.87 413 ALA A N 1
ATOM 3126 C CA . ALA A 1 503 ? 196.201 178.792 168.205 1.00 9.08 413 ALA A CA 1
ATOM 3127 C C . ALA A 1 503 ? 197.689 178.541 167.955 1.00 9.35 413 ALA A C 1
ATOM 3128 O O . ALA A 1 503 ? 198.059 177.437 167.557 1.00 9.64 413 ALA A O 1
ATOM 3130 N N . THR A 1 504 ? 198.547 179.538 168.155 1.00 9.35 414 THR A N 1
ATOM 3131 C CA . THR A 1 504 ? 199.965 179.322 167.866 1.00 9.56 414 THR A CA 1
ATOM 3132 C C . THR A 1 504 ? 200.594 178.391 168.904 1.00 10.07 414 THR A C 1
ATOM 3133 O O . THR A 1 504 ? 200.209 178.432 170.071 1.00 9.70 414 THR A O 1
ATOM 3137 N N . PRO A 1 505 ? 201.604 177.599 168.512 1.00 10.18 415 PRO A N 1
ATOM 3138 C CA . PRO A 1 505 ? 202.474 176.803 169.362 1.00 10.19 415 PRO A CA 1
ATOM 3139 C C . PRO A 1 505 ? 203.085 177.667 170.452 1.00 10.43 415 PRO A C 1
ATOM 3140 O O . PRO A 1 505 ? 203.288 177.211 171.576 1.00 10.48 415 PRO A O 1
ATOM 3144 N N . LYS A 1 506 ? 203.368 178.923 170.127 1.00 10.33 416 LYS A N 1
ATOM 3145 C CA . LYS A 1 506 ? 203.936 179.845 171.100 1.00 10.28 416 LYS A CA 1
ATOM 3146 C C . LYS A 1 506 ? 202.984 180.029 172.277 1.00 10.57 416 LYS A C 1
ATOM 3147 O O . LYS A 1 506 ? 203.385 179.926 173.437 1.00 10.77 416 LYS A O 1
ATOM 3153 N N . HIS A 1 507 ? 201.715 180.281 171.969 1.00 10.26 417 HIS A N 1
ATOM 3154 C CA . HIS A 1 507 ? 200.712 180.485 173.002 1.00 10.51 417 HIS A CA 1
ATOM 3155 C C . HIS A 1 507 ? 200.430 179.215 173.791 1.00 10.65 417 HIS A C 1
ATOM 3156 O O . HIS A 1 507 ? 200.272 179.250 175.014 1.00 10.51 417 HIS A O 1
ATOM 3163 N N . LEU A 1 508 ? 200.370 178.087 173.092 1.00 10.26 418 LEU A N 1
ATOM 3164 C CA . LEU A 1 508 ? 200.058 176.817 173.727 1.00 10.49 418 LEU A CA 1
ATOM 3165 C C . LEU A 1 508 ? 201.129 176.411 174.733 1.00 13.81 418 LEU A C 1
ATOM 3166 O O . LEU A 1 508 ? 200.814 175.885 175.800 1.00 10.54 418 LEU A O 1
ATOM 3171 N N . LYS A 1 509 ? 202.397 176.674 174.416 1.00 10.58 419 LYS A N 1
ATOM 3172 C CA . LYS A 1 509 ? 203.471 176.368 175.359 1.00 11.05 419 LYS A CA 1
ATOM 3173 C C . LYS A 1 509 ? 203.342 177.192 176.634 1.00 11.27 419 LYS A C 1
ATOM 3174 O O . LYS A 1 509 ? 203.487 176.666 177.736 1.00 11.49 419 LYS A O 1
ATOM 3180 N N . ASP A 1 510 ? 203.025 178.475 176.492 1.00 11.18 420 ASP A N 1
ATOM 3181 C CA . ASP A 1 510 ? 202.888 179.354 177.647 1.00 11.42 420 ASP A CA 1
ATOM 3182 C C . ASP A 1 510 ? 201.738 178.928 178.554 1.00 11.29 420 ASP A C 1
ATOM 3183 O O . ASP A 1 510 ? 201.809 179.083 179.774 1.00 11.60 420 ASP A O 1
ATOM 3188 N N . LEU A 1 511 ? 200.694 178.360 177.962 1.00 11.06 421 LEU A N 1
ATOM 3189 C CA . LEU A 1 511 ? 199.544 177.882 178.722 1.00 10.95 421 LEU A CA 1
ATOM 3190 C C . LEU A 1 511 ? 199.813 176.557 179.423 1.00 11.17 421 LEU A C 1
ATOM 3191 O O . LEU A 1 511 ? 199.019 176.121 180.257 1.00 11.36 421 LEU A O 1
ATOM 3196 N N . GLY A 1 512 ? 200.902 175.889 179.054 1.00 11.31 422 GLY A N 1
ATOM 3197 C CA . GLY A 1 512 ? 201.213 174.578 179.604 1.00 11.38 422 GLY A CA 1
ATOM 3198 C C . GLY A 1 512 ? 200.475 173.449 178.887 1.00 11.36 422 GLY A C 1
ATOM 3199 O O . GLY A 1 512 ? 200.408 172.329 179.395 1.00 11.56 422 GLY A O 1
ATOM 3200 N N . LEU A 1 513 ? 199.906 173.738 177.717 1.00 11.27 423 LEU A N 1
ATOM 3201 C CA . LEU A 1 513 ? 199.159 172.726 176.973 1.00 11.36 423 LEU A CA 1
ATOM 3202 C C . LEU A 1 513 ? 200.020 172.015 175.946 1.00 11.43 423 LEU A C 1
ATOM 3203 O O . LEU A 1 513 ? 199.575 171.070 175.295 1.00 11.74 423 LEU A O 1
ATOM 3208 N N . LEU A 1 514 ? 201.246 172.481 175.795 1.00 11.39 424 LEU A N 1
ATOM 3209 C CA . LEU A 1 514 ? 202.174 171.919 174.830 1.00 11.57 424 LEU A CA 1
ATOM 3210 C C . LEU A 1 514 ? 203.556 171.862 175.462 1.00 11.87 424 LEU A C 1
ATOM 3211 O O . LEU A 1 514 ? 203.979 172.804 176.130 1.00 11.67 424 LEU A O 1
ATOM 3216 N N . ALA A 1 515 ? 204.229 170.727 175.321 1.00 12.31 425 ALA A N 1
ATOM 3217 C CA . ALA A 1 515 ? 205.513 170.533 175.982 1.00 12.53 425 ALA A CA 1
ATOM 3218 C C . ALA A 1 515 ? 206.460 171.676 175.660 1.00 12.63 425 ALA A C 1
ATOM 3219 O O . ALA A 1 515 ? 206.597 172.074 174.506 1.00 12.64 425 ALA A O 1
ATOM 3221 N N . GLN A 1 516 ? 207.139 172.181 176.682 1.00 12.81 426 GLN A N 1
ATOM 3222 C CA . GLN A 1 516 ? 208.029 173.323 176.513 1.00 12.75 426 GLN A CA 1
ATOM 3223 C C . GLN A 1 516 ? 209.152 173.015 175.534 1.00 13.02 426 GLN A C 1
ATOM 3224 O O . GLN A 1 516 ? 209.609 173.893 174.800 1.00 13.04 426 GLN A O 1
ATOM 3230 N N . ASN A 1 517 ? 209.592 171.765 175.518 1.00 13.21 427 ASN A N 1
ATOM 3231 C CA . ASN A 1 517 ? 210.680 171.345 174.649 1.00 13.23 427 ASN A CA 1
ATOM 3232 C C . ASN A 1 517 ? 210.177 170.779 173.327 1.00 13.28 427 ASN A C 1
ATOM 3233 O O . ASN A 1 517 ? 210.940 170.171 172.577 1.00 13.46 427 ASN A O 1
ATOM 3235 N N . TYR A 1 518 ? 208.897 170.982 173.036 1.00 13.13 428 TYR A N 1
ATOM 3236 C CA . TYR A 1 518 ? 208.326 170.514 171.783 1.00 13.44 428 TYR A CA 1
ATOM 3237 C C . TYR A 1 518 ? 209.082 171.154 170.613 1.00 13.28 428 TYR A C 1
ATOM 3238 O O . TYR A 1 518 ? 209.158 172.383 170.532 1.00 13.43 428 TYR A O 1
ATOM 3247 N N . PRO A 1 519 ? 209.663 170.347 169.717 1.00 13.39 429 PRO A N 1
ATOM 3248 C CA . PRO A 1 519 ? 210.511 170.752 168.610 1.00 13.42 429 PRO A CA 1
ATOM 3249 C C . PRO A 1 519 ? 209.720 171.398 167.488 1.00 13.49 429 PRO A C 1
ATOM 3250 O O . PRO A 1 519 ? 208.547 171.087 167.288 1.00 13.50 429 PRO A O 1
ATOM 3254 N N . GLU A 1 520 ? 210.386 172.247 166.715 1.00 13.66 430 GLU A N 1
ATOM 3255 C CA . GLU A 1 520 ? 209.783 172.796 165.511 1.00 13.55 430 GLU A CA 1
ATOM 3256 C C . GLU A 1 520 ? 209.929 171.820 164.356 1.00 13.17 430 GLU A C 1
ATOM 3257 O O . GLU A 1 520 ? 210.920 171.095 164.262 1.00 13.20 430 GLU A O 1
ATOM 3259 N N . ASP A 1 521 ? 208.940 171.808 163.475 1.00 12.94 431 ASP A N 1
ATOM 3260 C CA . ASP A 1 521 ? 208.952 170.935 162.313 1.00 12.34 431 ASP A CA 1
ATOM 3261 C C . ASP A 1 521 ? 208.382 171.664 161.105 1.00 12.03 431 ASP A C 1
ATOM 3262 O O . ASP A 1 521 ? 207.221 172.074 161.106 1.00 11.38 431 ASP A O 1
ATOM 3267 N N . TYR A 1 522 ? 209.215 171.851 160.091 1.00 12.18 432 TYR A N 1
ATOM 3268 C CA . TYR A 1 522 ? 208.847 172.660 158.939 1.00 11.94 432 TYR A CA 1
ATOM 3269 C C . TYR A 1 522 ? 207.786 171.978 158.088 1.00 11.28 432 TYR A C 1
ATOM 3270 O O . TYR A 1 522 ? 206.957 172.643 157.466 1.00 10.59 432 TYR A O 1
ATOM 3279 N N . GLU A 1 523 ? 207.801 170.652 158.072 1.00 11.29 433 GLU A N 1
ATOM 3280 C CA . GLU A 1 523 ? 206.813 169.897 157.317 1.00 10.85 433 GLU A CA 1
ATOM 3281 C C . GLU A 1 523 ? 205.432 170.060 157.937 1.00 10.25 433 GLU A C 1
ATOM 3282 O O . GLU A 1 523 ? 204.431 170.161 157.225 1.00 9.23 433 GLU A O 1
ATOM 3288 N N . THR A 1 524 ? 205.388 170.132 159.265 1.00 10.47 434 THR A N 1
ATOM 3289 C CA . THR A 1 524 ? 204.144 170.372 159.982 1.00 9.87 434 THR A CA 1
ATOM 3290 C C . THR A 1 524 ? 203.596 171.753 159.645 1.00 9.50 434 THR A C 1
ATOM 3291 O O . THR A 1 524 ? 202.389 171.921 159.470 1.00 8.56 434 THR A O 1
ATOM 3295 N N . GLU A 1 525 ? 204.482 172.744 159.550 1.00 9.48 435 GLU A N 1
ATOM 3296 C CA . GLU A 1 525 ? 204.051 174.094 159.207 1.00 9.23 435 GLU A CA 1
ATOM 3297 C C . GLU A 1 525 ? 203.451 174.145 157.805 1.00 8.53 435 GLU A C 1
ATOM 3298 O O . GLU A 1 525 ? 202.454 174.832 157.579 1.00 7.70 435 GLU A O 1
ATOM 3304 N N . ILE A 1 526 ? 204.022 173.382 156.874 1.00 8.67 436 ILE A N 1
ATOM 3305 C CA . ILE A 1 526 ? 203.453 173.292 155.532 1.00 8.21 436 ILE A CA 1
ATOM 3306 C C . ILE A 1 526 ? 202.079 172.634 155.567 1.00 7.73 436 ILE A C 1
ATOM 3307 O O . ILE A 1 526 ? 201.153 173.100 154.903 1.00 7.08 436 ILE A O 1
ATOM 3312 N N . ASN A 1 527 ? 201.936 171.565 156.351 1.00 7.86 437 ASN A N 1
ATOM 3313 C CA . ASN A 1 527 ? 200.636 170.914 156.487 1.00 7.57 437 ASN A CA 1
ATOM 3314 C C . ASN A 1 527 ? 199.596 171.890 157.016 1.00 7.06 437 ASN A C 1
ATOM 3315 O O . ASN A 1 527 ? 198.462 171.927 156.531 1.00 6.51 437 ASN A O 1
ATOM 3320 N N . PHE A 1 528 ? 199.994 172.698 157.992 1.00 7.30 438 PHE A N 1
ATOM 3321 C CA . PHE A 1 528 ? 199.118 173.703 158.579 1.00 6.97 438 PHE A CA 1
ATOM 3322 C C . PHE A 1 528 ? 198.665 174.730 157.551 1.00 6.49 438 PHE A C 1
ATOM 3323 O O . PHE A 1 528 ? 197.475 175.016 157.434 1.00 6.02 438 PHE A O 1
ATOM 3331 N N . LEU A 1 529 ? 199.616 175.295 156.817 1.00 6.58 439 LEU A N 1
ATOM 3332 C CA . LEU A 1 529 ? 199.300 176.323 155.836 1.00 6.29 439 LEU A CA 1
ATOM 3333 C C . LEU A 1 529 ? 198.423 175.786 154.717 1.00 5.87 439 LEU A C 1
ATOM 3334 O O . LEU A 1 529 ? 197.531 176.486 154.237 1.00 5.42 439 LEU A O 1
ATOM 3339 N N . LEU A 1 530 ? 198.659 174.544 154.312 1.00 5.87 440 LEU A N 1
ATOM 3340 C CA . LEU A 1 530 ? 197.860 173.939 153.259 1.00 5.61 440 LEU A CA 1
ATOM 3341 C C . LEU A 1 530 ? 196.421 173.799 153.727 1.00 5.31 440 LEU A C 1
ATOM 3342 O O . LEU A 1 530 ? 195.490 174.170 153.011 1.00 4.88 440 LEU A O 1
ATOM 3347 N N . LYS A 1 531 ? 196.235 173.280 154.937 1.00 5.42 441 LYS A N 1
ATOM 3348 C CA . LYS A 1 531 ? 194.895 173.104 155.475 1.00 5.22 441 LYS A CA 1
ATOM 3349 C C . LYS A 1 531 ? 194.160 174.436 155.559 1.00 5.05 441 LYS A C 1
ATOM 3350 O O . LYS A 1 531 ? 192.962 174.510 155.291 1.00 4.70 441 LYS A O 1
ATOM 3356 N N . GLN A 1 532 ? 194.885 175.495 155.915 1.00 5.10 442 GLN A N 1
ATOM 3357 C CA . GLN A 1 532 ? 194.296 176.824 155.990 1.00 5.01 442 GLN A CA 1
ATOM 3358 C C . GLN A 1 532 ? 193.895 177.329 154.608 1.00 4.75 442 GLN A C 1
ATOM 3359 O O . GLN A 1 532 ? 192.803 177.866 154.429 1.00 4.42 442 GLN A O 1
ATOM 3365 N N . ALA A 1 533 ? 194.759 177.111 153.620 1.00 4.67 443 ALA A N 1
ATOM 3366 C CA . ALA A 1 533 ? 194.502 177.577 152.260 1.00 4.56 443 ALA A CA 1
ATOM 3367 C C . ALA A 1 533 ? 193.237 176.956 151.683 1.00 4.29 443 ALA A C 1
ATOM 3368 O O . ALA A 1 533 ? 192.477 177.623 150.980 1.00 3.95 443 ALA A O 1
ATOM 3370 N N . LEU A 1 534 ? 192.985 175.697 152.016 1.00 4.29 444 LEU A N 1
ATOM 3371 C CA . LEU A 1 534 ? 191.818 174.989 151.499 1.00 4.10 444 LEU A CA 1
ATOM 3372 C C . LEU A 1 534 ? 190.512 175.633 151.956 1.00 4.10 444 LEU A C 1
ATOM 3373 O O . LEU A 1 534 ? 189.478 175.500 151.294 1.00 3.80 444 LEU A O 1
ATOM 3378 N N . ASN A 1 535 ? 190.548 176.310 153.098 1.00 4.04 445 ASN A N 1
ATOM 3379 C CA . ASN A 1 535 ? 189.356 176.935 153.654 1.00 4.06 445 ASN A CA 1
ATOM 3380 C C . ASN A 1 535 ? 189.289 178.427 153.329 1.00 4.03 445 ASN A C 1
ATOM 3381 O O . ASN A 1 535 ? 188.207 178.981 153.145 1.00 3.89 445 ASN A O 1
ATOM 3386 N N . ILE A 1 536 ? 190.449 179.077 153.289 1.00 4.02 446 ILE A N 1
ATOM 3387 C CA . ILE A 1 536 ? 190.525 180.524 153.114 1.00 4.01 446 ILE A CA 1
ATOM 3388 C C . ILE A 1 536 ? 190.693 180.960 151.662 1.00 3.89 446 ILE A C 1
ATOM 3389 O O . ILE A 1 536 ? 190.054 181.913 151.223 1.00 3.76 446 ILE A O 1
ATOM 3394 N N . VAL A 1 537 ? 191.584 180.301 150.932 1.00 3.83 447 VAL A N 1
ATOM 3395 C CA . VAL A 1 537 ? 191.897 180.708 149.569 1.00 3.72 447 VAL A CA 1
ATOM 3396 C C . VAL A 1 537 ? 190.952 180.058 148.575 1.00 3.62 447 VAL A C 1
ATOM 3397 O O . VAL A 1 537 ? 190.461 180.706 147.652 1.00 3.40 447 VAL A O 1
ATOM 3401 N N . GLY A 1 538 ? 190.698 178.771 148.775 1.00 3.60 448 GLY A N 1
ATOM 3402 C CA . GLY A 1 538 ? 189.897 177.972 147.855 1.00 3.45 448 GLY A CA 1
ATOM 3403 C C . GLY A 1 538 ? 188.443 178.426 147.785 1.00 3.36 448 GLY A C 1
ATOM 3404 O O . GLY A 1 538 ? 187.686 177.970 146.931 1.00 3.25 448 GLY A O 1
ATOM 3405 N N . THR A 1 539 ? 188.051 179.322 148.685 1.00 3.43 449 THR A N 1
ATOM 3406 C CA . THR A 1 539 ? 186.679 179.811 148.722 1.00 3.33 449 THR A CA 1
ATOM 3407 C C . THR A 1 539 ? 186.519 181.202 148.105 1.00 3.40 449 THR A C 1
ATOM 3408 O O . THR A 1 539 ? 185.398 181.638 147.836 1.00 3.10 449 THR A O 1
ATOM 3412 N N . LEU A 1 540 ? 187.619 181.928 147.915 1.00 3.26 450 LEU A N 1
ATOM 3413 C CA . LEU A 1 540 ? 187.500 183.308 147.456 1.00 3.27 450 LEU A CA 1
ATOM 3414 C C . LEU A 1 540 ? 186.907 183.449 146.045 1.00 3.15 450 LEU A C 1
ATOM 3415 O O . LEU A 1 540 ? 186.048 184.309 145.847 1.00 3.01 450 LEU A O 1
ATOM 3420 N N . PRO A 1 541 ? 187.322 182.638 145.051 1.00 2.96 451 PRO A N 1
ATOM 3421 C CA . PRO A 1 541 ? 186.797 182.626 143.696 1.00 2.90 451 PRO A CA 1
ATOM 3422 C C . PRO A 1 541 ? 185.334 182.207 143.652 1.00 2.95 451 PRO A C 1
ATOM 3423 O O . PRO A 1 541 ? 184.606 182.571 142.733 1.00 2.70 451 PRO A O 1
ATOM 3427 N N . PHE A 1 542 ? 184.903 181.457 144.661 1.00 2.93 452 PHE A N 1
ATOM 3428 C CA . PHE A 1 542 ? 183.520 181.012 144.750 1.00 2.93 452 PHE A CA 1
ATOM 3429 C C . PHE A 1 542 ? 182.633 182.189 145.112 1.00 2.98 452 PHE A C 1
ATOM 3430 O O . PHE A 1 542 ? 181.616 182.443 144.466 1.00 2.75 452 PHE A O 1
ATOM 3438 N N . THR A 1 543 ? 183.033 182.910 146.153 1.00 2.92 453 THR A N 1
ATOM 3439 C CA . THR A 1 543 ? 182.282 184.060 146.629 1.00 2.93 453 THR A CA 1
ATOM 3440 C C . THR A 1 543 ? 182.247 185.155 145.574 1.00 2.94 453 THR A C 1
ATOM 3441 O O . THR A 1 543 ? 181.201 185.744 145.305 1.00 2.77 453 THR A O 1
ATOM 3445 N N . TYR A 1 544 ? 183.402 185.414 144.973 1.00 2.91 454 TYR A N 1
ATOM 3446 C CA . TYR A 1 544 ? 183.520 186.424 143.932 1.00 2.85 454 TYR A CA 1
ATOM 3447 C C . TYR A 1 544 ? 182.622 186.111 142.745 1.00 2.80 454 TYR A C 1
ATOM 3448 O O . TYR A 1 544 ? 181.872 186.971 142.278 1.00 2.66 454 TYR A O 1
ATOM 3457 N N . MET A 1 545 ? 182.713 184.884 142.244 1.00 2.64 455 MET A N 1
ATOM 3458 C CA . MET A 1 545 ? 181.965 184.472 141.065 1.00 2.64 455 MET A CA 1
ATOM 3459 C C . MET A 1 545 ? 180.459 184.495 141.301 1.00 2.62 455 MET A C 1
ATOM 3460 O O . MET A 1 545 ? 179.696 184.896 140.420 1.00 2.45 455 MET A O 1
ATOM 3465 N N . LEU A 1 546 ? 180.029 184.067 142.483 1.00 2.57 456 LEU A N 1
ATOM 3466 C CA . LEU A 1 546 ? 178.608 184.003 142.794 1.00 2.65 456 LEU A CA 1
ATOM 3467 C C . LEU A 1 546 ? 177.974 185.386 142.826 1.00 2.66 456 LEU A C 1
ATOM 3468 O O . LEU A 1 546 ? 176.908 185.598 142.245 1.00 2.47 456 LEU A O 1
ATOM 3473 N N . GLU A 1 547 ? 178.623 186.334 143.500 1.00 2.63 457 GLU A N 1
ATOM 3474 C CA . GLU A 1 547 ? 178.077 187.683 143.587 1.00 2.69 457 GLU A CA 1
ATOM 3475 C C . GLU A 1 547 ? 178.096 188.377 142.246 1.00 2.91 457 GLU A C 1
ATOM 3476 O O . GLU A 1 547 ? 177.169 189.112 141.910 1.00 2.63 457 GLU A O 1
ATOM 3482 N N . LYS A 1 548 ? 179.142 188.141 141.468 1.00 2.58 458 LYS A N 1
ATOM 3483 C CA . LYS A 1 548 ? 179.246 188.757 140.162 1.00 2.57 458 LYS A CA 1
ATOM 3484 C C . LYS A 1 548 ? 178.072 188.331 139.289 1.00 2.56 458 LYS A C 1
ATOM 3485 O O . LYS A 1 548 ? 177.456 189.158 138.619 1.00 2.45 458 LYS A O 1
ATOM 3491 N N . TRP A 1 549 ? 177.732 187.041 139.336 1.00 2.39 459 TRP A N 1
ATOM 3492 C CA . TRP A 1 549 ? 176.596 186.531 138.578 1.00 2.45 459 TRP A CA 1
ATOM 3493 C C . TRP A 1 549 ? 175.291 187.172 139.032 1.00 2.57 459 TRP A C 1
ATOM 3494 O O . TRP A 1 549 ? 174.508 187.634 138.201 1.00 2.39 459 TRP A O 1
ATOM 3505 N N . ARG A 1 550 ? 175.051 187.217 140.343 1.00 2.40 460 ARG A N 1
ATOM 3506 C CA . ARG A 1 550 ? 173.796 187.777 140.836 1.00 2.56 460 ARG A CA 1
ATOM 3507 C C . ARG A 1 550 ? 173.659 189.250 140.491 1.00 2.70 460 ARG A C 1
ATOM 3508 O O . ARG A 1 550 ? 172.582 189.703 140.114 1.00 2.63 460 ARG A O 1
ATOM 3516 N N . TRP A 1 551 ? 174.757 189.995 140.583 1.00 2.50 461 TRP A N 1
ATOM 3517 C CA . TRP A 1 551 ? 174.725 191.412 140.257 1.00 2.70 461 TRP A CA 1
ATOM 3518 C C . TRP A 1 551 ? 174.318 191.625 138.808 1.00 2.74 461 TRP A C 1
ATOM 3519 O O . TRP A 1 551 ? 173.503 192.497 138.509 1.00 2.67 461 TRP A O 1
ATOM 3530 N N . MET A 1 552 ? 174.871 190.815 137.910 1.00 2.49 462 MET A N 1
ATOM 3531 C CA . MET A 1 552 ? 174.566 190.915 136.490 1.00 2.66 462 MET A CA 1
ATOM 3532 C C . MET A 1 552 ? 173.128 190.499 136.183 1.00 3.21 462 MET A C 1
ATOM 3533 O O . MET A 1 552 ? 172.488 191.056 135.287 1.00 2.52 462 MET A O 1
ATOM 3538 N N . VAL A 1 553 ? 172.610 189.538 136.942 1.00 2.52 463 VAL A N 1
ATOM 3539 C CA . VAL A 1 553 ? 171.224 189.107 136.790 1.00 2.60 463 VAL A CA 1
ATOM 3540 C C . VAL A 1 553 ? 170.248 190.193 137.220 1.00 2.74 463 VAL A C 1
ATOM 3541 O O . VAL A 1 553 ? 169.263 190.456 136.530 1.00 2.67 463 VAL A O 1
ATOM 3545 N N . PHE A 1 554 ? 170.519 190.829 138.354 1.00 2.70 464 PHE A N 1
ATOM 3546 C CA . PHE A 1 554 ? 169.653 191.895 138.837 1.00 2.86 464 PHE A CA 1
ATOM 3547 C C . PHE A 1 554 ? 169.735 193.111 137.927 1.00 3.00 464 PHE A C 1
ATOM 3548 O O . PHE A 1 554 ? 168.719 193.737 137.627 1.00 2.96 464 PHE A O 1
ATOM 3556 N N . GLU A 1 555 ? 170.946 193.429 137.475 1.00 2.85 465 GLU A N 1
ATOM 3557 C CA . GLU A 1 555 ? 171.177 194.564 136.592 1.00 2.98 465 GLU A CA 1
ATOM 3558 C C . GLU A 1 555 ? 170.484 194.389 135.249 1.00 2.88 465 GLU A C 1
ATOM 3559 O O . GLU A 1 555 ? 169.963 195.350 134.684 1.00 3.09 465 GLU A O 1
ATOM 3561 N N . GLY A 1 556 ? 170.491 193.164 134.732 1.00 2.74 466 GLY A N 1
ATOM 3562 C CA . GLY A 1 556 ? 169.883 192.880 133.442 1.00 2.74 466 GLY A CA 1
ATOM 3563 C C . GLY A 1 556 ? 170.930 192.632 132.362 1.00 2.72 466 GLY A C 1
ATOM 3564 O O . GLY A 1 556 ? 170.618 192.659 131.172 1.00 2.77 466 GLY A O 1
ATOM 3565 N N . LYS A 1 557 ? 172.174 192.398 132.776 1.00 2.71 467 LYS A N 1
ATOM 3566 C CA . LYS A 1 557 ? 173.241 192.105 131.830 1.00 2.71 467 LYS A CA 1
ATOM 3567 C C . LYS A 1 557 ? 173.104 190.681 131.323 1.00 2.69 467 LYS A C 1
ATOM 3568 O O . LYS A 1 557 ? 173.442 190.383 130.177 1.00 2.80 467 LYS A O 1
ATOM 3570 N N . ILE A 1 558 ? 172.584 189.807 132.177 1.00 2.56 468 ILE A N 1
ATOM 3571 C CA . ILE A 1 558 ? 172.322 188.434 131.783 1.00 2.56 468 ILE A CA 1
ATOM 3572 C C . ILE A 1 558 ? 170.812 188.201 131.720 1.00 2.55 468 ILE A C 1
ATOM 3573 O O . ILE A 1 558 ? 170.153 188.203 132.760 1.00 2.50 468 ILE A O 1
ATOM 3578 N N . PRO A 1 559 ? 170.244 187.996 130.528 1.00 2.48 469 PRO A N 1
ATOM 3579 C CA . PRO A 1 559 ? 168.835 187.769 130.281 1.00 2.43 469 PRO A CA 1
ATOM 3580 C C . PRO A 1 559 ? 168.441 186.379 130.759 1.00 2.50 469 PRO A C 1
ATOM 3581 O O . PRO A 1 559 ? 169.292 185.501 130.882 1.00 2.24 469 PRO A O 1
ATOM 3585 N N . LYS A 1 560 ? 167.152 186.174 131.012 1.00 2.45 470 LYS A N 1
ATOM 3586 C CA . LYS A 1 560 ? 166.663 184.900 131.537 1.00 2.45 470 LYS A CA 1
ATOM 3587 C C . LYS A 1 560 ? 167.092 183.713 130.685 1.00 2.50 470 LYS A C 1
ATOM 3588 O O . LYS A 1 560 ? 167.400 182.643 131.209 1.00 2.34 470 LYS A O 1
ATOM 3590 N N . GLU A 1 561 ? 167.127 183.911 129.377 1.00 2.42 471 GLU A N 1
ATOM 3591 C CA . GLU A 1 561 ? 167.452 182.850 128.434 1.00 2.47 471 GLU A CA 1
ATOM 3592 C C . GLU A 1 561 ? 168.895 182.369 128.541 1.00 2.48 471 GLU A C 1
ATOM 3593 O O . GLU A 1 561 ? 169.252 181.350 127.952 1.00 2.49 471 GLU A O 1
ATOM 3599 N N . GLN A 1 562 ? 169.740 183.124 129.239 1.00 2.35 472 GLN A N 1
ATOM 3600 C CA . GLN A 1 562 ? 171.147 182.766 129.362 1.00 2.39 472 GLN A CA 1
ATOM 3601 C C . GLN A 1 562 ? 171.605 182.624 130.809 1.00 2.68 472 GLN A C 1
ATOM 3602 O O . GLN A 1 562 ? 172.800 182.711 131.089 1.00 2.17 472 GLN A O 1
ATOM 3608 N N . TRP A 1 563 ? 170.677 182.420 131.737 1.00 2.29 473 TRP A N 1
ATOM 3609 C CA . TRP A 1 563 ? 171.061 182.337 133.143 1.00 2.32 473 TRP A CA 1
ATOM 3610 C C . TRP A 1 563 ? 172.043 181.206 133.420 1.00 2.40 473 TRP A C 1
ATOM 3611 O O . TRP A 1 563 ? 173.098 181.430 134.018 1.00 2.24 473 TRP A O 1
ATOM 3622 N N . MET A 1 564 ? 171.711 179.993 132.983 1.00 2.27 474 MET A N 1
ATOM 3623 C CA . MET A 1 564 ? 172.575 178.846 133.244 1.00 2.32 474 MET A CA 1
ATOM 3624 C C . MET A 1 564 ? 173.755 178.813 132.297 1.00 2.36 474 MET A C 1
ATOM 3625 O O . MET A 1 564 ? 174.839 178.354 132.658 1.00 2.22 474 MET A O 1
ATOM 3630 N N . GLU A 1 565 ? 173.561 179.337 131.096 1.00 2.28 475 GLU A N 1
ATOM 3631 C CA . GLU A 1 565 ? 174.654 179.411 130.144 1.00 2.31 475 GLU A CA 1
ATOM 3632 C C . GLU A 1 565 ? 175.811 180.220 130.718 1.00 2.28 475 GLU A C 1
ATOM 3633 O O . GLU A 1 565 ? 176.965 179.794 130.656 1.00 2.18 475 GLU A O 1
ATOM 3635 N N . LYS A 1 566 ? 175.497 181.374 131.306 1.00 2.19 476 LYS A N 1
ATOM 3636 C CA . LYS A 1 566 ? 176.528 182.240 131.860 1.00 2.25 476 LYS A CA 1
ATOM 3637 C C . LYS A 1 566 ? 177.038 181.735 133.199 1.00 2.42 476 LYS A C 1
ATOM 3638 O O . LYS A 1 566 ? 178.204 181.931 133.534 1.00 2.10 476 LYS A O 1
ATOM 3644 N N . TRP A 1 567 ? 176.180 181.075 133.965 1.00 2.22 477 TRP A N 1
ATOM 3645 C CA . TRP A 1 567 ? 176.609 180.530 135.243 1.00 2.24 477 TRP A CA 1
ATOM 3646 C C . TRP A 1 567 ? 177.777 179.578 135.055 1.00 2.33 477 TRP A C 1
ATOM 3647 O O . TRP A 1 567 ? 178.806 179.709 135.715 1.00 2.18 477 TRP A O 1
ATOM 3658 N N . TRP A 1 568 ? 177.617 178.610 134.160 1.00 2.19 478 TRP A N 1
ATOM 3659 C CA . TRP A 1 568 ? 178.654 177.608 133.971 1.00 2.29 478 TRP A CA 1
ATOM 3660 C C . TRP A 1 568 ? 179.840 178.118 133.162 1.00 2.33 478 TRP A C 1
ATOM 3661 O O . TRP A 1 568 ? 180.965 177.659 133.356 1.00 2.32 478 TRP A O 1
ATOM 3672 N N . GLU A 1 569 ? 179.614 179.093 132.290 1.00 2.20 479 GLU A N 1
ATOM 3673 C CA . GLU A 1 569 ? 180.730 179.698 131.580 1.00 2.24 479 GLU A CA 1
ATOM 3674 C C . GLU A 1 569 ? 181.655 180.398 132.567 1.00 2.26 479 GLU A C 1
ATOM 3675 O O . GLU A 1 569 ? 182.876 180.250 132.507 1.00 2.18 479 GLU A O 1
ATOM 3677 N N . MET A 1 570 ? 181.060 181.142 133.494 1.00 2.15 480 MET A N 1
ATOM 3678 C CA . MET A 1 570 ? 181.808 181.842 134.528 1.00 2.27 480 MET A CA 1
ATOM 3679 C C . MET A 1 570 ? 182.508 180.878 135.480 1.00 2.38 480 MET A C 1
ATOM 3680 O O . MET A 1 570 ? 183.632 181.134 135.910 1.00 2.26 480 MET A O 1
ATOM 3685 N N . LYS A 1 571 ? 181.867 179.754 135.796 1.00 2.19 481 LYS A N 1
ATOM 3686 C CA . LYS A 1 571 ? 182.488 178.776 136.683 1.00 2.30 481 LYS A CA 1
ATOM 3687 C C . LYS A 1 571 ? 183.790 178.239 136.087 1.00 2.43 481 LYS A C 1
ATOM 3688 O O . LYS A 1 571 ? 184.803 178.151 136.781 1.00 2.22 481 LYS A O 1
ATOM 3694 N N . ARG A 1 572 ? 183.774 177.938 134.790 1.00 2.25 482 ARG A N 1
ATOM 3695 C CA . ARG A 1 572 ? 184.970 177.409 134.138 1.00 2.38 482 ARG A CA 1
ATOM 3696 C C . ARG A 1 572 ? 186.093 178.440 134.046 1.00 2.50 482 ARG A C 1
ATOM 3697 O O . ARG A 1 572 ? 187.258 178.108 134.257 1.00 2.29 482 ARG A O 1
ATOM 3705 N N . GLU A 1 573 ? 185.746 179.684 133.721 1.00 2.28 483 GLU A N 1
ATOM 3706 C CA . GLU A 1 573 ? 186.753 180.724 133.515 1.00 2.33 483 GLU A CA 1
ATOM 3707 C C . GLU A 1 573 ? 187.305 181.316 134.810 1.00 2.37 483 GLU A C 1
ATOM 3708 O O . GLU A 1 573 ? 188.488 181.654 134.884 1.00 2.35 483 GLU A O 1
ATOM 3710 N N . ILE A 1 574 ? 186.458 181.474 135.817 1.00 2.28 484 ILE A N 1
ATOM 3711 C CA . ILE A 1 574 ? 186.870 182.139 137.048 1.00 2.37 484 ILE A CA 1
ATOM 3712 C C . ILE A 1 574 ? 187.355 181.162 138.108 1.00 2.47 484 ILE A C 1
ATOM 3713 O O . ILE A 1 574 ? 188.360 181.414 138.773 1.00 2.49 484 ILE A O 1
ATOM 3718 N N . VAL A 1 575 ? 186.618 180.077 138.308 1.00 2.33 485 VAL A N 1
ATOM 3719 C CA . VAL A 1 575 ? 186.916 179.164 139.399 1.00 2.41 485 VAL A CA 1
ATOM 3720 C C . VAL A 1 575 ? 187.741 177.977 138.913 1.00 2.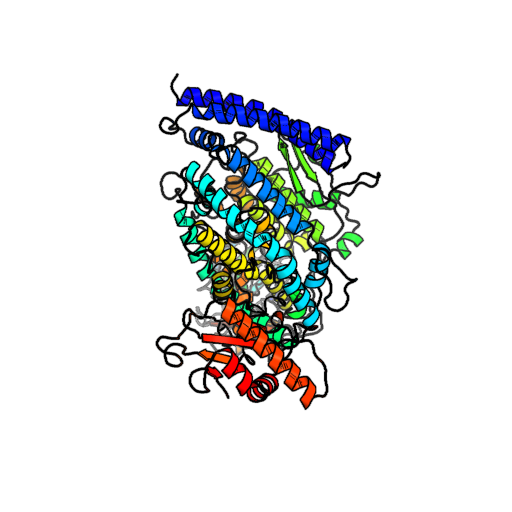49 485 VAL A C 1
ATOM 3721 O O . VAL A 1 575 ? 188.608 177.478 139.626 1.00 2.42 485 VAL A O 1
ATOM 3725 N N . GLY A 1 576 ? 187.452 177.506 137.708 1.00 2.38 486 GLY A N 1
ATOM 3726 C CA . GLY A 1 576 ? 188.154 176.353 137.162 1.00 2.57 486 GLY A CA 1
ATOM 3727 C C . GLY A 1 576 ? 187.420 175.064 137.489 1.00 2.50 486 GLY A C 1
ATOM 3728 O O . GLY A 1 576 ? 188.041 174.022 137.715 1.00 2.47 486 GLY A O 1
ATOM 3729 N N . VAL A 1 577 ? 186.096 175.152 137.528 1.00 2.40 487 VAL A N 1
ATOM 3730 C CA . VAL A 1 577 ? 185.232 174.014 137.815 1.00 2.53 487 VAL A CA 1
ATOM 3731 C C . VAL A 1 577 ? 184.269 173.750 136.667 1.00 2.71 487 VAL A C 1
ATOM 3732 O O . VAL A 1 577 ? 183.696 174.679 136.101 1.00 2.52 487 VAL A O 1
ATOM 3736 N N . VAL A 1 578 ? 184.122 172.479 136.308 1.00 2.70 488 VAL A N 1
ATOM 3737 C CA . VAL A 1 578 ? 183.284 172.080 135.184 1.00 2.91 488 VAL A CA 1
ATOM 3738 C C . VAL A 1 578 ? 182.168 171.126 135.602 1.00 3.22 488 VAL A C 1
ATOM 3739 O O . VAL A 1 578 ? 182.370 170.229 136.423 1.00 3.05 488 VAL A O 1
ATOM 3743 N N . GLU A 1 579 ? 180.986 171.337 135.035 1.00 3.18 489 GLU A N 1
ATOM 3744 C CA . GLU A 1 579 ? 179.827 170.510 135.330 1.00 3.44 489 GLU A CA 1
ATOM 3745 C C . GLU A 1 579 ? 180.010 169.094 134.763 1.00 3.89 489 GLU A C 1
ATOM 3746 O O . GLU A 1 579 ? 180.505 168.939 133.649 1.00 4.10 489 GLU A O 1
ATOM 3752 N N . PRO A 1 580 ? 179.649 168.053 135.526 1.00 3.75 490 PRO A N 1
ATOM 3753 C CA . PRO A 1 580 ? 179.562 166.655 135.124 1.00 4.17 490 PRO A CA 1
ATOM 3754 C C . PRO A 1 580 ? 178.579 166.406 133.989 1.00 4.51 490 PRO A C 1
ATOM 3755 O O . PRO A 1 580 ? 178.742 165.470 133.208 1.00 4.83 490 PRO A O 1
ATOM 3759 N N . LEU A 1 581 ? 177.543 167.230 133.926 1.00 4.50 491 LEU A N 1
ATOM 3760 C CA . LEU A 1 581 ? 176.482 167.090 132.939 1.00 4.81 491 LEU A CA 1
ATOM 3761 C C . LEU A 1 581 ? 176.015 168.472 132.519 1.00 4.78 491 LEU A C 1
ATOM 3762 O O . LEU A 1 581 ? 175.915 169.357 133.365 1.00 4.26 491 LEU A O 1
ATOM 3767 N N . PRO A 1 582 ? 175.690 168.675 131.244 1.00 5.00 492 PRO A N 1
ATOM 3768 C CA . PRO A 1 582 ? 175.190 169.915 130.692 1.00 4.67 492 PRO A CA 1
ATOM 3769 C C . PRO A 1 582 ? 173.805 170.218 131.235 1.00 4.43 492 PRO A C 1
ATOM 3770 O O . PRO A 1 582 ? 172.939 169.345 131.258 1.00 4.64 492 PRO A O 1
ATOM 3774 N N . HIS A 1 583 ? 173.589 171.461 131.642 1.00 3.99 493 HIS A N 1
ATOM 3775 C CA . HIS A 1 583 ? 172.296 171.883 132.162 1.00 3.48 493 HIS A CA 1
ATOM 3776 C C . HIS A 1 583 ? 171.699 172.993 131.317 1.00 3.29 493 HIS A C 1
ATOM 3777 O O . HIS A 1 583 ? 172.379 173.956 130.966 1.00 3.37 493 HIS A O 1
ATOM 3784 N N . ASP A 1 584 ? 170.420 172.853 130.997 1.00 3.09 494 ASP A N 1
ATOM 3785 C CA . ASP A 1 584 ? 169.696 173.848 130.222 1.00 2.92 494 ASP A CA 1
ATOM 3786 C C . ASP A 1 584 ? 169.004 174.848 131.137 1.00 2.87 494 ASP A C 1
ATOM 3787 O O . ASP A 1 584 ? 169.280 174.904 132.336 1.00 2.76 494 ASP A O 1
ATOM 3792 N N . GLU A 1 585 ? 168.125 175.663 130.568 1.00 2.72 495 GLU A N 1
ATOM 3793 C CA . GLU A 1 585 ? 167.543 176.772 131.306 1.00 2.64 495 GLU A CA 1
ATOM 3794 C C . GLU A 1 585 ? 166.312 176.382 132.120 1.00 2.71 495 GLU A C 1
ATOM 3795 O O . GLU A 1 585 ? 165.576 177.250 132.585 1.00 2.54 495 GLU A O 1
ATOM 3801 N N . THR A 1 586 ? 166.103 175.085 132.341 1.00 2.65 496 THR A N 1
ATOM 3802 C CA . THR A 1 586 ? 165.060 174.677 133.276 1.00 2.69 496 THR A CA 1
ATOM 3803 C C . THR A 1 586 ? 165.662 174.562 134.671 1.00 2.70 496 THR A C 1
ATOM 3804 O O . THR A 1 586 ? 164.947 174.431 135.662 1.00 2.66 496 THR A O 1
ATOM 3808 N N . TYR A 1 587 ? 166.989 174.620 134.737 1.00 2.61 497 TYR A N 1
ATOM 3809 C CA . TYR A 1 587 ? 167.726 174.525 135.990 1.00 2.64 497 TYR A CA 1
ATOM 3810 C C . TYR A 1 587 ? 167.964 175.902 136.591 1.00 2.66 497 TYR A C 1
ATOM 3811 O O . TYR A 1 587 ? 167.983 176.908 135.882 1.00 2.52 497 TYR A O 1
ATOM 3820 N N . CYS A 1 588 ? 168.174 175.939 137.898 1.00 2.53 498 CYS A N 1
ATOM 3821 C CA . CYS A 1 588 ? 168.578 177.164 138.569 1.00 2.45 498 CYS A CA 1
ATOM 3822 C C . CYS A 1 588 ? 169.583 176.840 139.656 1.00 2.53 498 CYS A C 1
ATOM 3823 O O . CYS A 1 588 ? 169.268 176.885 140.843 1.00 2.39 498 CYS A O 1
ATOM 3826 N N . ASP A 1 589 ? 170.787 176.475 139.234 1.00 2.41 499 ASP A N 1
ATOM 3827 C CA . ASP A 1 589 ? 171.802 175.939 140.128 1.00 2.47 499 ASP A CA 1
ATOM 3828 C C . ASP A 1 589 ? 172.157 176.840 141.315 1.00 2.44 499 ASP A C 1
ATOM 3829 O O . ASP A 1 589 ? 172.344 176.332 142.415 1.00 2.45 499 ASP A O 1
ATOM 3834 N N . PRO A 1 590 ? 172.278 178.163 141.148 1.00 2.28 500 PRO A N 1
ATOM 3835 C CA . PRO A 1 590 ? 172.593 179.104 142.202 1.00 2.37 500 PRO A CA 1
ATOM 3836 C C . PRO A 1 590 ? 171.560 179.084 143.320 1.00 2.50 500 PRO A C 1
ATOM 3837 O O . PRO A 1 590 ? 171.872 179.392 144.467 1.00 2.44 500 PRO A O 1
ATOM 3841 N N . ALA A 1 591 ? 170.328 178.706 142.996 1.00 2.46 501 ALA A N 1
ATOM 3842 C CA . ALA A 1 591 ? 169.251 178.758 143.974 1.00 2.50 501 ALA A CA 1
ATOM 3843 C C . ALA A 1 591 ? 169.264 177.528 144.858 1.00 2.59 501 ALA A C 1
ATOM 3844 O O . ALA A 1 591 ? 168.511 177.443 145.825 1.00 2.54 501 ALA A O 1
ATOM 3846 N N . SER A 1 592 ? 170.148 176.589 144.547 1.00 2.51 502 SER A N 1
ATOM 3847 C CA . SER A 1 592 ? 170.266 175.375 145.331 1.00 2.63 502 SER A CA 1
ATOM 3848 C C . SER A 1 592 ? 171.187 175.606 146.519 1.00 2.75 502 SER A C 1
ATOM 3849 O O . SER A 1 592 ? 171.455 174.684 147.288 1.00 2.71 502 SER A O 1
ATOM 3852 N N . LEU A 1 593 ? 171.698 176.834 146.642 1.00 2.64 503 LEU A N 1
ATOM 3853 C CA . LEU A 1 593 ? 172.534 177.234 147.768 1.00 2.80 503 LEU A CA 1
ATOM 3854 C C . LEU A 1 593 ? 171.691 178.007 148.784 1.00 2.87 503 LEU A C 1
ATOM 3855 O O . LEU A 1 593 ? 170.796 178.767 148.414 1.00 2.67 503 LEU A O 1
ATOM 3860 N N . PHE A 1 594 ? 171.982 177.813 150.065 1.00 2.80 504 PHE A N 1
ATOM 3861 C CA . PHE A 1 594 ? 171.207 178.420 151.146 1.00 2.89 504 PHE A CA 1
ATOM 3862 C C . PHE A 1 594 ? 171.043 179.928 151.016 1.00 2.96 504 PHE A C 1
ATOM 3863 O O . PHE A 1 594 ? 169.941 180.454 151.173 1.00 2.80 504 PHE A O 1
ATOM 3871 N N . HIS A 1 595 ? 172.142 180.631 150.775 1.00 2.79 505 HIS A N 1
ATOM 3872 C CA . HIS A 1 595 ? 172.131 182.088 150.806 1.00 2.92 505 HIS A CA 1
ATOM 3873 C C . HIS A 1 595 ? 171.351 182.691 149.651 1.00 3.02 505 HIS A C 1
ATOM 3874 O O . HIS A 1 595 ? 170.794 183.782 149.769 1.00 2.76 505 HIS A O 1
ATOM 3881 N N . VAL A 1 596 ? 171.307 181.994 148.528 1.00 2.70 506 VAL A N 1
ATOM 3882 C CA . VAL A 1 596 ? 170.580 182.505 147.381 1.00 2.68 506 VAL A CA 1
ATOM 3883 C C . VAL A 1 596 ? 169.084 182.306 147.582 1.00 2.76 506 VAL A C 1
ATOM 3884 O O . VAL A 1 596 ? 168.295 183.230 147.386 1.00 2.76 506 VAL A O 1
ATOM 3888 N N . ALA A 1 597 ? 168.702 181.107 148.005 1.00 2.72 507 ALA A N 1
ATOM 3889 C CA . ALA A 1 597 ? 167.300 180.780 148.237 1.00 2.77 507 ALA A CA 1
ATOM 3890 C C . ALA A 1 597 ? 166.691 181.651 149.334 1.00 2.81 507 ALA A C 1
ATOM 3891 O O . ALA A 1 597 ? 165.511 181.992 149.278 1.00 2.87 507 ALA A O 1
ATOM 3893 N N . ASN A 1 598 ? 167.495 182.013 150.332 1.00 2.79 508 ASN A N 1
ATOM 3894 C CA . ASN A 1 598 ? 167.001 182.767 151.481 1.00 2.85 508 ASN A CA 1
ATOM 3895 C C . ASN A 1 598 ? 167.275 184.269 151.424 1.00 2.87 508 ASN A C 1
ATOM 3896 O O . ASN A 1 598 ? 167.112 184.961 152.428 1.00 2.89 508 ASN A O 1
ATOM 3901 N N . ASP A 1 599 ? 167.623 184.786 150.249 1.00 2.85 509 ASP A N 1
ATOM 3902 C CA . ASP A 1 599 ? 167.802 186.229 150.060 1.00 2.90 509 ASP A CA 1
ATOM 3903 C C . ASP A 1 599 ? 168.845 186.865 150.984 1.00 2.95 509 ASP A C 1
ATOM 3904 O O . ASP A 1 599 ? 168.575 187.881 151.625 1.00 2.91 509 ASP A O 1
ATOM 3909 N N . TYR A 1 600 ? 170.049 186.302 151.016 1.00 2.85 510 TYR A N 1
ATOM 3910 C CA . TYR A 1 600 ? 171.150 186.909 151.760 1.00 2.91 510 TYR A CA 1
ATOM 3911 C C . TYR A 1 600 ? 172.243 187.396 150.819 1.00 3.02 510 TYR A C 1
ATOM 3912 O O . TYR A 1 600 ? 172.497 186.779 149.784 1.00 2.87 510 TYR A O 1
ATOM 3921 N N . SER A 1 601 ? 172.921 188.477 151.199 1.00 3.06 511 SER A N 1
ATOM 3922 C CA . SER A 1 601 ? 174.093 188.937 150.463 1.00 3.12 511 SER A CA 1
ATOM 3923 C C . SER A 1 601 ? 175.267 188.011 150.764 1.00 3.18 511 SER A C 1
ATOM 3924 O O . SER A 1 601 ? 175.298 187.367 151.812 1.00 3.27 511 SER A O 1
ATOM 3926 N N . PHE A 1 602 ? 176.222 187.921 149.842 1.00 3.22 512 PHE A N 1
ATOM 3927 C CA . PHE A 1 602 ? 177.296 186.945 149.989 1.00 3.30 512 PHE A CA 1
ATOM 3928 C C . PHE A 1 602 ? 178.679 187.604 150.029 1.00 3.69 512 PHE A C 1
ATOM 3929 O O . PHE A 1 602 ? 179.612 187.063 150.620 1.00 3.42 512 PHE A O 1
ATOM 3937 N N . ILE A 1 603 ? 178.815 188.774 149.411 1.00 3.44 513 ILE A N 1
ATOM 3938 C CA . ILE A 1 603 ? 180.119 189.422 149.257 1.00 3.52 513 ILE A CA 1
ATOM 3939 C C . ILE A 1 603 ? 180.809 189.674 150.596 1.00 3.88 513 ILE A C 1
ATOM 3940 O O . ILE A 1 603 ? 182.028 189.831 150.652 1.00 3.90 513 ILE A O 1
ATOM 3945 N N . ARG A 1 604 ? 180.041 189.683 151.678 1.00 3.77 514 ARG A N 1
ATOM 3946 C CA . ARG A 1 604 ? 180.592 189.924 153.005 1.00 4.04 514 ARG A CA 1
ATOM 3947 C C . ARG A 1 604 ? 181.706 188.947 153.352 1.00 4.20 514 ARG A C 1
ATOM 3948 O O . ARG A 1 604 ? 182.575 189.254 154.167 1.00 4.31 514 ARG A O 1
ATOM 3956 N N . TYR A 1 605 ? 181.680 187.766 152.746 1.00 3.96 515 TYR A N 1
ATOM 3957 C CA . TYR A 1 605 ? 182.674 186.749 153.043 1.00 4.08 515 TYR A CA 1
ATOM 3958 C C . TYR A 1 605 ? 183.991 187.065 152.347 1.00 4.28 515 TYR A C 1
ATOM 3959 O O . TYR A 1 605 ? 185.067 186.711 152.834 1.00 4.54 515 TYR A O 1
ATOM 3968 N N . PHE A 1 606 ? 183.901 187.743 151.209 1.00 4.14 516 PHE A N 1
ATOM 3969 C CA . PHE A 1 606 ? 185.075 188.122 150.443 1.00 4.23 516 PHE A CA 1
ATOM 3970 C C . PHE A 1 606 ? 185.828 189.224 151.172 1.00 4.70 516 PHE A C 1
ATOM 3971 O O . PHE A 1 606 ? 187.045 189.153 151.352 1.00 4.67 516 PHE A O 1
ATOM 3979 N N . THR A 1 607 ? 185.087 190.247 151.588 1.00 4.47 517 THR A N 1
ATOM 3980 C CA . THR A 1 607 ? 185.671 191.415 152.225 1.00 4.73 517 THR A CA 1
ATOM 3981 C C . THR A 1 607 ? 186.161 191.102 153.628 1.00 5.11 517 TH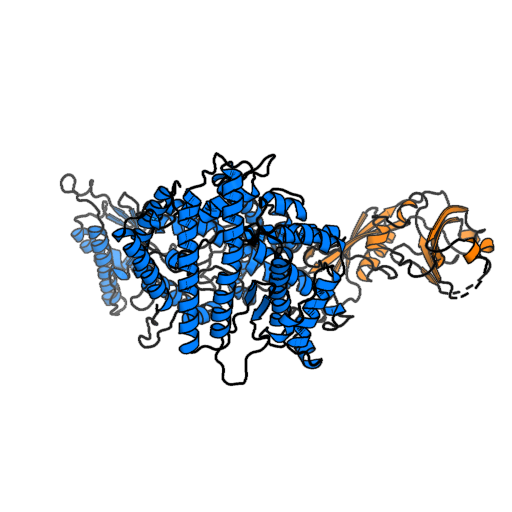R A C 1
ATOM 3982 O O . THR A 1 607 ? 187.161 191.657 154.081 1.00 5.21 517 THR A O 1
ATOM 3986 N N . ARG A 1 608 ? 185.475 190.191 154.309 1.00 4.89 518 ARG A N 1
ATOM 3987 C CA . ARG A 1 608 ? 185.866 189.804 155.654 1.00 5.33 518 ARG A CA 1
ATOM 3988 C C . ARG A 1 608 ? 187.261 189.212 155.647 1.00 5.47 518 ARG A C 1
ATOM 3989 O O . ARG A 1 608 ? 188.099 189.567 156.475 1.00 5.56 518 ARG A O 1
ATOM 3997 N N . THR A 1 609 ? 187.512 188.318 154.696 1.00 5.31 519 THR A N 1
ATOM 3998 C CA . THR A 1 609 ? 188.800 187.650 154.595 1.00 5.47 519 THR A CA 1
ATOM 3999 C C . THR A 1 609 ? 189.932 188.644 154.370 1.00 5.61 519 THR A C 1
ATOM 4000 O O . THR A 1 609 ? 190.989 188.551 154.997 1.00 5.63 519 THR A O 1
ATOM 4004 N N . ILE A 1 610 ? 189.710 189.603 153.482 1.00 5.35 520 ILE A N 1
ATOM 4005 C CA . ILE A 1 610 ? 190.746 190.576 153.162 1.00 5.46 520 ILE A CA 1
ATOM 4006 C C . ILE A 1 610 ? 191.056 191.468 154.364 1.00 5.78 520 ILE A C 1
ATOM 4007 O O . ILE A 1 610 ? 192.224 191.718 154.669 1.00 5.69 520 ILE A O 1
ATOM 4012 N N . LEU A 1 611 ? 190.015 191.931 155.057 1.00 5.57 521 LEU A N 1
ATOM 4013 C CA . LEU A 1 611 ? 190.196 192.780 156.234 1.00 5.73 521 LEU A CA 1
ATOM 4014 C C . LEU A 1 611 ? 190.908 192.032 157.348 1.00 6.84 521 LEU A C 1
ATOM 4015 O O . LEU A 1 611 ? 191.779 192.576 158.023 1.00 6.01 521 LEU A O 1
ATOM 4020 N N . GLU A 1 612 ? 190.551 190.767 157.516 1.00 5.84 522 GLU A N 1
ATOM 4021 C CA . GLU A 1 612 ? 191.116 189.931 158.563 1.00 6.16 522 GLU A CA 1
ATOM 4022 C C . GLU A 1 612 ? 192.635 189.939 158.540 1.00 6.29 522 GLU A C 1
ATOM 4023 O O . GLU A 1 612 ? 193.279 190.064 159.583 1.00 6.39 522 GLU A O 1
ATOM 4029 N N . PHE A 1 613 ? 193.212 189.812 157.352 1.00 5.98 523 PHE A N 1
ATOM 4030 C CA . PHE A 1 613 ? 194.662 189.778 157.237 1.00 6.19 523 PHE A CA 1
ATOM 4031 C C . PHE A 1 613 ? 195.288 191.162 157.347 1.00 6.43 523 PHE A C 1
ATOM 4032 O O . PHE A 1 613 ? 196.427 191.290 157.797 1.00 6.49 523 PHE A O 1
ATOM 4040 N N . GLN A 1 614 ? 194.549 192.204 156.973 1.00 6.16 524 GLN A N 1
ATOM 4041 C CA . GLN A 1 614 ? 195.059 193.559 157.157 1.00 6.31 524 GLN A CA 1
ATOM 4042 C C . GLN A 1 614 ? 195.198 193.879 158.640 1.00 6.61 524 GLN A C 1
ATOM 4043 O O . GLN A 1 614 ? 196.184 194.486 159.063 1.00 6.84 524 GLN A O 1
ATOM 4049 N N . PHE A 1 615 ? 194.223 193.440 159.433 1.00 6.52 525 PHE A N 1
ATOM 4050 C CA . PHE A 1 615 ? 194.251 193.679 160.869 1.00 6.75 525 PHE A CA 1
ATOM 4051 C C . PHE A 1 615 ? 195.382 192.891 161.516 1.00 7.21 525 PHE A C 1
ATOM 4052 O O . PHE A 1 615 ? 196.098 193.409 162.372 1.00 7.41 525 PHE A O 1
ATOM 4060 N N . GLN A 1 616 ? 195.545 191.633 161.109 1.00 6.96 526 GLN A N 1
ATOM 4061 C CA . GLN A 1 616 ? 196.558 190.775 161.711 1.00 7.28 526 GLN A CA 1
ATOM 4062 C C . GLN A 1 616 ? 197.961 191.283 161.430 1.00 7.89 526 GLN A C 1
ATOM 4063 O O . GLN A 1 616 ? 198.808 191.300 162.322 1.00 8.00 526 GLN A O 1
ATOM 4069 N N . GLU A 1 617 ? 198.214 191.709 160.197 1.00 7.41 527 GLU A N 1
ATOM 4070 C CA . GLU A 1 617 ? 199.545 192.186 159.854 1.00 7.69 527 GLU A CA 1
ATOM 4071 C C . GLU A 1 617 ? 199.885 193.464 160.598 1.00 8.37 527 GLU A C 1
ATOM 4072 O O . GLU A 1 617 ? 200.989 193.607 161.126 1.00 8.50 527 GLU A O 1
ATOM 4078 N N . ALA A 1 618 ? 198.939 194.396 160.639 1.00 7.83 528 ALA A N 1
ATOM 4079 C CA . ALA A 1 618 ? 199.174 195.674 161.292 1.00 8.10 528 ALA A CA 1
ATOM 4080 C C . ALA A 1 618 ? 199.478 195.485 162.770 1.00 8.75 528 ALA A C 1
ATOM 4081 O O . ALA A 1 618 ? 200.379 196.126 163.314 1.00 9.00 528 ALA A O 1
ATOM 4083 N N . LEU A 1 619 ? 198.753 194.578 163.415 1.00 8.30 529 LEU A N 1
ATOM 4084 C CA . LEU A 1 619 ? 198.960 194.337 164.836 1.00 8.64 529 LEU A CA 1
ATOM 4085 C C . LEU A 1 619 ? 200.288 193.626 165.126 1.00 9.50 529 LEU A C 1
ATOM 4086 O O . LEU A 1 619 ? 200.902 193.874 166.166 1.00 9.57 529 LEU A O 1
ATOM 4091 N N . CYS A 1 620 ? 200.748 192.768 164.203 1.00 8.99 530 CYS A N 1
ATOM 4092 C CA . CYS A 1 620 ? 202.008 192.040 164.362 1.00 9.44 530 CYS A CA 1
ATOM 4093 C C . CYS A 1 620 ? 203.210 192.955 164.206 1.00 10.19 530 CYS A C 1
ATOM 4094 O O . CYS A 1 620 ? 204.259 192.730 164.823 1.00 10.65 530 CYS A O 1
ATOM 4097 N N . GLN A 1 621 ? 203.079 193.999 163.388 1.00 9.72 531 GLN A N 1
ATOM 4098 C CA . GLN A 1 621 ? 204.167 194.953 163.231 1.00 9.95 531 GLN A CA 1
ATOM 4099 C C . GLN A 1 621 ? 204.350 195.749 164.513 1.00 10.80 531 GLN A C 1
ATOM 4100 O O . GLN A 1 621 ? 205.470 195.960 164.970 1.00 11.73 531 GLN A O 1
ATOM 4102 N N . ILE A 1 622 ? 203.237 196.139 165.122 1.00 10.40 532 ILE A N 1
ATOM 4103 C CA . ILE A 1 622 ? 203.259 196.893 166.369 1.00 10.73 532 ILE A CA 1
ATOM 4104 C C . ILE A 1 622 ? 203.870 196.072 167.493 1.00 11.44 532 ILE A C 1
ATOM 4105 O O . ILE A 1 622 ? 204.624 196.586 168.319 1.00 12.92 532 ILE A O 1
ATOM 4110 N N . ALA A 1 623 ? 203.541 194.787 167.515 1.00 11.14 533 ALA A N 1
ATOM 4111 C CA . ALA A 1 623 ? 204.049 193.860 168.522 1.00 11.41 533 ALA A CA 1
ATOM 4112 C C . ALA A 1 623 ? 205.511 193.436 168.260 1.00 12.61 533 ALA A C 1
ATOM 4113 O O . ALA A 1 623 ? 206.076 192.664 169.041 1.00 13.15 533 ALA A O 1
ATOM 4115 N N . ASN A 1 624 ? 206.114 193.953 167.178 1.00 12.47 534 ASN A N 1
ATOM 4116 C CA . ASN A 1 624 ? 207.500 193.683 166.764 1.00 12.91 534 ASN A CA 1
ATOM 4117 C C . ASN A 1 624 ? 207.751 192.205 166.513 1.00 12.82 534 ASN A C 1
ATOM 4118 O O . ASN A 1 624 ? 208.853 191.695 166.817 1.00 12.85 534 ASN A O 1
ATOM 4123 N N . HIS A 1 625 ? 206.799 191.513 165.893 1.00 12.08 535 HIS A N 1
ATOM 4124 C CA . HIS A 1 625 ? 206.940 190.121 165.504 1.00 11.42 535 HIS A CA 1
ATOM 4125 C C . HIS A 1 625 ? 207.931 189.942 164.356 1.00 11.31 535 HIS A C 1
ATOM 4126 O O . HIS A 1 625 ? 207.855 190.638 163.344 1.00 11.44 535 HIS A O 1
ATOM 4133 N N . THR A 1 626 ? 208.850 188.994 164.525 1.00 11.32 536 THR A N 1
ATOM 4134 C CA . THR A 1 626 ? 209.840 188.666 163.487 1.00 11.31 536 THR A CA 1
ATOM 4135 C C . THR A 1 626 ? 209.601 187.251 163.013 1.00 11.27 536 THR A C 1
ATOM 4136 O O . THR A 1 626 ? 209.238 186.396 163.827 1.00 11.09 536 THR A O 1
ATOM 4140 N N . GLY A 1 627 ? 209.784 187.011 161.723 1.00 11.33 537 GLY A N 1
ATOM 4141 C CA . GLY A 1 627 ? 209.570 185.684 161.158 1.00 11.17 537 GLY A CA 1
ATOM 4142 C C . GLY A 1 627 ? 208.212 185.633 160.469 1.00 10.24 537 GLY A C 1
ATOM 4143 O O . GLY A 1 627 ? 207.587 186.673 160.258 1.00 10.15 537 GLY A O 1
ATOM 4144 N N . PRO A 1 628 ? 207.757 184.443 160.086 1.00 10.17 538 PRO A N 1
ATOM 4145 C CA . PRO A 1 628 ? 206.529 184.162 159.358 1.00 9.69 538 PRO A CA 1
ATOM 4146 C C . PRO A 1 628 ? 205.299 184.708 160.077 1.00 9.30 538 PRO A C 1
ATOM 4147 O O . PRO A 1 628 ? 205.165 184.574 161.292 1.00 9.30 538 PRO A O 1
ATOM 4151 N N . LEU A 1 629 ? 204.381 185.289 159.313 1.00 9.05 539 LEU A N 1
ATOM 4152 C CA . LEU A 1 629 ? 203.186 185.909 159.876 1.00 8.77 539 LEU A CA 1
ATOM 4153 C C . LEU A 1 629 ? 202.276 184.905 160.577 1.00 8.55 539 LEU A C 1
ATOM 4154 O O . LEU A 1 629 ? 201.611 185.245 161.555 1.00 8.57 539 LEU A O 1
ATOM 4159 N N . HIS A 1 630 ? 202.229 183.672 160.081 1.00 8.34 540 HIS A N 1
ATOM 4160 C CA . HIS A 1 630 ? 201.328 182.677 160.649 1.00 8.25 540 HIS A CA 1
ATOM 4161 C C . HIS A 1 630 ? 201.779 182.208 162.028 1.00 8.59 540 HIS A C 1
ATOM 4162 O O . HIS A 1 630 ? 201.049 181.489 162.710 1.00 8.53 540 HIS A O 1
ATOM 4169 N N . LYS A 1 631 ? 202.970 182.622 162.445 1.00 8.84 541 LYS A N 1
ATOM 4170 C CA . LYS A 1 631 ? 203.473 182.292 163.776 1.00 8.95 541 LYS A CA 1
ATOM 4171 C C . LYS A 1 631 ? 203.389 183.477 164.752 1.00 9.13 541 LYS A C 1
ATOM 4172 O O . LYS A 1 631 ? 203.991 183.437 165.827 1.00 9.23 541 LYS A O 1
ATOM 4178 N N . CYS A 1 632 ? 202.654 184.530 164.366 1.00 9.21 542 CYS A N 1
ATOM 4179 C CA . CYS A 1 632 ? 202.477 185.742 165.162 1.00 9.37 542 CYS A CA 1
ATOM 4180 C C . CYS A 1 632 ? 201.518 185.543 166.333 1.00 9.34 542 CYS A C 1
ATOM 4181 O O . CYS A 1 632 ? 200.461 184.925 166.202 1.00 9.13 542 CYS A O 1
ATOM 4184 N N . ASP A 1 633 ? 201.891 186.110 167.472 1.00 9.43 543 ASP A N 1
ATOM 4185 C CA . ASP A 1 633 ? 201.090 186.083 168.689 1.00 9.40 543 ASP A CA 1
ATOM 4186 C C . ASP A 1 633 ? 201.139 187.449 169.363 1.00 9.47 543 ASP A C 1
ATOM 4187 O O . ASP A 1 633 ? 202.217 187.951 169.679 1.00 9.62 543 ASP A O 1
ATOM 4192 N N . ILE A 1 634 ? 199.980 188.084 169.514 1.00 9.44 544 ILE A N 1
ATOM 4193 C CA . ILE A 1 634 ? 199.924 189.457 170.012 1.00 9.54 544 ILE A CA 1
ATOM 4194 C C . ILE A 1 634 ? 199.649 189.522 171.510 1.00 9.33 544 ILE A C 1
ATOM 4195 O O . ILE A 1 634 ? 199.334 190.586 172.044 1.00 9.65 544 ILE A O 1
ATOM 4200 N N . SER A 1 635 ? 199.776 188.390 172.187 1.00 9.57 545 SER A N 1
ATOM 4201 C CA . SER A 1 635 ? 199.583 188.353 173.625 1.00 9.57 545 SER A CA 1
ATOM 4202 C C . SER A 1 635 ? 200.614 189.239 174.308 1.00 9.82 545 SER A C 1
ATOM 4203 O O . SER A 1 635 ? 201.724 189.402 173.806 1.00 9.78 545 SER A O 1
ATOM 4205 N N . ASN A 1 636 ? 200.221 189.834 175.436 1.00 9.80 546 ASN A N 1
ATOM 4206 C CA . ASN A 1 636 ? 201.086 190.710 176.257 1.00 9.97 546 ASN A CA 1
ATOM 4207 C C . ASN A 1 636 ? 201.501 191.979 175.525 1.00 9.61 546 ASN A C 1
ATOM 4208 O O . ASN A 1 636 ? 202.353 192.735 176.051 1.00 9.82 546 ASN A O 1
ATOM 4213 N N . SER A 1 637 ? 200.918 192.295 174.368 1.00 9.67 547 SER A N 1
ATOM 4214 C CA . SER A 1 637 ? 201.199 193.545 173.665 1.00 9.40 547 SER A CA 1
ATOM 4215 C C . SER A 1 637 ? 200.093 194.561 173.892 1.00 9.45 547 SER A C 1
ATOM 4216 O O . SER A 1 637 ? 199.025 194.491 173.279 1.00 9.07 547 SER A O 1
ATOM 4219 N N . THR A 1 638 ? 200.363 195.533 174.752 1.00 9.23 548 THR A N 1
ATOM 4220 C CA . THR A 1 638 ? 199.364 196.537 175.072 1.00 9.21 548 THR A CA 1
ATOM 4221 C C . THR A 1 638 ? 199.349 197.624 174.014 1.00 9.20 548 THR A C 1
ATOM 4222 O O . THR A 1 638 ? 198.349 198.318 173.843 1.00 8.90 548 THR A O 1
ATOM 4226 N N . GLU A 1 639 ? 200.441 197.731 173.261 1.00 9.38 549 GLU A N 1
ATOM 4227 C CA . GLU A 1 639 ? 200.501 198.669 172.153 1.00 9.25 549 GLU A CA 1
ATOM 4228 C C . GLU A 1 639 ? 199.594 198.203 171.024 1.00 9.05 549 GLU A C 1
ATOM 4229 O O . GLU A 1 639 ? 198.839 198.995 170.456 1.00 8.65 549 GLU A O 1
ATOM 4231 N N . ALA A 1 640 ? 199.639 196.905 170.720 1.00 9.07 550 ALA A N 1
ATOM 4232 C CA . ALA A 1 640 ? 198.760 196.339 169.704 1.00 8.87 550 ALA A CA 1
ATOM 4233 C C . ALA A 1 640 ? 197.314 196.439 170.165 1.00 8.44 550 ALA A C 1
ATOM 4234 O O . ALA A 1 640 ? 196.417 196.735 169.372 1.00 8.09 550 ALA A O 1
ATOM 4236 N N . GLY A 1 641 ? 197.095 196.221 171.457 1.00 8.66 551 GLY A N 1
ATOM 4237 C CA . GLY A 1 641 ? 195.759 196.291 172.035 1.00 8.40 551 GLY A CA 1
ATOM 4238 C C . GLY A 1 641 ? 195.165 197.684 171.904 1.00 7.93 551 GLY A C 1
ATOM 4239 O O . GLY A 1 641 ? 194.004 197.836 171.523 1.00 7.67 551 GLY A O 1
ATOM 4240 N N . LYS A 1 642 ? 195.964 198.709 172.195 1.00 8.22 552 LYS A N 1
ATOM 4241 C CA . LYS A 1 642 ? 195.501 200.083 172.103 1.00 7.98 552 LYS A CA 1
ATOM 4242 C C . LYS A 1 642 ? 195.129 200.451 170.671 1.00 8.14 552 LYS A C 1
ATOM 4243 O O . LYS A 1 642 ? 194.102 201.090 170.437 1.00 7.52 552 LYS A O 1
ATOM 4249 N N . GLN A 1 643 ? 195.948 200.034 169.711 1.00 7.79 553 GLN A N 1
ATOM 4250 C CA . GLN A 1 643 ? 195.691 200.354 168.316 1.00 7.68 553 GLN A CA 1
ATOM 4251 C C . GLN A 1 643 ? 194.348 199.787 167.878 1.00 7.65 553 GLN A C 1
ATOM 4252 O O . GLN A 1 643 ? 193.605 200.411 167.121 1.00 7.19 553 GLN A O 1
ATOM 4258 N N . LEU A 1 644 ? 194.042 198.589 168.369 1.00 7.40 554 LEU A N 1
ATOM 4259 C CA . LEU A 1 644 ? 192.789 197.918 168.068 1.00 7.26 554 LEU A CA 1
ATOM 4260 C C . LEU A 1 644 ? 191.608 198.588 168.762 1.00 7.70 554 LEU A C 1
ATOM 4261 O O . LEU A 1 644 ? 190.585 198.861 168.134 1.00 6.86 554 LEU A O 1
ATOM 4266 N N . LYS A 1 645 ? 191.760 198.885 170.048 1.00 7.10 555 LYS A N 1
ATOM 4267 C CA . LYS A 1 645 ? 190.690 199.494 170.827 1.00 7.15 555 LYS A CA 1
ATOM 4268 C C . LYS A 1 645 ? 190.228 200.804 170.201 1.00 8.04 555 LYS A C 1
ATOM 4269 O O . LYS A 1 645 ? 189.036 201.110 170.192 1.00 6.93 555 LYS A O 1
ATOM 4275 N N . ASN A 1 646 ? 191.175 201.559 169.650 1.00 7.06 556 ASN A N 1
ATOM 4276 C CA . ASN A 1 646 ? 190.873 202.839 169.019 1.00 7.17 556 ASN A CA 1
ATOM 4277 C C . ASN A 1 646 ? 189.932 202.682 167.829 1.00 6.94 556 ASN A C 1
ATOM 4278 O O . ASN A 1 646 ? 189.220 203.618 167.469 1.00 6.92 556 ASN A O 1
ATOM 4283 N N . MET A 1 647 ? 189.948 201.512 167.203 1.00 6.86 557 MET A N 1
ATOM 4284 C CA . MET A 1 647 ? 189.078 201.247 166.072 1.00 6.76 557 MET A CA 1
ATOM 4285 C C . MET A 1 647 ? 187.745 200.697 166.558 1.00 6.72 557 MET A C 1
ATOM 4286 O O . MET A 1 647 ? 186.683 201.053 166.053 1.00 6.69 557 MET A O 1
ATOM 4291 N N . LEU A 1 648 ? 187.804 199.818 167.555 1.00 6.71 558 LEU A N 1
ATOM 4292 C CA . LEU A 1 648 ? 186.625 199.101 168.008 1.00 6.70 558 LEU A CA 1
ATOM 4293 C C . LEU A 1 648 ? 185.561 200.029 168.591 1.00 6.70 558 LEU A C 1
ATOM 4294 O O . LEU A 1 648 ? 184.368 199.839 168.357 1.00 6.61 558 LEU A O 1
ATOM 4299 N N . GLU A 1 649 ? 185.988 201.036 169.336 1.00 6.75 559 GLU A N 1
ATOM 4300 C CA . GLU A 1 649 ? 185.047 201.903 170.040 1.00 6.87 559 GLU A CA 1
ATOM 4301 C C . GLU A 1 649 ? 184.265 202.843 169.135 1.00 6.77 559 GLU A C 1
ATOM 4302 O O . GLU A 1 649 ? 183.360 203.538 169.597 1.00 6.79 559 GLU A O 1
ATOM 4308 N N . LEU A 1 650 ? 184.633 202.903 167.860 1.00 6.64 560 LEU A N 1
ATOM 4309 C CA . LEU A 1 650 ? 183.986 203.828 166.940 1.00 6.62 560 LEU A CA 1
ATOM 4310 C C . LEU A 1 650 ? 182.599 203.351 166.543 1.00 6.55 560 LEU A C 1
ATOM 4311 O O . LEU A 1 650 ? 181.778 204.143 166.075 1.00 6.46 560 LEU A O 1
ATOM 4316 N N . GLY A 1 651 ? 182.349 202.054 166.682 1.00 6.55 561 GLY A N 1
ATOM 4317 C CA . GLY A 1 651 ? 181.086 201.500 166.221 1.00 6.51 561 GLY A CA 1
ATOM 4318 C C . GLY A 1 651 ? 180.944 201.798 164.739 1.00 6.38 561 GLY A C 1
ATOM 4319 O O . GLY A 1 651 ? 181.875 201.573 163.966 1.00 6.29 561 GLY A O 1
ATOM 4320 N N . LYS A 1 652 ? 179.799 202.346 164.349 1.00 6.37 562 LYS A N 1
ATOM 4321 C CA . LYS A 1 652 ? 179.595 202.743 162.964 1.00 6.33 562 LYS A CA 1
ATOM 4322 C C . LYS A 1 652 ? 179.292 204.233 162.858 1.00 6.45 562 LYS A C 1
ATOM 4323 O O . LYS A 1 652 ? 178.568 204.666 161.965 1.00 6.52 562 LYS A O 1
ATOM 4329 N N . SER A 1 653 ? 179.862 205.022 163.770 1.00 6.39 563 SER A N 1
ATOM 4330 C CA . SER A 1 653 ? 179.677 206.470 163.762 1.00 6.31 563 SER A CA 1
ATOM 4331 C C . SER A 1 653 ? 180.556 207.155 162.714 1.00 6.13 563 SER A C 1
ATOM 4332 O O . SER A 1 653 ? 180.329 208.313 162.364 1.00 6.23 563 SER A O 1
ATOM 4335 N N . LYS A 1 654 ? 181.555 206.433 162.223 1.00 6.07 564 LYS A N 1
ATOM 4336 C CA . LYS A 1 654 ? 182.487 206.943 161.225 1.00 6.07 564 LYS A CA 1
ATOM 4337 C C . LYS A 1 654 ? 182.465 206.038 159.994 1.00 6.08 564 LYS A C 1
ATOM 4338 O O . LYS A 1 654 ? 182.066 204.879 160.097 1.00 6.09 564 LYS A O 1
ATOM 4344 N N . PRO A 1 655 ? 182.894 206.531 158.826 1.00 6.03 565 PRO A N 1
ATOM 4345 C CA . PRO A 1 655 ? 183.112 205.774 157.610 1.00 6.10 565 PRO A CA 1
ATOM 4346 C C . PRO A 1 655 ? 184.046 204.607 157.878 1.00 6.11 565 PRO A C 1
ATOM 4347 O O . PRO A 1 655 ? 185.024 204.752 158.612 1.00 6.09 565 PRO A O 1
ATOM 4351 N N . TRP A 1 656 ? 183.767 203.458 157.277 1.00 5.99 566 TRP A N 1
ATOM 4352 C CA . TRP A 1 656 ? 184.609 202.292 157.510 1.00 5.94 566 TRP A CA 1
ATOM 4353 C C . TRP A 1 656 ? 186.026 202.498 157.000 1.00 6.16 566 TRP A C 1
ATOM 4354 O O . TRP A 1 656 ? 186.958 201.870 157.497 1.00 5.99 566 TRP A O 1
ATOM 4365 N N . THR A 1 657 ? 186.199 203.398 156.039 1.00 5.98 567 THR A N 1
ATOM 4366 C CA . THR A 1 657 ? 187.530 203.703 155.537 1.00 6.11 567 THR A CA 1
ATOM 4367 C C . THR A 1 657 ? 188.335 204.426 156.611 1.00 6.31 567 THR A C 1
ATOM 4368 O O . THR A 1 657 ? 189.552 204.270 156.699 1.00 6.22 567 THR A O 1
ATOM 4372 N N . PHE A 1 658 ? 187.642 205.189 157.451 1.00 6.22 568 PHE A N 1
ATOM 4373 C CA . PHE A 1 658 ? 188.259 205.858 158.590 1.00 6.34 568 PHE A CA 1
ATOM 4374 C C . PHE A 1 658 ? 188.639 204.828 159.639 1.00 6.32 568 PHE A C 1
ATOM 4375 O O . PHE A 1 658 ? 189.742 204.856 160.189 1.00 6.35 568 PHE A O 1
ATOM 4383 N N . ALA A 1 659 ? 187.705 203.931 159.935 1.00 6.19 569 ALA A N 1
ATOM 4384 C CA . ALA A 1 659 ? 187.919 202.893 160.935 1.00 6.28 569 ALA A CA 1
ATOM 4385 C C . ALA A 1 659 ? 189.083 201.997 160.537 1.00 6.30 569 ALA A C 1
ATOM 4386 O O . ALA A 1 659 ? 189.872 201.580 161.385 1.00 6.35 569 ALA A O 1
ATOM 4388 N N . LEU A 1 660 ? 189.201 201.719 159.243 1.00 6.17 570 LEU A N 1
ATOM 4389 C CA . LEU A 1 660 ? 190.287 200.893 158.736 1.00 6.25 570 LEU A CA 1
ATOM 4390 C C . LEU A 1 660 ? 191.625 201.600 158.883 1.00 6.83 570 LEU A C 1
ATOM 4391 O O . LEU A 1 660 ? 192.603 201.004 159.325 1.00 6.31 570 LEU A O 1
ATOM 4396 N N . GLU A 1 661 ? 191.664 202.884 158.546 1.00 6.38 571 GLU A N 1
ATOM 4397 C CA . GLU A 1 661 ? 192.888 203.661 158.660 1.00 6.74 571 GLU A CA 1
ATOM 4398 C C . GLU A 1 661 ? 193.414 203.669 160.094 1.00 6.63 571 GLU A C 1
ATOM 4399 O O . GLU A 1 661 ? 194.621 203.596 160.325 1.00 6.53 571 GLU A O 1
ATOM 4405 N N . GLN A 1 662 ? 192.501 203.715 161.055 1.00 6.41 572 GLN A N 1
ATOM 4406 C CA . GLN A 1 662 ? 192.864 203.756 162.472 1.00 6.58 572 GLN A CA 1
ATOM 4407 C C . GLN A 1 662 ? 193.639 202.521 162.922 1.00 6.71 572 GLN A C 1
ATOM 4408 O O . GLN A 1 662 ? 194.307 202.559 163.954 1.00 6.90 572 GLN A O 1
ATOM 4414 N N . ILE A 1 663 ? 193.525 201.419 162.189 1.00 6.57 573 ILE A N 1
ATOM 4415 C CA . ILE A 1 663 ? 194.191 200.185 162.576 1.00 6.77 573 ILE A CA 1
ATOM 4416 C C . ILE A 1 663 ? 195.263 199.732 161.576 1.00 6.73 573 ILE A C 1
ATOM 4417 O O . ILE A 1 663 ? 196.346 199.310 161.972 1.00 6.94 573 ILE A O 1
ATOM 4422 N N . ALA A 1 664 ? 194.941 199.788 160.288 1.00 6.60 574 ALA A N 1
ATOM 4423 C CA . ALA A 1 664 ? 195.811 199.243 159.250 1.00 6.69 574 ALA A CA 1
ATOM 4424 C C . ALA A 1 664 ? 196.530 200.406 158.579 1.00 6.73 574 ALA A C 1
ATOM 4425 O O . ALA A 1 664 ? 197.344 200.207 157.677 1.00 6.83 574 ALA A O 1
ATOM 4427 N N . ARG A 1 665 ? 196.238 201.626 159.013 1.00 6.66 575 ARG A N 1
ATOM 4428 C CA . ARG A 1 665 ? 196.836 202.834 158.448 1.00 6.71 575 ARG A CA 1
ATOM 4429 C C . ARG A 1 665 ? 196.707 202.889 156.915 1.00 6.72 575 ARG A C 1
ATOM 4430 O O . ARG A 1 665 ? 197.662 203.171 156.199 1.00 7.00 575 ARG A O 1
ATOM 4438 N N . THR A 1 666 ? 195.493 202.622 156.432 1.00 6.62 576 THR A N 1
ATOM 4439 C CA . THR A 1 666 ? 195.188 202.641 155.008 1.00 6.65 576 THR A CA 1
ATOM 4440 C C . THR A 1 666 ? 193.687 202.863 154.886 1.00 6.52 576 THR A C 1
ATOM 4441 O O . THR A 1 666 ? 192.922 202.484 155.768 1.00 6.39 576 THR A O 1
ATOM 4443 N N . LYS A 1 667 ? 193.268 203.450 153.776 1.00 6.51 577 LYS A N 1
ATOM 4444 C CA . LYS A 1 667 ? 191.854 203.674 153.507 1.00 6.45 577 LYS A CA 1
ATOM 4445 C C . LYS A 1 667 ? 191.314 202.690 152.476 1.00 6.37 577 LYS A C 1
ATOM 4446 O O . LYS A 1 667 ? 190.169 202.803 152.038 1.00 6.25 577 LYS A O 1
ATOM 4452 N N . GLU A 1 668 ? 192.149 201.743 152.072 1.00 6.38 578 GLU A N 1
ATOM 4453 C CA . GLU A 1 668 ? 191.775 200.798 151.029 1.00 6.20 578 GLU A CA 1
ATOM 4454 C C . GLU A 1 668 ? 191.963 199.356 151.473 1.00 6.02 578 GLU A C 1
ATOM 4455 O O . GLU A 1 668 ? 192.796 199.064 152.334 1.00 6.08 578 GLU A O 1
ATOM 4457 N N . MET A 1 669 ? 191.210 198.452 150.860 1.00 5.83 579 MET A N 1
ATOM 4458 C CA . MET A 1 669 ? 191.397 197.028 151.098 1.00 5.69 579 MET A CA 1
ATOM 4459 C C . MET A 1 669 ? 192.602 196.531 150.307 1.00 5.61 579 MET A C 1
ATOM 4460 O O . MET A 1 669 ? 192.799 196.912 149.152 1.00 5.56 579 MET A O 1
ATOM 4465 N N . ASP A 1 670 ? 193.421 195.704 150.942 1.00 5.73 580 ASP A N 1
ATOM 4466 C CA . ASP A 1 670 ? 194.684 195.262 150.364 1.00 5.71 580 ASP A CA 1
ATOM 4467 C C . ASP A 1 670 ? 194.882 193.760 150.514 1.00 5.71 580 ASP A C 1
ATOM 4468 O O . ASP A 1 670 ? 194.770 193.217 151.611 1.00 5.73 580 ASP A O 1
ATOM 4470 N N . ALA A 1 671 ? 195.133 193.089 149.396 1.00 5.67 581 ALA A N 1
ATOM 4471 C CA . ALA A 1 671 ? 195.297 191.639 149.371 1.00 5.59 581 ALA A CA 1
ATOM 4472 C C . ALA A 1 671 ? 196.706 191.198 149.754 1.00 5.68 581 ALA A C 1
ATOM 4473 O O . ALA A 1 671 ? 196.954 190.007 149.943 1.00 5.59 581 ALA A O 1
ATOM 4475 N N . LYS A 1 672 ? 197.640 192.140 149.836 1.00 5.68 582 LYS A N 1
ATOM 4476 C CA . LYS A 1 672 ? 199.031 191.777 150.083 1.00 5.75 582 LYS A CA 1
ATOM 4477 C C . LYS A 1 672 ? 199.256 191.018 151.400 1.00 5.84 582 LYS A C 1
ATOM 4478 O O . LYS A 1 672 ? 199.986 190.030 151.395 1.00 5.81 582 LYS A O 1
ATOM 4484 N N . PRO A 1 673 ? 198.674 191.448 152.534 1.00 5.89 583 PRO A N 1
ATOM 4485 C CA . PRO A 1 673 ? 198.719 190.771 153.821 1.00 6.03 583 PRO A CA 1
ATOM 4486 C C . PRO A 1 673 ? 198.320 189.299 153.732 1.00 6.09 583 PRO A C 1
ATOM 4487 O O . PRO A 1 673 ? 198.899 188.454 154.414 1.00 5.99 583 PRO A O 1
ATOM 4491 N N . LEU A 1 674 ? 197.337 188.989 152.886 1.00 5.74 584 LEU A N 1
ATOM 4492 C CA . LEU A 1 674 ? 196.904 187.607 152.705 1.00 5.77 584 LEU A CA 1
ATOM 4493 C C . LEU A 1 674 ? 197.979 186.827 151.972 1.00 5.85 584 LEU A C 1
ATOM 4494 O O . LEU A 1 674 ? 198.318 185.702 152.343 1.00 5.83 584 LEU A O 1
ATOM 4499 N N . LEU A 1 675 ? 198.512 187.434 150.920 1.00 5.73 585 LEU A N 1
ATOM 4500 C CA . LEU A 1 675 ? 199.532 186.799 150.104 1.00 5.72 585 LEU A CA 1
ATOM 4501 C C . LEU A 1 675 ? 200.811 186.593 150.906 1.00 6.06 585 LEU A C 1
ATOM 4502 O O . LEU A 1 675 ? 201.525 185.611 150.708 1.00 6.15 585 LEU A O 1
ATOM 4507 N N . ASN A 1 676 ? 201.081 187.509 151.832 1.00 6.06 586 ASN A N 1
ATOM 4508 C CA . ASN A 1 676 ? 202.242 187.401 152.710 1.00 6.23 586 ASN A CA 1
ATOM 4509 C C . ASN A 1 676 ? 202.060 186.267 153.712 1.00 6.34 586 ASN A C 1
ATOM 4510 O O . ASN A 1 676 ? 202.978 185.488 153.959 1.00 6.55 586 ASN A O 1
ATOM 4515 N N . TYR A 1 677 ? 200.853 186.140 154.251 1.00 6.25 587 TYR A N 1
ATOM 4516 C CA . TYR A 1 677 ? 200.537 185.076 155.193 1.00 6.30 587 TYR A CA 1
ATOM 4517 C C . TYR A 1 677 ? 200.853 183.707 154.594 1.00 6.22 587 TYR A C 1
ATOM 4518 O O . TYR A 1 677 ? 201.479 182.864 155.237 1.00 6.52 587 TYR A O 1
ATOM 4527 N N . PHE A 1 678 ? 200.446 183.505 153.346 1.00 6.15 588 PHE A N 1
ATOM 4528 C CA . PHE A 1 678 ? 200.625 182.226 152.666 1.00 6.26 588 PHE A CA 1
ATOM 4529 C C . PHE A 1 678 ? 201.881 182.178 151.801 1.00 6.64 588 PHE A C 1
ATOM 4530 O O . PHE A 1 678 ? 202.029 181.281 150.972 1.00 6.52 588 PHE A O 1
ATOM 4538 N N . LYS A 1 679 ? 202.780 183.139 151.982 1.00 6.66 589 LYS A N 1
ATOM 4539 C CA . LYS A 1 679 ? 203.998 183.211 151.182 1.00 6.93 589 LYS A CA 1
ATOM 4540 C C . LYS A 1 679 ? 204.818 181.905 151.141 1.00 7.26 589 LYS A C 1
ATOM 4541 O O . LYS A 1 679 ? 205.171 181.466 150.047 1.00 7.14 589 LYS A O 1
ATOM 4547 N N . PRO A 1 680 ? 205.177 181.282 152.287 1.00 7.51 590 PRO A N 1
ATOM 4548 C CA . PRO A 1 680 ? 205.899 180.019 152.355 1.00 7.82 590 PRO A CA 1
ATOM 4549 C C . PRO A 1 680 ? 205.174 178.858 151.682 1.00 7.12 590 PRO A C 1
ATOM 4550 O O . PRO A 1 680 ? 205.815 177.952 151.147 1.00 7.24 590 PRO A O 1
ATOM 4554 N N . LEU A 1 681 ? 203.845 178.894 151.658 1.00 6.81 591 LEU A N 1
ATOM 4555 C CA . LEU A 1 681 ? 203.099 177.843 150.986 1.00 6.74 591 LEU A CA 1
ATOM 4556 C C . LEU A 1 681 ? 203.183 178.034 149.484 1.00 6.42 591 LEU A C 1
ATOM 4557 O O . LEU A 1 681 ? 203.348 177.077 148.731 1.00 6.15 591 LEU A O 1
ATOM 4562 N N . PHE A 1 682 ? 203.074 179.286 149.058 1.00 6.36 592 PHE A N 1
ATOM 4563 C CA . PHE A 1 682 ? 203.143 179.631 147.649 1.00 6.18 592 PHE A CA 1
ATOM 4564 C C . PHE A 1 682 ? 204.456 179.165 147.046 1.00 6.26 592 PHE A C 1
ATOM 4565 O O . PHE A 1 682 ? 204.473 178.548 145.983 1.00 5.78 592 PHE A O 1
ATOM 4573 N N . SER A 1 683 ? 205.559 179.455 147.729 1.00 6.47 593 SER A N 1
ATOM 4574 C CA . SER A 1 683 ? 206.876 179.083 147.224 1.00 6.50 593 SER A CA 1
ATOM 4575 C C . SER A 1 683 ? 207.037 177.571 147.119 1.00 6.31 593 SER A C 1
ATOM 4576 O O . SER A 1 683 ? 207.589 177.066 146.139 1.00 6.09 593 SER A O 1
ATOM 4579 N N . TRP A 1 684 ? 206.537 176.843 148.112 1.00 6.67 594 TRP A N 1
ATOM 4580 C CA . TRP A 1 684 ? 206.600 175.388 148.083 1.00 6.81 594 TRP A CA 1
ATOM 4581 C C . TRP A 1 684 ? 205.783 174.821 146.923 1.00 6.14 594 TRP A C 1
ATOM 4582 O O . TRP A 1 684 ? 206.259 173.958 146.182 1.00 6.00 594 TRP A O 1
ATOM 4593 N N . LEU A 1 685 ? 204.557 175.314 146.755 1.00 5.86 595 LEU A N 1
ATOM 4594 C CA . LEU A 1 685 ? 203.692 174.835 145.684 1.00 5.61 595 LEU A CA 1
ATOM 4595 C C . LEU A 1 685 ? 204.267 175.161 144.316 1.00 5.53 595 LEU A C 1
ATOM 4596 O O . LEU A 1 685 ? 204.204 174.343 143.403 1.00 4.96 595 LEU A O 1
ATOM 4601 N N . LYS A 1 686 ? 204.834 176.353 144.172 1.00 5.31 596 LYS A N 1
ATOM 4602 C CA . LYS A 1 686 ? 205.370 176.783 142.890 1.00 5.21 596 LYS A CA 1
ATOM 4603 C C . LYS A 1 686 ? 206.481 175.860 142.410 1.00 5.30 596 LYS A C 1
ATOM 4604 O O . LYS A 1 686 ? 206.507 175.465 141.244 1.00 5.02 596 LYS A O 1
ATOM 4610 N N . GLU A 1 687 ? 207.383 175.496 143.314 1.00 5.46 597 GLU A N 1
ATOM 4611 C CA . GLU A 1 687 ? 208.493 174.616 142.971 1.00 5.43 597 GLU A CA 1
ATOM 4612 C C . GLU A 1 687 ? 207.995 173.223 142.601 1.00 5.30 597 GLU A C 1
ATOM 4613 O O . GLU A 1 687 ? 208.518 172.588 141.684 1.00 5.25 597 GLU A O 1
ATOM 4615 N N . LEU A 1 688 ? 206.980 172.756 143.317 1.00 5.25 598 LEU A N 1
ATOM 4616 C CA . LEU A 1 688 ? 206.419 171.427 143.106 1.00 5.14 598 LEU A CA 1
ATOM 4617 C C . LEU A 1 688 ? 205.590 171.322 141.825 1.00 4.91 598 LEU A C 1
ATOM 4618 O O . LEU A 1 688 ? 205.674 170.326 141.107 1.00 4.88 598 LEU A O 1
ATOM 4623 N N . ASN A 1 689 ? 204.771 172.334 141.556 1.00 4.83 599 ASN A N 1
ATOM 4624 C CA . ASN A 1 689 ? 203.870 172.313 140.409 1.00 4.65 599 ASN A CA 1
ATOM 4625 C C . ASN A 1 689 ? 204.598 172.542 139.092 1.00 4.62 599 ASN A C 1
ATOM 4626 O O . ASN A 1 689 ? 204.196 172.017 138.053 1.00 4.53 599 ASN A O 1
ATOM 4631 N N . GLY A 1 690 ? 205.669 173.320 139.128 1.00 4.74 600 GLY A N 1
ATOM 4632 C CA . GLY A 1 690 ? 206.427 173.601 137.919 1.00 4.67 600 GLY A CA 1
ATOM 4633 C C . GLY A 1 690 ? 205.585 174.349 136.893 1.00 4.52 600 GLY A C 1
ATOM 4634 O O . GLY A 1 690 ? 205.005 175.392 137.193 1.00 4.55 600 GLY A O 1
ATOM 4635 N N . ASN A 1 691 ? 205.524 173.816 135.677 1.00 4.52 601 ASN A N 1
ATOM 4636 C CA . ASN A 1 691 ? 204.795 174.463 134.593 1.00 4.49 601 ASN A CA 1
ATOM 4637 C C . ASN A 1 691 ? 203.452 173.803 134.293 1.00 4.35 601 ASN A C 1
ATOM 4638 O O . ASN A 1 691 ? 202.897 173.983 133.210 1.00 4.41 601 ASN A O 1
ATOM 4640 N N . SER A 1 692 ? 202.911 173.073 135.261 1.00 4.34 602 SER A N 1
ATOM 4641 C CA . SER A 1 692 ? 201.608 172.434 135.097 1.00 4.19 602 SER A CA 1
ATOM 4642 C C . SER A 1 692 ? 200.471 173.310 135.615 1.00 3.90 602 SER A C 1
ATOM 4643 O O . SER A 1 692 ? 199.325 172.871 135.699 1.00 3.59 602 SER A O 1
ATOM 4646 N N . VAL A 1 693 ? 200.797 174.537 135.995 1.00 3.93 603 VAL A N 1
ATOM 4647 C CA . VAL A 1 693 ? 199.826 175.449 136.585 1.00 3.68 603 VAL A CA 1
ATOM 4648 C C . VAL A 1 693 ? 198.942 176.114 135.535 1.00 3.56 603 VAL A C 1
ATOM 4649 O O . VAL A 1 693 ? 199.434 176.632 134.534 1.00 3.70 603 VAL A O 1
ATOM 4653 N N . GLY A 1 694 ? 197.633 176.108 135.778 1.00 3.39 604 GLY A N 1
ATOM 4654 C CA . GLY A 1 694 ? 196.667 176.719 134.870 1.00 3.16 604 GLY A CA 1
ATOM 4655 C C . GLY A 1 694 ? 195.689 175.681 134.338 1.00 3.01 604 GLY A C 1
ATOM 4656 O O . GLY A 1 694 ? 195.872 174.483 134.549 1.00 2.89 604 GLY A O 1
ATOM 4657 N N . TRP A 1 695 ? 194.647 176.138 133.655 1.00 2.86 605 TRP A N 1
ATOM 4658 C CA . TRP A 1 695 ? 193.664 175.220 133.098 1.00 2.81 605 TRP A CA 1
ATOM 4659 C C . TRP A 1 695 ? 193.021 175.768 131.835 1.00 2.88 605 TRP A C 1
ATOM 4660 O O . TRP A 1 695 ? 192.924 176.981 131.652 1.00 2.82 605 TRP A O 1
ATOM 4671 N N . SER A 1 696 ? 192.518 174.867 130.998 1.00 2.85 606 SER A N 1
ATOM 4672 C CA . SER A 1 696 ? 191.692 175.260 129.866 1.00 3.00 606 SER A CA 1
ATOM 4673 C C . SER A 1 696 ? 190.227 175.086 130.232 1.00 3.07 606 SER A C 1
ATOM 4674 O O . SER A 1 696 ? 189.903 174.405 131.202 1.00 2.96 606 SER A O 1
ATOM 4676 N N . ALA A 1 697 ? 189.339 175.680 129.446 1.00 3.24 607 ALA A N 1
ATOM 4677 C CA . ALA A 1 697 ? 187.906 175.553 129.687 1.00 3.33 607 ALA A CA 1
ATOM 4678 C C . ALA A 1 697 ? 187.244 174.778 128.558 1.00 3.69 607 ALA A C 1
ATOM 4679 O O . ALA A 1 697 ? 186.040 174.901 128.332 1.00 3.75 607 ALA A O 1
ATOM 4681 N N . ASP A 1 698 ? 188.046 174.007 127.831 1.00 3.86 608 ASP A N 1
ATOM 4682 C CA . ASP A 1 698 ? 187.565 173.258 126.676 1.00 4.02 608 ASP A CA 1
ATOM 4683 C C . ASP A 1 698 ? 187.150 171.836 127.032 1.00 4.34 608 ASP A C 1
ATOM 4684 O O . ASP A 1 698 ? 186.269 171.261 126.394 1.00 4.79 608 ASP A O 1
ATOM 4686 N N . TRP A 1 699 ? 187.810 171.260 128.027 1.00 4.38 609 TRP A N 1
ATOM 4687 C CA . TRP A 1 699 ? 187.568 169.878 128.417 1.00 4.83 609 TRP A CA 1
ATOM 4688 C C . TRP A 1 699 ? 186.441 169.754 129.429 1.00 5.00 609 TRP A C 1
ATOM 4689 O O . TRP A 1 699 ? 186.344 170.542 130.369 1.00 4.56 609 TRP A O 1
ATOM 4700 N N . SER A 1 700 ? 185.636 168.715 129.276 1.00 5.23 610 SER A N 1
ATOM 4701 C CA . SER A 1 700 ? 184.622 168.374 130.261 1.00 5.20 610 SER A CA 1
ATOM 4702 C C . SER A 1 700 ? 184.494 166.854 130.313 1.00 5.76 610 SER A C 1
ATOM 4703 O O . SER A 1 700 ? 184.821 166.185 129.333 1.00 5.75 610 SER A O 1
ATOM 4706 N N . PRO A 1 701 ? 184.002 166.288 131.420 1.00 5.54 611 PRO A N 1
ATOM 4707 C CA . PRO A 1 701 ? 183.835 164.864 131.670 1.00 5.74 611 PRO A CA 1
ATOM 4708 C C . PRO A 1 701 ? 183.064 164.131 130.577 1.00 6.47 611 PRO A C 1
ATOM 4709 O O . PRO A 1 701 ? 183.200 162.917 130.428 1.00 6.91 611 PRO A O 1
ATOM 4713 N N . TYR A 1 702 ? 182.242 164.855 129.828 1.00 6.57 612 TYR A N 1
ATOM 4714 C CA . TYR A 1 702 ? 181.405 164.238 128.811 1.00 7.37 612 TYR A CA 1
ATOM 4715 C C . TYR A 1 702 ? 181.772 164.623 127.378 1.00 7.98 612 TYR A C 1
ATOM 4716 O O . TYR A 1 702 ? 181.080 164.235 126.438 1.00 8.74 612 TYR A O 1
ATOM 4725 N N . SER A 1 703 ? 182.834 165.403 127.205 1.00 7.59 613 SER A N 1
ATOM 4726 C CA . SER A 1 703 ? 183.167 165.940 125.883 1.00 8.30 613 SER A CA 1
ATOM 4727 C C . SER A 1 703 ? 183.859 164.937 124.967 1.00 9.20 613 SER A C 1
ATOM 4728 O O . SER A 1 703 ? 183.728 165.009 123.745 1.00 9.72 613 SER A O 1
ATOM 4731 N N . GLU A 1 704 ? 184.591 163.998 125.550 1.00 9.19 614 GLU A N 1
ATOM 4732 C CA . GLU A 1 704 ? 185.413 163.078 124.770 1.00 9.61 614 GLU A CA 1
ATOM 4733 C C . GLU A 1 704 ? 184.593 162.130 123.910 1.00 10.20 614 GLU A C 1
ATOM 4734 O O . GLU A 1 704 ? 185.065 161.650 122.880 1.00 11.06 614 GLU A O 1
ATOM 4736 N N . GLN A 1 705 ? 183.378 161.840 124.343 1.00 10.49 615 GLN A N 1
ATOM 4737 C CA . GLN A 1 705 ? 182.525 160.899 123.639 1.00 11.65 615 GLN A CA 1
ATOM 4738 C C . GLN A 1 705 ? 181.264 161.550 123.089 1.00 11.97 615 GLN A C 1
ATOM 4739 O O . GLN A 1 705 ? 180.267 160.873 122.845 1.00 12.78 615 GLN A O 1
ATOM 4745 N N . SER A 1 706 ? 181.312 162.860 122.903 1.00 11.99 616 SER A N 1
ATOM 4746 C CA . SER A 1 706 ? 180.179 163.581 122.338 1.00 13.06 616 SER A CA 1
ATOM 4747 C C . SER A 1 706 ? 180.267 163.660 120.820 1.00 14.66 616 SER A C 1
ATOM 4748 O O . SER A 1 706 ? 181.353 163.747 120.249 1.00 14.89 616 SER A O 1
ATOM 4751 N N . ILE A 1 707 ? 179.109 163.641 120.170 1.00 15.75 617 ILE A N 1
ATOM 4752 C CA . ILE A 1 707 ? 179.029 163.721 118.715 1.00 17.27 617 ILE A CA 1
ATOM 4753 C C . ILE A 1 707 ? 178.449 165.056 118.275 1.00 18.25 617 ILE A C 1
ATOM 4754 O O . ILE A 1 707 ? 177.429 165.496 118.800 1.00 18.16 617 ILE A O 1
ATOM 4759 N N . LYS A 1 708 ? 179.116 165.715 117.328 1.00 20.00 618 LYS A N 1
ATOM 4760 C CA . LYS A 1 708 ? 178.646 166.995 116.821 1.00 21.26 618 LYS A CA 1
ATOM 4761 C C . LYS A 1 708 ? 177.749 166.820 115.602 1.00 23.06 618 LYS A C 1
ATOM 4762 O O . LYS A 1 708 ? 178.084 166.098 114.661 1.00 23.52 618 LYS A O 1
ATOM 4768 N N . VAL A 1 709 ? 176.599 167.481 115.633 1.00 23.28 619 VAL A N 1
ATOM 4769 C CA . VAL A 1 709 ? 175.624 167.404 114.560 1.00 24.65 619 VAL A CA 1
ATOM 4770 C C . VAL A 1 709 ? 175.377 168.770 113.936 1.00 26.73 619 VAL A C 1
ATOM 4771 O O . VAL A 1 709 ? 175.098 169.746 114.639 1.00 25.74 619 VAL A O 1
ATOM 4775 N N . ARG A 1 710 ? 175.479 168.843 112.613 1.00 28.29 620 ARG A N 1
ATOM 4776 C CA . ARG A 1 710 ? 175.218 170.083 111.892 1.00 29.01 620 ARG A CA 1
ATOM 4777 C C . ARG A 1 710 ? 174.129 169.881 110.850 1.00 30.15 620 ARG A C 1
ATOM 4778 O O . ARG A 1 710 ? 174.204 168.968 110.021 1.00 30.42 620 ARG A O 1
ATOM 4780 N N . ILE A 1 711 ? 173.100 170.715 110.908 1.00 31.56 621 ILE A N 1
ATOM 4781 C CA . ILE A 1 711 ? 171.958 170.584 110.012 1.00 32.69 621 ILE A CA 1
ATOM 4782 C C . ILE A 1 711 ? 171.719 171.823 109.169 1.00 33.49 621 ILE A C 1
ATOM 4783 O O . ILE A 1 711 ? 171.747 172.949 109.669 1.00 33.36 621 ILE A O 1
ATOM 4788 N N . SER A 1 712 ? 171.456 171.608 107.889 1.00 34.95 622 SER A N 1
ATOM 4789 C CA . SER A 1 712 ? 171.082 172.694 106.995 1.00 36.78 622 SER A CA 1
ATOM 4790 C C . SER A 1 712 ? 169.692 172.445 106.430 1.00 38.16 622 SER A C 1
ATOM 4791 O O . SER A 1 712 ? 169.503 171.569 105.585 1.00 38.30 622 SER A O 1
ATOM 4793 N N . LEU A 1 713 ? 168.715 173.209 106.905 1.00 39.00 623 LEU A N 1
ATOM 4794 C CA . LEU A 1 713 ? 167.331 172.983 106.507 1.00 40.28 623 LEU A CA 1
ATOM 4795 C C . LEU A 1 713 ? 166.992 173.710 105.214 1.00 40.27 623 LEU A C 1
ATOM 4796 O O . LEU A 1 713 ? 166.133 173.269 104.450 1.00 41.40 623 LEU A O 1
ATOM 4798 N N . LYS A 1 714 ? 167.652 174.840 104.979 1.00 40.71 624 LYS A N 1
ATOM 4799 C CA . LYS A 1 714 ? 167.359 175.653 103.803 1.00 41.58 624 LYS A CA 1
ATOM 4800 C C . LYS A 1 714 ? 167.813 174.959 102.526 1.00 41.43 624 LYS A C 1
ATOM 4801 O O . LYS A 1 714 ? 167.115 174.986 101.512 1.00 42.21 624 LYS A O 1
ATOM 4803 N N . SER A 1 715 ? 168.970 174.310 102.586 1.00 41.16 625 SER A N 1
ATOM 4804 C CA . SER A 1 715 ? 169.530 173.634 101.423 1.00 41.18 625 SER A CA 1
ATOM 4805 C C . SER A 1 715 ? 168.849 172.293 101.192 1.00 41.49 625 SER A C 1
ATOM 4806 O O . SER A 1 715 ? 169.025 171.666 100.148 1.00 40.63 625 SER A O 1
ATOM 4808 N N . ALA A 1 716 ? 168.082 171.851 102.179 1.00 41.22 626 ALA A N 1
ATOM 4809 C CA . ALA A 1 716 ? 167.388 170.575 102.100 1.00 41.09 626 ALA A CA 1
ATOM 4810 C C . ALA A 1 716 ? 166.007 170.733 101.492 1.00 41.71 626 ALA A C 1
ATOM 4811 O O . ALA A 1 716 ? 165.624 169.988 100.589 1.00 42.66 626 ALA A O 1
ATOM 4813 N N . LEU A 1 717 ? 165.241 171.676 102.028 1.00 42.19 627 LEU A N 1
ATOM 4814 C CA . LEU A 1 717 ? 163.841 171.808 101.659 1.00 42.80 627 LEU A CA 1
ATOM 4815 C C . LEU A 1 717 ? 163.518 173.098 100.907 1.00 42.88 627 LEU A C 1
ATOM 4816 O O . LEU A 1 717 ? 162.443 173.217 100.315 1.00 44.38 627 LEU A O 1
ATOM 4818 N N . GLY A 1 718 ? 164.422 174.073 100.937 1.00 43.23 628 GLY A N 1
ATOM 4819 C CA . GLY A 1 718 ? 164.163 175.347 100.277 1.00 43.54 628 GLY A CA 1
ATOM 4820 C C . GLY A 1 718 ? 162.959 176.051 100.885 1.00 44.03 628 GLY A C 1
ATOM 4821 O O . GLY A 1 718 ? 162.933 176.347 102.080 1.00 43.82 628 GLY A O 1
ATOM 4822 N N . GLU A 1 719 ? 161.959 176.318 100.054 1.00 44.49 629 GLU A N 1
ATOM 4823 C CA . GLU A 1 719 ? 160.747 177.007 100.480 1.00 43.36 629 GLU A CA 1
ATOM 4824 C C . GLU A 1 719 ? 159.963 176.200 101.512 1.00 43.58 629 GLU A C 1
ATOM 4825 O O . GLU A 1 719 ? 159.131 176.747 102.236 1.00 43.96 629 GLU A O 1
ATOM 4827 N N . LYS A 1 720 ? 160.220 174.897 101.566 1.00 44.11 630 LYS A N 1
ATOM 4828 C CA . LYS A 1 720 ? 159.526 174.012 102.493 1.00 43.41 630 LYS A CA 1
ATOM 4829 C C . LYS A 1 720 ? 160.283 173.863 103.812 1.00 42.81 630 LYS A C 1
ATOM 4830 O O . LYS A 1 720 ? 159.868 173.104 104.689 1.00 41.89 630 LYS A O 1
ATOM 4832 N N . ALA A 1 721 ? 161.403 174.570 103.944 1.00 42.42 631 ALA A N 1
ATOM 4833 C CA . ALA A 1 721 ? 162.224 174.488 105.146 1.00 41.65 631 ALA A CA 1
ATOM 4834 C C . ALA A 1 721 ? 161.468 175.002 106.362 1.00 40.78 631 ALA A C 1
ATOM 4835 O O . ALA A 1 721 ? 160.727 175.982 106.282 1.00 41.11 631 ALA A O 1
ATOM 4837 N N . TYR A 1 722 ? 161.678 174.340 107.493 1.00 39.65 632 TYR A N 1
ATOM 4838 C CA . TYR A 1 722 ? 161.034 174.700 108.748 1.00 39.72 632 TYR A CA 1
ATOM 4839 C C . TYR A 1 722 ? 162.022 175.314 109.730 1.00 38.49 632 TYR A C 1
ATOM 4840 O O . TYR A 1 722 ? 163.209 175.448 109.433 1.00 38.71 632 TYR A O 1
ATOM 4849 N N . GLU A 1 723 ? 161.518 175.710 110.894 1.00 38.40 633 GLU A N 1
ATOM 4850 C CA . GLU A 1 723 ? 162.355 176.272 111.945 1.00 37.26 633 GLU A CA 1
ATOM 4851 C C . GLU A 1 723 ? 162.759 175.205 112.952 1.00 35.97 633 GLU A C 1
ATOM 4852 O O . GLU A 1 723 ? 161.915 174.469 113.464 1.00 36.05 633 GLU A O 1
ATOM 4854 N N . TRP A 1 724 ? 164.049 175.132 113.258 1.00 35.26 634 TRP A N 1
ATOM 4855 C CA . TRP A 1 724 ? 164.529 174.151 114.224 1.00 34.67 634 TRP A CA 1
ATOM 4856 C C . TRP A 1 724 ? 164.280 174.628 115.646 1.00 33.80 634 TRP A C 1
ATOM 4857 O O . TRP A 1 724 ? 165.181 175.137 116.313 1.00 34.01 634 TRP A O 1
ATOM 4868 N N . ASN A 1 725 ? 163.043 174.478 116.092 1.00 33.83 635 ASN A N 1
ATOM 4869 C CA . ASN A 1 725 ? 162.631 174.926 117.413 1.00 34.40 635 ASN A CA 1
ATOM 4870 C C . ASN A 1 725 ? 162.814 173.826 118.453 1.00 32.07 635 ASN A C 1
ATOM 4871 O O . ASN A 1 725 ? 163.371 172.765 118.164 1.00 33.11 635 ASN A O 1
ATOM 4876 N N . ASP A 1 726 ? 162.352 174.088 119.672 1.00 32.27 636 ASP A N 1
ATOM 4877 C CA . ASP A 1 726 ? 162.511 173.143 120.769 1.00 31.88 636 ASP A CA 1
ATOM 4878 C C . ASP A 1 726 ? 161.820 171.816 120.482 1.00 31.63 636 ASP A C 1
ATOM 4879 O O . ASP A 1 726 ? 162.281 170.762 120.921 1.00 30.52 636 ASP A O 1
ATOM 4881 N N . ASN A 1 727 ? 160.712 171.866 119.751 1.00 32.25 637 ASN A N 1
ATOM 4882 C CA . ASN A 1 727 ? 159.968 170.656 119.435 1.00 32.12 637 ASN A CA 1
ATOM 4883 C C . ASN A 1 727 ? 160.756 169.762 118.486 1.00 29.44 637 ASN A C 1
ATOM 4884 O O . ASN A 1 727 ? 160.689 168.534 118.577 1.00 29.14 637 ASN A O 1
ATOM 4889 N N . GLU A 1 728 ? 161.529 170.378 117.595 1.00 30.45 638 GLU A N 1
ATOM 4890 C CA . GLU A 1 728 ? 162.359 169.616 116.670 1.00 29.36 638 GLU A CA 1
ATOM 4891 C C . GLU A 1 728 ? 163.513 168.963 117.417 1.00 28.86 638 GLU A C 1
ATOM 4892 O O . GLU A 1 728 ? 163.887 167.826 117.127 1.00 28.38 638 GLU A O 1
ATOM 4894 N N . MET A 1 729 ? 164.046 169.667 118.413 1.00 27.49 639 MET A N 1
ATOM 4895 C CA . MET A 1 729 ? 165.112 169.111 119.235 1.00 28.33 639 MET A CA 1
ATOM 4896 C C . MET A 1 729 ? 164.607 167.916 120.031 1.00 27.26 639 MET A C 1
ATOM 4897 O O . MET A 1 729 ? 165.310 166.915 120.177 1.00 24.36 639 MET A O 1
ATOM 4902 N N . TYR A 1 730 ? 163.378 168.015 120.531 1.00 27.27 640 TYR A N 1
ATOM 4903 C CA . TYR A 1 730 ? 162.762 166.909 121.252 1.00 25.90 640 TYR A CA 1
ATOM 4904 C C . TYR A 1 730 ? 162.650 165.682 120.359 1.00 24.85 640 TYR A C 1
ATOM 4905 O O . TYR A 1 730 ? 163.003 164.574 120.765 1.00 23.37 640 TYR A O 1
ATOM 4914 N N . LEU A 1 731 ? 162.159 165.884 119.137 1.00 24.46 641 LEU A N 1
ATOM 4915 C CA . LEU A 1 731 ? 162.023 164.788 118.190 1.00 26.16 641 LEU A CA 1
ATOM 4916 C C . LEU A 1 731 ? 163.373 164.144 117.912 1.00 24.05 641 LEU A C 1
ATOM 4917 O O . LEU A 1 731 ? 163.474 162.921 117.801 1.00 23.94 641 LEU A O 1
ATOM 4922 N N . PHE A 1 732 ? 164.413 164.965 117.793 1.00 26.15 642 PHE A N 1
ATOM 4923 C CA . PHE A 1 732 ? 165.750 164.451 117.532 1.00 24.60 642 PHE A CA 1
ATOM 4924 C C . PHE A 1 732 ? 166.198 163.521 118.649 1.00 24.79 642 PHE A C 1
ATOM 4925 O O . PHE A 1 732 ? 166.673 162.416 118.387 1.00 21.27 642 PHE A O 1
ATOM 4933 N N . ARG A 1 733 ? 166.037 163.961 119.893 1.00 21.34 643 ARG A N 1
ATOM 4934 C CA . ARG A 1 733 ? 166.444 163.153 121.036 1.00 20.84 643 ARG A CA 1
ATOM 4935 C C . ARG A 1 733 ? 165.661 161.850 121.096 1.00 21.20 643 ARG A C 1
ATOM 4936 O O . ARG A 1 733 ? 166.208 160.802 121.441 1.00 19.03 643 ARG A O 1
ATOM 4944 N N . SER A 1 734 ? 164.386 161.911 120.732 1.00 21.51 644 SER A N 1
ATOM 4945 C CA . SER A 1 734 ? 163.549 160.720 120.702 1.00 20.63 644 SER A CA 1
ATOM 4946 C C . SER A 1 734 ? 164.018 159.755 119.619 1.00 21.01 644 SER A C 1
ATOM 4947 O O . SER A 1 734 ? 164.029 158.540 119.822 1.00 20.77 644 SER A O 1
ATOM 4949 N N . SER A 1 735 ? 164.438 160.304 118.479 1.00 21.69 645 SER A N 1
ATOM 4950 C CA . SER A 1 735 ? 164.939 159.498 117.372 1.00 21.45 645 SER A CA 1
ATOM 4951 C C . SER A 1 735 ? 166.247 158.809 117.740 1.00 21.38 645 SER A C 1
ATOM 4952 O O . SER A 1 735 ? 166.469 157.650 117.387 1.00 21.64 645 SER A O 1
ATOM 4954 N N . VAL A 1 736 ? 167.103 159.513 118.478 1.00 20.78 646 VAL A N 1
ATOM 4955 C CA . VAL A 1 736 ? 168.355 158.923 118.927 1.00 20.64 646 VAL A CA 1
ATOM 4956 C C . VAL A 1 736 ? 168.085 157.793 119.905 1.00 20.69 646 VAL A C 1
ATOM 4957 O O . VAL A 1 736 ? 168.674 156.719 119.790 1.00 20.17 646 VAL A O 1
ATOM 4961 N N . ALA A 1 737 ? 167.181 158.020 120.854 1.00 19.92 647 ALA A N 1
ATOM 4962 C CA . ALA A 1 737 ? 166.844 156.990 121.826 1.00 18.98 647 ALA A CA 1
ATOM 4963 C C . ALA A 1 737 ? 166.329 155.744 121.120 1.00 20.61 647 ALA A C 1
ATOM 4964 O O . ALA A 1 737 ? 166.682 154.624 121.488 1.00 19.11 647 ALA A O 1
ATOM 4966 N N . TYR A 1 738 ? 165.528 155.942 120.074 1.00 20.83 648 TYR A N 1
ATOM 4967 C CA . TYR A 1 738 ? 165.033 154.830 119.276 1.00 20.86 648 TYR A CA 1
ATOM 4968 C C . TYR A 1 738 ? 166.184 154.048 118.662 1.00 21.93 648 TYR A C 1
ATOM 4969 O O . TYR A 1 738 ? 166.238 152.821 118.770 1.00 21.56 648 TYR A O 1
ATOM 4978 N N . ALA A 1 739 ? 167.107 154.760 118.023 1.00 21.26 649 ALA A N 1
ATOM 4979 C CA . ALA A 1 739 ? 168.247 154.123 117.376 1.00 21.25 649 ALA A CA 1
ATOM 4980 C C . ALA A 1 739 ? 169.058 153.317 118.379 1.00 22.41 649 ALA A C 1
ATOM 4981 O O . ALA A 1 739 ? 169.575 152.248 118.052 1.00 21.30 649 ALA A O 1
ATOM 4983 N N . MET A 1 740 ? 169.169 153.835 119.601 1.00 20.32 650 MET A N 1
ATOM 4984 C CA . MET A 1 740 ? 169.929 153.158 120.643 1.00 20.59 650 MET A CA 1
ATOM 4985 C C . MET A 1 740 ? 169.239 151.876 121.088 1.00 21.41 650 MET A C 1
ATOM 4986 O O . MET A 1 740 ? 169.901 150.885 121.398 1.00 21.27 650 MET A O 1
ATOM 4991 N N . ARG A 1 741 ? 167.906 151.883 121.103 1.00 19.81 651 ARG A N 1
ATOM 4992 C CA . ARG A 1 741 ? 167.165 150.694 121.506 1.00 20.71 651 ARG A CA 1
ATOM 4993 C C . ARG A 1 741 ? 167.334 149.590 120.478 1.00 22.35 651 ARG A C 1
ATOM 4994 O O . ARG A 1 741 ? 167.525 148.425 120.827 1.00 23.21 651 ARG A O 1
ATOM 5002 N N . VAL A 1 742 ? 167.278 149.967 119.205 1.00 22.33 652 VAL A N 1
ATOM 5003 C CA . VAL A 1 742 ? 167.386 149.007 118.119 1.00 22.76 652 VAL A CA 1
ATOM 5004 C C . VAL A 1 742 ? 168.772 148.386 118.080 1.00 23.84 652 VAL A C 1
ATOM 5005 O O . VAL A 1 742 ? 168.913 147.170 117.948 1.00 24.33 652 VAL A O 1
ATOM 5009 N N . TYR A 1 743 ? 169.794 149.225 118.197 1.00 23.32 653 TYR A N 1
ATOM 5010 C CA . TYR A 1 743 ? 171.169 148.756 118.181 1.00 23.96 653 TYR A CA 1
ATOM 5011 C C . TYR A 1 743 ? 171.436 147.739 119.276 1.00 22.75 653 TYR A C 1
ATOM 5012 O O . TYR A 1 743 ? 171.972 146.663 119.017 1.00 25.24 653 TYR A O 1
ATOM 5021 N N . PHE A 1 744 ? 171.069 148.074 120.506 1.00 23.84 654 PHE A N 1
ATOM 5022 C CA . PHE A 1 744 ? 171.352 147.187 121.623 1.00 24.37 654 PHE A CA 1
ATOM 5023 C C . PHE A 1 744 ? 170.585 145.877 121.533 1.00 23.66 654 PHE A C 1
ATOM 5024 O O . PHE A 1 744 ? 171.129 144.815 121.839 1.00 24.57 654 PHE A O 1
ATOM 5032 N N . LEU A 1 745 ? 169.336 145.937 121.087 1.00 25.28 655 LEU A N 1
ATOM 5033 C CA . LEU A 1 745 ? 168.531 144.730 120.980 1.00 25.21 655 LEU A CA 1
ATOM 5034 C C . LEU A 1 745 ? 169.063 143.776 119.914 1.00 26.05 655 LEU A C 1
ATOM 5035 O O . LEU A 1 745 ? 169.083 142.563 120.119 1.00 26.16 655 LEU A O 1
ATOM 5040 N N . LYS A 1 746 ? 169.479 144.317 118.771 1.00 25.22 656 LYS A N 1
ATOM 5041 C CA . LYS A 1 746 ? 169.948 143.482 117.670 1.00 25.02 656 LYS A CA 1
ATOM 5042 C C . LYS A 1 746 ? 171.398 143.026 117.820 1.00 25.68 656 LYS A C 1
ATOM 5043 O O . LYS A 1 746 ? 171.761 141.945 117.357 1.00 25.48 656 LYS A O 1
ATOM 5045 N N . VAL A 1 747 ? 172.236 143.860 118.428 1.00 25.23 657 VAL A N 1
ATOM 5046 C CA . VAL A 1 747 ? 173.666 143.577 118.492 1.00 24.86 657 VAL A CA 1
ATOM 5047 C C . VAL A 1 747 ? 174.098 142.906 119.792 1.00 24.93 657 VAL A C 1
ATOM 5048 O O . VAL A 1 747 ? 174.924 141.995 119.776 1.00 25.77 657 VAL A O 1
ATOM 5052 N N . LYS A 1 748 ? 173.586 143.387 120.920 1.00 24.38 658 LYS A N 1
ATOM 5053 C CA . LYS A 1 748 ? 174.005 142.874 122.218 1.00 25.46 658 LYS A CA 1
ATOM 5054 C C . LYS A 1 74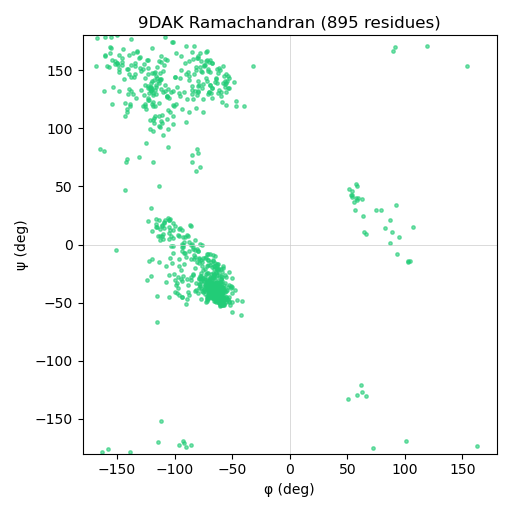8 ? 172.972 141.913 122.787 1.00 25.99 658 LYS A C 1
ATOM 5055 O O . LYS A 1 748 ? 173.186 141.300 123.832 1.00 25.62 658 LYS A O 1
ATOM 5057 N N . ASN A 1 749 ? 171.833 141.818 122.109 1.00 25.75 659 ASN A N 1
ATOM 5058 C CA . ASN A 1 749 ? 170.696 141.044 122.594 1.00 26.07 659 ASN A CA 1
ATOM 5059 C C . ASN A 1 749 ? 170.253 141.537 123.965 1.00 25.55 659 ASN A C 1
ATOM 5060 O O . ASN A 1 749 ? 169.898 140.744 124.839 1.00 25.52 659 ASN A O 1
ATOM 5062 N N . GLU A 1 750 ? 170.270 142.855 124.147 1.00 25.19 660 GLU A N 1
ATOM 5063 C CA . GLU A 1 750 ? 169.865 143.460 125.409 1.00 23.81 660 GLU A CA 1
ATOM 5064 C C . GLU A 1 750 ? 168.693 144.400 125.208 1.00 23.18 660 GLU A C 1
ATOM 5065 O O . GLU A 1 750 ? 168.657 145.162 124.243 1.00 23.49 660 GLU A O 1
ATOM 5067 N N . THR A 1 751 ? 167.757 144.384 126.143 1.00 22.61 661 THR A N 1
ATOM 5068 C CA . THR A 1 751 ? 166.641 145.314 126.078 1.00 21.62 661 THR A CA 1
ATOM 5069 C C . THR A 1 751 ? 166.860 146.463 127.046 1.00 20.62 661 THR A C 1
ATOM 5070 O O . THR A 1 751 ? 166.810 146.282 128.263 1.00 20.08 661 THR A O 1
ATOM 5072 N N . ILE A 1 752 ? 167.112 147.644 126.500 1.00 19.92 662 ILE A N 1
ATOM 5073 C CA . ILE A 1 752 ? 167.382 148.816 127.315 1.00 18.93 662 ILE A CA 1
ATOM 5074 C C . ILE A 1 752 ? 166.432 149.946 126.936 1.00 17.76 662 ILE A C 1
ATOM 5075 O O . ILE A 1 752 ? 166.448 150.400 125.794 1.00 17.51 662 ILE A O 1
ATOM 5080 N N . PRO A 1 753 ? 165.609 150.420 127.871 1.00 17.12 663 PRO A N 1
ATOM 5081 C CA . PRO A 1 753 ? 164.582 151.422 127.686 1.00 16.78 663 PRO A CA 1
ATOM 5082 C C . PRO A 1 753 ? 165.149 152.833 127.620 1.00 16.11 663 PRO A C 1
ATOM 5083 O O . PRO A 1 753 ? 164.893 153.649 128.503 1.00 15.88 663 PRO A O 1
ATOM 5087 N N . PHE A 1 754 ? 165.904 153.121 126.565 1.00 16.14 664 PHE A N 1
ATOM 5088 C CA . PHE A 1 754 ? 166.438 154.463 126.369 1.00 15.67 664 PHE A CA 1
ATOM 5089 C C . PHE A 1 754 ? 165.307 155.436 126.082 1.00 16.02 664 PHE A C 1
ATOM 5090 O O . PHE A 1 754 ? 164.439 155.162 125.254 1.00 16.14 664 PHE A O 1
ATOM 5098 N N . ARG A 1 755 ? 165.346 156.590 126.730 1.00 14.81 665 ARG A N 1
ATOM 5099 C CA . ARG A 1 755 ? 164.354 157.636 126.511 1.00 14.52 665 ARG A CA 1
ATOM 5100 C C . ARG A 1 755 ? 165.009 158.909 125.999 1.00 15.05 665 ARG A C 1
ATOM 5101 O O . ARG A 1 755 ? 166.231 159.037 126.018 1.00 14.67 665 ARG A O 1
ATOM 5109 N N . ALA A 1 756 ? 164.198 159.863 125.555 1.00 15.10 666 ALA A N 1
ATOM 5110 C CA . ALA A 1 756 ? 164.718 161.147 125.098 1.00 15.69 666 ALA A CA 1
ATOM 5111 C C . ALA A 1 756 ? 165.488 161.838 126.215 1.00 14.81 666 ALA A C 1
ATOM 5112 O O . ALA A 1 756 ? 166.444 162.568 125.966 1.00 14.95 666 ALA A O 1
ATOM 5114 N N . GLU A 1 757 ? 165.068 161.601 127.451 1.00 14.51 667 GLU A N 1
ATOM 5115 C CA . GLU A 1 757 ? 165.696 162.193 128.625 1.00 14.06 667 GLU A CA 1
ATOM 5116 C C . GLU A 1 757 ? 167.099 161.647 128.877 1.00 13.56 667 GLU A C 1
ATOM 5117 O O . GLU A 1 757 ? 167.859 162.216 129.661 1.00 12.48 667 GLU A O 1
ATOM 5119 N N . ASP A 1 758 ? 167.438 160.539 128.226 1.00 13.83 668 ASP A N 1
ATOM 5120 C CA . ASP A 1 758 ? 168.746 159.919 128.385 1.00 13.01 668 ASP A CA 1
ATOM 5121 C C . ASP A 1 758 ? 169.708 160.434 127.328 1.00 13.11 668 ASP A C 1
ATOM 5122 O O . ASP A 1 758 ? 170.876 160.043 127.286 1.00 12.27 668 ASP A O 1
ATOM 5127 N N . VAL A 1 759 ? 169.212 161.323 126.475 1.00 13.05 669 VAL A N 1
ATOM 5128 C CA . VAL A 1 759 ? 170.037 161.943 125.456 1.00 12.88 669 VAL A CA 1
ATOM 5129 C C . VAL A 1 759 ? 170.323 163.377 125.869 1.00 12.51 669 VAL A C 1
ATOM 5130 O O . VAL A 1 759 ? 169.411 164.194 126.006 1.00 13.30 669 VAL A O 1
ATOM 5134 N N . TRP A 1 760 ? 171.587 163.665 126.115 1.00 11.90 670 TRP A N 1
ATOM 5135 C CA . TRP A 1 760 ? 171.983 164.962 126.629 1.00 11.47 670 TRP A CA 1
ATOM 5136 C C . TRP A 1 760 ? 172.467 165.842 125.495 1.00 12.37 670 TRP A C 1
ATOM 5137 O O . TRP A 1 760 ? 173.213 165.389 124.631 1.00 13.15 670 TRP A O 1
ATOM 5148 N N . VAL A 1 761 ? 172.032 167.095 125.490 1.00 12.98 671 VAL A N 1
ATOM 5149 C CA . VAL A 1 761 ? 172.398 168.029 124.432 1.00 13.97 671 VAL A CA 1
ATOM 5150 C C . VAL A 1 761 ? 173.064 169.271 125.000 1.00 13.79 671 VAL A C 1
ATOM 5151 O O . VAL A 1 761 ? 172.604 169.836 125.992 1.00 13.64 671 VAL A O 1
ATOM 5155 N N . SER A 1 762 ? 174.161 169.682 124.376 1.00 14.72 672 SER A N 1
ATOM 5156 C CA . SER A 1 762 ? 174.934 170.818 124.856 1.00 15.13 672 SER A CA 1
ATOM 5157 C C . SER A 1 762 ? 175.532 171.638 123.724 1.00 17.85 672 SER A C 1
ATOM 5158 O O . SER A 1 762 ? 175.544 171.214 122.568 1.00 18.09 672 SER A O 1
ATOM 5160 N N . ASP A 1 763 ? 176.049 172.814 124.076 1.00 18.30 673 ASP A N 1
ATOM 5161 C CA . ASP A 1 763 ? 176.724 173.697 123.128 1.00 19.80 673 ASP A CA 1
ATOM 5162 C C . ASP A 1 763 ? 175.846 173.995 121.921 1.00 21.55 673 ASP A C 1
ATOM 5163 O O . ASP A 1 763 ? 176.301 173.942 120.779 1.00 22.01 673 ASP A O 1
ATOM 5165 N N . GLU A 1 764 ? 174.585 174.313 122.184 1.00 21.41 674 GLU A N 1
ATOM 5166 C CA . GLU A 1 764 ? 173.638 174.622 121.124 1.00 22.17 674 GLU A CA 1
ATOM 5167 C C . GLU A 1 764 ? 173.726 176.085 120.708 1.00 24.37 674 GLU A C 1
ATOM 5168 O O . GLU A 1 764 ? 173.677 176.986 121.546 1.00 23.90 674 GLU A O 1
ATOM 5170 N N . LYS A 1 765 ? 173.846 176.310 119.406 1.00 24.88 675 LYS A N 1
ATOM 5171 C CA . LYS A 1 765 ? 173.926 177.652 118.838 1.00 25.48 675 LYS A CA 1
ATOM 5172 C C . LYS A 1 765 ? 172.595 178.077 118.227 1.00 26.73 675 LYS A C 1
ATOM 5173 O O . LYS A 1 765 ? 171.657 177.286 118.154 1.00 26.69 675 LYS A O 1
ATOM 5175 N N . ILE A 1 766 ? 172.516 179.331 117.782 1.00 27.50 676 ILE A N 1
ATOM 5176 C CA . ILE A 1 766 ? 171.323 179.809 117.085 1.00 27.90 676 ILE A CA 1
ATOM 5177 C C . ILE A 1 766 ? 171.132 179.028 115.790 1.00 28.29 676 ILE A C 1
ATOM 5178 O O . ILE A 1 766 ? 170.030 178.576 115.480 1.00 28.61 676 ILE A O 1
ATOM 5180 N N . ARG A 1 767 ? 172.225 178.850 115.053 1.00 28.40 677 ARG A N 1
ATOM 5181 C CA . ARG A 1 767 ? 172.228 177.990 113.878 1.00 29.09 677 ARG A CA 1
ATOM 5182 C C . ARG A 1 767 ? 172.087 176.552 114.345 1.00 28.31 677 ARG A C 1
ATOM 5183 O O . ARG A 1 767 ? 172.379 176.245 115.501 1.00 27.84 677 ARG A O 1
ATOM 5185 N N . VAL A 1 768 ? 171.646 175.657 113.476 1.00 29.06 678 VAL A N 1
ATOM 5186 C CA . VAL A 1 768 ? 171.388 174.310 113.961 1.00 29.19 678 VAL A CA 1
ATOM 5187 C C . VAL A 1 768 ? 172.674 173.507 114.059 1.00 28.47 678 VAL A C 1
ATOM 5188 O O . VAL A 1 768 ? 173.018 172.730 113.167 1.00 28.71 678 VAL A O 1
ATOM 5190 N N . SER A 1 769 ? 173.370 173.714 115.166 1.00 27.75 679 SER A N 1
ATOM 5191 C CA . SER A 1 769 ? 174.627 173.046 115.471 1.00 25.91 679 SER A CA 1
ATOM 5192 C C . SER A 1 769 ? 174.703 172.750 116.962 1.00 24.72 679 SER A C 1
ATOM 5193 O O . SER A 1 769 ? 174.590 173.656 117.790 1.00 24.51 679 SER A O 1
ATOM 5195 N N . PHE A 1 770 ? 174.861 171.475 117.302 1.00 23.95 680 PHE A N 1
ATOM 5196 C CA . PHE A 1 770 ? 174.886 171.056 118.700 1.00 21.70 680 PHE A CA 1
ATOM 5197 C C . PHE A 1 770 ? 175.637 169.745 118.883 1.00 21.38 680 PHE A C 1
ATOM 5198 O O . PHE A 1 770 ? 175.878 169.016 117.922 1.00 20.88 680 PHE A O 1
ATOM 5206 N N . LYS A 1 771 ? 175.986 169.433 120.127 1.00 19.62 681 LYS A N 1
ATOM 5207 C CA . LYS A 1 771 ? 176.615 168.156 120.449 1.00 17.97 681 LYS A CA 1
ATOM 5208 C C . LYS A 1 771 ? 175.704 167.327 121.343 1.00 16.94 681 LYS A C 1
ATOM 5209 O O . LYS A 1 771 ? 174.921 167.881 122.113 1.00 16.41 681 LYS A O 1
ATOM 5215 N N . PHE A 1 772 ? 175.830 166.002 121.280 1.00 16.05 682 PHE A N 1
ATOM 5216 C CA . PHE A 1 772 ? 175.036 165.164 122.174 1.00 14.56 682 PHE A CA 1
ATOM 5217 C C . PHE A 1 772 ? 175.765 163.899 122.623 1.00 13.82 682 PHE A C 1
ATOM 5218 O O . PHE A 1 772 ? 176.708 163.439 121.977 1.00 14.19 682 PHE A O 1
ATOM 5226 N N . PHE A 1 773 ? 175.281 163.317 123.721 1.00 12.86 683 PHE A N 1
ATOM 5227 C CA . PHE A 1 773 ? 175.763 162.025 124.211 1.00 12.34 683 PHE A CA 1
ATOM 5228 C C . PHE A 1 773 ? 174.633 161.261 124.903 1.00 12.17 683 PHE A C 1
ATOM 5229 O O . PHE A 1 773 ? 173.592 161.830 125.224 1.00 12.11 683 PHE A O 1
ATOM 5237 N N . VAL A 1 774 ? 174.826 159.961 125.090 1.00 11.76 684 VAL A N 1
ATOM 5238 C CA . VAL A 1 774 ? 173.783 159.101 125.646 1.00 12.12 684 VAL A CA 1
ATOM 5239 C C . VAL A 1 774 ? 174.226 158.391 126.922 1.00 12.12 684 VAL A C 1
ATOM 5240 O O . VAL A 1 774 ? 175.315 157.822 126.967 1.00 12.26 684 VAL A O 1
ATOM 5244 N N . THR A 1 775 ? 173.368 158.402 127.941 1.00 11.88 685 THR A N 1
ATOM 5245 C CA . THR A 1 775 ? 173.633 157.688 129.190 1.00 11.71 685 THR A CA 1
ATOM 5246 C C . THR A 1 775 ? 172.674 156.515 129.373 1.00 11.98 685 THR A C 1
ATOM 5247 O O . THR A 1 775 ? 171.617 156.467 128.746 1.00 12.35 685 THR A O 1
ATOM 5251 N N . SER A 1 776 ? 173.034 155.581 130.252 1.00 11.72 686 SER A N 1
ATOM 5252 C CA . SER A 1 776 ? 172.145 154.464 130.576 1.00 11.70 686 SER A CA 1
ATOM 5253 C C . SER A 1 776 ? 170.954 154.936 131.421 1.00 11.67 686 SER A C 1
ATOM 5254 O O . SER A 1 776 ? 171.129 155.751 132.324 1.00 11.47 686 SER A O 1
ATOM 5257 N N . PRO A 1 777 ? 169.741 154.422 131.180 1.00 12.04 687 PRO A N 1
ATOM 5258 C CA . PRO A 1 777 ? 168.518 154.743 131.899 1.00 11.91 687 PRO A CA 1
ATOM 5259 C C . PRO A 1 777 ? 168.649 154.654 133.422 1.00 11.44 687 PRO A C 1
ATOM 5260 O O . PRO A 1 777 ? 168.054 155.454 134.142 1.00 11.58 687 PRO A O 1
ATOM 5264 N N . THR A 1 778 ? 169.427 153.692 133.914 1.00 11.32 688 THR A N 1
ATOM 5265 C CA . THR A 1 778 ? 169.553 153.501 135.358 1.00 10.82 688 THR A CA 1
ATOM 5266 C C . THR A 1 778 ? 170.948 153.870 135.913 1.00 10.31 688 THR A C 1
ATOM 5267 O O . THR A 1 778 ? 171.298 153.430 136.999 1.00 10.08 688 THR A O 1
ATOM 5269 N N . ASN A 1 779 ? 171.730 154.604 135.108 1.00 10.60 689 ASN A N 1
ATOM 5270 C CA . ASN A 1 779 ? 173.081 155.005 135.516 1.00 10.09 689 ASN A CA 1
ATOM 5271 C C . ASN A 1 779 ? 173.510 156.258 134.804 1.00 10.24 689 ASN A C 1
ATOM 5272 O O . ASN A 1 779 ? 173.488 156.326 133.540 1.00 10.45 689 ASN A O 1
ATOM 5277 N N . VAL A 1 780 ? 173.833 157.311 135.559 1.00 9.44 690 VAL A N 1
ATOM 5278 C CA . VAL A 1 780 ? 174.167 158.625 135.027 1.00 9.46 690 VAL A CA 1
ATOM 5279 C C . VAL A 1 780 ? 175.678 158.808 134.902 1.00 9.39 690 VAL A C 1
ATOM 5280 O O . VAL A 1 780 ? 176.153 159.760 134.270 1.00 9.09 690 VAL A O 1
ATOM 5284 N N . SER A 1 781 ? 176.435 157.895 135.511 1.00 9.34 691 SER A N 1
ATOM 5285 C CA . SER A 1 781 ? 177.897 157.916 135.422 1.00 9.44 691 SER A CA 1
ATOM 5286 C C . SER A 1 781 ? 178.346 157.020 134.280 1.00 10.01 691 SER A C 1
ATOM 5287 O O . SER A 1 781 ? 179.537 156.882 134.006 1.00 9.99 691 SER A O 1
ATOM 5289 N N . ASP A 1 782 ? 177.374 156.383 133.628 1.00 10.25 692 ASP A N 1
ATOM 5290 C CA . ASP A 1 782 ? 177.640 155.452 132.544 1.00 10.58 692 ASP A CA 1
ATOM 5291 C C . ASP A 1 782 ? 177.298 156.063 131.192 1.00 11.01 692 ASP A C 1
ATOM 5292 O O . ASP A 1 782 ? 176.128 156.112 130.803 1.00 11.32 692 ASP A O 1
ATOM 5297 N N . ILE A 1 783 ? 178.312 156.545 130.493 1.00 11.30 693 ILE A N 1
ATOM 5298 C CA . ILE A 1 783 ? 178.102 157.188 129.205 1.00 11.77 693 ILE A CA 1
ATOM 5299 C C . ILE A 1 783 ? 178.384 156.195 128.090 1.00 12.84 693 ILE A C 1
ATOM 5300 O O . ILE A 1 783 ? 179.483 155.662 127.994 1.00 13.26 693 ILE A O 1
ATOM 5305 N N . ILE A 1 784 ? 177.378 155.944 127.258 1.00 13.21 694 ILE A N 1
ATOM 5306 C CA . ILE A 1 784 ? 177.524 154.942 126.217 1.00 14.42 694 ILE A CA 1
ATOM 5307 C C . ILE A 1 784 ? 178.677 155.350 125.310 1.00 15.17 694 ILE A C 1
ATOM 5308 O O . ILE A 1 784 ? 178.688 156.470 124.803 1.00 15.03 694 ILE A O 1
ATOM 5313 N N . PRO A 1 785 ? 179.644 154.465 125.073 1.00 16.24 695 PRO A N 1
ATOM 5314 C CA . PRO A 1 785 ? 180.811 154.677 124.246 1.00 16.51 695 PRO A CA 1
ATOM 5315 C C . PRO A 1 785 ? 180.407 155.272 122.910 1.00 17.59 695 PRO A C 1
ATOM 5316 O O . PRO A 1 785 ? 179.398 154.911 122.330 1.00 18.01 695 PRO A O 1
ATOM 5320 N N . ARG A 1 786 ? 181.224 156.219 122.439 1.00 17.44 696 ARG A N 1
ATOM 5321 C CA . ARG A 1 786 ? 180.916 156.927 121.211 1.00 17.49 696 ARG A CA 1
ATOM 5322 C C . ARG A 1 786 ? 180.807 155.999 120.016 1.00 19.84 696 ARG A C 1
ATOM 5323 O O . ARG A 1 786 ? 180.015 156.252 119.101 1.00 19.14 696 ARG A O 1
ATOM 5331 N N . SER A 1 787 ? 181.606 154.928 120.004 1.00 19.36 697 SER A N 1
ATOM 5332 C CA . SER A 1 787 ? 181.593 153.987 118.900 1.00 20.20 697 SER A CA 1
ATOM 5333 C C . SER A 1 787 ? 180.281 153.217 118.833 1.00 20.92 697 SER A C 1
ATOM 5334 O O . SER A 1 787 ? 179.797 152.898 117.748 1.00 21.71 697 SER A O 1
ATOM 5336 N N . GLU A 1 788 ? 179.684 152.948 119.991 1.00 19.91 698 GLU A N 1
ATOM 5337 C CA . GLU A 1 788 ? 178.413 152.239 120.051 1.00 21.07 698 GLU A CA 1
ATOM 5338 C C . GLU A 1 788 ? 177.286 153.158 119.606 1.00 22.46 698 GLU A C 1
ATOM 5339 O O . GLU A 1 788 ? 176.326 152.720 118.965 1.00 20.88 698 GLU A O 1
ATOM 5341 N N . VAL A 1 789 ? 177.412 154.438 119.925 1.00 20.04 699 VAL A N 1
ATOM 5342 C CA . VAL A 1 789 ? 176.419 155.413 119.524 1.00 20.54 699 VAL A CA 1
ATOM 5343 C C . VAL A 1 789 ? 176.491 155.653 118.015 1.00 22.38 699 VAL A C 1
ATOM 5344 O O . VAL A 1 789 ? 175.469 155.663 117.337 1.00 22.22 699 VAL A O 1
ATOM 5348 N N . GLU A 1 790 ? 177.707 155.813 117.486 1.00 21.40 700 GLU A N 1
ATOM 5349 C CA . GLU A 1 790 ? 177.879 155.983 116.047 1.00 22.72 700 GLU A CA 1
ATOM 5350 C C . GLU A 1 790 ? 177.340 154.787 115.268 1.00 23.81 700 GLU A C 1
ATOM 5351 O O . GLU A 1 790 ? 176.708 154.958 114.224 1.00 24.12 700 GLU A O 1
ATOM 5357 N N . ASP A 1 791 ? 177.552 153.570 115.784 1.00 23.32 701 ASP A N 1
ATOM 5358 C CA . ASP A 1 791 ? 177.011 152.392 115.117 1.00 24.01 701 ASP A CA 1
ATOM 5359 C C . ASP A 1 791 ? 175.487 152.416 115.114 1.00 24.72 701 ASP A C 1
ATOM 5360 O O . ASP A 1 791 ? 174.854 152.065 114.117 1.00 25.70 701 ASP A O 1
ATOM 5365 N N . ALA A 1 792 ? 174.895 152.856 116.228 1.00 23.70 702 ALA A N 1
ATOM 5366 C CA . ALA A 1 792 ? 173.440 152.931 116.317 1.00 24.07 702 ALA A CA 1
ATOM 5367 C C . ALA A 1 792 ? 172.881 153.932 115.320 1.00 25.14 702 ALA A C 1
ATOM 5368 O O . ALA A 1 792 ? 171.834 153.695 114.710 1.00 25.65 702 ALA A O 1
ATOM 5370 N N . ILE A 1 793 ? 173.582 155.048 115.141 1.00 24.83 703 ILE A N 1
ATOM 5371 C CA . ILE A 1 793 ? 173.128 156.082 114.223 1.00 25.91 703 ILE A CA 1
ATOM 5372 C C . ILE A 1 793 ? 173.138 155.587 112.786 1.00 25.83 703 ILE A C 1
ATOM 5373 O O . ILE A 1 793 ? 172.184 155.817 112.047 1.00 27.58 703 ILE A O 1
ATOM 5378 N N . ARG A 1 794 ? 174.202 154.898 112.383 1.00 26.77 704 ARG A N 1
ATOM 5379 C CA . ARG A 1 794 ? 174.267 154.389 111.014 1.00 27.34 704 ARG A CA 1
ATOM 5380 C C . ARG A 1 794 ? 173.156 153.379 110.752 1.00 27.75 704 ARG A C 1
ATOM 5381 O O . ARG A 1 794 ? 172.489 153.435 109.716 1.00 28.55 704 ARG A O 1
ATOM 5389 N N . MET A 1 795 ? 172.925 152.485 111.708 1.00 27.15 705 MET A N 1
ATOM 5390 C CA . MET A 1 795 ? 171.919 151.437 111.562 1.00 26.31 705 MET A CA 1
ATOM 5391 C C . MET A 1 795 ? 170.532 152.010 111.303 1.00 27.39 705 MET A C 1
ATOM 5392 O O . MET A 1 795 ? 169.774 151.480 110.488 1.00 28.73 705 MET A O 1
ATOM 5397 N N . SER A 1 796 ? 170.198 153.089 112.000 1.00 27.70 706 SER A N 1
ATOM 5398 C CA . SER A 1 796 ? 168.889 153.716 111.880 1.00 28.15 706 SER A CA 1
ATOM 5399 C C . SER A 1 796 ? 168.966 155.060 111.171 1.00 29.32 706 SER A C 1
ATOM 5400 O O . SER A 1 796 ? 168.048 155.873 111.273 1.00 30.13 706 SER A O 1
ATOM 5402 N N . ARG A 1 797 ? 170.061 155.298 110.456 1.00 29.24 707 ARG A N 1
ATOM 5403 C CA . ARG A 1 797 ? 170.283 156.583 109.813 1.00 30.24 707 ARG A CA 1
ATOM 5404 C C . ARG A 1 797 ? 169.162 156.909 108.837 1.00 31.63 707 ARG A C 1
ATOM 5405 O O . ARG A 1 797 ? 168.723 158.053 108.744 1.00 32.18 707 ARG A O 1
ATOM 5413 N N . GLY A 1 798 ? 168.696 155.894 108.114 1.00 31.53 708 GLY A N 1
ATOM 5414 C CA . GLY A 1 798 ? 167.640 156.081 107.128 1.00 31.90 708 GLY A CA 1
ATOM 5415 C C . GLY A 1 798 ? 166.343 156.569 107.764 1.00 32.57 708 GLY A C 1
ATOM 5416 O O . GLY A 1 798 ? 165.613 157.361 107.168 1.00 33.04 708 GLY A O 1
ATOM 5417 N N . ARG A 1 799 ? 166.051 156.088 108.970 1.00 31.90 709 ARG A N 1
ATOM 5418 C CA . ARG A 1 799 ? 164.815 156.463 109.645 1.00 32.83 709 ARG A CA 1
ATOM 5419 C C . ARG A 1 799 ? 164.938 157.853 110.251 1.00 32.57 709 ARG A C 1
ATOM 5420 O O . ARG A 1 799 ? 163.985 158.636 110.233 1.00 32.64 709 ARG A O 1
ATOM 5428 N N . ILE A 1 800 ? 166.131 158.175 110.740 1.00 32.26 710 ILE A N 1
ATOM 5429 C CA . ILE A 1 800 ? 166.401 159.499 111.281 1.00 32.55 710 ILE A CA 1
ATOM 5430 C C . ILE A 1 800 ? 166.264 160.525 110.166 1.00 32.39 710 ILE A C 1
ATOM 5431 O O . ILE A 1 800 ? 165.687 161.596 110.355 1.00 33.74 710 ILE A O 1
ATOM 5436 N N . ASN A 1 801 ? 166.788 160.182 108.993 1.00 33.21 711 ASN A N 1
ATOM 5437 C CA . ASN A 1 801 ? 166.693 161.037 107.820 1.00 34.19 711 ASN A CA 1
ATOM 5438 C C . ASN A 1 801 ? 165.243 161.346 107.471 1.00 34.98 711 ASN A C 1
ATOM 5439 O O . ASN A 1 801 ? 164.865 162.509 107.320 1.00 34.45 711 ASN A O 1
ATOM 5444 N N . ASP A 1 802 ? 164.418 160.304 107.358 1.00 33.73 712 ASP A N 1
ATOM 5445 C CA . ASP A 1 802 ? 163.025 160.494 106.968 1.00 34.79 712 ASP A CA 1
ATOM 5446 C C . ASP A 1 802 ? 162.278 161.370 107.963 1.00 34.33 712 ASP A C 1
ATOM 5447 O O . ASP A 1 802 ? 161.465 162.209 107.576 1.00 35.08 712 ASP A O 1
ATOM 5449 N N . ALA A 1 803 ? 162.588 161.207 109.244 1.00 33.90 713 ALA A N 1
ATOM 5450 C CA . ALA A 1 803 ? 161.904 161.936 110.307 1.00 34.25 713 ALA A CA 1
ATOM 5451 C C . ALA A 1 803 ? 161.981 163.448 110.114 1.00 34.31 713 ALA A C 1
ATOM 5452 O O . ALA A 1 803 ? 161.068 164.173 110.511 1.00 34.02 713 ALA A O 1
ATOM 5454 N N . PHE A 1 804 ? 163.082 163.929 109.544 1.00 34.19 714 PHE A N 1
ATOM 5455 C CA . PHE A 1 804 ? 163.283 165.362 109.373 1.00 34.31 714 PHE A CA 1
ATOM 5456 C C . PHE A 1 804 ? 163.308 165.773 107.907 1.00 36.50 714 PHE A C 1
ATOM 5457 O O . PHE A 1 804 ? 163.630 166.916 107.584 1.00 35.86 714 PHE A O 1
ATOM 5465 N N . ARG A 1 805 ? 162.997 164.831 107.022 1.00 35.40 715 ARG A N 1
ATOM 5466 C CA . ARG A 1 805 ? 163.082 165.055 105.581 1.00 36.32 715 ARG A CA 1
ATOM 5467 C C . ARG A 1 805 ? 164.467 165.548 105.160 1.00 36.26 715 ARG A C 1
ATOM 5468 O O . ARG A 1 805 ? 164.584 166.449 104.328 1.00 37.42 715 ARG A O 1
ATOM 5476 N N . LEU A 1 806 ? 165.514 164.956 105.729 1.00 36.09 716 LEU A N 1
ATOM 5477 C CA . LEU A 1 806 ? 166.883 165.352 105.407 1.00 35.58 716 LEU A CA 1
ATOM 5478 C C . LEU A 1 806 ? 167.661 164.216 104.761 1.00 34.93 716 LEU A C 1
ATOM 5479 O O . LEU A 1 806 ? 167.435 163.046 105.062 1.00 34.02 716 LEU A O 1
ATOM 5484 N N . ASP A 1 807 ? 168.593 164.566 103.882 1.00 36.18 717 ASP A N 1
ATOM 5485 C CA . ASP A 1 807 ? 169.486 163.584 103.278 1.00 35.42 717 ASP A CA 1
ATOM 5486 C C . ASP A 1 807 ? 170.813 163.536 104.033 1.00 35.59 717 ASP A C 1
ATOM 5487 O O . ASP A 1 807 ? 170.953 164.147 105.095 1.00 45.72 717 ASP A O 1
ATOM 5489 N N . ASP A 1 808 ? 171.781 162.792 103.501 1.00 33.80 718 ASP A N 1
ATOM 5490 C CA . ASP A 1 808 ? 173.039 162.550 104.206 1.00 35.60 718 ASP A CA 1
ATOM 5491 C C . ASP A 1 808 ? 174.040 163.688 104.040 1.00 35.21 718 ASP A C 1
ATOM 5492 O O . ASP A 1 808 ? 175.173 163.602 104.515 1.00 35.11 718 ASP A O 1
ATOM 5494 N N . LYS A 1 809 ? 173.625 164.750 103.361 1.00 36.00 719 LYS A N 1
ATOM 5495 C CA . LYS A 1 809 ? 174.469 165.924 103.191 1.00 35.61 719 LYS A CA 1
ATOM 5496 C C . LYS A 1 809 ? 173.950 167.073 104.043 1.00 34.98 719 LYS A C 1
ATOM 5497 O O . LYS A 1 809 ? 174.724 167.893 104.537 1.00 35.54 719 LYS A O 1
ATOM 5499 N N . THR A 1 810 ? 172.635 167.121 104.229 1.00 35.18 720 THR A N 1
ATOM 5500 C CA . THR A 1 810 ? 172.012 168.178 105.008 1.00 35.35 720 THR A CA 1
ATOM 5501 C C . THR A 1 810 ? 171.874 167.792 106.479 1.00 34.25 720 THR A C 1
ATOM 5502 O O . THR A 1 810 ? 171.714 168.658 107.339 1.00 35.53 720 THR A O 1
ATOM 5504 N N . LEU A 1 811 ? 171.993 166.498 106.775 1.00 34.79 721 LEU A N 1
ATOM 5505 C CA . LEU A 1 811 ? 172.079 166.031 108.155 1.00 33.19 721 LEU A CA 1
ATOM 5506 C C . LEU A 1 811 ? 173.404 165.332 108.373 1.00 32.49 721 LEU A C 1
ATOM 5507 O O . LEU A 1 811 ? 173.568 164.159 108.020 1.00 32.01 721 LEU A O 1
ATOM 5512 N N . GLU A 1 812 ? 174.364 166.060 108.933 1.00 31.82 722 GLU A N 1
ATOM 5513 C CA . GLU A 1 812 ? 175.716 165.547 109.065 1.00 31.11 722 GLU A CA 1
ATOM 5514 C C . GLU A 1 812 ? 176.047 165.174 110.498 1.00 28.92 722 GLU A C 1
ATOM 5515 O O . GLU A 1 812 ? 175.931 165.989 111.417 1.00 28.37 722 GLU A O 1
ATOM 5517 N N . PHE A 1 813 ? 176.527 163.953 110.674 1.00 28.39 723 PHE A N 1
ATOM 5518 C CA . PHE A 1 813 ? 177.048 163.531 111.963 1.00 26.79 723 PHE A CA 1
ATOM 5519 C C . PHE A 1 813 ? 178.561 163.460 111.870 1.00 26.52 723 PHE A C 1
ATOM 5520 O O . PHE A 1 813 ? 179.112 162.585 111.194 1.00 27.49 723 PHE A O 1
ATOM 5528 N N . LEU A 1 814 ? 179.238 164.410 112.511 1.00 26.23 724 LEU A N 1
ATOM 5529 C CA . LEU A 1 814 ? 180.679 164.496 112.359 1.00 25.25 724 LEU A CA 1
ATOM 5530 C C . LEU A 1 814 ? 181.322 163.227 112.884 1.00 25.84 724 LEU A C 1
ATOM 5531 O O . LEU A 1 814 ? 181.010 162.775 113.982 1.00 24.80 724 LEU A O 1
ATOM 5536 N N . GLY A 1 815 ? 182.204 162.639 112.083 1.00 25.68 725 GLY A N 1
ATOM 5537 C CA . GLY A 1 815 ? 182.837 161.371 112.437 1.00 25.73 725 GLY A CA 1
ATOM 5538 C C . GLY A 1 815 ? 182.261 160.154 111.703 1.00 25.57 725 GLY A C 1
ATOM 5539 O O . GLY A 1 815 ? 182.876 159.084 111.695 1.00 25.24 725 GLY A O 1
ATOM 5540 N N . ILE A 1 816 ? 181.082 160.313 111.073 1.00 26.28 726 ILE A N 1
ATOM 5541 C CA . ILE A 1 816 ? 180.413 159.237 110.340 1.00 25.93 726 ILE A CA 1
ATOM 5542 C C . ILE A 1 816 ? 180.469 159.535 108.839 1.00 26.35 726 ILE A C 1
ATOM 5543 O O . ILE A 1 816 ? 179.608 160.226 108.285 1.00 26.61 726 ILE A O 1
ATOM 5545 N N . LEU B 2 61 ? 242.005 182.448 177.260 1.00 65.61 389 LEU B N 1
ATOM 5546 C CA . LEU B 2 61 ? 241.391 183.262 176.222 1.00 63.46 389 LEU B CA 1
ATOM 5547 C C . LEU B 2 61 ? 242.409 183.613 175.142 1.00 64.78 389 LEU B C 1
ATOM 5548 O O . LEU B 2 61 ? 242.069 184.224 174.132 1.00 62.91 389 LEU B O 1
ATOM 5553 N N . PHE B 2 62 ? 243.670 183.260 175.387 1.00 65.19 390 PHE B N 1
ATOM 5554 C CA . PHE B 2 62 ? 244.758 183.621 174.488 1.00 64.83 390 PHE B CA 1
ATOM 5555 C C . PHE B 2 62 ? 245.427 182.406 173.862 1.00 65.09 390 PHE B C 1
ATOM 5556 O O . PHE B 2 62 ? 246.546 182.506 173.363 1.00 64.52 390 PHE B O 1
ATOM 5558 N N . ARG B 2 63 ? 244.763 181.257 173.896 1.00 64.69 391 ARG B N 1
ATOM 5559 C CA . ARG B 2 63 ? 245.366 180.040 173.364 1.00 64.04 391 ARG B CA 1
ATOM 5560 C C . ARG B 2 63 ? 244.556 179.449 172.220 1.00 61.84 391 ARG B C 1
ATOM 5561 O O . ARG B 2 63 ? 243.330 179.547 172.194 1.00 62.73 391 ARG B O 1
ATOM 5563 N N . GLY B 2 64 ? 245.258 178.827 171.277 1.00 61.88 392 GLY B N 1
ATOM 5564 C CA . GLY B 2 64 ? 244.621 178.194 170.128 1.00 59.11 392 GLY B CA 1
ATOM 5565 C C . GLY B 2 64 ? 244.097 179.245 169.155 1.00 57.79 392 GLY B C 1
ATOM 5566 O O . GLY B 2 64 ? 244.356 180.436 169.329 1.00 58.35 392 GLY B O 1
ATOM 5567 N N . PRO B 2 65 ? 243.397 178.806 168.106 1.00 57.25 393 PRO B N 1
ATOM 5568 C CA . PRO B 2 65 ? 242.690 179.604 167.120 1.00 55.52 393 PRO B CA 1
ATOM 5569 C C . PRO B 2 65 ? 241.566 180.377 167.786 1.00 53.22 393 PRO B C 1
ATOM 5570 O O . PRO B 2 65 ? 241.005 179.923 168.782 1.00 53.08 393 PRO B O 1
ATOM 5574 N N . VAL B 2 66 ? 241.218 181.531 167.232 1.00 52.23 394 VAL B N 1
ATOM 5575 C CA . VAL B 2 66 ? 240.116 182.309 167.776 1.00 50.32 394 VAL B CA 1
ATOM 5576 C C . VAL B 2 66 ? 238.789 181.800 167.210 1.00 47.95 394 VAL B C 1
ATOM 5577 O O . VAL B 2 66 ? 238.643 181.714 165.985 1.00 48.08 394 VAL B O 1
ATOM 5581 N N . PRO B 2 67 ? 237.821 181.443 168.064 1.00 46.51 395 PRO B N 1
ATOM 5582 C CA . PRO B 2 67 ? 236.483 180.995 167.729 1.00 44.90 395 PRO B CA 1
ATOM 5583 C C . PRO B 2 67 ? 235.770 182.012 166.856 1.00 42.80 395 PRO B C 1
ATOM 5584 O O . PRO B 2 67 ? 235.988 183.212 167.005 1.00 45.64 395 PRO B O 1
ATOM 5588 N N . GLN B 2 68 ? 234.927 181.534 165.956 1.00 44.05 396 GLN B N 1
ATOM 5589 C CA . GLN B 2 68 ? 234.150 182.399 165.072 1.00 42.48 396 GLN B CA 1
ATOM 5590 C C . GLN B 2 68 ? 232.770 182.644 165.696 1.00 36.65 396 GLN B C 1
ATOM 5591 O O . GLN B 2 68 ? 232.377 181.908 166.598 1.00 39.52 396 GLN B O 1
ATOM 5597 N N . PRO B 2 69 ? 232.025 183.670 165.261 1.00 41.29 397 PRO B N 1
ATOM 5598 C CA . PRO B 2 69 ? 230.717 184.075 165.768 1.00 40.53 397 PRO B CA 1
ATOM 5599 C C . PRO B 2 69 ? 229.698 182.940 165.868 1.00 38.78 397 PRO B C 1
ATOM 5600 O O . PRO B 2 69 ? 228.805 182.983 166.712 1.00 39.04 397 PRO B O 1
ATOM 5604 N N . TYR B 2 70 ? 229.816 181.931 165.012 1.00 37.98 398 TYR B N 1
ATOM 5605 C CA . TYR B 2 70 ? 228.860 180.825 165.005 1.00 38.07 398 TYR B CA 1
ATOM 5606 C C . TYR B 2 70 ? 229.314 179.661 165.883 1.00 38.75 398 TYR B C 1
ATOM 5607 O O . TYR B 2 70 ? 228.615 178.656 166.014 1.00 37.90 398 TYR B O 1
ATOM 5616 N N . GLU B 2 71 ? 230.492 179.804 166.475 1.00 39.03 399 GLU B N 1
ATOM 5617 C CA . GLU B 2 71 ? 231.059 178.810 167.379 1.00 40.16 399 GLU B CA 1
ATOM 5618 C C . GLU B 2 71 ? 231.803 179.518 168.492 1.00 42.32 399 GLU B C 1
ATOM 5619 O O . GLU B 2 71 ? 232.946 179.179 168.808 1.00 41.88 399 GLU B O 1
ATOM 5625 N N . PHE B 2 72 ? 231.174 180.532 169.069 1.00 40.99 400 PHE B N 1
ATOM 5626 C CA . PHE B 2 72 ? 231.820 181.388 170.049 1.00 43.58 400 PHE B CA 1
ATOM 5627 C C . PHE B 2 72 ? 232.258 180.598 171.271 1.00 44.30 400 PHE B C 1
ATOM 5628 O O . PHE B 2 72 ? 231.672 179.564 171.597 1.00 43.72 400 PHE B O 1
ATOM 5636 N N . GLY B 2 73 ? 233.302 181.077 171.937 1.00 47.26 401 GLY B N 1
ATOM 5637 C CA . GLY B 2 73 ? 233.806 180.412 173.132 1.00 48.96 401 GLY B CA 1
ATOM 5638 C C . GLY B 2 73 ? 232.977 180.801 174.343 1.00 50.07 401 GLY B C 1
ATOM 5639 O O . GLY B 2 73 ? 232.435 181.905 174.397 1.00 50.94 401 GLY B O 1
ATOM 5640 N N . ARG B 2 74 ? 232.919 179.913 175.330 1.00 51.72 402 ARG B N 1
ATOM 5641 C CA . ARG B 2 74 ? 232.202 180.187 176.574 1.00 54.38 402 ARG B CA 1
ATOM 5642 C C . ARG B 2 74 ? 233.003 179.683 177.766 1.00 54.56 402 ARG B C 1
ATOM 5643 O O . ARG B 2 74 ? 233.294 178.492 177.868 1.00 54.76 402 ARG B O 1
ATOM 5651 N N . LEU B 2 75 ? 233.349 180.585 178.674 1.00 56.40 403 LEU B N 1
ATOM 5652 C CA . LEU B 2 75 ? 234.155 180.212 179.832 1.00 58.34 403 LEU B CA 1
ATOM 5653 C C . LEU B 2 75 ? 233.616 180.885 181.089 1.00 61.46 403 LEU B C 1
ATOM 5654 O O . LEU B 2 75 ? 233.346 182.087 181.092 1.00 59.42 403 LEU B O 1
ATOM 5656 N N . VAL B 2 76 ? 233.443 180.107 182.156 1.00 61.59 404 VAL B N 1
ATOM 5657 C CA . VAL B 2 76 ? 232.879 180.655 183.388 1.00 63.89 404 VAL B CA 1
ATOM 5658 C C . VAL B 2 76 ? 233.851 180.574 184.562 1.00 65.21 404 VAL B C 1
ATOM 5659 O O . VAL B 2 76 ? 234.388 179.516 184.875 1.00 64.39 404 VAL B O 1
ATOM 5661 N N . TYR B 2 82 ? 239.690 188.447 190.041 1.00 73.62 410 TYR B N 1
ATOM 5662 C CA . TYR B 2 82 ? 240.169 188.951 188.764 1.00 74.11 410 TYR B CA 1
ATOM 5663 C C . TYR B 2 82 ? 240.532 190.420 188.849 1.00 76.22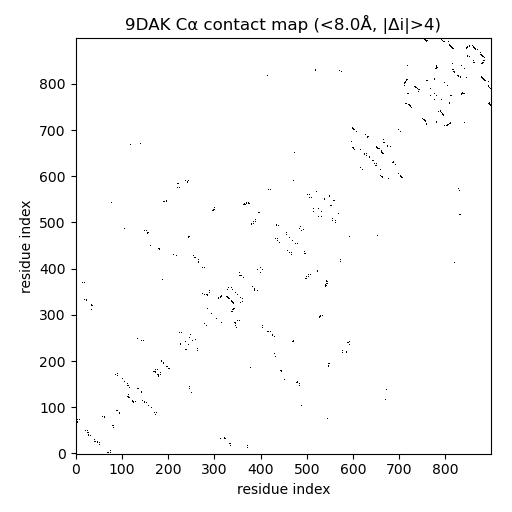 410 TYR B C 1
ATOM 5664 O O . TYR B 2 82 ? 239.977 191.163 189.658 1.00 73.94 410 TYR B O 1
ATOM 5666 N N . ASN B 2 83 ? 241.441 190.842 187.979 1.00 73.71 411 ASN B N 1
ATOM 5667 C CA . ASN B 2 83 ? 241.816 192.244 187.863 1.00 73.81 411 ASN B CA 1
ATOM 5668 C C . ASN B 2 83 ? 241.370 192.774 186.502 1.00 74.86 411 ASN B C 1
ATOM 5669 O O . ASN B 2 83 ? 241.993 192.479 185.481 1.00 73.22 411 ASN B O 1
ATOM 5671 N N . PHE B 2 84 ? 240.258 193.515 186.496 1.00 75.97 412 PHE B N 1
ATOM 5672 C CA . PHE B 2 84 ? 239.660 193.967 185.255 1.00 75.45 412 PHE B CA 1
ATOM 5673 C C . PHE B 2 84 ? 240.652 194.818 184.467 1.00 79.15 412 PHE B C 1
ATOM 5674 O O . PHE B 2 84 ? 240.819 194.653 183.256 1.00 69.84 412 PHE B O 1
ATOM 5676 N N . THR B 2 85 ? 241.325 195.731 185.175 1.00 74.76 413 THR B N 1
ATOM 5677 C CA . THR B 2 85 ? 242.321 196.568 184.515 1.00 75.63 413 THR B CA 1
ATOM 5678 C C . THR B 2 85 ? 243.444 195.744 183.889 1.00 74.31 413 THR B C 1
ATOM 5679 O O . THR B 2 85 ? 243.887 196.038 182.778 1.00 76.07 413 THR B O 1
ATOM 5681 N N . LYS B 2 86 ? 243.925 194.733 184.612 1.00 64.69 414 LYS B N 1
ATOM 5682 C CA . LYS B 2 86 ? 245.027 193.909 184.113 1.00 88.93 414 LYS B CA 1
ATOM 5683 C C . LYS B 2 86 ? 244.651 193.219 182.816 1.00 76.27 414 LYS B C 1
ATOM 5684 O O . LYS B 2 86 ? 245.460 193.117 181.901 1.00 72.04 414 LYS B O 1
ATOM 5686 N N . LEU B 2 87 ? 243.424 192.742 182.721 1.00 70.36 415 LEU B N 1
ATOM 5687 C CA . LEU B 2 87 ? 243.027 192.081 181.490 1.00 72.28 415 LEU B CA 1
ATOM 5688 C C . LEU B 2 87 ? 243.046 193.084 180.335 1.00 76.73 415 LEU B C 1
ATOM 5689 O O . LEU B 2 87 ? 243.526 192.779 179.234 1.00 69.05 415 LEU B O 1
ATOM 5691 N N . LEU B 2 88 ? 242.572 194.295 180.596 1.00 68.09 416 LEU B N 1
ATOM 5692 C CA . LEU B 2 88 ? 242.579 195.353 179.584 1.00 72.30 416 LEU B CA 1
ATOM 5693 C C . LEU B 2 88 ? 243.940 196.028 179.477 1.00 70.67 416 LEU B C 1
ATOM 5694 O O . LEU B 2 88 ? 244.071 197.242 179.709 1.00 72.54 416 LEU B O 1
ATOM 5699 N N . SER B 2 89 ? 244.930 195.245 179.091 1.00 70.18 417 SER B N 1
ATOM 5700 C CA . SER B 2 89 ? 246.290 195.694 178.886 1.00 70.65 417 SER B CA 1
ATOM 5701 C C . SER B 2 89 ? 246.926 194.824 177.820 1.00 69.13 417 SER B C 1
ATOM 5702 O O . SER B 2 89 ? 248.046 195.068 177.377 1.00 67.37 417 SER B O 1
ATOM 5704 N N . TYR B 2 90 ? 246.184 193.813 177.385 1.00 68.25 418 TYR B N 1
ATOM 5705 C CA . TYR B 2 90 ? 246.636 192.967 176.290 1.00 66.39 418 TYR B CA 1
ATOM 5706 C C . TYR B 2 90 ? 246.106 193.485 174.964 1.00 64.96 418 TYR B C 1
ATOM 5707 O O . TYR B 2 90 ? 246.709 193.247 173.918 1.00 64.64 418 TYR B O 1
ATOM 5709 N N . PHE B 2 91 ? 244.967 194.176 174.996 1.00 63.98 419 PHE B N 1
ATOM 5710 C CA . PHE B 2 91 ? 244.314 194.585 173.759 1.00 62.80 419 PHE B CA 1
ATOM 5711 C C . PHE B 2 91 ? 244.216 196.098 173.640 1.00 60.70 419 PHE B C 1
ATOM 5712 O O . PHE B 2 91 ? 243.997 196.796 174.632 1.00 62.90 419 PHE B O 1
ATOM 5714 N N . GLN B 2 92 ? 244.291 196.590 172.413 1.00 60.45 420 GLN B N 1
ATOM 5715 C CA . GLN B 2 92 ? 243.997 197.987 172.129 1.00 59.12 420 GLN B CA 1
ATOM 5716 C C . GLN B 2 92 ? 242.512 198.143 171.880 1.00 61.13 420 GLN B C 1
ATOM 5717 O O . GLN B 2 92 ? 241.975 197.602 170.915 1.00 81.37 420 GLN B O 1
ATOM 5719 N N . VAL B 2 93 ? 241.842 198.862 172.769 1.00 60.61 421 VAL B N 1
ATOM 5720 C CA . VAL B 2 93 ? 240.393 198.999 172.689 1.00 59.79 421 VAL B CA 1
ATOM 5721 C C . VAL B 2 93 ? 239.985 200.055 171.676 1.00 59.91 421 VAL B C 1
ATOM 5722 O O . VAL B 2 93 ? 240.491 201.184 171.704 1.00 60.50 421 VAL B O 1
ATOM 5726 N N . ASP B 2 94 ? 239.086 199.688 170.762 1.00 60.63 422 ASP B N 1
ATOM 5727 C CA . ASP B 2 94 ? 238.567 200.617 169.761 1.00 60.71 422 ASP B CA 1
ATOM 5728 C C . ASP B 2 94 ? 237.228 201.181 170.198 1.00 59.72 422 ASP B C 1
ATOM 5729 O O . ASP B 2 94 ? 236.896 202.331 169.902 1.00 59.35 422 ASP B O 1
ATOM 5731 N N . ALA B 2 95 ? 236.461 200.364 170.905 1.00 59.64 423 ALA B N 1
ATOM 5732 C CA . ALA B 2 95 ? 235.162 200.781 171.397 1.00 58.83 423 ALA B CA 1
ATOM 5733 C C . ALA B 2 95 ? 234.835 200.070 172.692 1.00 60.09 423 ALA B C 1
ATOM 5734 O O . ALA B 2 95 ? 235.336 198.981 172.967 1.00 59.60 423 ALA B O 1
ATOM 5736 N N . PHE B 2 96 ? 233.995 200.703 173.501 1.00 59.80 424 PHE B N 1
ATOM 5737 C CA . PHE B 2 96 ? 233.571 200.120 174.761 1.00 61.77 424 PHE B CA 1
ATOM 5738 C C . PHE B 2 96 ? 232.203 200.651 175.175 1.00 62.92 424 PHE B C 1
ATOM 5739 O O . PHE B 2 96 ? 231.947 201.851 175.093 1.00 62.64 424 PHE B O 1
ATOM 5747 N N . GLU B 2 97 ? 231.334 199.747 175.621 1.00 62.99 425 GLU B N 1
ATOM 5748 C CA . GLU B 2 97 ? 230.004 200.122 176.093 1.00 62.24 425 GLU B CA 1
ATOM 5749 C C . GLU B 2 97 ? 229.507 199.122 177.133 1.00 62.91 425 GLU B C 1
ATOM 5750 O O . GLU B 2 97 ? 229.940 197.969 177.127 1.00 62.41 425 GLU B O 1
ATOM 5752 N N . CYS B 2 98 ? 228.586 199.544 178.015 1.00 63.98 426 CYS B N 1
ATOM 5753 C CA . CYS B 2 98 ? 227.968 198.686 179.006 1.00 63.08 426 CYS B CA 1
ATOM 5754 C C . CYS B 2 98 ? 226.460 198.808 179.019 1.00 63.55 426 CYS B C 1
ATOM 5755 O O . CYS B 2 98 ? 225.912 199.852 178.623 1.00 67.31 426 CYS B O 1
ATOM 5758 N N . LYS B 2 99 ? 225.787 197.819 179.580 1.00 64.42 427 LYS B N 1
ATOM 5759 C CA . LYS B 2 99 ? 224.357 197.927 179.769 1.00 65.64 427 LYS B CA 1
ATOM 5760 C C . LYS B 2 99 ? 223.939 197.428 181.153 1.00 65.26 427 LYS B C 1
ATOM 5761 O O . LYS B 2 99 ? 224.333 196.340 181.585 1.00 64.54 427 LYS B O 1
ATOM 5767 N N . LYS B 2 100 ? 223.159 198.254 181.856 1.00 66.51 428 LYS B N 1
ATOM 5768 C CA . LYS B 2 100 ? 222.722 197.987 183.226 1.00 66.33 428 LYS B CA 1
ATOM 5769 C C . LYS B 2 100 ? 223.900 197.928 184.192 1.00 65.88 428 LYS B C 1
ATOM 5770 O O . LYS B 2 100 ? 223.820 197.283 185.237 1.00 64.76 428 LYS B O 1
ATOM 5776 N N . VAL B 2 101 ? 225.001 198.588 183.827 1.00 66.34 429 VAL B N 1
ATOM 5777 C CA . VAL B 2 101 ? 226.190 198.571 184.669 1.00 68.27 429 VAL B CA 1
ATOM 5778 C C . VAL B 2 101 ? 227.220 199.605 184.222 1.00 70.12 429 VAL B C 1
ATOM 5779 O O . VAL B 2 101 ? 227.288 199.960 183.047 1.00 68.11 429 VAL B O 1
ATOM 5781 N N . THR B 2 102 ? 228.045 200.047 185.159 1.00 70.92 430 THR B N 1
ATOM 5782 C CA . THR B 2 102 ? 229.186 200.905 184.855 1.00 69.12 430 THR B CA 1
ATOM 5783 C C . THR B 2 102 ? 230.482 200.135 185.132 1.00 78.84 430 THR B C 1
ATOM 5784 O O . THR B 2 102 ? 230.562 199.417 186.133 1.00 114.96 430 THR B O 1
ATOM 5786 N N . PRO B 2 103 ? 231.519 200.309 184.296 1.00 69.53 431 PRO B N 1
ATOM 5787 C CA . PRO B 2 103 ? 232.778 199.582 184.308 1.00 70.51 431 PRO B CA 1
ATOM 5788 C C . PRO B 2 103 ? 233.503 199.730 185.635 1.00 75.66 431 PRO B C 1
ATOM 5789 O O . PRO B 2 103 ? 234.292 198.868 186.006 1.00 74.23 431 PRO B O 1
ATOM 5793 N N . GLU B 2 104 ? 233.218 200.798 186.361 1.00 77.16 432 GLU B N 1
ATOM 5794 C CA . GLU B 2 104 ? 233.811 201.006 187.667 1.00 76.59 432 GLU B CA 1
ATOM 5795 C C . GLU B 2 104 ? 233.330 199.932 188.627 1.00 75.33 432 GLU B C 1
ATOM 5796 O O . GLU B 2 104 ? 234.086 199.495 189.487 1.00 73.53 432 GLU B O 1
ATOM 5798 N N . SER B 2 105 ? 232.078 199.501 188.460 1.00 74.39 433 SER B N 1
ATOM 5799 C CA . SER B 2 105 ? 231.459 198.500 189.324 1.00 73.61 433 SER B CA 1
ATOM 5800 C C . SER B 2 105 ? 231.962 197.108 188.973 1.00 72.68 433 SER B C 1
ATOM 5801 O O . SER B 2 105 ? 232.079 196.239 189.839 1.00 79.66 433 SER B O 1
ATOM 5803 N N . ILE B 2 106 ? 232.313 196.914 187.700 1.00 69.15 434 ILE B N 1
ATOM 5804 C CA . ILE B 2 106 ? 232.889 195.642 187.261 1.00 79.59 434 ILE B CA 1
ATOM 5805 C C . ILE B 2 106 ? 234.200 195.431 187.990 1.00 79.00 434 ILE B C 1
ATOM 5806 O O . ILE B 2 106 ? 234.485 194.326 188.437 1.00 73.90 434 ILE B O 1
ATOM 5808 N N . ALA B 2 107 ? 234.989 196.492 188.118 1.00 72.28 435 ALA B N 1
ATOM 5809 C CA . ALA B 2 107 ? 236.266 196.401 188.802 1.00 76.78 435 ALA B CA 1
ATOM 5810 C C . ALA B 2 107 ? 236.123 196.391 190.327 1.00 73.53 435 ALA B C 1
ATOM 5811 O O . ALA B 2 107 ? 236.906 195.742 191.021 1.00 74.60 435 ALA B O 1
ATOM 5813 N N . THR B 2 108 ? 235.131 197.111 190.852 1.00 78.26 436 THR B N 1
ATOM 5814 C CA . THR B 2 108 ? 234.976 197.213 192.303 1.00 73.56 436 THR B CA 1
ATOM 5815 C C . THR B 2 108 ? 233.701 196.537 192.785 1.00 74.82 436 THR B C 1
ATOM 5816 O O . THR B 2 108 ? 232.681 197.197 193.006 1.00 74.67 436 THR B O 1
ATOM 5818 N N . SER B 2 113 ? 229.555 184.602 190.114 1.00 69.44 441 SER B N 1
ATOM 5819 C CA . SER B 2 113 ? 230.224 184.099 188.922 1.00 68.91 441 SER B CA 1
ATOM 5820 C C . SER B 2 113 ? 230.552 185.224 187.951 1.00 68.10 441 SER B C 1
ATOM 5821 O O . SER B 2 113 ? 229.848 186.235 187.889 1.00 67.16 441 SER B O 1
ATOM 5823 N N . LEU B 2 114 ? 231.591 185.005 187.153 1.00 67.64 442 LEU B N 1
ATOM 5824 C CA . LEU B 2 114 ? 231.949 185.891 186.049 1.00 67.09 442 LEU B CA 1
ATOM 5825 C C . LEU B 2 114 ? 231.984 185.093 184.752 1.00 66.19 442 LEU B C 1
ATOM 5826 O O . LEU B 2 114 ? 232.674 184.079 184.658 1.00 68.05 442 LEU B O 1
ATOM 5828 N N . THR B 2 115 ? 231.221 185.526 183.759 1.00 64.06 443 THR B N 1
ATOM 5829 C CA . THR B 2 115 ? 231.123 184.771 182.511 1.00 63.24 443 THR B CA 1
ATOM 5830 C C . THR B 2 115 ? 231.665 185.545 181.322 1.00 60.41 443 THR B C 1
ATOM 5831 O O . THR B 2 115 ? 231.287 186.695 181.082 1.00 60.11 443 THR B O 1
ATOM 5833 N N . VAL B 2 116 ? 232.546 184.906 180.560 1.00 60.42 444 VAL B N 1
ATOM 5834 C CA . VAL B 2 116 ? 233.110 185.552 179.383 1.00 57.22 444 VAL B CA 1
ATOM 5835 C C . VAL B 2 116 ? 232.786 184.788 178.110 1.00 55.77 444 VAL B C 1
ATOM 5836 O O . VAL B 2 116 ? 233.162 183.623 177.948 1.00 56.00 444 VAL B O 1
ATOM 5840 N N . ASP B 2 117 ? 232.117 185.473 177.187 1.00 54.49 445 ASP B N 1
ATOM 5841 C CA . ASP B 2 117 ? 231.837 184.940 175.859 1.00 53.74 445 ASP B CA 1
ATOM 5842 C C . ASP B 2 117 ? 232.641 185.737 174.849 1.00 51.97 445 ASP B C 1
ATOM 5843 O O . ASP B 2 117 ? 232.692 186.961 174.924 1.00 52.60 445 ASP B O 1
ATOM 5848 N N . TRP B 2 118 ? 233.299 185.064 173.917 1.00 50.52 446 TRP B N 1
ATOM 5849 C CA . TRP B 2 118 ? 234.122 185.807 172.973 1.00 51.22 446 TRP B CA 1
ATOM 5850 C C . TRP B 2 118 ? 234.211 185.133 171.616 1.00 49.30 446 TRP B C 1
ATOM 5851 O O . TRP B 2 118 ? 234.043 183.914 171.496 1.00 49.29 446 TRP B O 1
ATOM 5862 N N . PHE B 2 119 ? 234.490 185.935 170.598 1.00 48.37 447 PHE B N 1
ATOM 5863 C CA . PHE B 2 119 ? 234.658 185.428 169.245 1.00 46.03 447 PHE B CA 1
ATOM 5864 C C . PHE B 2 119 ? 235.426 186.410 168.374 1.00 49.11 447 PHE B C 1
ATOM 5865 O O . PHE B 2 119 ? 235.529 187.597 168.695 1.00 48.82 447 PHE B O 1
ATOM 5873 N N . ALA B 2 120 ? 235.944 185.918 167.263 1.00 46.84 448 ALA B N 1
ATOM 5874 C CA . ALA B 2 120 ? 236.625 186.750 166.288 1.00 47.69 448 ALA B CA 1
ATOM 5875 C C . ALA B 2 120 ? 235.616 187.657 165.600 1.00 47.65 448 ALA B C 1
ATOM 5876 O O . ALA B 2 120 ? 234.536 187.220 165.220 1.00 46.24 448 ALA B O 1
ATOM 5878 N N . TYR B 2 121 ? 235.983 188.915 165.414 1.00 48.23 449 TYR B N 1
ATOM 5879 C CA . TYR B 2 121 ? 235.140 189.839 164.691 1.00 47.54 449 TYR B CA 1
ATOM 5880 C C . TYR B 2 121 ? 236.007 190.940 164.125 1.00 48.39 449 TYR B C 1
ATOM 5881 O O . TYR B 2 121 ? 237.214 190.978 164.398 1.00 49.14 449 TYR B O 1
ATOM 5890 N N . ARG B 2 122 ? 235.406 191.887 163.400 1.00 48.44 450 ARG B N 1
ATOM 5891 C CA . ARG B 2 122 ? 236.203 192.980 162.868 1.00 49.49 450 ARG B CA 1
ATOM 5892 C C . ARG B 2 122 ? 235.888 194.257 163.601 1.00 49.02 450 ARG B C 1
ATOM 5893 O O . ARG B 2 122 ? 234.720 194.556 163.859 1.00 50.32 450 ARG B O 1
ATOM 5901 N N . VAL B 2 123 ? 236.908 195.027 163.922 1.00 50.36 451 VAL B N 1
ATOM 5902 C CA . VAL B 2 123 ? 236.696 196.277 164.634 1.00 50.85 451 VAL B CA 1
ATOM 5903 C C . VAL B 2 123 ? 236.010 197.285 163.726 1.00 50.80 451 VAL B C 1
ATOM 5904 O O . VAL B 2 123 ? 235.222 198.106 164.186 1.00 50.46 451 VAL B O 1
ATOM 5906 N N . ALA B 2 124 ? 236.262 197.167 162.428 1.00 50.01 452 ALA B N 1
ATOM 5907 C CA . ALA B 2 124 ? 235.628 198.029 161.444 1.00 50.08 452 ALA B CA 1
ATOM 5908 C C . ALA B 2 124 ? 234.107 197.906 161.514 1.00 48.94 452 ALA B C 1
ATOM 5909 O O . ALA B 2 124 ? 233.382 198.830 161.151 1.00 49.41 452 ALA B O 1
ATOM 5911 N N . ASP B 2 125 ? 233.642 196.740 161.946 1.00 49.65 453 ASP B N 1
ATOM 5912 C CA . ASP B 2 125 ? 232.224 196.411 161.979 1.00 49.87 453 ASP B CA 1
ATOM 5913 C C . ASP B 2 125 ? 231.645 196.453 163.390 1.00 45.65 453 ASP B C 1
ATOM 5914 O O . ASP B 2 125 ? 230.600 195.862 163.653 1.00 47.98 453 ASP B O 1
ATOM 5919 N N . LYS B 2 126 ? 232.305 197.173 164.297 1.00 49.82 454 LYS B N 1
ATOM 5920 C CA . LYS B 2 126 ? 231.884 197.200 165.702 1.00 49.31 454 LYS B CA 1
ATOM 5921 C C . LYS B 2 126 ? 230.462 197.720 165.895 1.00 48.23 454 LYS B C 1
ATOM 5922 O O . LYS B 2 126 ? 229.837 197.438 166.914 1.00 47.93 454 LYS B O 1
ATOM 5924 N N . SER B 2 127 ? 229.949 198.463 164.919 1.00 47.87 455 SER B N 1
ATOM 5925 C CA . SER B 2 127 ? 228.615 199.028 165.037 1.00 48.25 455 SER B CA 1
ATOM 5926 C C . SER B 2 127 ? 227.556 197.935 165.144 1.00 47.77 455 SER B C 1
ATOM 5927 O O . SER B 2 127 ? 226.450 198.166 165.615 1.00 47.41 455 SER B O 1
ATOM 5929 N N . ASP B 2 128 ? 227.908 196.722 164.697 1.00 47.24 456 ASP B N 1
ATOM 5930 C CA . ASP B 2 128 ? 226.990 195.585 164.693 1.00 45.90 456 ASP B CA 1
ATOM 5931 C C . ASP B 2 128 ? 226.916 194.860 166.030 1.00 46.58 456 ASP B C 1
ATOM 5932 O O . ASP B 2 128 ? 226.054 194.007 166.240 1.00 44.41 456 ASP B O 1
ATOM 5937 N N . LEU B 2 129 ? 227.860 195.162 166.932 1.00 46.55 457 LEU B N 1
ATOM 5938 C CA . LEU B 2 129 ? 227.926 194.487 168.205 1.00 47.03 457 LEU B CA 1
ATOM 5939 C C . LEU B 2 129 ? 226.995 195.180 169.193 1.00 47.11 457 LEU B C 1
ATOM 5940 O O . LEU B 2 129 ? 226.731 194.668 170.287 1.00 48.19 457 LEU B O 1
ATOM 5945 N N . LEU B 2 130 ? 226.541 196.360 168.807 1.00 46.86 458 LEU B N 1
ATOM 5946 C CA . LEU B 2 130 ? 225.734 197.207 169.681 1.00 46.93 458 LEU B CA 1
ATOM 5947 C C . LEU B 2 130 ? 224.291 196.728 169.770 1.00 46.37 458 LEU B C 1
ATOM 5948 O O . LEU B 2 130 ? 223.753 196.193 168.794 1.00 45.83 458 LEU B O 1
ATOM 5950 N N . PRO B 2 131 ? 223.634 196.951 170.907 1.00 47.38 459 PRO B N 1
ATOM 5951 C CA . PRO B 2 131 ? 222.214 196.745 171.136 1.00 47.03 459 PRO B CA 1
ATOM 5952 C C . PRO B 2 131 ? 221.410 197.527 170.122 1.00 46.12 459 PRO B C 1
ATOM 5953 O O . PRO B 2 131 ? 221.738 198.664 169.806 1.00 45.85 459 PRO B O 1
ATOM 5957 N N . GLY B 2 132 ? 220.352 196.913 169.616 1.00 44.03 460 GLY B N 1
ATOM 5958 C CA . GLY B 2 132 ? 219.481 197.574 168.651 1.00 42.86 460 GLY B CA 1
ATOM 5959 C C . GLY B 2 132 ? 219.899 197.273 167.217 1.00 42.93 460 GLY B C 1
ATOM 5960 O O . GLY B 2 132 ? 219.178 197.617 166.276 1.00 40.99 460 GLY B O 1
ATOM 5961 N N . SER B 2 133 ? 221.046 196.630 167.048 1.00 43.92 461 SER B N 1
ATOM 5962 C CA . SER B 2 133 ? 221.518 196.280 165.712 1.00 41.88 461 SER B CA 1
ATOM 5963 C C . SER B 2 133 ? 220.598 195.291 165.021 1.00 41.14 461 SER B C 1
ATOM 5964 O O . SER B 2 133 ? 220.057 194.378 165.642 1.00 42.09 461 SER B O 1
ATOM 5966 N N . SER B 2 134 ? 220.447 195.468 163.710 1.00 40.56 462 SER B N 1
ATOM 5967 C CA . SER B 2 134 ? 219.654 194.572 162.880 1.00 40.65 462 SER B CA 1
ATOM 5968 C C . SER B 2 134 ? 220.546 193.775 161.937 1.00 39.18 462 SER B C 1
ATOM 5969 O O . SER B 2 134 ? 220.079 193.236 160.933 1.00 38.10 462 SER B O 1
ATOM 5971 N N . SER B 2 135 ? 221.840 193.743 162.248 1.00 39.87 463 SER B N 1
ATOM 5972 C CA . SER B 2 135 ? 222.833 193.077 161.410 1.00 38.25 463 SER B CA 1
ATOM 5973 C C . SER B 2 135 ? 222.722 191.563 161.471 1.00 37.25 463 SER B C 1
ATOM 5974 O O . SER B 2 135 ? 222.064 191.006 162.348 1.00 36.66 463 SER B O 1
ATOM 5976 N N . ASP B 2 136 ? 223.401 190.897 160.540 1.00 35.93 464 ASP B N 1
ATOM 5977 C CA . ASP B 2 136 ? 223.380 189.443 160.451 1.00 35.01 464 ASP B CA 1
ATOM 5978 C C . ASP B 2 136 ? 223.949 188.780 161.698 1.00 37.48 464 ASP B C 1
ATOM 5979 O O . ASP B 2 136 ? 223.473 187.727 162.123 1.00 32.94 464 ASP B O 1
ATOM 5984 N N . LEU B 2 137 ? 224.951 189.403 162.303 1.00 36.33 465 LEU B N 1
ATOM 5985 C CA . LEU B 2 137 ? 225.599 188.821 163.468 1.00 36.68 465 LEU B CA 1
ATOM 5986 C C . LEU B 2 137 ? 224.590 188.384 164.520 1.00 37.11 465 LEU B C 1
ATOM 5987 O O . LEU B 2 137 ? 224.640 187.257 165.008 1.00 35.97 465 LEU B O 1
ATOM 5992 N N . GLN B 2 138 ? 223.668 189.270 164.870 1.00 36.85 466 GLN B N 1
ATOM 5993 C CA . GLN B 2 138 ? 222.741 188.983 165.955 1.00 37.64 466 GLN B CA 1
ATOM 5994 C C . GLN B 2 138 ? 221.494 188.250 165.490 1.00 35.61 466 GLN B C 1
ATOM 5995 O O . GLN B 2 138 ? 220.598 187.977 166.286 1.00 36.79 466 GLN B O 1
ATOM 6001 N N . ARG B 2 139 ? 221.425 187.932 164.207 1.00 35.39 467 ARG B N 1
ATOM 6002 C CA . ARG B 2 139 ? 220.282 187.200 163.691 1.00 32.84 467 ARG B CA 1
ATOM 6003 C C . ARG B 2 139 ? 220.613 185.724 163.551 1.00 31.48 467 ARG B C 1
ATOM 6004 O O . ARG B 2 139 ? 219.790 184.864 163.862 1.00 31.17 467 ARG B O 1
ATOM 6012 N N . PHE B 2 140 ? 221.819 185.430 163.076 1.00 32.77 468 PHE B N 1
ATOM 6013 C CA . PHE B 2 140 ? 222.179 184.053 162.774 1.00 32.38 468 PHE B CA 1
ATOM 6014 C C . PHE B 2 140 ? 223.372 183.511 163.556 1.00 33.86 468 PHE B C 1
ATOM 6015 O O . PHE B 2 140 ? 223.630 182.310 163.515 1.00 33.34 468 PHE B O 1
ATOM 6023 N N . ASN B 2 141 ? 224.126 184.377 164.229 1.00 34.60 469 ASN B N 1
ATOM 6024 C CA . ASN B 2 141 ? 225.374 183.933 164.843 1.00 35.11 469 ASN B CA 1
ATOM 6025 C C . ASN B 2 141 ? 225.351 184.017 166.366 1.00 36.91 469 ASN B C 1
ATOM 6026 O O . ASN B 2 141 ? 225.434 182.997 167.050 1.00 37.76 469 ASN B O 1
ATOM 6031 N N . TYR B 2 142 ? 225.283 185.232 166.899 1.00 37.40 470 TYR B N 1
ATOM 6032 C CA . TYR B 2 142 ? 225.353 185.437 168.343 1.00 39.84 470 TYR B CA 1
ATOM 6033 C C . TYR B 2 142 ? 224.546 186.630 168.812 1.00 40.82 470 TYR B C 1
ATOM 6034 O O . TYR B 2 142 ? 224.716 187.740 168.314 1.00 40.08 470 TYR B O 1
ATOM 6043 N N . LYS B 2 143 ? 223.749 186.422 169.849 1.00 42.27 471 LYS B N 1
ATOM 6044 C CA . LYS B 2 143 ? 223.011 187.519 170.444 1.00 42.97 471 LYS B CA 1
ATOM 6045 C C . LYS B 2 143 ? 223.003 187.393 171.973 1.00 44.59 471 LYS B C 1
ATOM 6046 O O . LYS B 2 143 ? 222.724 186.317 172.497 1.00 43.96 471 LYS B O 1
ATOM 6052 N N . PRO B 2 144 ? 223.352 188.470 172.696 1.00 45.14 472 PRO B N 1
ATOM 6053 C CA . PRO B 2 144 ? 223.345 188.587 174.146 1.00 47.01 472 PRO B CA 1
ATOM 6054 C C . PRO B 2 144 ? 221.924 188.719 174.683 1.00 48.60 472 PRO B C 1
ATOM 6055 O O . PRO B 2 144 ? 221.045 189.227 173.989 1.00 48.75 472 PRO B O 1
ATOM 6059 N N . THR B 2 145 ? 221.709 188.314 175.935 1.00 49.39 473 THR B N 1
ATOM 6060 C CA . THR B 2 145 ? 220.396 188.476 176.559 1.00 50.67 473 THR B CA 1
ATOM 6061 C C . THR B 2 145 ? 220.309 189.756 177.373 1.00 52.72 473 THR B C 1
ATOM 6062 O O . THR B 2 145 ? 219.229 190.320 177.541 1.00 53.00 473 THR B O 1
ATOM 6064 N N . TYR B 2 146 ? 221.444 190.183 177.916 1.00 52.94 474 TYR B N 1
ATOM 6065 C CA . TYR B 2 146 ? 221.496 191.322 178.824 1.00 54.22 474 TYR B CA 1
ATOM 6066 C C . TYR B 2 146 ? 220.584 191.130 180.033 1.00 55.49 474 TYR B C 1
ATOM 6067 O O . TYR B 2 146 ? 220.093 192.101 180.608 1.00 57.77 474 TYR B O 1
ATOM 6076 N N . ALA B 2 147 ? 220.386 189.874 180.437 1.00 56.23 475 ALA B N 1
ATOM 6077 C CA . ALA B 2 147 ? 219.602 189.577 181.631 1.00 58.52 475 ALA B CA 1
ATOM 6078 C C . ALA B 2 147 ? 220.346 190.049 182.870 1.00 58.46 475 ALA B C 1
ATOM 6079 O O . ALA B 2 147 ? 219.745 190.518 183.837 1.00 59.83 475 ALA B O 1
ATOM 6081 N N . HIS B 2 148 ? 221.664 189.913 182.823 1.00 60.20 476 HIS B N 1
ATOM 6082 C CA . HIS B 2 148 ? 222.553 190.309 183.901 1.00 60.57 476 HIS B CA 1
ATOM 6083 C C . HIS B 2 148 ? 223.416 191.472 183.422 1.00 61.38 476 HIS B C 1
ATOM 6084 O O . HIS B 2 148 ? 223.590 191.645 182.216 1.00 60.61 476 HIS B O 1
ATOM 6091 N N . PRO B 2 149 ? 223.973 192.269 184.336 1.00 61.23 477 PRO B N 1
ATOM 6092 C CA . PRO B 2 149 ? 224.922 193.329 184.061 1.00 62.43 477 PRO B CA 1
ATOM 6093 C C . PRO B 2 149 ? 226.002 192.826 183.118 1.00 63.39 477 PRO B C 1
ATOM 6094 O O . PRO B 2 149 ? 226.662 191.823 183.397 1.00 63.03 477 PRO B O 1
ATOM 6098 N N . THR B 2 150 ? 226.155 193.516 181.987 1.00 63.85 478 THR B N 1
ATOM 6099 C CA . THR B 2 150 ? 227.082 193.093 180.940 1.00 62.50 478 THR B CA 1
ATOM 6100 C C . THR B 2 150 ? 227.821 194.287 180.336 1.00 62.75 478 THR B C 1
ATOM 6101 O O . THR B 2 150 ? 227.244 195.369 180.204 1.00 63.00 478 THR B O 1
ATOM 6103 N N . CYS B 2 151 ? 229.082 194.071 179.930 1.00 61.47 479 CYS B N 1
ATOM 6104 C CA . CYS B 2 151 ? 229.864 195.062 179.186 1.00 62.04 479 CYS B CA 1
ATOM 6105 C C . CYS B 2 151 ? 230.413 194.478 177.880 1.00 59.18 479 CYS B C 1
ATOM 6106 O O . CYS B 2 151 ? 230.781 193.303 177.801 1.00 59.85 479 CYS B O 1
ATOM 6109 N N . LEU B 2 152 ? 230.441 195.320 176.854 1.00 59.67 480 LEU B N 1
ATOM 6110 C CA . LEU B 2 152 ? 230.933 194.979 175.523 1.00 60.25 480 LEU B CA 1
ATOM 6111 C C . LEU B 2 152 ? 232.301 195.584 175.244 1.00 60.08 480 LEU B C 1
ATOM 6112 O O . LEU B 2 152 ? 232.496 196.796 175.348 1.00 57.25 480 LEU B O 1
ATOM 6114 N N . ILE B 2 153 ? 233.242 194.735 174.857 1.00 58.29 481 ILE B N 1
ATOM 6115 C CA . ILE B 2 153 ? 234.585 195.174 174.510 1.00 59.36 481 ILE B CA 1
ATOM 6116 C C . ILE B 2 153 ? 234.921 194.758 173.084 1.00 57.13 481 ILE B C 1
ATOM 6117 O O . ILE B 2 153 ? 234.793 193.591 172.729 1.00 57.24 481 ILE B O 1
ATOM 6119 N N . SER B 2 154 ? 235.410 195.699 172.285 1.00 57.65 482 SER B N 1
ATOM 6120 C CA . SER B 2 154 ? 235.912 195.353 170.957 1.00 60.01 482 SER B CA 1
ATOM 6121 C C . SER B 2 154 ? 237.324 195.907 170.810 1.00 56.77 482 SER B C 1
ATOM 6122 O O . SER B 2 154 ? 237.561 197.106 170.951 1.00 57.95 482 SER B O 1
ATOM 6124 N N . ALA B 2 155 ? 238.271 194.995 170.595 1.00 58.87 483 ALA B N 1
ATOM 6125 C CA . ALA B 2 155 ? 239.684 195.346 170.670 1.00 59.48 483 ALA B CA 1
ATOM 6126 C C . ALA B 2 155 ? 240.538 194.397 169.837 1.00 58.31 483 ALA B C 1
ATOM 6127 O O . ALA B 2 155 ? 240.055 193.363 169.380 1.00 57.05 483 ALA B O 1
ATOM 6129 N N . TYR B 2 156 ? 241.811 194.748 169.640 1.00 58.33 484 TYR B N 1
ATOM 6130 C CA . TYR B 2 156 ? 242.710 193.877 168.884 1.00 58.04 484 TYR B CA 1
ATOM 6131 C C . TYR B 2 156 ? 244.080 193.696 169.543 1.00 59.36 484 TYR B C 1
ATOM 6132 O O . TYR B 2 156 ? 244.531 194.533 170.327 1.00 56.17 484 TYR B O 1
ATOM 6134 N N . THR B 2 157 ? 244.740 192.584 169.214 1.00 59.18 485 THR B N 1
ATOM 6135 C CA . THR B 2 157 ? 246.071 192.278 169.748 1.00 59.30 485 THR B CA 1
ATOM 6136 C C . THR B 2 157 ? 246.795 191.241 168.900 1.00 61.72 485 THR B C 1
ATOM 6137 O O . THR B 2 157 ? 246.175 190.513 168.131 1.00 59.19 485 THR B O 1
ATOM 6139 N N . ASP B 2 158 ? 248.107 191.145 169.078 1.00 59.42 486 ASP B N 1
ATOM 6140 C CA . ASP B 2 158 ? 248.868 190.060 168.469 1.00 62.12 486 ASP B CA 1
ATOM 6141 C C . ASP B 2 158 ? 248.933 188.873 169.423 1.00 60.20 486 ASP B C 1
ATOM 6142 O O . ASP B 2 158 ? 249.632 188.915 170.436 1.00 63.06 486 ASP B O 1
ATOM 6144 N N . LEU B 2 159 ? 248.163 187.832 169.124 1.00 58.72 487 LEU B N 1
ATOM 6145 C CA . LEU B 2 159 ? 248.016 186.708 170.034 1.00 59.14 487 LEU B CA 1
ATOM 6146 C C . LEU B 2 159 ? 249.182 185.735 169.944 1.00 65.49 487 LEU B C 1
ATOM 6147 O O . LEU B 2 159 ? 249.334 184.871 170.806 1.00 77.36 487 LEU B O 1
ATOM 6149 N N . SER B 2 160 ? 249.992 185.843 168.893 1.00 59.23 488 SER B N 1
ATOM 6150 C CA . SER B 2 160 ? 251.040 184.846 168.690 1.00 62.85 488 SER B CA 1
ATOM 6151 C C . SER B 2 160 ? 252.074 184.921 169.802 1.00 61.80 488 SER B C 1
ATOM 6152 O O . SER B 2 160 ? 252.604 183.904 170.251 1.00 62.99 488 SER B O 1
ATOM 6154 N N . ALA B 2 161 ? 252.301 186.130 170.299 1.00 62.34 489 ALA B N 1
ATOM 6155 C CA . ALA B 2 161 ? 253.288 186.358 171.342 1.00 62.49 489 ALA B CA 1
ATOM 6156 C C . ALA B 2 161 ? 252.735 185.983 172.708 1.00 62.67 489 ALA B C 1
ATOM 6157 O O . ALA B 2 161 ? 253.448 186.040 173.709 1.00 63.99 489 ALA B O 1
ATOM 6159 N N . LEU B 2 162 ? 251.455 185.627 172.752 1.00 62.67 490 LEU B N 1
ATOM 6160 C CA . LEU B 2 162 ? 250.810 185.272 174.005 1.00 62.84 490 LEU B CA 1
ATOM 6161 C C . LEU B 2 162 ? 250.495 183.780 174.066 1.00 62.96 490 LEU B C 1
ATOM 6162 O O . LEU B 2 162 ? 249.829 183.316 174.992 1.00 62.49 490 LEU B O 1
ATOM 6164 N N . GLY B 2 163 ? 251.000 183.024 173.091 1.00 62.55 491 GLY B N 1
ATOM 6165 C CA . GLY B 2 163 ? 250.819 181.574 173.070 1.00 64.45 491 GLY B CA 1
ATOM 6166 C C . GLY B 2 163 ? 249.627 181.121 172.227 1.00 62.73 491 GLY B C 1
ATOM 6167 O O . GLY B 2 163 ? 249.284 179.936 172.220 1.00 64.11 491 GLY B O 1
ATOM 6168 N N . GLY B 2 164 ? 248.998 182.055 171.521 1.00 61.59 492 GLY B N 1
ATOM 6169 C CA . GLY B 2 164 ? 247.856 181.736 170.673 1.00 62.25 492 GLY B CA 1
ATOM 6170 C C . GLY B 2 164 ? 248.202 181.915 169.203 1.00 62.21 492 GLY B C 1
ATOM 6171 O O . GLY B 2 164 ? 249.358 181.772 168.803 1.00 61.40 492 GLY B O 1
ATOM 6172 N N . SER B 2 165 ? 247.194 182.223 168.397 1.00 59.94 493 SER B N 1
ATOM 6173 C CA . SER B 2 165 ? 247.396 182.428 166.971 1.00 58.90 493 SER B CA 1
ATOM 6174 C C . SER B 2 165 ? 246.413 183.448 166.425 1.00 57.99 493 SER B C 1
ATOM 6175 O O . SER B 2 165 ? 245.300 183.588 166.931 1.00 56.89 493 SER B O 1
ATOM 6177 N N . ASN B 2 166 ? 246.821 184.155 165.378 1.00 57.36 494 ASN B N 1
ATOM 6178 C CA . ASN B 2 166 ? 245.952 185.143 164.761 1.00 57.26 494 ASN B CA 1
ATOM 6179 C C . ASN B 2 166 ? 245.230 184.513 163.572 1.00 54.98 494 ASN B C 1
ATOM 6180 O O . ASN B 2 166 ? 245.820 183.699 162.861 1.00 54.32 494 ASN B O 1
ATOM 6185 N N . PRO B 2 167 ? 243.964 184.869 163.346 1.00 53.75 495 PRO B N 1
ATOM 6186 C CA . PRO B 2 167 ? 243.139 184.448 162.233 1.00 50.77 495 PRO B CA 1
ATOM 6187 C C . PRO B 2 167 ? 243.605 185.106 160.944 1.00 50.05 495 PRO B C 1
ATOM 6188 O O . PRO B 2 167 ? 244.113 186.227 160.963 1.00 50.42 495 PRO B O 1
ATOM 6192 N N . THR B 2 168 ? 243.390 184.427 159.822 1.00 49.32 496 THR B N 1
ATOM 6193 C CA . THR B 2 168 ? 243.717 184.996 158.516 1.00 47.16 496 THR B CA 1
ATOM 6194 C C . THR B 2 168 ? 242.518 185.679 157.846 1.00 47.17 496 THR B C 1
ATOM 6195 O O . THR B 2 168 ? 242.697 186.544 156.988 1.00 46.17 496 THR B O 1
ATOM 6197 N N . ASN B 2 169 ? 241.301 185.307 158.265 1.00 45.64 497 ASN B N 1
ATOM 6198 C CA . ASN B 2 169 ? 240.057 185.920 157.791 1.00 44.86 497 ASN B CA 1
ATOM 6199 C C . ASN B 2 169 ? 238.957 185.716 158.831 1.00 44.45 497 ASN B C 1
ATOM 6200 O O . ASN B 2 169 ? 239.116 184.936 159.765 1.00 44.73 497 ASN B O 1
ATOM 6205 N N . TYR B 2 170 ? 237.819 186.396 158.630 1.00 43.54 498 TYR B N 1
ATOM 6206 C CA . TYR B 2 170 ? 236.677 186.320 159.546 1.00 42.36 498 TYR B CA 1
ATOM 6207 C C . TYR B 2 170 ? 235.435 185.805 158.835 1.00 41.60 498 TYR B C 1
ATOM 6208 O O . TYR B 2 170 ? 235.092 186.279 157.753 1.00 40.63 498 TYR B O 1
ATOM 6217 N N . THR B 2 171 ? 234.756 184.836 159.444 1.00 40.04 499 THR B N 1
ATOM 6218 C CA . THR B 2 171 ? 233.579 184.244 158.817 1.00 37.54 499 THR B CA 1
ATOM 6219 C C . THR B 2 171 ? 232.343 184.351 159.695 1.00 37.43 499 THR B C 1
ATOM 6220 O O . THR B 2 171 ? 232.397 184.083 160.894 1.00 37.82 499 THR B O 1
ATOM 6224 N N . LEU B 2 172 ? 231.223 184.718 159.086 1.00 35.91 500 LEU B N 1
ATOM 6225 C CA . LEU B 2 172 ? 229.942 184.741 159.783 1.00 34.99 500 LEU B CA 1
ATOM 6226 C C . LEU B 2 172 ? 228.841 184.181 158.896 1.00 34.03 500 LEU B C 1
ATOM 6227 O O . LEU B 2 172 ? 228.925 184.252 157.670 1.00 33.68 500 LEU B O 1
ATOM 6232 N N . LEU B 2 173 ? 227.794 183.655 159.511 1.00 33.19 501 LEU B N 1
ATOM 6233 C CA . LEU B 2 173 ? 226.621 183.240 158.758 1.00 32.72 501 LEU B CA 1
ATOM 6234 C C . LEU B 2 173 ? 225.808 184.459 158.355 1.00 32.48 501 LEU B C 1
ATOM 6235 O O . LEU B 2 173 ? 225.555 185.340 159.177 1.00 32.24 501 LEU B O 1
ATOM 6240 N N . THR B 2 174 ? 225.379 184.506 157.098 1.00 30.89 502 THR B N 1
ATOM 6241 C CA . THR B 2 174 ? 224.554 185.613 156.628 1.00 30.63 502 THR B CA 1
ATOM 6242 C C . THR B 2 174 ? 223.118 185.166 156.415 1.00 29.19 502 THR B C 1
ATOM 6243 O O . THR B 2 174 ? 222.202 185.985 156.372 1.00 28.91 502 THR B O 1
ATOM 6247 N N . ASN B 2 175 ? 222.920 183.859 156.305 1.00 28.62 503 ASN B N 1
ATOM 6248 C CA . ASN B 2 175 ? 221.574 183.310 156.223 1.00 27.11 503 ASN B CA 1
ATOM 6249 C C . ASN B 2 175 ? 221.557 181.839 156.621 1.00 26.39 503 ASN B C 1
ATOM 6250 O O . ASN B 2 175 ? 222.556 181.136 156.455 1.00 26.44 503 ASN B O 1
ATOM 6255 N N . CYS B 2 176 ? 220.404 181.379 157.099 1.00 25.35 504 CYS B N 1
ATOM 6256 C CA . CYS B 2 176 ? 220.126 179.974 157.388 1.00 23.61 504 CYS B CA 1
ATOM 6257 C C . CYS B 2 176 ? 218.628 179.758 157.478 1.00 22.13 504 CYS B C 1
ATOM 6258 O O . CYS B 2 176 ? 217.917 180.549 158.129 1.00 22.19 504 CYS B O 1
ATOM 6261 N N . TYR B 2 177 ? 218.121 178.737 156.809 1.00 21.22 505 TYR B N 1
ATOM 6262 C CA . TYR B 2 177 ? 216.691 178.468 156.733 1.00 19.90 505 TYR B CA 1
ATOM 6263 C C . TYR B 2 177 ? 216.388 176.988 156.544 1.00 19.58 505 TYR B C 1
ATOM 6264 O O . TYR B 2 177 ? 217.246 176.214 156.114 1.00 19.96 505 TYR B O 1
ATOM 6273 N N . GLY B 2 178 ? 215.176 176.591 156.914 1.00 18.10 506 GLY B N 1
ATOM 6274 C CA . GLY B 2 178 ? 214.789 175.184 156.925 1.00 17.82 506 GLY B CA 1
ATOM 6275 C C . GLY B 2 178 ? 214.451 174.623 155.545 1.00 17.54 506 GLY B C 1
ATOM 6276 O O . GLY B 2 178 ? 214.213 175.370 154.600 1.00 17.41 506 GLY B O 1
ATOM 6277 N N . CYS B 2 179 ? 214.415 173.277 155.494 1.00 17.57 507 CYS B N 1
ATOM 6278 C CA . CYS B 2 179 ? 214.046 172.541 154.252 1.00 17.00 507 CYS B CA 1
ATOM 6279 C C . CYS B 2 179 ? 213.061 171.418 154.624 1.00 16.50 507 CYS B C 1
ATOM 6280 O O . CYS B 2 179 ? 213.186 170.739 155.596 1.00 16.92 507 CYS B O 1
ATOM 6283 N N . VAL B 2 180 ? 212.112 171.202 153.688 1.00 16.40 508 VAL B N 1
ATOM 6284 C CA . VAL B 2 180 ? 211.122 170.141 153.881 1.00 15.60 508 VAL B CA 1
ATOM 6285 C C . VAL B 2 180 ? 211.282 169.005 152.873 1.00 15.77 508 VAL B C 1
ATOM 6286 O O . VAL B 2 180 ? 211.589 169.238 151.704 1.00 16.65 508 VAL B O 1
ATOM 6290 N N . GLY B 2 181 ? 211.064 167.773 153.334 1.00 15.26 509 GLY B N 1
ATOM 6291 C CA . GLY B 2 181 ? 211.147 166.603 152.469 1.00 16.83 509 GLY B CA 1
ATOM 6292 C C . GLY B 2 181 ? 212.555 166.026 152.429 1.00 18.87 509 GLY B C 1
ATOM 6293 O O . GLY B 2 181 ? 213.517 166.666 152.853 1.00 19.29 509 GLY B O 1
ATOM 6294 N N . GLN B 2 182 ? 212.672 164.811 151.907 1.00 19.73 510 GLN B N 1
ATOM 6295 C CA . GLN B 2 182 ? 213.967 164.163 151.751 1.00 20.65 510 GLN B CA 1
ATOM 6296 C C . GLN B 2 182 ? 214.326 164.110 150.268 1.00 21.08 51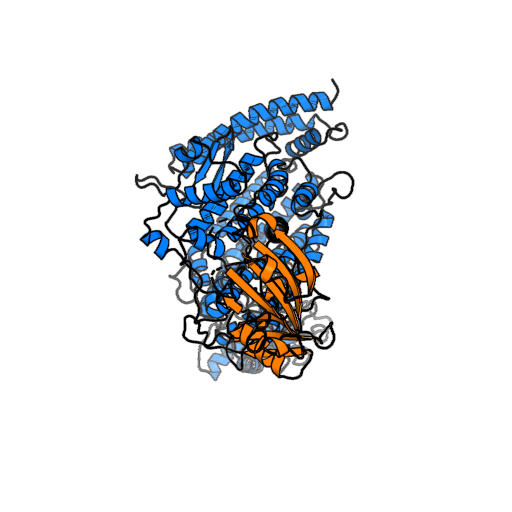0 GLN B C 1
ATOM 6297 O O . GLN B 2 182 ? 213.431 164.112 149.424 1.00 20.64 510 GLN B O 1
ATOM 6303 N N . PRO B 2 183 ? 215.614 164.044 149.922 1.00 20.94 511 PRO B N 1
ATOM 6304 C CA . PRO B 2 183 ? 216.121 163.882 148.575 1.00 21.39 511 PRO B CA 1
ATOM 6305 C C . PRO B 2 183 ? 215.468 162.677 147.909 1.00 21.67 511 PRO B C 1
ATOM 6306 O O . PRO B 2 183 ? 215.220 161.668 148.565 1.00 21.60 511 PRO B O 1
ATOM 6310 N N . PRO B 2 184 ? 215.195 162.773 146.608 1.00 21.75 512 PRO B N 1
ATOM 6311 C CA . PRO B 2 184 ? 215.421 163.872 145.682 1.00 21.62 512 PRO B CA 1
ATOM 6312 C C . PRO B 2 184 ? 214.287 164.896 145.664 1.00 21.39 512 PRO B C 1
ATOM 6313 O O . PRO B 2 184 ? 214.165 165.670 144.716 1.00 21.50 512 PRO B O 1
ATOM 6317 N N . LYS B 2 185 ? 213.430 164.872 146.683 1.00 21.26 513 LYS B N 1
ATOM 6318 C CA . LYS B 2 185 ? 212.258 165.740 146.724 1.00 20.89 513 LYS B CA 1
ATOM 6319 C C . LYS B 2 185 ? 212.404 166.823 147.785 1.00 19.77 513 LYS B C 1
ATOM 6320 O O . LYS B 2 185 ? 211.417 167.416 148.221 1.00 19.24 513 LYS B O 1
ATOM 6326 N N . ARG B 2 186 ? 213.640 167.070 148.197 1.00 19.72 514 ARG B N 1
ATOM 6327 C CA . ARG B 2 186 ? 213.922 168.073 149.212 1.00 18.98 514 ARG B CA 1
ATOM 6328 C C . ARG B 2 186 ? 213.815 169.482 148.646 1.00 17.89 514 ARG B C 1
ATOM 6329 O O . ARG B 2 186 ? 214.464 169.824 147.659 1.00 17.96 514 ARG B O 1
ATOM 6337 N N . THR B 2 187 ? 212.988 170.294 149.289 1.00 17.22 515 THR B N 1
ATOM 6338 C CA . THR B 2 187 ? 212.761 171.671 148.864 1.00 16.64 515 THR B CA 1
ATOM 6339 C C . THR B 2 187 ? 213.100 172.645 149.996 1.00 16.36 515 THR B C 1
ATOM 6340 O O . THR B 2 187 ? 212.585 172.512 151.107 1.00 16.20 515 THR B O 1
ATOM 6344 N N . CYS B 2 188 ? 213.989 173.610 149.733 1.00 16.41 516 CYS B N 1
ATOM 6345 C CA . CYS B 2 188 ? 214.439 174.563 150.749 1.00 16.37 516 CYS B CA 1
ATOM 6346 C C . CYS B 2 188 ? 213.744 175.914 150.604 1.00 15.87 516 CYS B C 1
ATOM 6347 O O . CYS B 2 188 ? 213.621 176.464 149.504 1.00 15.83 516 CYS B O 1
ATOM 6350 N N . LEU B 2 189 ? 213.245 176.424 151.723 1.00 15.69 517 LEU B N 1
ATOM 6351 C CA . LEU B 2 189 ? 212.380 177.604 151.764 1.00 15.08 517 LEU B CA 1
ATOM 6352 C C . LEU B 2 189 ? 212.980 178.746 152.563 1.00 15.46 517 LEU B C 1
ATOM 6353 O O . LEU B 2 189 ? 213.244 178.610 153.759 1.00 15.63 517 LEU B O 1
ATOM 6358 N N . GLU B 2 190 ? 213.203 179.875 151.916 1.00 15.26 518 GLU B N 1
ATOM 6359 C CA . GLU B 2 190 ? 213.816 181.040 152.553 1.00 15.73 518 GLU B CA 1
ATOM 6360 C C . GLU B 2 190 ? 212.832 181.707 153.498 1.00 14.87 518 GLU B C 1
ATOM 6361 O O . GLU B 2 190 ? 213.200 182.561 154.300 1.00 15.37 518 GLU B O 1
ATOM 6367 N N . GLU B 2 191 ? 211.576 181.287 153.405 1.00 14.47 519 GLU B N 1
ATOM 6368 C CA . GLU B 2 191 ? 210.498 181.825 154.217 1.00 13.99 519 GLU B CA 1
ATOM 6369 C C . GLU B 2 191 ? 210.477 181.227 155.614 1.00 14.15 519 GLU B C 1
ATOM 6370 O O . GLU B 2 191 ? 209.704 181.664 156.464 1.00 13.49 519 GLU B O 1
ATOM 6376 N N . PHE B 2 192 ? 211.335 180.238 155.855 1.00 14.80 520 PHE B N 1
ATOM 6377 C CA . PHE B 2 192 ? 211.447 179.617 157.173 1.00 15.23 520 PHE B CA 1
ATOM 6378 C C . PHE B 2 192 ? 212.842 179.797 157.759 1.00 16.43 520 PHE B C 1
ATOM 6379 O O . PHE B 2 192 ? 213.600 178.825 157.846 1.00 17.30 520 PHE B O 1
ATOM 6387 N N . PRO B 2 193 ? 213.212 181.018 158.169 1.00 17.45 521 PRO B N 1
ATOM 6388 C CA . PRO B 2 193 ? 214.524 181.396 158.649 1.00 18.84 521 PRO B CA 1
ATOM 6389 C C . PRO B 2 193 ? 214.808 180.753 159.992 1.00 20.11 521 PRO B C 1
ATOM 6390 O O . PRO B 2 193 ? 213.901 180.570 160.804 1.00 20.45 521 PRO B O 1
ATOM 6394 N N . SER B 2 194 ? 216.071 180.455 160.243 1.00 21.22 522 SER B N 1
ATOM 6395 C CA . SER B 2 194 ? 216.485 179.925 161.532 1.00 22.71 522 SER B CA 1
ATOM 6396 C C . SER B 2 194 ? 217.319 180.945 162.277 1.00 24.92 522 SER B C 1
ATOM 6397 O O . SER B 2 194 ? 218.486 181.161 161.961 1.00 25.73 522 SER B O 1
ATOM 6400 N N . PHE B 2 195 ? 216.711 181.576 163.269 1.00 25.65 523 PHE B N 1
ATOM 6401 C CA . PHE B 2 195 ? 217.382 182.628 164.014 1.00 27.42 523 PHE B CA 1
ATOM 6402 C C . PHE B 2 195 ? 218.028 182.061 165.262 1.00 29.70 523 PHE B C 1
ATOM 6403 O O . PHE B 2 195 ? 217.541 181.082 165.830 1.00 30.34 523 PHE B O 1
ATOM 6411 N N . VAL B 2 196 ? 219.122 182.671 165.689 1.00 31.23 524 VAL B N 1
ATOM 6412 C CA . VAL B 2 196 ? 219.770 182.260 166.924 1.00 33.51 524 VAL B CA 1
ATOM 6413 C C . VAL B 2 196 ? 219.026 182.848 168.114 1.00 34.89 524 VAL B C 1
ATOM 6414 O O . VAL B 2 196 ? 218.648 184.020 168.103 1.00 35.12 524 VAL B O 1
ATOM 6418 N N . GLU B 2 197 ? 218.810 182.035 169.137 1.00 36.59 525 GLU B N 1
ATOM 6419 C CA . GLU B 2 197 ? 218.169 182.517 170.349 1.00 38.60 525 GLU B CA 1
ATOM 6420 C C . GLU B 2 197 ? 219.186 183.249 171.206 1.00 39.47 525 GLU B C 1
ATOM 6421 O O . GLU B 2 197 ? 220.338 182.829 171.298 1.00 39.45 525 GLU B O 1
ATOM 6423 N N . ALA B 2 198 ? 218.771 184.344 171.829 1.00 40.12 526 ALA B N 1
ATOM 6424 C CA . ALA B 2 198 ? 219.696 185.095 172.660 1.00 42.48 526 ALA B CA 1
ATOM 6425 C C . ALA B 2 198 ? 220.221 184.215 173.782 1.00 42.63 526 ALA B C 1
ATOM 6426 O O . ALA B 2 198 ? 219.452 183.552 174.479 1.00 42.82 526 ALA B O 1
ATOM 6428 N N . GLY B 2 199 ? 221.537 184.220 173.961 1.00 43.02 527 GLY B N 1
ATOM 6429 C CA . GLY B 2 199 ? 222.186 183.432 175.001 1.00 41.83 527 GLY B CA 1
ATOM 6430 C C . GLY B 2 199 ? 222.507 182.002 174.561 1.00 42.24 527 GLY B C 1
ATOM 6431 O O . GLY B 2 199 ? 223.026 181.212 175.352 1.00 41.70 527 GLY B O 1
ATOM 6432 N N . TYR B 2 200 ? 222.189 181.663 173.312 1.00 41.09 528 TYR B N 1
ATOM 6433 C CA . TYR B 2 200 ? 222.383 180.304 172.808 1.00 40.31 528 TYR B CA 1
ATOM 6434 C C . TYR B 2 200 ? 223.245 180.251 171.556 1.00 39.01 528 TYR B C 1
ATOM 6435 O O . TYR B 2 200 ? 223.383 181.242 170.838 1.00 39.28 528 TYR B O 1
ATOM 6444 N N . ARG B 2 201 ? 223.822 179.084 171.296 1.00 38.70 529 ARG B N 1
ATOM 6445 C CA . ARG B 2 201 ? 224.558 178.839 170.061 1.00 37.55 529 ARG B CA 1
ATOM 6446 C C . ARG B 2 201 ? 223.567 178.500 168.938 1.00 36.71 529 ARG B C 1
ATOM 6447 O O . ARG B 2 201 ? 222.490 177.971 169.219 1.00 36.00 529 ARG B O 1
ATOM 6455 N N . PRO B 2 202 ? 223.883 178.823 167.675 1.00 35.35 530 PRO B N 1
ATOM 6456 C CA . PRO B 2 202 ? 223.175 178.408 166.474 1.00 34.07 530 PRO B CA 1
ATOM 6457 C C . PRO B 2 202 ? 223.106 176.889 166.358 1.00 32.67 530 PRO B C 1
ATOM 6458 O O . PRO B 2 202 ? 223.957 176.178 166.892 1.00 32.34 530 PRO B O 1
ATOM 6462 N N . LYS B 2 203 ? 222.080 176.401 165.668 1.00 31.04 531 LYS B N 1
ATOM 6463 C CA . LYS B 2 203 ? 221.868 174.961 165.508 1.00 29.68 531 LYS B CA 1
ATOM 6464 C C . LYS B 2 203 ? 223.091 174.301 164.872 1.00 29.37 531 LYS B C 1
ATOM 6465 O O . LYS B 2 203 ? 223.718 174.899 163.998 1.00 29.21 531 LYS B O 1
ATOM 6471 N N . PRO B 2 204 ? 223.427 173.061 165.256 1.00 29.60 532 PRO B N 1
ATOM 6472 C CA . PRO B 2 204 ? 224.518 172.243 164.740 1.00 28.07 532 PRO B CA 1
ATOM 6473 C C . PRO B 2 204 ? 224.569 172.224 163.214 1.00 28.31 532 PRO B C 1
ATOM 6474 O O . PRO B 2 204 ? 225.645 172.281 162.620 1.00 28.49 532 PRO B O 1
ATOM 6478 N N . SER B 2 205 ? 223.401 172.173 162.573 1.00 28.19 533 SER B N 1
ATOM 6479 C CA . SER B 2 205 ? 223.337 172.200 161.116 1.00 27.79 533 SER B CA 1
ATOM 6480 C C . SER B 2 205 ? 223.642 173.579 160.502 1.00 28.67 533 SER B C 1
ATOM 6481 O O . SER B 2 205 ? 224.114 173.654 159.368 1.00 28.37 533 SER B O 1
ATOM 6484 N N . CYS B 2 206 ? 223.424 174.669 161.258 1.00 28.59 534 CYS B N 1
ATOM 6485 C CA . CYS B 2 206 ? 223.771 176.019 160.799 1.00 28.07 534 CYS B CA 1
ATOM 6486 C C . CYS B 2 206 ? 225.263 176.245 161.036 1.00 29.04 534 CYS B C 1
ATOM 6487 O O . CYS B 2 206 ? 225.959 176.857 160.220 1.00 29.73 534 CYS B O 1
ATOM 6490 N N . ALA B 2 207 ? 225.744 175.743 162.169 1.00 29.18 535 ALA B N 1
ATOM 6491 C CA . ALA B 2 207 ? 227.142 175.880 162.551 1.00 29.33 535 ALA B CA 1
ATOM 6492 C C . ALA B 2 207 ? 228.039 175.167 161.554 1.00 30.27 535 ALA B C 1
ATOM 6493 O O . ALA B 2 207 ? 229.118 175.655 161.210 1.00 31.08 535 ALA B O 1
ATOM 6495 N N . ARG B 2 208 ? 227.566 174.028 161.064 1.00 29.54 536 ARG B N 1
ATOM 6496 C CA . ARG B 2 208 ? 228.290 173.240 160.079 1.00 29.41 536 ARG B CA 1
ATOM 6497 C C . ARG B 2 208 ? 228.575 174.046 158.822 1.00 30.78 536 ARG B C 1
ATOM 6498 O O . ARG B 2 208 ? 229.649 173.934 158.230 1.00 30.31 536 ARG B O 1
ATOM 6506 N N . ILE B 2 209 ? 227.605 174.857 158.405 1.00 29.42 537 ILE B N 1
ATOM 6507 C CA . ILE B 2 209 ? 227.749 175.636 157.189 1.00 29.92 537 ILE B CA 1
ATOM 6508 C C . ILE B 2 209 ? 228.837 176.684 157.359 1.00 30.47 537 ILE B C 1
ATOM 6509 O O . ILE B 2 209 ? 229.662 176.879 156.467 1.00 31.72 537 ILE B O 1
ATOM 6514 N N . GLY B 2 210 ? 228.838 177.357 158.505 1.00 30.68 538 GLY B N 1
ATOM 6515 C CA . GLY B 2 210 ? 229.847 178.368 158.789 1.00 31.79 538 GLY B CA 1
ATOM 6516 C C . GLY B 2 210 ? 231.250 177.768 158.773 1.00 35.46 538 GLY B C 1
ATOM 6517 O O . GLY B 2 210 ? 232.182 178.357 158.226 1.00 33.08 538 GLY B O 1
ATOM 6518 N N . MET B 2 211 ? 231.396 176.586 159.373 1.00 31.77 539 MET B N 1
ATOM 6519 C CA . MET B 2 211 ? 232.685 175.905 159.450 1.00 32.42 539 MET B CA 1
ATOM 6520 C C . MET B 2 211 ? 233.225 175.554 158.074 1.00 33.26 539 MET B C 1
ATOM 6521 O O . MET B 2 211 ? 234.382 175.836 157.754 1.00 33.79 539 MET B O 1
ATOM 6526 N N . GLN B 2 212 ? 232.375 174.946 157.249 1.00 32.66 540 GLN B N 1
ATOM 6527 C CA . GLN B 2 212 ? 232.772 174.565 155.905 1.00 32.91 540 GLN B CA 1
ATOM 6528 C C . GLN B 2 212 ? 233.045 175.795 155.058 1.00 34.71 540 GLN B C 1
ATOM 6529 O O . GLN B 2 212 ? 233.970 175.810 154.250 1.00 33.53 540 GLN B O 1
ATOM 6535 N N . GLY B 2 213 ? 232.252 176.841 155.272 1.00 32.60 541 GLY B N 1
ATOM 6536 C CA . GLY B 2 213 ? 232.432 178.089 154.554 1.00 33.44 541 GLY B CA 1
ATOM 6537 C C . GLY B 2 213 ? 233.788 178.694 154.866 1.00 34.35 541 GLY B C 1
ATOM 6538 O O . GLY B 2 213 ? 234.539 179.057 153.962 1.00 35.62 541 GLY B O 1
ATOM 6539 N N . HIS B 2 214 ? 234.114 178.781 156.147 1.00 35.05 542 HIS B N 1
ATOM 6540 C CA . HIS B 2 214 ? 235.378 179.352 156.585 1.00 35.82 542 HIS B CA 1
ATOM 6541 C C . HIS B 2 214 ? 236.547 178.670 155.887 1.00 37.30 542 HIS B C 1
ATOM 6542 O O . HIS B 2 214 ? 237.458 179.329 155.388 1.00 38.14 542 HIS B O 1
ATOM 6549 N N . ALA B 2 215 ? 236.516 177.344 155.849 1.00 36.29 543 ALA B N 1
ATOM 6550 C CA . ALA B 2 215 ? 237.618 176.553 155.311 1.00 36.59 543 ALA B CA 1
ATOM 6551 C C . ALA B 2 215 ? 237.488 176.247 153.811 1.00 37.27 543 ALA B C 1
ATOM 6552 O O . ALA B 2 215 ? 238.273 175.465 153.277 1.00 39.14 543 ALA B O 1
ATOM 6554 N N . SER B 2 216 ? 236.491 176.818 153.134 1.00 36.42 544 SER B N 1
ATOM 6555 C CA . SER B 2 216 ? 236.290 176.513 151.714 1.00 36.24 544 SER B CA 1
ATOM 6556 C C . SER B 2 216 ? 237.167 177.352 150.789 1.00 38.04 544 SER B C 1
ATOM 6557 O O . SER B 2 216 ? 237.441 176.953 149.657 1.00 37.58 544 SER B O 1
ATOM 6560 N N . GLY B 2 217 ? 237.579 178.528 151.250 1.00 38.27 545 GLY B N 1
ATOM 6561 C CA . GLY B 2 217 ? 238.312 179.462 150.391 1.00 37.64 545 GLY B CA 1
ATOM 6562 C C . GLY B 2 217 ? 237.400 180.164 149.379 1.00 37.76 545 GLY B C 1
ATOM 6563 O O . GLY B 2 217 ? 237.834 180.515 148.281 1.00 37.83 545 GLY B O 1
ATOM 6564 N N . ASN B 2 218 ? 236.135 180.348 149.763 1.00 37.42 546 ASN B N 1
ATOM 6565 C CA . ASN B 2 218 ? 235.082 180.942 148.950 1.00 36.26 546 ASN B CA 1
ATOM 6566 C C . ASN B 2 218 ? 234.449 182.110 149.698 1.00 37.27 546 ASN B C 1
ATOM 6567 O O . ASN B 2 218 ? 233.941 181.927 150.816 1.00 37.93 546 ASN B O 1
ATOM 6572 N N . GLU B 2 219 ? 234.487 183.314 149.118 1.00 36.85 547 GLU B N 1
ATOM 6573 C CA . GLU B 2 219 ? 233.977 184.520 149.781 1.00 36.55 547 GLU B CA 1
ATOM 6574 C C . GLU B 2 219 ? 232.495 184.389 150.128 1.00 36.72 547 GLU B C 1
ATOM 6575 O O . GLU B 2 219 ? 232.054 184.840 151.185 1.00 36.74 547 GLU B O 1
ATOM 6577 N N . THR B 2 220 ? 231.742 183.733 149.251 1.00 35.64 548 THR B N 1
ATOM 6578 C CA . THR B 2 220 ? 230.347 183.414 149.525 1.00 34.99 548 THR B CA 1
ATOM 6579 C C . THR B 2 220 ? 230.133 181.912 149.370 1.00 34.75 548 THR B C 1
ATOM 6580 O O . THR B 2 220 ? 230.293 181.367 148.280 1.00 35.76 548 THR B O 1
ATOM 6582 N N . TYR B 2 221 ? 229.769 181.244 150.460 1.00 33.28 549 TYR B N 1
ATOM 6583 C CA . TYR B 2 221 ? 229.625 179.792 150.445 1.00 33.30 549 TYR B CA 1
ATOM 6584 C C . TYR B 2 221 ? 228.207 179.350 150.776 1.00 31.61 549 TYR B C 1
ATOM 6585 O O . TYR B 2 221 ? 227.684 179.661 151.846 1.00 31.30 549 TYR B O 1
ATOM 6594 N N . THR B 2 222 ? 227.596 178.604 149.864 1.00 31.83 550 THR B N 1
ATOM 6595 C CA . THR B 2 222 ? 226.227 178.131 150.051 1.00 29.91 550 THR B CA 1
ATOM 6596 C C . THR B 2 222 ? 226.176 176.609 150.114 1.00 29.73 550 THR B C 1
ATOM 6597 O O . THR B 2 222 ? 226.775 175.929 149.283 1.00 30.20 550 THR B O 1
ATOM 6601 N N . ALA B 2 223 ? 225.465 176.072 151.103 1.00 28.18 551 ALA B N 1
ATOM 6602 C CA . ALA B 2 223 ? 225.385 174.622 151.251 1.00 26.83 551 ALA B CA 1
ATOM 6603 C C . ALA B 2 223 ? 224.120 174.169 151.971 1.00 25.16 551 ALA B C 1
ATOM 6604 O O . ALA B 2 223 ? 223.504 174.933 152.715 1.00 25.15 551 ALA B O 1
ATOM 6606 N N . VAL B 2 224 ? 223.758 172.903 151.753 1.00 24.93 552 VAL B N 1
ATOM 6607 C CA . VAL B 2 224 ? 222.663 172.251 152.466 1.00 23.78 552 VAL B CA 1
ATOM 6608 C C . VAL B 2 224 ? 223.220 171.089 153.271 1.00 24.01 552 VAL B C 1
ATOM 6609 O O . VAL B 2 224 ? 223.827 170.177 152.707 1.00 24.40 552 VAL B O 1
ATOM 6613 N N . VAL B 2 225 ? 223.061 171.137 154.584 1.00 23.72 553 VAL B N 1
ATOM 6614 C CA . VAL B 2 225 ? 223.678 170.132 155.433 1.00 24.14 553 VAL B CA 1
ATOM 6615 C C . VAL B 2 225 ? 222.719 169.565 156.464 1.00 24.36 553 VAL B C 1
ATOM 6616 O O . VAL B 2 225 ? 221.665 170.139 156.746 1.00 23.89 553 VAL B O 1
ATOM 6620 N N . THR B 2 226 ? 223.130 168.460 157.065 1.00 24.80 554 THR B N 1
ATOM 6621 C CA . THR B 2 226 ? 222.456 167.887 158.219 1.00 25.17 554 THR B CA 1
ATOM 6622 C C . THR B 2 226 ? 223.526 167.517 159.244 1.00 26.34 554 THR B C 1
ATOM 6623 O O . THR B 2 226 ? 224.649 167.169 158.874 1.00 26.45 554 THR B O 1
ATOM 6627 N N . ASN B 2 227 ? 223.206 167.630 160.527 1.00 26.67 555 ASN B N 1
ATOM 6628 C CA . ASN B 2 227 ? 224.205 167.354 161.552 1.00 26.90 555 ASN B CA 1
ATOM 6629 C C . ASN B 2 227 ? 223.621 166.635 162.753 1.00 27.28 555 ASN B C 1
ATOM 6630 O O . ASN B 2 227 ? 223.445 167.223 163.816 1.00 27.82 555 ASN B O 1
ATOM 6635 N N . ASN B 2 228 ? 223.323 165.352 162.570 1.00 27.53 556 ASN B N 1
ATOM 6636 C CA . ASN B 2 228 ? 222.785 164.510 163.632 1.00 27.43 556 ASN B CA 1
ATOM 6637 C C . ASN B 2 228 ? 221.506 165.075 164.243 1.00 27.18 556 ASN B C 1
ATOM 6638 O O . ASN B 2 228 ? 221.268 164.933 165.443 1.00 27.36 556 ASN B O 1
ATOM 6640 N N . GLU B 2 229 ? 220.670 165.687 163.413 1.00 26.83 557 GLU B N 1
ATOM 6641 C CA . GLU B 2 229 ? 219.398 166.225 163.877 1.00 26.18 557 GLU B CA 1
ATOM 6642 C C . GLU B 2 229 ? 218.244 165.448 163.262 1.00 25.82 557 GLU B C 1
ATOM 6643 O O . GLU B 2 229 ? 218.021 165.512 162.054 1.00 25.18 557 GLU B O 1
ATOM 6645 N N . LEU B 2 230 ? 217.530 164.686 164.086 1.00 25.54 558 LEU B N 1
ATOM 6646 C CA . LEU B 2 230 ? 216.427 163.869 163.591 1.00 24.94 558 LEU B CA 1
ATOM 6647 C C . LEU B 2 230 ? 215.083 164.405 164.051 1.00 24.55 558 LEU B C 1
ATOM 6648 O O . LEU B 2 230 ? 214.972 164.986 165.132 1.00 24.81 558 LEU B O 1
ATOM 6653 N N . ASP B 2 231 ? 214.059 164.197 163.231 1.00 24.13 559 ASP B N 1
ATOM 6654 C CA . ASP B 2 231 ? 212.707 164.611 163.576 1.00 23.65 559 ASP B CA 1
ATOM 6655 C C . ASP B 2 231 ? 211.943 163.490 164.282 1.00 24.23 559 ASP B C 1
ATOM 6656 O O . ASP B 2 231 ? 212.520 162.471 164.664 1.00 23.68 559 ASP B O 1
ATOM 6661 N N . SER B 2 232 ? 210.644 163.704 164.474 1.00 23.22 560 SER B N 1
ATOM 6662 C CA . SER B 2 232 ? 209.792 162.806 165.253 1.00 23.51 560 SER B CA 1
ATOM 6663 C C . SER B 2 232 ? 209.596 161.422 164.635 1.00 23.23 560 SER B C 1
ATOM 6664 O O . SER B 2 232 ? 209.098 160.514 165.303 1.00 23.37 560 SER B O 1
ATOM 6666 N N . VAL B 2 233 ? 209.960 161.252 163.367 1.00 23.52 561 VAL B N 1
ATOM 6667 C CA . VAL B 2 233 ? 209.798 159.955 162.719 1.00 23.29 561 VAL B CA 1
ATOM 6668 C C . VAL B 2 233 ? 211.151 159.330 162.393 1.00 23.40 561 VAL B C 1
ATOM 6669 O O . VAL B 2 233 ? 211.221 158.294 161.733 1.00 23.62 561 VAL B O 1
ATOM 6671 N N . GLY B 2 234 ? 212.225 159.963 162.866 1.00 23.89 562 GLY B N 1
ATOM 6672 C CA . GLY B 2 234 ? 213.576 159.445 162.674 1.00 23.90 562 GLY B CA 1
ATOM 6673 C C . GLY B 2 234 ? 214.243 159.915 161.383 1.00 23.94 562 GLY B C 1
ATOM 6674 O O . GLY B 2 234 ? 215.296 159.398 161.009 1.00 24.21 562 GLY B O 1
ATOM 6675 N N . ASP B 2 235 ? 213.643 160.882 160.695 1.00 23.78 563 ASP B N 1
ATOM 6676 C CA . ASP B 2 235 ? 214.231 161.383 159.458 1.00 23.36 563 ASP B CA 1
ATOM 6677 C C . ASP B 2 235 ? 215.202 162.528 159.756 1.00 24.47 563 ASP B C 1
ATOM 6678 O O . ASP B 2 235 ? 215.002 163.263 160.721 1.00 23.11 563 ASP B O 1
ATOM 6683 N N . PRO B 2 236 ? 216.264 162.688 158.958 1.00 23.98 564 PRO B N 1
ATOM 6684 C CA . PRO B 2 236 ? 217.208 163.792 158.990 1.00 23.88 564 PRO B CA 1
ATOM 6685 C C . PRO B 2 236 ? 216.540 165.146 158.800 1.00 23.67 564 PRO B C 1
ATOM 6686 O O . PRO B 2 236 ? 215.687 165.317 157.928 1.00 23.42 564 PRO B O 1
ATOM 6690 N N . ILE B 2 237 ? 216.988 166.125 159.575 1.00 24.03 565 ILE B N 1
ATOM 6691 C CA . ILE B 2 237 ? 216.532 167.498 159.425 1.00 23.80 565 ILE B CA 1
ATOM 6692 C C . ILE B 2 237 ? 217.567 168.294 158.659 1.00 23.24 565 ILE B C 1
ATOM 6693 O O . ILE B 2 237 ? 218.716 168.411 159.083 1.00 23.75 565 ILE B O 1
ATOM 6698 N N . TRP B 2 238 ? 217.162 168.821 157.516 1.00 22.82 566 TRP B N 1
ATOM 6699 C CA . TRP B 2 238 ? 218.078 169.535 156.646 1.00 22.64 566 TRP B CA 1
ATOM 6700 C C . TRP B 2 238 ? 217.951 171.036 156.814 1.00 21.55 566 TRP B C 1
ATOM 6701 O O . TRP B 2 238 ? 216.851 171.559 156.995 1.00 20.82 566 TRP B O 1
ATOM 6712 N N . ARG B 2 239 ? 219.077 171.726 156.707 1.00 22.01 567 ARG B N 1
ATOM 6713 C CA . ARG B 2 239 ? 219.086 173.180 156.686 1.00 21.36 567 ARG B CA 1
ATOM 6714 C C . ARG B 2 239 ? 220.044 173.732 155.652 1.00 22.09 567 ARG B C 1
ATOM 6715 O O . ARG B 2 239 ? 221.115 173.175 155.402 1.00 22.98 567 ARG B O 1
ATOM 6723 N N . MET B 2 240 ? 219.635 174.831 155.043 1.00 21.77 568 MET B N 1
ATOM 6724 C CA . MET B 2 240 ? 220.412 175.498 154.021 1.00 22.35 568 MET B CA 1
ATOM 6725 C C . MET B 2 240 ? 220.812 176.875 154.497 1.00 22.43 568 MET B C 1
ATOM 6726 O O . MET B 2 240 ? 220.057 177.533 155.207 1.00 22.11 568 MET B O 1
ATOM 6731 N N . GLY B 2 241 ? 221.996 177.320 154.117 1.00 23.91 569 GLY B N 1
ATOM 6732 C CA . GLY B 2 241 ? 222.427 178.640 154.538 1.00 24.91 569 GLY B CA 1
ATOM 6733 C C . GLY B 2 241 ? 223.647 179.130 153.789 1.00 26.67 569 GLY B C 1
ATOM 6734 O O . GLY B 2 241 ? 224.197 178.435 152.931 1.00 27.94 569 GLY B O 1
ATOM 6735 N N . VAL B 2 242 ? 224.040 180.355 154.108 1.00 27.52 570 VAL B N 1
ATOM 6736 C CA . VAL B 2 242 ? 225.138 181.026 153.440 1.00 28.87 570 VAL B CA 1
ATOM 6737 C C . VAL B 2 242 ? 226.133 181.590 154.443 1.00 29.71 570 VAL B C 1
ATOM 6738 O O . VAL B 2 242 ? 225.749 182.258 155.405 1.00 29.86 570 VAL B O 1
ATOM 6742 N N . ALA B 2 243 ? 227.411 181.339 154.198 1.00 30.50 571 ALA B N 1
ATOM 6743 C CA . ALA B 2 243 ? 228.474 181.894 155.022 1.00 32.24 571 ALA B CA 1
ATOM 6744 C C . ALA B 2 243 ? 229.275 182.908 154.218 1.00 32.63 571 ALA B C 1
ATOM 6745 O O . ALA B 2 243 ? 229.518 182.716 153.026 1.00 33.92 571 ALA B O 1
ATOM 6747 N N . GLN B 2 244 ? 229.701 183.981 154.874 1.00 34.28 572 GLN B N 1
ATOM 6748 C CA . GLN B 2 244 ? 230.503 185.005 154.215 1.00 35.27 572 GLN B CA 1
ATOM 6749 C C . GLN B 2 244 ? 231.857 185.183 154.878 1.00 36.46 572 GLN B C 1
ATOM 6750 O O . GLN B 2 244 ? 231.950 185.300 156.101 1.00 36.08 572 GLN B O 1
ATOM 6756 N N . THR B 2 245 ? 232.907 185.224 154.063 1.00 36.92 573 THR B N 1
ATOM 6757 C CA . THR B 2 245 ? 234.260 185.415 154.574 1.00 38.42 573 THR B CA 1
ATOM 6758 C C . THR B 2 245 ? 234.773 186.809 154.219 1.00 40.36 573 THR B C 1
ATOM 6759 O O . THR B 2 245 ? 234.659 187.247 153.074 1.00 39.31 573 THR B O 1
ATOM 6763 N N . LYS B 2 246 ? 235.334 187.501 155.207 1.00 41.78 574 LYS B N 1
ATOM 6764 C CA . LYS B 2 246 ? 235.876 188.842 155.016 1.00 43.05 574 LYS B CA 1
ATOM 6765 C C . LYS B 2 246 ? 237.349 188.921 155.411 1.00 44.22 574 LYS B C 1
ATOM 6766 O O . LYS B 2 246 ? 237.809 188.196 156.295 1.00 43.80 574 LYS B O 1
ATOM 6772 N N . GLU B 2 247 ? 238.078 189.835 154.777 1.00 45.29 575 GLU B N 1
ATOM 6773 C CA . GLU B 2 247 ? 239.478 190.085 155.113 1.00 46.86 575 GLU B CA 1
ATOM 6774 C C . GLU B 2 247 ? 239.593 190.832 156.450 1.00 47.17 575 GLU B C 1
ATOM 6775 O O . GLU B 2 247 ? 238.633 191.473 156.874 1.00 47.32 575 GLU B O 1
ATOM 6777 N N . PRO B 2 248 ? 240.745 190.750 157.132 1.00 47.53 576 PRO B N 1
ATOM 6778 C CA . PRO B 2 248 ? 241.106 191.530 158.306 1.00 49.29 576 PRO B CA 1
ATOM 6779 C C . PRO B 2 248 ? 241.125 193.023 157.999 1.00 49.64 576 PRO B C 1
ATOM 6780 O O . PRO B 2 248 ? 241.395 193.424 156.866 1.00 50.14 576 PRO B O 1
ATOM 6784 N N . SER B 2 249 ? 240.838 193.841 159.011 1.00 51.47 577 SER B N 1
ATOM 6785 C CA . SER B 2 249 ? 240.879 195.292 158.857 1.00 52.93 577 SER B CA 1
ATOM 6786 C C . SER B 2 249 ? 242.180 195.856 159.413 1.00 53.42 577 SER B C 1
ATOM 6787 O O . SER B 2 249 ? 242.691 196.868 158.932 1.00 55.08 577 SER B O 1
ATOM 6789 N N . VAL B 2 250 ? 242.717 195.184 160.424 1.00 53.91 578 VAL B N 1
ATOM 6790 C CA . VAL B 2 250 ? 243.950 195.604 161.070 1.00 56.06 578 VAL B CA 1
ATOM 6791 C C . VAL B 2 250 ? 245.083 194.677 160.656 1.00 55.57 578 VAL B C 1
ATOM 6792 O O . VAL B 2 250 ? 244.966 193.457 160.767 1.00 56.24 578 VAL B O 1
ATOM 6794 N N . THR B 2 251 ? 246.168 195.250 160.156 1.00 57.79 579 THR B N 1
ATOM 6795 C CA . THR B 2 251 ? 247.277 194.440 159.670 1.00 58.71 579 THR B CA 1
ATOM 6796 C C . THR B 2 251 ? 247.992 193.704 160.800 1.00 59.47 579 THR B C 1
ATOM 6797 O O . THR B 2 251 ? 248.381 194.306 161.801 1.00 59.47 579 THR B O 1
ATOM 6799 N N . ASP B 2 252 ? 248.181 192.400 160.608 1.00 58.11 580 ASP B N 1
ATOM 6800 C CA . ASP B 2 252 ? 248.916 191.538 161.533 1.00 59.82 580 ASP B CA 1
ATOM 6801 C C . ASP B 2 252 ? 248.412 191.600 162.972 1.00 58.94 580 ASP B C 1
ATOM 6802 O O . ASP B 2 252 ? 249.208 191.583 163.912 1.00 59.93 580 ASP B O 1
ATOM 6804 N N . LYS B 2 253 ? 247.096 191.647 163.146 1.00 58.35 581 LYS B N 1
ATOM 6805 C CA . LYS B 2 253 ? 246.496 191.640 164.476 1.00 57.54 581 LYS B CA 1
ATOM 6806 C C . LYS B 2 253 ? 245.243 190.782 164.500 1.00 57.21 581 LYS B C 1
ATOM 6807 O O . LYS B 2 253 ? 244.520 190.689 163.510 1.00 57.29 581 LYS B O 1
ATOM 6809 N N . ALA B 2 254 ? 244.955 190.206 165.656 1.00 57.55 582 ALA B N 1
ATOM 6810 C CA . ALA B 2 254 ? 243.702 189.508 165.870 1.00 55.04 582 ALA B CA 1
ATOM 6811 C C . ALA B 2 254 ? 242.659 190.480 166.384 1.00 55.19 582 ALA B C 1
ATOM 6812 O O . ALA B 2 254 ? 242.878 191.162 167.384 1.00 57.08 582 ALA B O 1
ATOM 6814 N N . GLU B 2 255 ? 241.530 190.542 165.699 1.00 55.20 583 GLU B N 1
ATOM 6815 C CA . GLU B 2 255 ? 240.441 191.425 166.083 1.00 54.14 583 GLU B CA 1
ATOM 6816 C C . GLU B 2 255 ? 239.361 190.615 166.797 1.00 54.17 583 GLU B C 1
ATOM 6817 O O . GLU B 2 255 ? 238.847 189.645 166.242 1.00 51.06 583 GLU B O 1
ATOM 6823 N N . LEU B 2 256 ? 239.075 190.960 168.049 1.00 55.03 584 LEU B N 1
ATOM 6824 C CA . LEU B 2 256 ? 238.167 190.154 168.863 1.00 52.29 584 LEU B CA 1
ATOM 6825 C C . LEU B 2 256 ? 237.038 190.961 169.490 1.00 51.59 584 LEU B C 1
ATOM 6826 O O . LEU B 2 256 ? 237.200 192.136 169.825 1.00 53.10 584 LEU B O 1
ATOM 6828 N N . ALA B 2 257 ? 235.905 190.297 169.701 1.00 52.39 585 ALA B N 1
ATOM 6829 C CA . ALA B 2 257 ? 234.789 190.874 170.439 1.00 52.73 585 ALA B CA 1
ATOM 6830 C C . ALA B 2 257 ? 234.545 190.078 171.718 1.00 52.20 585 ALA B C 1
ATOM 6831 O O . ALA B 2 257 ? 234.532 188.845 171.699 1.00 51.07 585 ALA B O 1
ATOM 6833 N N . PHE B 2 258 ? 234.338 190.781 172.827 1.00 51.90 586 PHE B N 1
ATOM 6834 C CA . PHE B 2 258 ? 234.083 190.119 174.101 1.00 53.01 586 PHE B CA 1
ATOM 6835 C C . PHE B 2 258 ? 232.792 190.615 174.739 1.00 54.21 586 PHE B C 1
ATOM 6836 O O . PHE B 2 258 ? 232.528 191.814 174.801 1.00 55.34 586 PHE B O 1
ATOM 6844 N N . PHE B 2 259 ? 232.023 189.680 175.274 1.00 52.50 587 PHE B N 1
ATOM 6845 C CA . PHE B 2 259 ? 230.839 189.995 176.055 1.00 54.31 587 PHE B CA 1
ATOM 6846 C C . PHE B 2 259 ? 231.032 189.484 177.471 1.00 56.30 587 PHE B C 1
ATOM 6847 O O . PHE B 2 259 ? 231.104 188.276 177.704 1.00 56.27 587 PHE B O 1
ATOM 6855 N N . VAL B 2 260 ? 231.181 190.406 178.410 1.00 56.92 588 VAL B N 1
ATOM 6856 C CA . VAL B 2 260 ? 231.524 190.037 179.774 1.00 56.22 588 VAL B CA 1
ATOM 6857 C C . VAL B 2 260 ? 230.382 190.348 180.727 1.00 60.30 588 VAL B C 1
ATOM 6858 O O . VAL B 2 260 ? 229.935 191.493 180.821 1.00 60.66 588 VAL B O 1
ATOM 6860 N N . SER B 2 261 ? 229.897 189.326 181.421 1.00 62.31 589 SER B N 1
ATOM 6861 C CA . SER B 2 261 ? 228.743 189.493 182.300 1.00 63.30 589 SER B CA 1
ATOM 6862 C C . SER B 2 261 ? 229.011 188.904 183.680 1.00 63.31 589 SER B C 1
ATOM 6863 O O . SER B 2 261 ? 229.881 188.046 183.839 1.00 63.79 589 SER B O 1
#

Radius of gyration: 35.0 Å; Cα contacts (8 Å, |Δi|>4): 1428; chains: 2; bounding box: 104×85×92 Å

Organism: Felis catus (NCBI:txid9685)

InterPro domains:
  IPR001548 Peptidase M2, peptidyl-dipeptidase A [PF01401] (20-606)
  IPR001548 Peptidase M2, peptidyl-dipeptidase A [PR00791] (226-253)
  IPR001548 Peptidase M2, peptidyl-dipeptidase A [PR00791] (260-281)
  IPR001548 Peptidase M2, peptidyl-dipeptidase A [PR00791] (369-385)
  IPR001548 Peptidase M2, peptidyl-dipeptidase A [PR00791] (397-417)
  IPR001548 Peptidase M2, peptidyl-dipeptidase A [PR00791] (439-464)
  IPR001548 Peptidase M2, peptidyl-dipeptidase A [PR00791] (474-501)
  IPR001548 Peptidase M2, peptidyl-dipeptidase A [PR00791] (502-530)
  IPR001548 Peptidase M2, peptidyl-dipeptidase A [PS52011] (19-607)
  IPR001548 Peptidase M2, peptidyl-dipeptidase A [PTHR10514] (14-757)
  IPR001548 Peptidase M2, peptidyl-dipeptidase A [cd06461] (28-599)
  IPR031588 Collectrin domain [PF16959] (617-770)
  IPR031588 Collectrin domain [PS52010] (614-805)

Sequence (899 aa):
LTTEEKAREFLDKFNSEAENWSHESALASWDYNTNINDKNAQKMNEADSKWSAFYKEHSKLAQGFPLQEIQNSTIKLQLQILQQNGSSVLTAEKSKRLSTILTTMSTIYSTGKVCNPNNPQQCFTLSGLEDIMEKSKDYHQRLWIWEGWRSEVGKQLRPLYEEYVALKNEMARGNNYKDYGDYWRGDYETEGGDGYNYSRNHLIEDVDRIFLEIKPLYEQLHAYVRAKLMNAYPSRISPTGCLPAHLLGDMWGRFWTNLYNLTVPFEKKQNIDVTDTMKKQSWDAEKIFKEAEKFYLSVGLHNMTPEFWNNSMLTEPSDGRQVVCHPTAWDLGKNDFRIKMCTKVTMDDFLTAHHEMGHIQYDMAYAKQPYLLRNGANEGFHEAVGEIMSLSAATPKHLKDLGLLAQNYPEDYETEINFLLKQALNIVGTLPFTYMLEKWRWMVFEGKIPKEQWMEKWWEMKREIVGVVEPLPHDETYCDPASLFHVANDYSFIRYFTRTILEFQFQEALCQIANHTGPLHKCDISNSTEAGKQLKNMLELGKSKPWTFALEQIARTKEMDAKPLLNYFKPLFSWLKELNGNSVGWSADWSPYSEQSIKVRISLKSALGEKAYEWNDNEMYLFRSSVAYAMRVYFLKVKNETIPFRAEDVWVSDEKIRVSFKFFVTSPTNVSDIIPRSEVEDAIRMSRGRINDAFRLDDKTLEFLGILFRGPVPQPYEFGRLVYNFTKLLSYFQVDAFECKKVTPESIATSLTVDWFAYRVADKSDLLPGSSSDLQRFNYKPTYAHPTCLISAYTDLSALGGSNPTNYTLLTNCYGCVGQPPKRTCLEEFPSFVEAGYRPKPSCARIGMQGHASGNETYTAVVTNNELDSVGDPIWRMGVAQTKEPSVTDKAELAFFVS

Solvent-accessible surface area: 40320 Å² total; per-residue (Å²): 142,87,38,42,74,107,0,111,103,28,5,94,136,0,24,72,60,0,28,74,100,29,20,93,28,19,53,14,30,15,73,54,33,12,52,70,63,87,65,21,27,63,138,49,96,53,19,45,62,126,55,67,68,18,64,62,108,21,18,69,96,0,90,56,29,64,52,95,96,5,156,51,78,62,8,57,51,7,0,62,33,2,31,125,86,16,52,84,51,17,91,89,79,81,38,143,104,8,52,53,1,51,91,48,0,41,71,29,15,74,92,8,92,6,62,27,77,90,60,94,158,72,47,52,69,19,74,23,0,52,44,33,0,84,151,20,142,75,28,59,59,7,6,19,0,2,18,15,0,14,35,40,1,0,92,95,0,18,78,28,2,71,63,1,14,62,16,18,20,56,9,0,137,44,27,140,57,136,15,8,0,1,62,41,16,21,62,3,79,30,112,45,53,90,39,51,85,20,60,60,90,98,2,61,56,9,4,48,102,1,14,118,57,0,52,69,4,2,44,16,2,0,4,6,0,5,56,66,0,62,117,39,14,95,114,99,9,21,77,90,1,0,0,1,5,0,2,2,4,19,1,40,5,44,68,3,48,66,8,40,133,52,0,27,18,31,122,140,18,139,60,42,101,3,30,77,44,0,124,90,89,85,16,75,9,101,83,0,0,80,20,0,18,120,7,0,68,33,4,51,14,70,87,11,21,112,92,0,65,125,50,18,20,24,68,98,24,111,90,75,108,57,28,43,46,137,46,45,32,41,62,3,12,110,103,19,6,26,0,7,6,14,12,112,33,39,26,70,28,0,40,38,0,1,30,15,0,1,22,0,4,1,14,29,11,8,42,144,25,46,50,21,0,79,35,8,16,14,55,1,0,44,75,0,3,0,51,1,3,19,34,0,0,30,6,56,94,16,0,50,115,42,40,2,21,67,135,95,81,90,75,31,31,26,20,22,0,2,74,0,0,95,44,2,0,66,22,0,3,15,2,0,13,3,12,2,2,2,71,0,1,21,66,8,5,67,55,66,5,60,42,132,77,11,1,58,86,15,20,54,23,13,45,65,21,9,0,1,0,9,5,1,15,22,83,53,73,14,0,8,2,0,0,8,87,24,1,0,34,30,108,15,0,8,84,60,1,1,59,6,1,1,6,0,8,0,5,64,15,1,6,69,42,32,126,48,106,38,26,17,19,73,3,18,4,31,126,17,87,59,0,4,116,36,2,50,56,2,1,42,31,2,64,30,88,29,3,2,44,1,0,45,58,0,23,152,36,81,56,11,34,0,145,10,0,54,67,5,0,107,6,0,61,34,18,0,119,69,104,16,48,111,65,46,21,46,51,49,88,63,4,27,17,43,79,44,10,2,87,0,40,19,46,25,78,93,42,37,44,120,68,38,87,78,57,80,84,114,12,37,131,80,0,65,37,16,0,5,98,0,0,106,48,28,31,114,77,86,60,91,33,92,45,81,1,141,15,63,12,1,41,39,20,78,72,65,122,74,24,29,3,88,2,4,0,4,23,46,61,51,32,22,59,38,10,84,75,68,16,3,32,51,0,3,129,95,7,38,53,158,4,26,74,50,7,194,9,66,72,99,13,0,35,8,84,71,68,130,49,86,36,115,30,30,8,2,3,58,1,12,125,45,123,160,63,42,82,69,75,95,86,84,31,78,71,75,46,90,58,43,82,157,43,58,67,74,67,78,73,120,156,73,41,39,15,36,0,0,10,47,35,74,33,23,89,40,13,45,69,81,27,90,24,43,1,11,101,6,0,7,73,18,65,38,86,131,83,10,18,22,16,7,4,22,34,60,19,69,101,66,64,16,44,57,27,86,44,6,2,13,0,31,47,0,14,0,10,1,11,60,70,138,172,81,33,39,5,118,34,4,36,15,84,14,57,41,26,142,118,11,112,75,1,3,9,90,0,0,86,73,0,62,89,51,83,82,73,70,48,76,17,44,15,43,41,103,23,115,28,102,58,44,34,51,41,45,21,43,0,37,1,78,30,45,68,54,60,36,103,96,22,9,2,18,1,50,16,46,58